Protein 5EUF (pdb70)

Secondary structure (DSSP, 8-state):
----EEEE-TTS-EEEEEE---SEEEEEEEES--GGG-----STT--TTGGGS--SS--TTHHHHHHHHTT-EEEEEE-SS-EEEEEEEEGGGHHHHHHHHHH-------HHHHHHHHHHHHHHHIIIIIT-S---HHHHHHHH-SSSGGGS-TT---TGGG--HHHHHHHHHHHTSGGGEEEEEEES--HHHHHHHHHHHHSS---S-SSPPPPP--PPPP-S-EEEEEE-BTB-S-EEEEEEEE--TT-TTHHHHHHHHHHHSSSTT-HHIIIIIIIS--EEEEEEE---SSSEEEEEEEEEPTT--HHHHHHHHHHHHHHHHTT---HHHHHHHHHHHHHHHHHHHHSHHHHHHHHHHHHTTT-HHHHHTHHHHHHT--HHHHHHHHHHH--GGGEEEEEEE-/-PPP-EEEE-TTS-EEEEEE-SSS-SEEEEEEEES--GGG-----S----TTGGGS-BSSPPTTHHHHHHHHTT-EEEEEE-SS-EEEEEEEEGGGHHHHHHHHHH---B---HHHHHHHHHHHHHHHIIIIIT-S---HHHHHHHH-SSSGGGS-TT---TGGG--HHHHHHHHHHHS-GGGEEEEEEESS-HHHHHHHHHHHHTT---S-SSPPPPP--PPPP-S-EEEEEE-SS--S-EEEEEEEE--TT-TTHHHHHHHHHHHSSSTTSTIIIIIITTS--EEEEEEE---SSSEEEEEEEEEPTT--HHHHHHHHHHHHHHHHTT---HHHHHHHHHHHHHHHHHHTT-HHHHHHHHHHHHTTT-HHHHHTHHHHHHT--HHHHHHHHHHH--GGGEEEEEEE-

Radius of gyration: 30.93 Å; Cα contacts (8 Å, |Δi|>4): 1600; chains: 2; bounding box: 65×41×97 Å

Structure (mmCIF, N/CA/C/O backbone):
data_5EUF
#
_entry.id   5EUF
#
_cell.length_a   155.159
_cell.length_b   50.266
_cell.length_c   147.889
_cell.angle_alpha   90.00
_cell.angle_beta   94.86
_cell.angle_gamma   90.00
#
_symmetry.space_group_name_H-M   'C 1 2 1'
#
loop_
_entity.id
_entity.type
_entity.pdbx_description
1 polymer Protease
2 non-polymer GLYCEROL
3 non-polymer 'ZINC ION'
4 water water
#
loop_
_atom_site.group_PDB
_atom_site.id
_atom_site.type_symbol
_atom_site.label_atom_id
_atom_site.label_alt_id
_atom_site.label_comp_id
_atom_site.label_asym_id
_atom_site.label_entity_id
_atom_site.label_seq_id
_atom_site.pdbx_PDB_ins_code
_atom_site.Cartn_x
_atom_site.Cartn_y
_atom_site.Cartn_z
_atom_site.occupancy
_atom_site.B_iso_or_equiv
_atom_site.auth_seq_id
_atom_site.auth_comp_id
_atom_site.auth_asym_id
_atom_site.auth_atom_id
_atom_site.pdbx_PDB_model_num
ATOM 1 N N . LEU A 1 5 ? 42.280 -6.924 73.980 1.00 68.01 30 LEU A N 1
ATOM 2 C CA . LEU A 1 5 ? 42.519 -7.413 72.625 1.00 66.17 30 LEU A CA 1
ATOM 3 C C . LEU A 1 5 ? 43.943 -7.123 72.123 1.00 75.04 30 LEU A C 1
ATOM 4 O O . LEU A 1 5 ? 44.584 -8.018 71.573 1.00 96.42 30 LEU A O 1
ATOM 9 N N . PRO A 1 6 ? 44.449 -5.882 72.297 1.00 65.21 31 PRO A N 1
ATOM 10 C CA . PRO A 1 6 ? 45.808 -5.668 71.783 1.00 69.45 31 PRO A CA 1
ATOM 11 C C . PRO A 1 6 ? 46.873 -6.421 72.573 1.00 70.86 31 PRO A C 1
ATOM 12 O O . PRO A 1 6 ? 46.764 -6.552 73.791 1.00 71.76 31 PRO A O 1
ATOM 16 N N . LYS A 1 7 ? 47.892 -6.907 71.871 1.00 74.06 32 LYS A N 1
ATOM 17 C CA . LYS A 1 7 ? 48.968 -7.671 72.491 1.00 71.23 32 LYS A CA 1
ATOM 18 C C . LYS A 1 7 ? 49.918 -6.764 73.267 1.00 73.79 32 LYS A C 1
ATOM 19 O O . LYS A 1 7 ? 50.027 -5.572 72.974 1.00 78.13 32 LYS A O 1
ATOM 21 N N . HIS A 1 8 ? 50.603 -7.333 74.255 1.00 69.54 33 HIS A N 1
ATOM 22 C CA . HIS A 1 8 ? 51.544 -6.575 75.073 1.00 67.80 33 HIS A CA 1
ATOM 23 C C . HIS A 1 8 ? 52.790 -7.389 75.408 1.00 74.76 33 HIS A C 1
ATOM 24 O O . HIS A 1 8 ? 52.738 -8.616 75.503 1.00 69.19 33 HIS A O 1
ATOM 31 N N . GLU A 1 9 ? 53.906 -6.694 75.597 1.00 83.14 34 GLU A N 1
ATOM 32 C CA . GLU A 1 9 ? 55.149 -7.327 76.023 1.00 88.90 34 GLU A CA 1
ATOM 33 C C . GLU A 1 9 ? 55.677 -6.638 77.277 1.00 90.08 34 GLU A C 1
ATOM 34 O O . GLU A 1 9 ? 55.774 -5.412 77.323 1.00 95.52 34 GLU A O 1
ATOM 36 N N . SER A 1 10 ? 56.013 -7.424 78.296 1.00 86.72 35 SER A N 1
ATOM 37 C CA . SER A 1 10 ? 56.485 -6.859 79.556 1.00 90.00 35 SER A CA 1
ATOM 38 C C . SER A 1 10 ? 57.842 -7.417 79.974 1.00 82.14 35 SER A C 1
ATOM 39 O O . SER A 1 10 ? 58.166 -8.573 79.701 1.00 72.79 35 SER A O 1
ATOM 42 N N . VAL A 1 11 ? 58.629 -6.580 80.642 1.00 77.31 36 VAL A N 1
ATOM 43 C CA . VAL A 1 11 ? 59.920 -6.991 81.173 1.00 70.32 36 VAL A CA 1
ATOM 44 C C . VAL A 1 11 ? 60.115 -6.360 82.551 1.00 80.56 36 VAL A C 1
ATOM 45 O O . VAL A 1 11 ? 59.608 -5.271 82.824 1.00 85.20 36 VAL A O 1
ATOM 49 N N . THR A 1 12 ? 60.825 -7.059 83.429 1.00 81.10 37 THR A N 1
ATOM 50 C CA . THR A 1 12 ? 61.063 -6.563 84.778 1.00 78.48 37 THR A CA 1
ATOM 51 C C . THR A 1 12 ? 62.552 -6.330 85.011 1.00 77.10 37 THR A C 1
ATOM 52 O O . THR A 1 12 ? 63.375 -7.210 84.754 1.00 80.94 37 THR A O 1
ATOM 56 N N . LEU A 1 13 ? 62.891 -5.140 85.496 1.00 74.99 38 LEU A N 1
ATOM 57 C CA . LEU A 1 13 ? 64.285 -4.767 85.708 1.00 70.21 38 LEU A CA 1
ATOM 58 C C . LEU A 1 13 ? 64.828 -5.354 87.009 1.00 73.22 38 LEU A C 1
ATOM 59 O O . LEU A 1 13 ? 64.089 -5.971 87.777 1.00 76.62 38 LEU A O 1
ATOM 64 N N . LYS A 1 14 ? 66.120 -5.152 87.252 1.00 75.21 39 LYS A N 1
ATOM 65 C CA . LYS A 1 14 ? 66.791 -5.726 88.417 1.00 59.62 39 LYS A CA 1
ATOM 66 C C . LYS A 1 14 ? 66.418 -5.019 89.719 1.00 73.73 39 LYS A C 1
ATOM 67 O O . LYS A 1 14 ? 66.756 -5.491 90.805 1.00 67.61 39 LYS A O 1
ATOM 69 N N . ASN A 1 15 ? 65.728 -3.887 89.611 1.00 75.51 40 ASN A N 1
ATOM 70 C CA . ASN A 1 15 ? 65.306 -3.142 90.792 1.00 75.49 40 ASN A CA 1
ATOM 71 C C . ASN A 1 15 ? 63.833 -3.361 91.119 1.00 73.88 40 ASN A C 1
ATOM 72 O O . ASN A 1 15 ? 63.355 -2.945 92.175 1.00 84.75 40 ASN A O 1
ATOM 77 N N . GLY A 1 16 ? 63.118 -4.015 90.209 1.00 56.19 41 GLY A N 1
ATOM 78 C CA . GLY A 1 16 ? 61.712 -4.313 90.416 1.00 56.84 41 GLY A CA 1
ATOM 79 C C . GLY A 1 16 ? 60.790 -3.444 89.584 1.00 58.44 41 GLY A C 1
ATOM 80 O O . GLY A 1 16 ? 59.573 -3.629 89.591 1.00 69.15 41 GLY A O 1
ATOM 81 N N . LEU A 1 17 ? 61.375 -2.491 88.866 1.00 53.48 42 LEU A N 1
ATOM 82 C CA . LEU A 1 17 ? 60.609 -1.601 88.002 1.00 52.90 42 LEU A CA 1
ATOM 83 C C . LEU A 1 17 ? 60.046 -2.367 86.810 1.00 66.74 42 LEU A C 1
ATOM 84 O O . LEU A 1 17 ? 60.776 -2.728 85.888 1.00 75.24 42 LEU A O 1
ATOM 89 N N . GLN A 1 18 ? 58.742 -2.616 86.837 1.00 59.72 43 GLN A N 1
ATOM 90 C CA . GLN A 1 18 ? 58.081 -3.323 85.749 1.00 61.10 43 GLN A CA 1
ATOM 91 C C . GLN A 1 18 ? 57.857 -2.4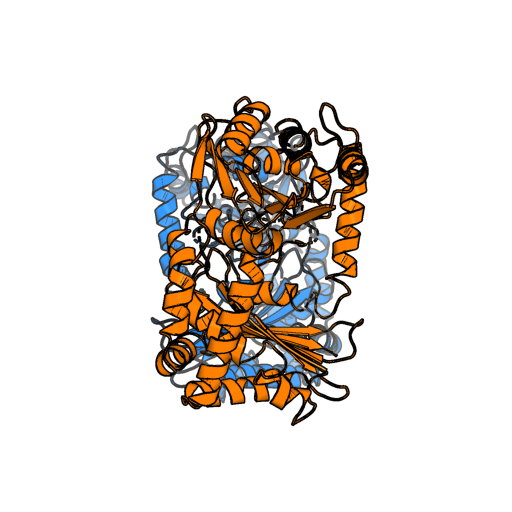00 84.557 1.00 54.68 43 GLN A C 1
ATOM 92 O O . GLN A 1 18 ? 57.270 -1.327 84.695 1.00 62.22 43 GLN A O 1
ATOM 98 N N . VAL A 1 19 ? 58.332 -2.815 83.388 1.00 54.22 44 VAL A N 1
ATOM 99 C CA . VAL A 1 19 ? 58.109 -2.054 82.163 1.00 60.90 44 VAL A CA 1
ATOM 100 C C . VAL A 1 19 ? 57.150 -2.807 81.251 1.00 68.33 44 VAL A C 1
ATOM 101 O O . VAL A 1 19 ? 57.354 -3.986 80.963 1.00 77.14 44 VAL A O 1
ATOM 105 N N . VAL A 1 20 ? 56.103 -2.125 80.801 1.00 59.38 45 VAL A N 1
ATOM 106 C CA . VAL A 1 20 ? 55.100 -2.751 79.949 1.00 61.84 45 VAL A CA 1
ATOM 107 C C . VAL A 1 20 ? 54.866 -1.934 78.683 1.00 72.79 45 VAL A C 1
ATOM 108 O O . VAL A 1 20 ? 54.529 -0.752 78.747 1.00 70.63 45 VAL A O 1
ATOM 112 N N . SER A 1 21 ? 55.049 -2.572 77.531 1.00 77.05 46 SER A N 1
ATOM 113 C CA . SER A 1 21 ? 54.863 -1.903 76.249 1.00 74.06 46 SER A CA 1
ATOM 114 C C . SER A 1 21 ? 53.662 -2.468 75.501 1.00 66.05 46 SER A C 1
ATOM 115 O O . SER A 1 21 ? 53.520 -3.683 75.359 1.00 69.61 46 SER A O 1
ATOM 118 N N . VAL A 1 22 ? 52.795 -1.581 75.026 1.00 58.42 47 VAL A N 1
ATOM 119 C CA . VAL A 1 22 ? 51.636 -1.993 74.246 1.00 65.48 47 VAL A CA 1
ATOM 120 C C . VAL A 1 22 ? 51.665 -1.332 72.872 1.00 73.27 47 VAL A C 1
ATOM 121 O O . VAL A 1 22 ? 51.174 -0.213 72.705 1.00 70.45 47 VAL A O 1
ATOM 125 N N . PRO A 1 23 ? 52.261 -2.018 71.883 1.00 77.85 48 PRO A N 1
ATOM 126 C CA . PRO A 1 23 ? 52.316 -1.504 70.511 1.00 70.32 48 PRO A CA 1
ATOM 127 C C . PRO A 1 23 ? 50.921 -1.310 69.927 1.00 58.96 48 PRO A C 1
ATOM 128 O O . PRO A 1 23 ? 50.045 -2.150 70.139 1.00 58.61 48 PRO A O 1
ATOM 132 N N . LEU A 1 24 ? 50.721 -0.211 69.208 1.00 59.23 49 LEU A N 1
ATOM 133 C CA . LEU A 1 24 ? 49.413 0.113 68.654 1.00 67.90 49 LEU A CA 1
ATOM 134 C C . LEU A 1 24 ? 49.505 0.455 67.168 1.00 70.74 49 LEU A C 1
ATOM 135 O O . LEU A 1 24 ? 50.516 0.189 66.517 1.00 61.44 49 LEU A O 1
ATOM 140 N N . LYS A 1 27 ? 48.221 3.549 65.445 1.00 61.12 52 LYS A N 1
ATOM 141 C CA . LYS A 1 27 ? 49.431 3.263 64.681 1.00 81.78 52 LYS A CA 1
ATOM 142 C C . LYS A 1 27 ? 49.822 4.446 63.794 1.00 103.38 52 LYS A C 1
ATOM 143 O O . LYS A 1 27 ? 50.060 4.284 62.595 1.00 87.65 52 LYS A O 1
ATOM 145 N N . THR A 1 28 ? 49.891 5.634 64.393 1.00 108.98 53 THR A N 1
ATOM 146 C CA . THR A 1 28 ? 50.193 6.856 63.651 1.00 101.60 53 THR A CA 1
ATOM 147 C C . THR A 1 28 ? 51.188 7.760 64.379 1.00 84.44 53 THR A C 1
ATOM 148 O O . THR A 1 28 ? 51.079 8.986 64.329 1.00 75.84 53 THR A O 1
ATOM 152 N N . GLY A 1 29 ? 52.155 7.153 65.059 1.00 69.04 54 GLY A N 1
ATOM 153 C CA . GLY A 1 29 ? 53.196 7.903 65.737 1.00 66.19 54 GLY A CA 1
ATOM 154 C C . GLY A 1 29 ? 52.799 8.451 67.096 1.00 73.72 54 GLY A C 1
ATOM 155 O O . GLY A 1 29 ? 53.655 8.881 67.870 1.00 75.53 54 GLY A O 1
ATOM 156 N N . VAL A 1 30 ? 51.504 8.439 67.393 1.00 63.64 55 VAL A N 1
ATOM 157 C CA . VAL A 1 30 ? 51.011 8.966 68.661 1.00 62.94 55 VAL A CA 1
ATOM 158 C C . VAL A 1 30 ? 51.135 7.939 69.782 1.00 68.19 55 VAL A C 1
ATOM 159 O O . VAL A 1 30 ? 50.614 6.828 69.679 1.00 69.36 55 VAL A O 1
ATOM 163 N N . ILE A 1 31 ? 51.829 8.314 70.853 1.00 70.51 56 ILE A N 1
ATOM 164 C CA . ILE A 1 31 ? 52.005 7.427 71.998 1.00 68.06 56 ILE A CA 1
ATOM 165 C C . ILE A 1 31 ? 51.691 8.113 73.325 1.00 64.67 56 ILE A C 1
ATOM 166 O O . ILE A 1 31 ? 51.540 9.333 73.394 1.00 54.55 56 ILE A O 1
ATOM 171 N N . GLU A 1 32 ? 51.596 7.314 74.380 1.00 63.09 57 GLU A N 1
ATOM 172 C CA . GLU A 1 32 ? 51.482 7.844 75.731 1.00 69.36 57 GLU A CA 1
ATOM 173 C C . GLU A 1 32 ? 52.405 7.068 76.663 1.00 62.31 57 GLU A C 1
ATOM 174 O O . GLU A 1 32 ? 52.352 5.839 76.720 1.00 53.58 57 GLU A O 1
ATOM 180 N N . VAL A 1 33 ? 53.259 7.788 77.382 1.00 65.80 58 VAL A N 1
ATOM 181 C CA . VAL A 1 33 ? 54.186 7.158 78.314 1.00 73.92 58 VAL A CA 1
ATOM 182 C C . VAL A 1 33 ? 53.697 7.331 79.751 1.00 57.03 58 VAL A C 1
ATOM 183 O O . VAL A 1 33 ? 53.541 8.452 80.239 1.00 50.18 58 VAL A O 1
ATOM 187 N N . ASP A 1 34 ? 53.445 6.211 80.421 1.00 53.11 59 ASP A N 1
ATOM 188 C CA . ASP A 1 34 ? 52.874 6.233 81.763 1.00 58.33 59 ASP A CA 1
ATOM 189 C C . ASP A 1 34 ? 53.869 5.814 82.838 1.00 55.14 59 ASP A C 1
ATOM 190 O O . ASP A 1 34 ? 54.693 4.923 82.630 1.00 49.93 59 ASP A O 1
ATOM 195 N N . VAL A 1 35 ? 53.783 6.473 83.988 1.00 57.87 60 VAL A N 1
ATOM 196 C CA . VAL A 1 35 ? 54.474 6.023 85.188 1.00 55.75 60 VAL A CA 1
ATOM 197 C C . VAL A 1 35 ? 53.447 5.792 86.286 1.00 47.60 60 VAL A C 1
ATOM 198 O O . VAL A 1 35 ? 52.834 6.734 86.788 1.00 46.12 60 VAL A O 1
ATOM 202 N N . LEU A 1 36 ? 53.247 4.529 86.640 1.00 48.14 61 LEU A N 1
ATOM 203 C CA . LEU A 1 36 ? 52.267 4.172 87.651 1.00 46.14 61 LEU A CA 1
ATOM 204 C C . LEU A 1 36 ? 52.944 3.880 88.977 1.00 53.96 61 LEU A C 1
ATOM 205 O O . LEU A 1 36 ? 53.989 3.237 89.019 1.00 65.66 61 LEU A O 1
ATOM 210 N N . TYR A 1 37 ? 52.344 4.360 90.058 1.00 48.56 62 TYR A N 1
ATOM 211 C CA . TYR A 1 37 ? 52.809 4.029 91.396 1.00 44.66 62 TYR A CA 1
ATOM 212 C C . TYR A 1 37 ? 51.712 3.297 92.153 1.00 53.07 62 TYR A C 1
ATOM 213 O O . TYR A 1 37 ? 50.610 3.820 92.321 1.00 53.28 62 TYR A O 1
ATOM 222 N N . LYS A 1 38 ? 52.011 2.088 92.616 1.00 39.80 63 LYS A N 1
ATOM 223 C CA . LYS A 1 38 ? 51.051 1.324 93.404 1.00 37.81 63 LYS A CA 1
ATOM 224 C C . LYS A 1 38 ? 50.867 1.967 94.777 1.00 41.38 63 LYS A C 1
ATOM 225 O O . LYS A 1 38 ? 51.094 1.339 95.811 1.00 35.61 63 LYS A O 1
ATOM 231 N N . VAL A 1 39 ? 50.474 3.239 94.764 1.00 43.95 64 VAL A N 1
ATOM 232 C CA . VAL A 1 39 ? 50.250 4.022 95.970 1.00 35.15 64 VAL A CA 1
ATOM 233 C C . VAL A 1 39 ? 48.952 4.798 95.839 1.00 39.77 64 VAL A C 1
ATOM 234 O O . VAL A 1 39 ? 48.683 5.393 94.798 1.00 43.89 64 VAL A O 1
ATOM 238 N N . GLY A 1 40 ? 48.153 4.802 96.897 1.00 42.19 65 GLY A N 1
ATOM 239 C CA . GLY A 1 40 ? 46.923 5.569 96.903 1.00 50.09 65 GLY A CA 1
ATOM 240 C C . GLY A 1 40 ? 46.659 6.120 98.286 1.00 46.34 65 GLY A C 1
ATOM 241 O O . GLY A 1 40 ? 47.545 6.112 99.139 1.00 54.61 65 GLY A O 1
ATOM 242 N N . SER A 1 41 ? 45.440 6.594 98.514 1.00 35.69 66 SER A N 1
ATOM 243 C CA . SER A 1 41 ? 45.056 7.055 99.839 1.00 35.02 66 SER A CA 1
ATOM 244 C C . SER A 1 41 ? 44.782 5.854 100.732 1.00 43.01 66 SER A C 1
ATOM 245 O O . SER A 1 41 ? 44.620 5.996 101.944 1.00 52.29 66 SER A O 1
ATOM 248 N N . ARG A 1 42 ? 44.736 4.669 100.128 1.00 30.69 67 ARG A N 1
ATOM 249 C CA . ARG A 1 42 ? 44.533 3.439 100.883 1.00 29.68 67 ARG A CA 1
ATOM 250 C C . ARG A 1 42 ? 45.800 3.074 101.648 1.00 38.48 67 ARG A C 1
ATOM 251 O O . ARG A 1 42 ? 45.770 2.254 102.566 1.00 44.35 67 ARG A O 1
ATOM 259 N N . ASN A 1 43 ? 46.914 3.692 101.265 1.00 43.04 68 ASN A N 1
ATOM 260 C CA . ASN A 1 43 ? 48.189 3.457 101.930 1.00 35.92 68 ASN A CA 1
ATOM 261 C C . ASN A 1 43 ? 48.474 4.483 103.020 1.00 20.18 68 ASN A C 1
ATOM 262 O O . ASN A 1 43 ? 49.574 4.532 103.568 1.00 20.70 68 ASN A O 1
ATOM 267 N N . GLU A 1 44 ? 47.477 5.301 103.334 1.00 26.53 69 GLU A N 1
ATOM 268 C CA . GLU A 1 44 ? 47.642 6.342 104.340 1.00 30.91 69 GLU A CA 1
ATOM 269 C C . GLU A 1 44 ? 47.096 5.912 105.695 1.00 33.60 69 GLU A C 1
ATOM 270 O O . GLU A 1 44 ? 46.558 4.814 105.844 1.00 40.96 69 GLU A O 1
ATOM 276 N N . VAL A 1 45 ? 47.249 6.786 106.682 1.00 25.83 70 VAL A N 1
ATOM 277 C CA . VAL A 1 45 ? 46.733 6.544 108.022 1.00 32.96 70 VAL A CA 1
ATOM 278 C C . VAL A 1 45 ? 46.068 7.818 108.534 1.00 26.42 70 VAL A C 1
ATOM 279 O O . VAL A 1 45 ? 46.594 8.914 108.332 1.00 17.33 70 VAL A O 1
ATOM 291 N N . GLY A 1 47 ? 45.116 10.948 110.322 1.00 25.66 72 GLY A N 1
ATOM 292 C CA . GLY A 1 47 ? 46.046 11.811 111.023 1.00 32.39 72 GLY A CA 1
ATOM 293 C C . GLY A 1 47 ? 47.128 12.271 110.063 1.00 34.61 72 GLY A C 1
ATOM 294 O O . GLY A 1 47 ? 47.614 13.398 110.147 1.00 48.02 72 GLY A O 1
ATOM 295 N N . LYS A 1 48 ? 47.498 11.387 109.141 1.00 31.69 73 LYS A N 1
ATOM 296 C CA . LYS A 1 48 ? 48.488 11.698 108.116 1.00 36.72 73 LYS A CA 1
ATOM 297 C C . LYS A 1 48 ? 47.962 11.338 106.730 1.00 39.86 73 LYS A C 1
ATOM 298 O O . LYS A 1 48 ? 48.686 10.775 105.908 1.00 30.66 73 LYS A O 1
ATOM 304 N N . SER A 1 49 ? 46.697 11.661 106.482 1.00 30.04 74 SER A N 1
ATOM 305 C CA . SER A 1 49 ? 46.066 11.371 105.200 1.00 30.83 74 SER A CA 1
ATOM 306 C C . SER A 1 49 ? 46.293 12.503 104.207 1.00 36.50 74 SER A C 1
ATOM 307 O O . SER A 1 49 ? 46.791 13.567 104.569 1.00 41.41 74 SER A O 1
ATOM 310 N N . GLY A 1 50 ? 45.922 12.268 102.952 1.00 33.87 75 GLY A N 1
ATOM 311 C CA . GLY A 1 50 ? 46.036 13.279 101.917 1.00 32.92 75 GLY A CA 1
ATOM 312 C C . GLY A 1 50 ? 47.433 13.419 101.342 1.00 35.99 75 GLY A C 1
ATOM 313 O O . GLY A 1 50 ? 47.624 14.101 100.335 1.00 45.60 75 GLY A O 1
ATOM 314 N N . ILE A 1 51 ? 48.409 12.777 101.980 1.00 42.55 76 ILE A N 1
ATOM 315 C CA . ILE A 1 51 ? 49.798 12.846 101.532 1.00 36.11 76 ILE A CA 1
ATOM 316 C C . ILE A 1 51 ? 49.947 12.290 100.120 1.00 40.85 76 ILE A C 1
ATOM 317 O O . ILE A 1 51 ? 50.721 12.814 99.315 1.00 48.22 76 ILE A O 1
ATOM 322 N N . ALA A 1 52 ? 49.196 11.232 99.824 1.00 28.72 77 ALA A N 1
ATOM 323 C CA . ALA A 1 52 ? 49.237 10.600 98.509 1.00 37.15 77 ALA A CA 1
ATOM 324 C C . ALA A 1 52 ? 48.931 11.611 97.408 1.00 41.32 77 ALA A C 1
ATOM 325 O O . ALA A 1 52 ? 49.523 11.568 96.330 1.00 36.30 77 ALA A O 1
ATOM 327 N N . HIS A 1 53 ? 48.013 12.527 97.697 1.00 35.87 78 HIS A N 1
ATOM 328 C CA . HIS A 1 53 ? 47.631 13.564 96.749 1.00 35.35 78 HIS A CA 1
ATOM 329 C C . HIS A 1 53 ? 48.613 14.733 96.769 1.00 44.04 78 HIS A C 1
ATOM 330 O O . HIS A 1 53 ? 48.823 15.396 95.753 1.00 51.80 78 HIS A O 1
ATOM 345 N N . LEU A 1 55 ? 51.817 14.549 97.142 1.00 49.24 80 LEU A N 1
ATOM 346 C CA . LEU A 1 55 ? 52.972 14.153 96.344 1.00 48.07 80 LEU A CA 1
ATOM 347 C C . LEU A 1 55 ? 52.746 14.374 94.851 1.00 52.85 80 LEU A C 1
ATOM 348 O O . LEU A 1 55 ? 53.700 14.554 94.095 1.00 54.28 80 LEU A O 1
ATOM 353 N N . GLU A 1 56 ? 51.485 14.351 94.430 1.00 50.62 81 GLU A N 1
ATOM 354 C CA . GLU A 1 56 ? 51.141 14.633 93.042 1.00 45.74 81 GLU A CA 1
ATOM 355 C C . GLU A 1 56 ? 51.559 16.055 92.681 1.00 53.54 81 GLU A C 1
ATOM 356 O O . GLU A 1 56 ? 52.122 16.295 91.612 1.00 64.72 81 GLU A O 1
ATOM 362 N N . HIS A 1 57 ? 51.292 16.992 93.585 1.00 51.02 82 HIS A N 1
ATOM 363 C CA . HIS A 1 57 ? 51.686 18.381 93.387 1.00 55.62 82 HIS A CA 1
ATOM 364 C C . HIS A 1 57 ? 53.202 18.536 93.475 1.00 65.36 82 HIS A C 1
ATOM 365 O O . HIS A 1 57 ? 53.799 19.329 92.745 1.00 79.95 82 HIS A O 1
ATOM 372 N N . LEU A 1 58 ? 53.819 17.766 94.364 1.00 44.54 83 LEU A N 1
ATOM 373 C CA . LEU A 1 58 ? 55.252 17.883 94.623 1.00 57.78 83 LEU A CA 1
ATOM 374 C C . LEU A 1 58 ? 56.100 17.172 93.568 1.00 58.69 83 LEU A C 1
ATOM 375 O O . LEU A 1 58 ? 57.275 17.492 93.386 1.00 50.26 83 LEU A O 1
ATOM 380 N N . ASN A 1 59 ? 55.499 16.212 92.871 1.00 58.30 84 ASN A N 1
ATOM 381 C CA . ASN A 1 59 ? 56.217 15.438 91.864 1.00 65.00 84 ASN A CA 1
ATOM 382 C C . ASN A 1 59 ? 56.621 16.291 90.663 1.00 71.75 84 ASN A C 1
ATOM 383 O O . ASN A 1 59 ? 57.515 15.921 89.903 1.00 74.30 84 ASN A O 1
ATOM 388 N N . PHE A 1 60 ? 55.959 17.434 90.500 1.00 78.82 85 PHE A N 1
ATOM 389 C CA . PHE A 1 60 ? 56.262 18.345 89.401 1.00 91.65 85 PHE A CA 1
ATOM 390 C C . PHE A 1 60 ? 57.111 19.527 89.863 1.00 85.36 85 PHE A C 1
ATOM 391 O O . PHE A 1 60 ? 57.248 20.520 89.148 1.00 85.58 85 PHE A O 1
ATOM 399 N N . LYS A 1 61 ? 57.678 19.414 91.060 1.00 68.33 86 LYS A N 1
ATOM 400 C CA . LYS A 1 61 ? 58.542 20.460 91.598 1.00 54.52 86 LYS A CA 1
ATOM 401 C C . LYS A 1 61 ? 59.994 20.225 91.197 1.00 56.79 86 LYS A C 1
ATOM 402 O O . LYS A 1 61 ? 60.283 19.384 90.347 1.00 58.92 86 LYS A O 1
ATOM 408 N N . SER A 1 62 ? 60.907 20.966 91.817 1.00 61.53 87 SER A N 1
ATOM 409 C CA . SER A 1 62 ? 62.315 20.911 91.440 1.00 67.18 87 SER A CA 1
ATOM 410 C C . SER A 1 62 ? 62.974 19.593 91.831 1.00 64.88 87 SER A C 1
ATOM 411 O O . SER A 1 62 ? 62.735 19.058 92.914 1.00 73.82 87 SER A O 1
ATOM 414 N N . THR A 1 63 ? 63.805 19.077 90.931 1.00 65.76 88 THR A N 1
ATOM 415 C CA . THR A 1 63 ? 64.602 17.889 91.201 1.00 63.60 88 THR A CA 1
ATOM 416 C C . THR A 1 63 ? 66.077 18.273 91.235 1.00 70.21 88 THR A C 1
ATOM 417 O O . THR A 1 63 ? 66.429 19.355 91.703 1.00 83.48 88 THR A O 1
ATOM 421 N N . LYS A 1 64 ? 66.938 17.392 90.735 1.00 55.35 89 LYS A N 1
ATOM 422 C CA . LYS A 1 64 ? 68.366 17.682 90.679 1.00 59.65 89 LYS A CA 1
ATOM 423 C C . LYS A 1 64 ? 68.708 18.532 89.460 1.00 64.56 89 LYS A C 1
ATOM 424 O O . LYS A 1 64 ? 69.481 19.485 89.556 1.00 71.77 89 LYS A O 1
ATOM 430 N N . ASN A 1 65 ? 68.123 18.189 88.316 1.00 65.71 90 ASN A N 1
ATOM 431 C CA . ASN A 1 65 ? 68.403 18.898 87.073 1.00 63.61 90 ASN A CA 1
ATOM 432 C C . ASN A 1 65 ? 67.223 19.736 86.584 1.00 59.11 90 ASN A C 1
ATOM 433 O O . ASN A 1 65 ? 67.334 20.457 85.593 1.00 78.11 90 ASN A O 1
ATOM 438 N N . LEU A 1 66 ? 66.095 19.643 87.281 1.00 58.09 91 LEU A N 1
ATOM 439 C CA . LEU A 1 66 ? 64.897 20.380 86.886 1.00 64.04 91 LEU A CA 1
ATOM 440 C C . LEU A 1 66 ? 64.525 21.458 87.900 1.00 59.96 91 LEU A C 1
ATOM 441 O O . LEU A 1 66 ? 64.688 21.275 89.107 1.00 57.37 91 LEU A O 1
ATOM 446 N N . LYS A 1 67 ? 64.023 22.582 87.399 1.00 58.38 92 LYS A N 1
ATOM 447 C CA . LYS A 1 67 ? 63.562 23.670 88.253 1.00 66.68 92 LYS A CA 1
ATOM 448 C C . LYS A 1 67 ? 62.137 23.407 88.731 1.00 71.15 92 LYS A C 1
ATOM 449 O O . LYS A 1 67 ? 61.540 22.387 88.388 1.00 81.54 92 LYS A O 1
ATOM 451 N N . ALA A 1 68 ? 61.594 24.336 89.513 1.00 71.26 93 ALA A N 1
ATOM 452 C CA . ALA A 1 68 ? 60.286 24.157 90.142 1.00 72.76 93 ALA A CA 1
ATOM 453 C C . ALA A 1 68 ? 59.156 23.975 89.130 1.00 81.04 93 ALA A C 1
ATOM 454 O O . ALA A 1 68 ? 58.121 23.389 89.444 1.00 98.61 93 ALA A O 1
ATOM 456 N N . GLY A 1 69 ? 59.355 24.477 87.917 1.00 79.97 94 GLY A N 1
ATOM 457 C CA . GLY A 1 69 ? 58.351 24.349 86.877 1.00 80.10 94 GLY A CA 1
ATOM 458 C C . GLY A 1 69 ? 58.944 23.971 85.535 1.00 80.09 94 GLY A C 1
ATOM 459 O O . GLY A 1 69 ? 58.300 24.127 84.498 1.00 71.32 94 GLY A O 1
ATOM 460 N N . GLU A 1 70 ? 60.172 23.463 85.557 1.00 81.19 95 GLU A N 1
ATOM 461 C CA . GLU A 1 70 ? 60.879 23.117 84.329 1.00 80.42 95 GLU A CA 1
ATOM 462 C C . GLU A 1 70 ? 60.283 21.879 83.661 1.00 80.61 95 GLU A C 1
ATOM 463 O O . GLU A 1 70 ? 60.364 21.728 82.443 1.00 96.60 95 GLU A O 1
ATOM 469 N N . PHE A 1 71 ? 59.681 20.999 84.455 1.00 76.64 96 PHE A N 1
ATOM 470 C CA . PHE A 1 71 ? 59.065 19.789 83.917 1.00 78.77 96 PHE A CA 1
ATOM 471 C C . PHE A 1 71 ? 57.930 20.131 82.955 1.00 84.83 96 PHE A C 1
ATOM 472 O O . PHE A 1 71 ? 57.901 19.652 81.821 1.00 72.59 96 PHE A O 1
ATOM 480 N N . ASP A 1 72 ? 56.999 20.961 83.417 1.00 94.44 97 ASP A N 1
ATOM 481 C CA . ASP A 1 72 ? 55.831 21.331 82.624 1.00 101.88 97 ASP A CA 1
ATOM 482 C C . ASP A 1 72 ? 56.196 22.221 81.437 1.00 105.00 97 ASP A C 1
ATOM 483 O O . ASP A 1 72 ? 55.395 22.397 80.518 1.00 116.64 97 ASP A O 1
ATOM 488 N N . LYS A 1 73 ? 57.403 22.777 81.454 1.00 94.41 98 LYS A N 1
ATOM 489 C CA . LYS A 1 73 ? 57.846 23.665 80.383 1.00 76.56 98 LYS A CA 1
ATOM 490 C C . LYS A 1 73 ? 58.632 22.917 79.308 1.00 73.62 98 LYS A C 1
ATOM 491 O O . LYS A 1 73 ? 58.596 23.289 78.137 1.00 77.44 98 LYS A O 1
ATOM 497 N N . ILE A 1 74 ? 59.340 21.865 79.706 1.00 76.36 99 ILE A N 1
ATOM 498 C CA . ILE A 1 74 ? 60.057 21.025 78.751 1.00 66.45 99 ILE A CA 1
ATOM 499 C C . ILE A 1 74 ? 59.069 20.190 77.940 1.00 77.05 99 ILE A C 1
ATOM 500 O O . ILE A 1 74 ? 59.218 20.037 76.726 1.00 85.23 99 ILE A O 1
ATOM 505 N N . VAL A 1 75 ? 58.051 19.663 78.614 1.00 73.14 100 VAL A N 1
ATOM 506 C CA . VAL A 1 75 ? 57.037 18.856 77.946 1.00 73.20 100 VAL A CA 1
ATOM 507 C C . VAL A 1 75 ? 56.204 19.720 76.998 1.00 74.47 100 VAL A C 1
ATOM 508 O O . VAL A 1 75 ? 55.741 19.247 75.957 1.00 73.46 100 VAL A O 1
ATOM 512 N N . LYS A 1 76 ? 56.036 20.992 77.348 1.00 69.01 101 LYS A N 1
ATOM 513 C CA . LYS A 1 76 ? 55.315 21.927 76.496 1.00 71.43 101 LYS A CA 1
ATOM 514 C C . LYS A 1 76 ? 56.114 22.252 75.237 1.00 74.57 101 LYS A C 1
ATOM 515 O O . LYS A 1 76 ? 55.543 22.594 74.202 1.00 62.60 101 LYS A O 1
ATOM 521 N N . ARG A 1 77 ? 57.437 22.138 75.331 1.00 81.42 102 ARG A N 1
ATOM 522 C CA . ARG A 1 77 ? 58.316 22.504 74.226 1.00 72.90 102 ARG A CA 1
ATOM 523 C C . ARG A 1 77 ? 58.219 21.540 73.046 1.00 71.67 102 ARG A C 1
ATOM 524 O O . ARG A 1 77 ? 58.313 21.965 71.893 1.00 86.63 102 ARG A O 1
ATOM 532 N N . PHE A 1 78 ? 58.038 20.250 73.318 1.00 62.45 103 PHE A N 1
ATOM 533 C CA . PHE A 1 78 ? 57.840 19.302 72.224 1.00 72.38 103 PHE A CA 1
ATOM 534 C C . PHE A 1 78 ? 56.355 19.008 72.028 1.00 79.20 103 PHE A C 1
ATOM 535 O O . PHE A 1 78 ? 55.974 17.931 71.567 1.00 81.06 103 PHE A O 1
ATOM 543 N N . GLY A 1 79 ? 55.526 19.988 72.377 1.00 74.57 104 GLY A N 1
ATOM 544 C CA . GLY A 1 79 ? 54.105 19.951 72.089 1.00 65.86 104 GLY A CA 1
ATOM 545 C C . GLY A 1 79 ? 53.349 18.814 72.739 1.00 60.43 104 GLY A C 1
ATOM 546 O O . GLY A 1 79 ? 52.296 18.401 72.255 1.00 68.12 104 GLY A O 1
ATOM 547 N N . GLY A 1 80 ? 53.885 18.304 73.840 1.00 72.32 105 GLY A N 1
ATOM 548 C CA . GLY A 1 80 ? 53.234 17.232 74.566 1.00 69.83 105 GLY A CA 1
ATOM 549 C C . GLY A 1 80 ? 52.260 17.765 75.597 1.00 69.25 105 GLY A C 1
ATOM 550 O O . GLY A 1 80 ? 52.246 18.959 75.896 1.00 69.94 105 GLY A O 1
ATOM 551 N N . VAL A 1 81 ? 51.435 16.875 76.134 1.00 74.09 106 VAL A N 1
ATOM 552 C CA . VAL A 1 81 ? 50.524 17.236 77.209 1.00 76.30 106 VAL A CA 1
ATOM 553 C C . VAL A 1 81 ? 50.759 16.303 78.393 1.00 66.37 106 VAL A C 1
ATOM 554 O O . VAL A 1 81 ? 50.920 15.094 78.218 1.00 68.66 106 VAL A O 1
ATOM 558 N N . SER A 1 82 ? 50.810 16.872 79.595 1.00 70.41 107 SER A N 1
ATOM 559 C CA . SER A 1 82 ? 51.045 16.081 80.799 1.00 72.25 107 SER A CA 1
ATOM 560 C C . SER A 1 82 ? 49.957 16.308 81.837 1.00 76.63 107 SER A C 1
ATOM 561 O O . SER A 1 82 ? 49.552 17.443 82.092 1.00 80.94 107 SER A O 1
ATOM 564 N N . ASN A 1 83 ? 49.491 15.219 82.435 1.00 74.91 108 ASN A N 1
ATOM 565 C CA . ASN A 1 83 ? 48.539 15.303 83.529 1.00 73.12 108 ASN A CA 1
ATOM 566 C C . ASN A 1 83 ? 48.894 14.284 84.604 1.00 57.19 108 ASN A C 1
ATOM 567 O O . ASN A 1 83 ? 49.799 13.470 84.421 1.00 45.63 108 ASN A O 1
ATOM 572 N N . ALA A 1 84 ? 48.185 14.341 85.725 1.00 58.24 109 ALA A N 1
ATOM 573 C CA . ALA A 1 84 ? 48.423 13.427 86.833 1.00 43.19 109 ALA A CA 1
ATOM 574 C C . ALA A 1 84 ? 47.163 13.279 87.672 1.00 59.57 109 ALA A C 1
ATOM 575 O O . ALA A 1 84 ? 46.366 14.212 87.782 1.00 58.28 109 ALA A O 1
ATOM 577 N N . SER A 1 85 ? 46.986 12.102 88.263 1.00 45.09 110 SER A N 1
ATOM 578 C CA . SER A 1 85 ? 45.830 11.855 89.112 1.00 43.79 110 SER A CA 1
ATOM 579 C C . SER A 1 85 ? 46.159 10.861 90.212 1.00 47.36 110 SER A C 1
ATOM 580 O O . SER A 1 85 ? 46.882 9.889 89.992 1.00 37.93 110 SER A O 1
ATOM 583 N N . THR A 1 86 ? 45.619 11.115 91.397 1.00 50.62 111 THR A N 1
ATOM 584 C CA . THR A 1 86 ? 45.740 10.187 92.509 1.00 44.32 111 THR A CA 1
ATOM 585 C C . THR A 1 86 ? 44.352 9.713 92.918 1.00 40.36 111 THR A C 1
ATOM 586 O O . THR A 1 86 ? 43.449 10.523 93.127 1.00 34.71 111 THR A O 1
ATOM 590 N N . SER A 1 87 ? 44.179 8.400 93.014 1.00 37.98 112 SER A N 1
ATOM 591 C CA . SER A 1 87 ? 42.909 7.840 93.460 1.00 45.55 112 SER A CA 1
ATOM 592 C C . SER A 1 87 ? 43.092 7.066 94.761 1.00 45.22 112 SER A C 1
ATOM 593 O O . SER A 1 87 ? 44.062 7.277 95.490 1.00 35.68 112 SER A O 1
ATOM 596 N N . PHE A 1 88 ? 42.155 6.170 95.046 1.00 33.05 113 PHE A N 1
ATOM 597 C CA . PHE A 1 88 ? 42.207 5.378 96.264 1.00 32.37 113 PHE A CA 1
ATOM 598 C C . PHE A 1 88 ? 43.351 4.367 96.248 1.00 48.42 113 PHE A C 1
ATOM 599 O O . PHE A 1 88 ? 43.943 4.080 97.290 1.00 53.19 113 PHE A O 1
ATOM 607 N N . ASP A 1 89 ? 43.663 3.838 95.067 1.00 42.85 114 ASP A N 1
ATOM 608 C CA . ASP A 1 89 ? 44.559 2.686 94.966 1.00 42.44 114 ASP A CA 1
ATOM 609 C C . ASP A 1 89 ? 45.822 2.924 94.143 1.00 36.40 114 ASP A C 1
ATOM 610 O O . ASP A 1 89 ? 46.763 2.136 94.212 1.00 35.53 114 ASP A O 1
ATOM 615 N N . ILE A 1 90 ? 45.844 3.995 93.358 1.00 42.77 115 ILE A N 1
ATOM 616 C CA . ILE A 1 90 ? 46.932 4.198 92.408 1.00 37.98 115 ILE A CA 1
ATOM 617 C C . ILE A 1 90 ? 47.235 5.682 92.186 1.00 37.61 115 ILE A C 1
ATOM 618 O O . ILE A 1 90 ? 46.330 6.519 92.174 1.00 39.12 115 ILE A O 1
ATOM 623 N N . THR A 1 91 ? 48.520 6.002 92.051 1.00 35.04 116 THR A N 1
ATOM 624 C CA . THR A 1 91 ? 48.954 7.332 91.633 1.00 45.77 116 THR A CA 1
ATOM 625 C C . THR A 1 91 ? 49.539 7.253 90.226 1.00 46.19 116 THR A C 1
ATOM 626 O O . THR A 1 91 ? 50.507 6.529 89.992 1.00 52.82 116 THR A O 1
ATOM 630 N N . ARG A 1 92 ? 48.957 8.000 89.294 1.00 48.33 117 ARG A N 1
ATOM 631 C CA . ARG A 1 92 ? 49.294 7.852 87.879 1.00 50.13 117 ARG A CA 1
ATOM 632 C C . ARG A 1 92 ? 49.769 9.142 87.213 1.00 43.72 117 ARG A C 1
ATOM 633 O O . ARG A 1 92 ? 49.077 10.160 87.234 1.00 50.75 117 ARG A O 1
ATOM 641 N N . TYR A 1 93 ? 50.954 9.083 86.617 1.00 41.86 118 TYR A N 1
ATOM 642 C CA . TYR A 1 93 ? 51.474 10.183 85.814 1.00 57.08 118 TYR A CA 1
ATOM 643 C C . TYR A 1 93 ? 51.585 9.745 84.359 1.00 61.37 118 TYR A C 1
ATOM 644 O O . TYR A 1 93 ? 51.926 8.595 84.083 1.00 71.83 118 TYR A O 1
ATOM 653 N N . PHE A 1 94 ? 51.302 10.652 83.429 1.00 63.37 119 PHE A N 1
ATOM 654 C CA . PHE A 1 94 ? 51.429 10.323 82.010 1.00 60.19 119 PHE A CA 1
ATOM 655 C C . PHE A 1 94 ? 51.686 11.541 81.128 1.00 58.05 119 PHE A C 1
ATOM 656 O O . PHE A 1 94 ? 51.176 12.634 81.381 1.00 61.09 119 PHE A O 1
ATOM 664 N N . ILE A 1 95 ? 52.492 11.331 80.092 1.00 63.86 120 ILE A N 1
ATOM 665 C CA . ILE A 1 95 ? 52.709 12.326 79.048 1.00 70.36 120 ILE A CA 1
ATOM 666 C C . ILE A 1 95 ? 52.249 11.763 77.710 1.00 59.26 120 ILE A C 1
ATOM 667 O O . ILE A 1 95 ? 52.719 10.710 77.279 1.00 59.16 120 ILE A O 1
ATOM 672 N N . LYS A 1 96 ? 51.321 12.456 77.058 1.00 51.95 121 LYS A N 1
ATOM 673 C CA . LYS A 1 96 ? 50.849 12.029 75.747 1.00 52.83 121 LYS A CA 1
ATOM 674 C C . LYS A 1 96 ? 51.509 12.863 74.657 1.00 63.69 121 LYS A C 1
ATOM 675 O O . LYS A 1 96 ? 51.282 14.070 74.569 1.00 71.56 121 LYS A O 1
ATOM 679 N N . THR A 1 97 ? 52.333 12.218 73.837 1.00 60.97 122 THR A N 1
ATOM 680 C CA . THR A 1 97 ? 53.049 12.907 72.766 1.00 70.51 122 THR A CA 1
ATOM 681 C C . THR A 1 97 ? 53.336 11.981 71.587 1.00 73.24 122 THR A C 1
ATOM 682 O O . THR A 1 97 ? 52.722 10.923 71.450 1.00 57.11 122 THR A O 1
ATOM 686 N N . SER A 1 98 ? 54.269 12.389 70.733 1.00 74.36 123 SER A N 1
ATOM 687 C CA . SER A 1 98 ? 54.672 11.568 69.599 1.00 73.90 123 SER A CA 1
ATOM 688 C C . SER A 1 98 ? 55.776 10.599 70.008 1.00 79.26 123 SER A C 1
ATOM 689 O O . SER A 1 98 ? 56.363 10.730 71.083 1.00 77.72 123 SER A O 1
ATOM 692 N N . GLU A 1 99 ? 56.055 9.631 69.143 1.00 80.03 124 GLU A N 1
ATOM 693 C CA . GLU A 1 99 ? 57.069 8.620 69.418 1.00 77.70 124 GLU A CA 1
ATOM 694 C C . GLU A 1 99 ? 58.469 9.234 69.418 1.00 72.06 124 GLU A C 1
ATOM 695 O O . GLU A 1 99 ? 59.389 8.705 70.044 1.00 65.93 124 GLU A O 1
ATOM 701 N N . ALA A 1 100 ? 58.620 10.358 68.723 1.00 72.14 125 ALA A N 1
ATOM 702 C CA . ALA A 1 100 ? 59.906 11.042 68.632 1.00 71.78 125 ALA A CA 1
ATOM 703 C C . ALA A 1 100 ? 60.398 11.516 69.999 1.00 73.04 125 ALA A C 1
ATOM 704 O O . ALA A 1 100 ? 61.603 11.576 70.246 1.00 73.86 125 ALA A O 1
ATOM 706 N N . ASN A 1 101 ? 59.462 11.846 70.884 1.00 73.52 126 ASN A N 1
ATOM 707 C CA . ASN A 1 101 ? 59.803 12.356 72.209 1.00 69.29 126 ASN A CA 1
ATOM 708 C C . ASN A 1 101 ? 59.731 11.291 73.297 1.00 71.24 126 ASN A C 1
ATOM 709 O O . ASN A 1 101 ? 59.562 11.606 74.474 1.00 57.32 126 ASN A O 1
ATOM 714 N N . LEU A 1 102 ? 59.861 10.031 72.897 1.00 78.17 127 LEU A N 1
ATOM 715 C CA . LEU A 1 102 ? 59.821 8.923 73.841 1.00 57.02 127 LEU A CA 1
ATOM 716 C C . LEU A 1 102 ? 61.015 8.966 74.789 1.00 75.67 127 LEU A C 1
ATOM 717 O O . LEU A 1 102 ? 60.904 8.600 75.960 1.00 74.32 127 LEU A O 1
ATOM 722 N N . ASP A 1 103 ? 62.154 9.426 74.280 1.00 79.22 128 ASP A N 1
ATOM 723 C CA . ASP A 1 103 ? 63.385 9.466 75.064 1.00 83.23 128 ASP A CA 1
ATOM 724 C C . ASP A 1 103 ? 63.326 10.510 76.173 1.00 79.22 128 ASP A C 1
ATOM 725 O O . ASP A 1 103 ? 63.543 10.193 77.343 1.00 82.98 128 ASP A O 1
ATOM 730 N N . LYS A 1 104 ? 63.036 11.753 75.799 1.00 74.35 129 LYS A N 1
ATOM 731 C CA . LYS A 1 104 ? 63.024 12.853 76.757 1.00 72.23 129 LYS A CA 1
ATOM 732 C C . LYS A 1 104 ? 61.955 12.646 77.825 1.00 71.59 129 LYS A C 1
ATOM 733 O O . LYS A 1 104 ? 62.145 13.016 78.983 1.00 56.95 129 LYS A O 1
ATOM 739 N N . SER A 1 105 ? 60.834 12.050 77.429 1.00 73.26 130 SER A N 1
ATOM 740 C CA . SER A 1 105 ? 59.746 11.777 78.360 1.00 71.12 130 SER A CA 1
ATOM 741 C C . SER A 1 105 ? 60.184 10.795 79.443 1.00 72.61 130 SER A C 1
ATOM 742 O O . SER A 1 105 ? 59.914 11.003 80.625 1.00 64.29 130 SER A O 1
ATOM 745 N N . LEU A 1 106 ? 60.860 9.726 79.034 1.00 70.87 131 LEU A N 1
ATOM 746 C CA . LEU A 1 106 ? 61.416 8.770 79.984 1.00 67.30 131 LEU A CA 1
ATOM 747 C C . LEU A 1 106 ? 62.513 9.425 80.815 1.00 72.62 131 LEU A C 1
ATOM 748 O O . LEU A 1 106 ? 62.650 9.147 82.007 1.00 76.62 131 LEU A O 1
ATOM 753 N N . GLU A 1 107 ? 63.290 10.298 80.179 1.00 67.77 132 GLU A N 1
ATOM 754 C CA . GLU A 1 107 ? 64.334 11.044 80.870 1.00 61.64 132 GLU A CA 1
ATOM 755 C C . GLU A 1 107 ? 63.731 11.944 81.945 1.00 70.97 132 GLU A C 1
ATOM 756 O O . GLU A 1 107 ? 64.254 12.037 83.057 1.00 86.09 132 GLU A O 1
ATOM 762 N N . LEU A 1 108 ? 62.623 12.596 81.606 1.00 67.90 133 LEU A N 1
ATOM 763 C CA . LEU A 1 108 ? 61.930 13.476 82.540 1.00 68.11 133 LEU A CA 1
ATOM 764 C C . LEU A 1 108 ? 61.367 12.717 83.740 1.00 80.45 133 LEU A C 1
ATOM 765 O O . LEU A 1 108 ? 61.554 13.126 84.887 1.00 82.07 133 LEU A O 1
ATOM 770 N N . PHE A 1 109 ? 60.675 11.615 83.469 1.00 73.45 134 PHE A N 1
ATOM 771 C CA . PHE A 1 109 ? 60.044 10.826 84.522 1.00 62.91 134 PHE A CA 1
ATOM 772 C C . PHE A 1 109 ? 61.065 10.179 85.453 1.00 67.88 134 PHE A C 1
ATOM 773 O O . PHE A 1 109 ? 60.825 10.051 86.654 1.00 79.05 134 PHE A O 1
ATOM 781 N N . ALA A 1 110 ? 62.203 9.773 84.900 1.00 56.81 135 ALA A N 1
ATOM 782 C CA . ALA A 1 110 ? 63.269 9.199 85.711 1.00 60.30 135 ALA A CA 1
ATOM 783 C C . ALA A 1 110 ? 63.862 10.266 86.623 1.00 61.11 135 ALA A C 1
ATOM 784 O O . ALA A 1 110 ? 64.310 9.977 87.733 1.00 57.78 135 ALA A O 1
ATOM 786 N N . GLU A 1 111 ? 63.847 11.506 86.145 1.00 51.61 136 GLU A N 1
ATOM 787 C CA . GLU A 1 111 ? 64.377 12.633 86.899 1.00 65.08 136 GLU A CA 1
ATOM 788 C C . GLU A 1 111 ? 63.525 12.934 88.130 1.00 64.51 136 GLU A C 1
ATOM 789 O O . GLU A 1 111 ? 64.007 13.509 89.104 1.00 69.51 136 GLU A O 1
ATOM 795 N N . THR A 1 112 ? 62.257 12.541 88.085 1.00 61.08 137 THR A N 1
ATOM 796 C CA . THR A 1 112 ? 61.335 12.839 89.174 1.00 55.86 137 THR A CA 1
ATOM 797 C C . THR A 1 112 ? 61.127 11.640 90.093 1.00 62.91 137 THR A C 1
ATOM 798 O O . THR A 1 112 ? 60.445 11.743 91.112 1.00 75.30 137 THR A O 1
ATOM 810 N N . GLY A 1 114 ? 63.853 8.909 91.106 1.00 69.55 139 GLY A N 1
ATOM 811 C CA . GLY A 1 114 ? 64.970 8.650 91.996 1.00 61.84 139 GLY A CA 1
ATOM 812 C C . GLY A 1 114 ? 65.896 9.838 92.144 1.00 53.79 139 GLY A C 1
ATOM 813 O O . GLY A 1 114 ? 67.033 9.697 92.590 1.00 60.04 139 GLY A O 1
ATOM 814 N N . SER A 1 115 ? 65.403 11.015 91.775 1.00 52.69 140 SER A N 1
ATOM 815 C CA . SER A 1 115 ? 66.216 12.223 91.811 1.00 56.07 140 SER A CA 1
ATOM 816 C C . SER A 1 115 ? 65.437 13.418 92.361 1.00 58.45 140 SER A C 1
ATOM 817 O O . SER A 1 115 ? 65.966 14.525 92.447 1.00 55.61 140 SER A O 1
ATOM 820 N N . LEU A 1 116 ? 64.182 13.187 92.737 1.00 63.72 141 LEU A N 1
ATOM 821 C CA . LEU A 1 116 ? 63.323 14.256 93.239 1.00 65.77 141 LEU A CA 1
ATOM 822 C C . LEU A 1 116 ? 63.646 14.621 94.682 1.00 64.31 141 LEU A C 1
ATOM 823 O O . LEU A 1 116 ? 63.603 13.771 95.573 1.00 74.55 141 LEU A O 1
ATOM 828 N N . ASN A 1 117 ? 63.967 15.891 94.908 1.00 58.88 142 ASN A N 1
ATOM 829 C CA . ASN A 1 117 ? 64.180 16.391 96.260 1.00 67.13 142 ASN A CA 1
ATOM 830 C C . ASN A 1 117 ? 63.064 17.347 96.661 1.00 67.56 142 ASN A C 1
ATOM 831 O O . ASN A 1 117 ? 62.679 18.229 95.891 1.00 62.29 142 ASN A O 1
ATOM 836 N N . LEU A 1 118 ? 62.541 17.159 97.868 1.00 69.57 143 LEU A N 1
ATOM 837 C CA . LEU A 1 118 ? 61.421 17.953 98.352 1.00 47.85 143 LEU A CA 1
ATOM 838 C C . LEU A 1 118 ? 61.897 19.005 99.344 1.00 51.66 143 LEU A C 1
ATOM 839 O O . LEU A 1 118 ? 62.109 18.711 100.521 1.00 57.24 143 LEU A O 1
ATOM 844 N N . LYS A 1 119 ? 62.067 20.232 98.863 1.00 54.61 144 LYS A N 1
ATOM 845 C CA . LYS A 1 119 ? 62.563 21.316 99.703 1.00 62.43 144 LYS A CA 1
ATOM 846 C C . LYS A 1 119 ? 61.466 21.898 100.593 1.00 59.96 144 LYS A C 1
ATOM 847 O O . LYS A 1 119 ? 60.276 21.733 100.326 1.00 49.54 144 LYS A O 1
ATOM 853 N N . GLU A 1 120 ? 61.884 22.577 101.657 1.00 66.85 145 GLU A N 1
ATOM 854 C CA . GLU A 1 120 ? 60.960 23.205 102.593 1.00 65.27 145 GLU A CA 1
ATOM 855 C C . GLU A 1 120 ? 60.251 24.391 101.947 1.00 63.46 145 GLU A C 1
ATOM 856 O O . GLU A 1 120 ? 59.048 24.580 102.122 1.00 50.91 145 GLU A O 1
ATOM 862 N N . ASP A 1 121 ? 61.003 25.179 101.184 1.00 76.40 146 ASP A N 1
ATOM 863 C CA . ASP A 1 121 ? 60.462 26.360 100.516 1.00 81.15 146 ASP A CA 1
ATOM 864 C C . ASP A 1 121 ? 59.523 25.994 99.366 1.00 76.30 146 ASP A C 1
ATOM 865 O O . ASP A 1 121 ? 59.006 26.870 98.673 1.00 69.74 146 ASP A O 1
ATOM 870 N N . GLU A 1 122 ? 59.313 24.696 99.167 1.00 73.56 147 GLU A N 1
ATOM 871 C CA . GLU A 1 122 ? 58.347 24.206 98.193 1.00 71.57 147 GLU A CA 1
ATOM 872 C C . GLU A 1 122 ? 57.189 23.515 98.906 1.00 69.90 147 GLU A C 1
ATOM 873 O O . GLU A 1 122 ? 56.049 23.540 98.439 1.00 65.97 147 GLU A O 1
ATOM 879 N N . PHE A 1 123 ? 57.493 22.904 100.046 1.00 65.98 148 PHE A N 1
ATOM 880 C CA . PHE A 1 123 ? 56.489 22.199 100.831 1.00 46.90 148 PHE A CA 1
ATOM 881 C C . PHE A 1 123 ? 55.484 23.158 101.461 1.00 59.65 148 PHE A C 1
ATOM 882 O O . PHE A 1 123 ? 54.277 22.924 101.404 1.00 65.86 148 PHE A O 1
ATOM 890 N N . LEU A 1 124 ? 55.987 24.234 102.060 1.00 52.83 149 LEU A N 1
ATOM 891 C CA . LEU A 1 124 ? 55.130 25.224 102.712 1.00 56.15 149 LEU A CA 1
ATOM 892 C C . LEU A 1 124 ? 54.136 25.912 101.761 1.00 61.81 149 LEU A C 1
ATOM 893 O O . LEU A 1 124 ? 52.943 25.968 102.068 1.00 48.22 149 LEU A O 1
ATOM 898 N N . PRO A 1 125 ? 54.609 26.442 100.611 1.00 50.30 150 PRO A N 1
ATOM 899 C CA . PRO A 1 125 ? 53.636 27.122 99.748 1.00 61.24 150 PRO A CA 1
ATOM 900 C C . PRO A 1 125 ? 52.589 26.178 99.167 1.00 66.12 150 PRO A C 1
ATOM 901 O O . PRO A 1 125 ? 51.431 26.566 99.018 1.00 75.37 150 PRO A O 1
ATOM 905 N N . GLU A 1 126 ? 52.996 24.953 98.851 1.00 59.17 151 GLU A N 1
ATOM 906 C CA . GLU A 1 126 ? 52.100 23.997 98.214 1.00 47.05 151 GLU A CA 1
ATOM 907 C C . GLU A 1 126 ? 51.048 23.453 99.181 1.00 68.95 151 GLU A C 1
ATOM 908 O O . GLU A 1 126 ? 49.958 23.061 98.763 1.00 55.88 151 GLU A O 1
ATOM 914 N N . ARG A 1 127 ? 51.373 23.435 100.472 1.00 62.51 152 ARG A N 1
ATOM 915 C CA . ARG A 1 127 ? 50.451 22.919 101.478 1.00 52.24 152 ARG A CA 1
ATOM 916 C C . ARG A 1 127 ? 49.213 23.803 101.625 1.00 66.61 152 ARG A C 1
ATOM 917 O O . ARG A 1 127 ? 48.089 23.300 101.681 1.00 61.98 152 ARG A O 1
ATOM 925 N N . GLN A 1 128 ? 49.420 25.116 101.691 1.00 69.62 153 GLN A N 1
ATOM 926 C CA . GLN A 1 128 ? 48.304 26.048 101.804 1.00 57.97 153 GLN A CA 1
ATOM 927 C C . GLN A 1 128 ? 47.487 26.071 100.519 1.00 51.67 153 GLN A C 1
ATOM 928 O O . GLN A 1 128 ? 46.316 26.446 100.528 1.00 53.05 153 GLN A O 1
ATOM 934 N N . VAL A 1 129 ? 48.108 25.669 99.415 1.00 46.47 154 VAL A N 1
ATOM 935 C CA . VAL A 1 129 ? 47.398 25.552 98.149 1.00 57.15 154 VAL A CA 1
ATOM 936 C C . VAL A 1 129 ? 46.428 24.376 98.209 1.00 60.87 154 VAL A C 1
ATOM 937 O O . VAL A 1 129 ? 45.239 24.523 97.928 1.00 77.77 154 VAL A O 1
ATOM 941 N N . VAL A 1 130 ? 46.943 23.212 98.592 1.00 53.56 155 VAL A N 1
ATOM 942 C CA . VAL A 1 130 ? 46.121 22.019 98.771 1.00 56.16 155 VAL A CA 1
ATOM 943 C C . VAL A 1 130 ? 45.061 22.262 99.844 1.00 57.06 155 VAL A C 1
ATOM 944 O O . VAL A 1 130 ? 43.948 21.740 99.764 1.00 59.38 155 VAL A O 1
ATOM 948 N N . ALA A 1 131 ? 45.414 23.069 100.840 1.00 56.68 156 ALA A N 1
ATOM 949 C CA . ALA A 1 131 ? 44.465 23.479 101.866 1.00 41.31 156 ALA A CA 1
ATOM 950 C C . ALA A 1 131 ? 43.281 24.212 101.240 1.00 59.16 156 ALA A C 1
ATOM 951 O O . ALA A 1 131 ? 42.138 24.020 101.652 1.00 52.02 156 ALA A O 1
ATOM 953 N N . GLU A 1 132 ? 43.562 25.046 100.241 1.00 61.80 157 GLU A N 1
ATOM 954 C CA . GLU A 1 132 ? 42.509 25.741 99.505 1.00 57.15 157 GLU A CA 1
ATOM 955 C C . GLU A 1 132 ? 41.739 24.761 98.627 1.00 46.90 157 GLU A C 1
ATOM 956 O O . GLU A 1 132 ? 40.527 24.889 98.455 1.00 51.89 157 GLU A O 1
ATOM 962 N N . GLU A 1 133 ? 42.450 23.784 98.072 1.00 46.31 158 GLU A N 1
ATOM 963 C CA . GLU A 1 133 ? 41.822 22.750 97.259 1.00 51.46 158 GLU A CA 1
ATOM 964 C C . GLU A 1 133 ? 40.847 21.947 98.112 1.00 50.93 158 GLU A C 1
ATOM 965 O O . GLU A 1 133 ? 39.792 21.529 97.641 1.00 50.80 158 GLU A O 1
ATOM 971 N N . ARG A 1 134 ? 41.207 21.740 99.374 1.00 48.81 159 ARG A N 1
ATOM 972 C CA . ARG A 1 134 ? 40.311 21.104 100.329 1.00 41.51 159 ARG A CA 1
ATOM 973 C C . ARG A 1 134 ? 39.193 22.065 100.716 1.00 52.55 159 ARG A C 1
ATOM 974 O O . ARG A 1 134 ? 38.033 21.672 100.843 1.00 50.40 159 ARG A O 1
ATOM 982 N N . ARG A 1 135 ? 39.553 23.334 100.883 1.00 57.57 160 ARG A N 1
ATOM 983 C CA . ARG A 1 135 ? 38.620 24.347 101.360 1.00 52.87 160 ARG A CA 1
ATOM 984 C C . ARG A 1 135 ? 37.504 24.636 100.359 1.00 54.57 160 ARG A C 1
ATOM 985 O O . ARG A 1 135 ? 36.374 24.930 100.750 1.00 53.39 160 ARG A O 1
ATOM 993 N N . TRP A 1 136 ? 37.820 24.546 99.071 1.00 62.28 161 TRP A N 1
ATOM 994 C CA . TRP A 1 136 ? 36.890 24.989 98.037 1.00 63.82 161 TRP A CA 1
ATOM 995 C C . TRP A 1 136 ? 36.367 23.878 97.130 1.00 64.83 161 TRP A C 1
ATOM 996 O O . TRP A 1 136 ? 35.526 24.133 96.270 1.00 77.97 161 TRP A O 1
ATOM 1007 N N . ARG A 1 137 ? 36.853 22.654 97.312 1.00 67.79 162 ARG A N 1
ATOM 1008 C CA . ARG A 1 137 ? 36.385 21.544 96.484 1.00 72.88 162 ARG A CA 1
ATOM 1009 C C . ARG A 1 137 ? 35.784 20.414 97.315 1.00 85.84 162 ARG A C 1
ATOM 1010 O O . ARG A 1 137 ? 35.346 19.401 96.769 1.00 90.73 162 ARG A O 1
ATOM 1012 N N . THR A 1 138 ? 35.764 20.590 98.633 1.00 80.29 163 THR A N 1
ATOM 1013 C CA . THR A 1 138 ? 35.137 19.618 99.524 1.00 78.26 163 THR A CA 1
ATOM 1014 C C . THR A 1 138 ? 34.328 20.309 100.617 1.00 74.66 163 THR A C 1
ATOM 1015 O O . THR A 1 138 ? 33.225 19.880 100.947 1.00 84.60 163 THR A O 1
ATOM 1019 N N . ASP A 1 139 ? 34.881 21.378 101.179 1.00 61.27 164 ASP A N 1
ATOM 1020 C CA . ASP A 1 139 ? 34.198 22.102 102.242 1.00 62.34 164 ASP A CA 1
ATOM 1021 C C . ASP A 1 139 ? 33.071 22.962 101.679 1.00 73.68 164 ASP A C 1
ATOM 1022 O O . ASP A 1 139 ? 31.926 22.860 102.118 1.00 77.35 164 ASP A O 1
ATOM 1027 N N . ASN A 1 140 ? 33.397 23.803 100.703 1.00 72.70 165 ASN A N 1
ATOM 1028 C CA . ASN A 1 140 ? 32.392 24.645 100.068 1.00 70.82 165 ASN A CA 1
ATOM 1029 C C . ASN A 1 140 ? 32.013 24.115 98.685 1.00 60.87 165 ASN A C 1
ATOM 1030 O O . ASN A 1 140 ? 31.981 24.862 97.706 1.00 45.18 165 ASN A O 1
ATOM 1035 N N . SER A 1 141 ? 31.730 22.817 98.619 1.00 62.20 166 SER A N 1
ATOM 1036 C CA . SER A 1 141 ? 31.317 22.167 97.379 1.00 56.08 166 SER A CA 1
ATOM 1037 C C . SER A 1 141 ? 30.249 21.113 97.650 1.00 70.58 166 SER A C 1
ATOM 1038 O O . SER A 1 141 ? 30.453 20.220 98.473 1.00 80.11 166 SER A O 1
ATOM 1041 N N . PRO A 1 142 ? 29.104 21.215 96.954 1.00 70.31 167 PRO A N 1
ATOM 1042 C CA . PRO A 1 142 ? 27.971 20.299 97.141 1.00 62.53 167 PRO A CA 1
ATOM 1043 C C . PRO A 1 142 ? 28.349 18.834 96.929 1.00 57.79 167 PRO A C 1
ATOM 1044 O O . PRO A 1 142 ? 28.328 18.051 97.880 1.00 56.24 167 PRO A O 1
ATOM 1048 N N . ILE A 1 143 ? 28.697 18.478 95.698 1.00 60.31 168 ILE A N 1
ATOM 1049 C CA . ILE A 1 143 ? 29.042 17.100 95.364 1.00 52.30 168 ILE A CA 1
ATOM 1050 C C . ILE A 1 143 ? 30.291 16.628 96.117 1.00 44.89 168 ILE A C 1
ATOM 1051 O O . ILE A 1 143 ? 30.385 15.464 96.505 1.00 51.23 168 ILE A O 1
ATOM 1056 N N . GLY A 1 144 ? 31.233 17.539 96.346 1.00 38.24 169 GLY A N 1
ATOM 1057 C CA . GLY A 1 144 ? 32.480 17.199 97.009 1.00 38.33 169 GLY A CA 1
ATOM 1058 C C . GLY A 1 144 ? 32.310 16.803 98.465 1.00 49.72 169 GLY A C 1
ATOM 1059 O O . GLY A 1 144 ? 32.940 15.857 98.936 1.00 37.91 169 GLY A O 1
ATOM 1068 N N . LEU A 1 146 ? 29.464 15.725 99.848 1.00 32.87 171 LEU A N 1
ATOM 1069 C CA . LEU A 1 146 ? 28.667 14.502 99.826 1.00 32.14 171 LEU A CA 1
ATOM 1070 C C . LEU A 1 146 ? 29.551 13.285 99.570 1.00 45.17 171 LEU A C 1
ATOM 1071 O O . LEU A 1 146 ? 29.374 12.226 100.176 1.00 38.88 171 LEU A O 1
ATOM 1076 N N . TYR A 1 147 ? 30.507 13.459 98.664 1.00 52.57 172 TYR A N 1
ATOM 1077 C CA . TYR A 1 147 ? 31.464 12.418 98.311 1.00 43.15 172 TYR A CA 1
ATOM 1078 C C . TYR A 1 147 ? 32.296 12.011 99.525 1.00 31.53 172 TYR A C 1
ATOM 1079 O O . TYR A 1 147 ? 32.432 10.827 99.832 1.00 34.50 172 TYR A O 1
ATOM 1088 N N . PHE A 1 148 ? 32.836 13.005 100.221 1.00 28.54 173 PHE A N 1
ATOM 1089 C CA . PHE A 1 148 ? 33.716 12.766 101.360 1.00 36.00 173 PHE A CA 1
ATOM 1090 C C . PHE A 1 148 ? 32.959 12.175 102.548 1.00 36.79 173 PHE A C 1
ATOM 1091 O O . PHE A 1 148 ? 33.405 11.200 103.154 1.00 34.90 173 PHE A O 1
ATOM 1099 N N . ARG A 1 149 ? 31.812 12.766 102.873 1.00 27.51 174 ARG A N 1
ATOM 1100 C CA . ARG A 1 149 ? 31.015 12.319 104.013 1.00 29.79 174 ARG A CA 1
ATOM 1101 C C . ARG A 1 149 ? 30.448 10.915 103.807 1.00 25.85 174 ARG A C 1
ATOM 1102 O O . ARG A 1 149 ? 30.210 10.192 104.775 1.00 25.70 174 ARG A O 1
ATOM 1110 N N . PHE A 1 150 ? 30.225 10.528 102.554 1.00 23.12 175 PHE A N 1
ATOM 1111 C CA . PHE A 1 150 ? 29.723 9.188 102.278 1.00 23.50 175 PHE A CA 1
ATOM 1112 C C . PHE A 1 150 ? 30.738 8.141 102.703 1.00 29.87 175 PHE A C 1
ATOM 1113 O O . PHE A 1 150 ? 30.409 7.206 103.432 1.00 34.00 175 PHE A O 1
ATOM 1121 N N . PHE A 1 151 ? 31.974 8.301 102.240 1.00 25.33 176 PHE A N 1
ATOM 1122 C CA . PHE A 1 151 ? 33.033 7.354 102.569 1.00 32.89 176 PHE A CA 1
ATOM 1123 C C . PHE A 1 151 ? 33.373 7.396 104.057 1.00 20.81 176 PHE A C 1
ATOM 1124 O O . PHE A 1 151 ? 33.869 6.419 104.611 1.00 29.46 176 PHE A O 1
ATOM 1132 N N . ASN A 1 152 ? 33.096 8.527 104.700 1.00 22.21 177 ASN A N 1
ATOM 1133 C CA . ASN A 1 152 ? 33.199 8.617 106.153 1.00 26.12 177 ASN A CA 1
ATOM 1134 C C . ASN A 1 152 ? 32.218 7.667 106.829 1.00 26.55 177 ASN A C 1
ATOM 1135 O O . ASN A 1 152 ? 32.490 7.129 107.902 1.00 29.91 177 ASN A O 1
ATOM 1140 N N . THR A 1 153 ? 31.071 7.471 106.187 1.00 17.24 178 THR A N 1
ATOM 1141 C CA . THR A 1 153 ? 29.989 6.683 106.759 1.00 30.99 178 THR A CA 1
ATOM 1142 C C . THR A 1 153 ? 30.059 5.219 106.332 1.00 41.99 178 THR A C 1
ATOM 1143 O O . THR A 1 153 ? 29.833 4.316 107.138 1.00 47.02 178 THR A O 1
ATOM 1147 N N . ALA A 1 154 ? 30.375 4.995 105.061 1.00 30.89 179 ALA A N 1
ATOM 1148 C CA . ALA A 1 154 ? 30.385 3.650 104.497 1.00 28.97 179 ALA A CA 1
ATOM 1149 C C . ALA A 1 154 ? 31.526 2.807 105.053 1.00 21.69 179 ALA A C 1
ATOM 1150 O O . ALA A 1 154 ? 31.394 1.592 105.199 1.00 20.02 179 ALA A O 1
ATOM 1152 N N . TYR A 1 155 ? 32.647 3.457 105.355 1.00 26.12 180 TYR A N 1
ATOM 1153 C CA . TYR A 1 155 ? 33.819 2.766 105.886 1.00 33.83 180 TYR A CA 1
ATOM 1154 C C . TYR A 1 155 ? 34.182 3.300 107.263 1.00 37.64 180 TYR A C 1
ATOM 1155 O O . TYR A 1 155 ? 34.234 4.510 107.479 1.00 45.48 180 TYR A O 1
ATOM 1164 N N . VAL A 1 156 ? 34.446 2.390 108.190 1.00 38.23 181 VAL A N 1
ATOM 1165 C CA . VAL A 1 156 ? 34.728 2.764 109.568 1.00 31.03 181 VAL A CA 1
ATOM 1166 C C . VAL A 1 156 ? 36.209 2.612 109.910 1.00 36.92 181 VAL A C 1
ATOM 1167 O O . VAL A 1 156 ? 36.774 3.410 110.661 1.00 33.52 181 VAL A O 1
ATOM 1171 N N . TYR A 1 157 ? 36.843 1.599 109.331 1.00 29.45 182 TYR A N 1
ATOM 1172 C CA . TYR A 1 157 ? 38.181 1.210 109.744 1.00 25.62 182 TYR A CA 1
ATOM 1173 C C . TYR A 1 157 ? 39.180 1.256 108.587 1.00 26.90 182 TYR A C 1
ATOM 1174 O O . TYR A 1 157 ? 40.293 1.765 108.739 1.00 31.08 182 TYR A O 1
ATOM 1183 N N . HIS A 1 158 ? 38.779 0.730 107.435 1.00 33.99 183 HIS A N 1
ATOM 1184 C CA . HIS A 1 158 ? 39.635 0.722 106.251 1.00 35.60 183 HIS A CA 1
ATOM 1185 C C . HIS A 1 158 ? 39.893 2.149 105.764 1.00 34.94 183 HIS A C 1
ATOM 1186 O O . HIS A 1 158 ? 39.023 3.012 105.890 1.00 35.12 183 HIS A O 1
ATOM 1193 N N . PRO A 1 159 ? 41.095 2.406 105.217 1.00 26.93 184 PRO A N 1
ATOM 1194 C CA . PRO A 1 159 ? 41.471 3.737 104.721 1.00 27.66 184 PRO A CA 1
ATOM 1195 C C . PRO A 1 159 ? 40.504 4.352 103.706 1.00 36.34 184 PRO A C 1
ATOM 1196 O O . PRO A 1 159 ? 40.661 5.527 103.373 1.00 53.53 184 PRO A O 1
ATOM 1200 N N . TYR A 1 160 ? 39.518 3.593 103.234 1.00 33.79 185 TYR A N 1
ATOM 1201 C CA . TYR A 1 160 ? 38.467 4.164 102.394 1.00 40.62 185 TYR A CA 1
ATOM 1202 C C . TYR A 1 160 ? 37.524 5.007 103.248 1.00 31.75 185 TYR A C 1
ATOM 1203 O O . TYR A 1 160 ? 36.515 5.517 102.764 1.00 34.25 185 TYR A O 1
ATOM 1212 N N . HIS A 1 161 ? 37.867 5.142 104.526 1.00 26.96 186 HIS A N 1
ATOM 1213 C CA . HIS A 1 161 ? 37.152 6.008 105.452 1.00 25.63 186 HIS A CA 1
ATOM 1214 C C . HIS A 1 161 ? 37.243 7.463 105.001 1.00 28.34 186 HIS A C 1
ATOM 1215 O O . HIS A 1 161 ? 36.415 8.290 105.378 1.00 25.17 186 HIS A O 1
ATOM 1222 N N . TRP A 1 162 ? 38.252 7.769 104.190 1.00 31.07 187 TRP A N 1
ATOM 1223 C CA . TRP A 1 162 ? 38.432 9.122 103.676 1.00 20.73 187 TRP A CA 1
ATOM 1224 C C . TRP A 1 162 ? 38.785 9.149 102.191 1.00 21.67 187 TRP A C 1
ATOM 1225 O O . TRP A 1 162 ? 39.288 8.175 101.629 1.00 26.57 187 TRP A O 1
ATOM 1236 N N . THR A 1 163 ? 38.507 10.291 101.576 1.00 36.52 188 THR A N 1
ATOM 1237 C CA . THR A 1 163 ? 38.817 10.568 100.180 1.00 23.63 188 THR A CA 1
ATOM 1238 C C . THR A 1 163 ? 40.271 11.026 100.072 1.00 37.28 188 THR A C 1
ATOM 1239 O O . THR A 1 163 ? 40.772 11.687 100.982 1.00 50.18 188 THR A O 1
ATOM 1243 N N . PRO A 1 164 ? 40.964 10.656 98.977 1.00 34.84 189 PRO A N 1
ATOM 1244 C CA . PRO A 1 164 ? 42.345 11.067 98.691 1.00 40.43 189 PRO A CA 1
ATOM 1245 C C . PRO A 1 164 ? 42.717 12.506 99.079 1.00 29.19 189 PRO A C 1
ATOM 1246 O O . PRO A 1 164 ? 43.900 12.780 99.285 1.00 38.54 189 PRO A O 1
ATOM 1250 N N . ILE A 1 165 ? 41.737 13.399 99.180 1.00 27.13 190 ILE A N 1
ATOM 1251 C CA . ILE A 1 165 ? 41.993 14.766 99.625 1.00 33.99 190 ILE A CA 1
ATOM 1252 C C . ILE A 1 165 ? 42.333 14.812 101.121 1.00 44.03 190 ILE A C 1
ATOM 1253 O O . ILE A 1 165 ? 43.022 15.724 101.583 1.00 48.65 190 ILE A O 1
ATOM 1258 N N . GLY A 1 166 ? 41.856 13.822 101.871 1.00 29.01 191 GLY A N 1
ATOM 1259 C CA . GLY A 1 166 ? 42.131 13.737 103.296 1.00 34.10 191 GLY A CA 1
ATOM 1260 C C . GLY A 1 166 ? 41.425 14.787 104.136 1.00 28.68 191 GLY A C 1
ATOM 1261 O O . GLY A 1 166 ? 40.780 15.692 103.607 1.00 39.93 191 GLY A O 1
ATOM 1262 N N . PHE A 1 167 ? 41.549 14.663 105.454 1.00 23.98 192 PHE A N 1
ATOM 1263 C CA . PHE A 1 167 ? 40.950 15.619 106.381 1.00 31.55 192 PHE A CA 1
ATOM 1264 C C . PHE A 1 167 ? 41.731 16.932 106.410 1.00 34.84 192 PHE A C 1
ATOM 1265 O O . PHE A 1 167 ? 42.944 16.944 106.208 1.00 42.57 192 PHE A O 1
ATOM 1281 N N . ASP A 1 169 ? 42.451 19.043 108.920 1.00 27.54 194 ASP A N 1
ATOM 1282 C CA . ASP A 1 169 ? 43.413 19.128 110.014 1.00 32.21 194 ASP A CA 1
ATOM 1283 C C . ASP A 1 169 ? 44.657 18.297 109.724 1.00 38.46 194 ASP A C 1
ATOM 1284 O O . ASP A 1 169 ? 45.757 18.643 110.162 1.00 44.98 194 ASP A O 1
ATOM 1289 N N . ASP A 1 170 ? 44.477 17.204 108.988 1.00 33.95 195 ASP A N 1
ATOM 1290 C CA . ASP A 1 170 ? 45.603 16.385 108.552 1.00 42.75 195 ASP A CA 1
ATOM 1291 C C . ASP A 1 170 ? 46.552 17.210 107.699 1.00 41.38 195 ASP A C 1
ATOM 1292 O O . ASP A 1 170 ? 47.756 17.250 107.955 1.00 29.07 195 ASP A O 1
ATOM 1297 N N . ILE A 1 171 ? 45.989 17.869 106.690 1.00 38.48 196 ILE A N 1
ATOM 1298 C CA . ILE A 1 171 ? 46.742 18.746 105.803 1.00 39.43 196 ILE A CA 1
ATOM 1299 C C . ILE A 1 171 ? 47.460 19.834 106.596 1.00 34.93 196 ILE A C 1
ATOM 1300 O O . ILE A 1 171 ? 48.627 20.134 106.345 1.00 40.10 196 ILE A O 1
ATOM 1305 N N . GLN A 1 172 ? 46.762 20.406 107.570 1.00 36.80 197 GLN A N 1
ATOM 1306 C CA . GLN A 1 172 ? 47.319 21.491 108.368 1.00 45.13 197 GLN A CA 1
ATOM 1307 C C . GLN A 1 172 ? 48.498 21.040 109.231 1.00 47.39 197 GLN A C 1
ATOM 1308 O O . GLN A 1 172 ? 49.337 21.854 109.614 1.00 50.60 197 GLN A O 1
ATOM 1314 N N . ASN A 1 173 ? 48.565 19.746 109.529 1.00 50.39 198 ASN A N 1
ATOM 1315 C CA . ASN A 1 173 ? 49.598 19.231 110.424 1.00 47.02 198 ASN A CA 1
ATOM 1316 C C . ASN A 1 173 ? 50.597 18.290 109.761 1.00 42.28 198 ASN A C 1
ATOM 1317 O O . ASN A 1 173 ? 51.195 17.444 110.425 1.00 44.83 198 ASN A O 1
ATOM 1322 N N . TRP A 1 174 ? 50.779 18.435 108.456 1.00 37.35 199 TRP A N 1
ATOM 1323 C CA . TRP A 1 174 ? 51.827 17.701 107.764 1.00 39.47 199 TRP A CA 1
ATOM 1324 C C . TRP A 1 174 ? 53.191 18.260 108.145 1.00 54.76 199 TRP A C 1
ATOM 1325 O O . TRP A 1 174 ? 53.306 19.412 108.565 1.00 50.76 199 TRP A O 1
ATOM 1336 N N . THR A 1 175 ? 54.223 17.437 108.004 1.00 71.67 200 THR A N 1
ATOM 1337 C CA . THR A 1 175 ? 55.598 17.907 108.123 1.00 62.74 200 THR A CA 1
ATOM 1338 C C . THR A 1 175 ? 56.391 17.418 106.918 1.00 58.40 200 THR A C 1
ATOM 1339 O O . THR A 1 175 ? 55.995 16.457 106.259 1.00 61.22 200 THR A O 1
ATOM 1343 N N . LEU A 1 176 ? 57.503 18.085 106.631 1.00 57.81 201 LEU A N 1
ATOM 1344 C CA . LEU A 1 176 ? 58.364 17.697 105.520 1.00 55.29 201 LEU A CA 1
ATOM 1345 C C . LEU A 1 176 ? 58.880 16.273 105.703 1.00 54.17 201 LEU A C 1
ATOM 1346 O O . LEU A 1 176 ? 59.050 15.534 104.733 1.00 53.85 201 LEU A O 1
ATOM 1351 N N . LYS A 1 177 ? 59.120 15.897 106.956 1.00 38.98 202 LYS A N 1
ATOM 1352 C CA . LYS A 1 177 ? 59.566 14.550 107.288 1.00 43.69 202 LYS A CA 1
ATOM 1353 C C . LYS A 1 177 ? 58.494 13.520 106.941 1.00 52.63 202 LYS A C 1
ATOM 1354 O O . LYS A 1 177 ? 58.799 12.452 106.407 1.00 58.30 202 LYS A O 1
ATOM 1360 N N . ASP A 1 178 ? 57.240 13.849 107.243 1.00 46.38 203 ASP A N 1
ATOM 1361 C CA . ASP A 1 178 ? 56.119 12.953 106.972 1.00 43.47 203 ASP A CA 1
ATOM 1362 C C . ASP A 1 178 ? 55.986 12.657 105.487 1.00 41.29 203 ASP A C 1
ATOM 1363 O O . ASP A 1 178 ? 55.656 11.540 105.089 1.00 41.18 203 ASP A O 1
ATOM 1368 N N . ILE A 1 179 ? 56.250 13.672 104.674 1.00 50.84 204 ILE A N 1
ATOM 1369 C CA . ILE A 1 179 ? 56.114 13.567 103.229 1.00 44.02 204 ILE A CA 1
ATOM 1370 C C . ILE A 1 179 ? 57.299 12.835 102.606 1.00 45.37 204 ILE A C 1
ATOM 1371 O O . ILE A 1 179 ? 57.124 11.990 101.724 1.00 40.63 204 ILE A O 1
ATOM 1376 N N . LYS A 1 180 ? 58.501 13.154 103.078 1.00 46.43 205 LYS A N 1
ATOM 1377 C CA . LYS A 1 180 ? 59.705 12.474 102.618 1.00 42.26 205 LYS A CA 1
ATOM 1378 C C . LYS A 1 180 ? 59.649 10.979 102.924 1.00 54.18 205 LYS A C 1
ATOM 1379 O O . LYS A 1 180 ? 60.047 10.156 102.100 1.00 65.36 205 LYS A O 1
ATOM 1385 N N . LYS A 1 181 ? 59.149 10.632 104.108 1.00 54.17 206 LYS A N 1
ATOM 1386 C CA . LYS A 1 181 ? 59.032 9.232 104.505 1.00 53.94 206 LYS A CA 1
ATOM 1387 C C . LYS A 1 181 ? 58.036 8.500 103.613 1.00 51.36 206 LYS A C 1
ATOM 1388 O O . LYS A 1 181 ? 58.281 7.373 103.187 1.00 57.37 206 LYS A O 1
ATOM 1390 N N . PHE A 1 182 ? 56.914 9.154 103.329 1.00 44.46 207 PHE A N 1
ATOM 1391 C CA . PHE A 1 182 ? 55.8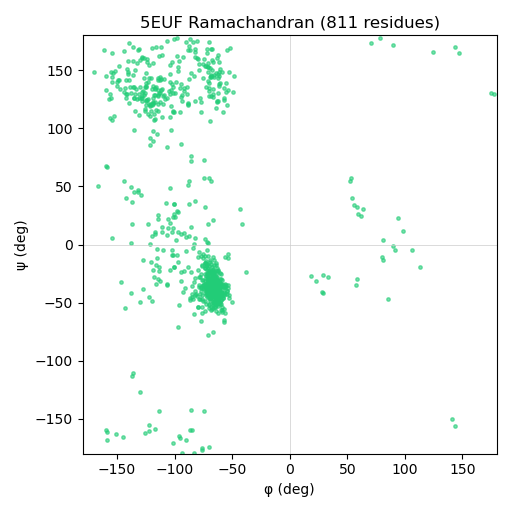76 8.566 102.493 1.00 39.08 207 PHE A CA 1
ATOM 1392 C C . PHE A 1 182 ? 56.368 8.397 101.060 1.00 43.36 207 PHE A C 1
ATOM 1393 O O . PHE A 1 182 ? 56.121 7.370 100.426 1.00 39.35 207 PHE A O 1
ATOM 1401 N N . HIS A 1 183 ? 57.069 9.408 100.557 1.00 46.84 208 HIS A N 1
ATOM 1402 C CA . HIS A 1 183 ? 57.588 9.381 99.194 1.00 49.82 208 HIS A CA 1
ATOM 1403 C C . HIS A 1 183 ? 58.675 8.326 99.026 1.00 60.02 208 HIS A C 1
ATOM 1404 O O . HIS A 1 183 ? 58.578 7.458 98.158 1.00 50.99 208 HIS A O 1
ATOM 1411 N N . SER A 1 184 ? 59.707 8.412 99.861 1.00 67.09 209 SER A N 1
ATOM 1412 C CA . SER A 1 184 ? 60.856 7.513 99.781 1.00 67.34 209 SER A CA 1
ATOM 1413 C C . SER A 1 184 ? 60.444 6.049 99.869 1.00 55.58 209 SER A C 1
ATOM 1414 O O . SER A 1 184 ? 61.050 5.185 99.238 1.00 60.03 209 SER A O 1
ATOM 1417 N N . LEU A 1 185 ? 59.403 5.781 100.649 1.00 47.57 210 LEU A N 1
ATOM 1418 C CA . LEU A 1 185 ? 58.924 4.421 100.845 1.00 43.59 210 LEU A CA 1
ATOM 1419 C C . LEU A 1 185 ? 58.082 3.932 99.671 1.00 47.17 210 LEU A C 1
ATOM 1420 O O . LEU A 1 185 ? 58.278 2.823 99.175 1.00 51.99 210 LEU A O 1
ATOM 1425 N N . TYR A 1 186 ? 57.151 4.766 99.223 1.00 44.35 211 TYR A N 1
ATOM 1426 C CA . TYR A 1 186 ? 56.147 4.326 98.261 1.00 49.25 211 TYR A CA 1
ATOM 1427 C C . TYR A 1 186 ? 56.478 4.654 96.805 1.00 48.53 211 TYR A C 1
ATOM 1428 O O . TYR A 1 186 ? 55.866 4.099 95.891 1.00 38.73 211 TYR A O 1
ATOM 1437 N N . TYR A 1 187 ? 57.443 5.541 96.584 1.00 55.56 212 TYR A N 1
ATOM 1438 C CA . TYR A 1 187 ? 57.857 5.878 95.223 1.00 52.81 212 TYR A CA 1
ATOM 1439 C C . TYR A 1 187 ? 59.133 5.144 94.828 1.00 47.70 212 TYR A C 1
ATOM 1440 O O . TYR A 1 187 ? 59.896 5.620 93.987 1.00 45.00 212 TYR A O 1
ATOM 1449 N N . GLN A 1 188 ? 59.364 3.989 95.443 1.00 53.91 213 GLN A N 1
ATOM 1450 C CA . GLN A 1 188 ? 60.494 3.144 95.077 1.00 41.84 213 GLN A CA 1
ATOM 1451 C C . GLN A 1 188 ? 60.274 2.549 93.692 1.00 47.61 213 GLN A C 1
ATOM 1452 O O . GLN A 1 188 ? 59.131 2.366 93.268 1.00 50.98 213 GLN A O 1
ATOM 1458 N N . PRO A 1 189 ? 61.369 2.253 92.977 1.00 46.59 214 PRO A N 1
ATOM 1459 C CA . PRO A 1 189 ? 61.281 1.597 91.668 1.00 54.75 214 PRO A CA 1
ATOM 1460 C C . PRO A 1 189 ? 60.504 0.281 91.723 1.00 57.15 214 PRO A C 1
ATOM 1461 O O . PRO A 1 189 ? 59.793 -0.050 90.774 1.00 55.09 214 PRO A O 1
ATOM 1465 N N . LYS A 1 190 ? 60.636 -0.447 92.829 1.00 52.86 215 LYS A N 1
ATOM 1466 C CA . LYS A 1 190 ? 59.946 -1.723 93.005 1.00 53.27 215 LYS A CA 1
ATOM 1467 C C . LYS A 1 190 ? 58.432 -1.544 93.089 1.00 59.55 215 LYS A C 1
ATOM 1468 O O . LYS A 1 190 ? 57.670 -2.478 92.835 1.00 63.13 215 LYS A O 1
ATOM 1470 N N . ASN A 1 191 ? 58.003 -0.339 93.447 1.00 49.86 216 ASN A N 1
ATOM 1471 C CA . ASN A 1 191 ? 56.586 -0.053 93.610 1.00 48.35 216 ASN A CA 1
ATOM 1472 C C . ASN A 1 191 ? 56.041 0.744 92.433 1.00 57.43 216 ASN A C 1
ATOM 1473 O O . ASN A 1 191 ? 54.978 1.361 92.526 1.00 60.70 216 ASN A O 1
ATOM 1478 N N . ALA A 1 192 ? 56.772 0.727 91.323 1.00 63.97 217 ALA A N 1
ATOM 1479 C CA . ALA A 1 192 ? 56.386 1.514 90.159 1.00 47.43 217 ALA A CA 1
ATOM 1480 C C . ALA A 1 192 ? 56.293 0.674 88.889 1.00 48.60 217 ALA A C 1
ATOM 1481 O O . ALA A 1 192 ? 56.845 -0.424 88.808 1.00 43.13 217 ALA A O 1
ATOM 1483 N N . ILE A 1 193 ? 55.581 1.210 87.902 1.00 49.57 218 ILE A N 1
ATOM 1484 C CA . ILE A 1 193 ? 55.398 0.554 86.612 1.00 53.85 218 ILE A CA 1
ATOM 1485 C C . ILE A 1 193 ? 55.522 1.568 85.481 1.00 50.46 218 ILE A C 1
ATOM 1486 O O . ILE A 1 193 ? 54.895 2.629 85.519 1.00 43.60 218 ILE A O 1
ATOM 1491 N N . VAL A 1 194 ? 56.335 1.245 84.479 1.00 51.87 219 VAL A N 1
ATOM 1492 C CA . VAL A 1 194 ? 56.446 2.082 83.290 1.00 46.62 219 VAL A CA 1
ATOM 1493 C C . VAL A 1 194 ? 55.637 1.485 82.146 1.00 57.78 219 VAL A C 1
ATOM 1494 O O . VAL A 1 194 ? 55.937 0.394 81.658 1.00 59.13 219 VAL A O 1
ATOM 1498 N N . LEU A 1 195 ? 54.606 2.211 81.726 1.00 56.00 220 LEU A N 1
ATOM 1499 C CA . LEU A 1 195 ? 53.712 1.749 80.674 1.00 53.18 220 LEU A CA 1
ATOM 1500 C C . LEU A 1 195 ? 53.771 2.663 79.456 1.00 57.86 220 LEU A C 1
ATOM 1501 O O . LEU A 1 195 ? 53.530 3.865 79.563 1.00 57.37 220 LEU A O 1
ATOM 1506 N N . VAL A 1 196 ? 54.093 2.090 78.300 1.00 56.62 221 VAL A N 1
ATOM 1507 C CA . VAL A 1 196 ? 54.139 2.852 77.056 1.00 56.85 221 VAL A CA 1
ATOM 1508 C C . VAL A 1 196 ? 53.161 2.284 76.033 1.00 54.66 221 VAL A C 1
ATOM 1509 O O . VAL A 1 196 ? 53.254 1.118 75.647 1.00 50.92 221 VAL A O 1
ATOM 1513 N N . VAL A 1 197 ? 52.225 3.121 75.599 1.00 50.03 222 VAL A N 1
ATOM 1514 C CA . VAL A 1 197 ? 51.163 2.698 74.694 1.00 53.27 222 VAL A CA 1
ATOM 1515 C C . VAL A 1 197 ? 51.081 3.614 73.475 1.00 58.86 222 VAL A C 1
ATOM 1516 O O . VAL A 1 197 ? 51.079 4.836 73.610 1.00 70.94 222 VAL A O 1
ATOM 1520 N N . GLY A 1 198 ? 51.017 3.018 72.288 1.00 56.09 223 GLY A N 1
ATOM 1521 C CA . GLY A 1 198 ? 50.903 3.780 71.058 1.00 53.53 223 GLY A CA 1
ATOM 1522 C C . GLY A 1 198 ? 51.676 3.149 69.917 1.00 62.51 223 GLY A C 1
ATOM 1523 O O . GLY A 1 198 ? 51.933 1.945 69.920 1.00 64.68 223 GLY A O 1
ATOM 1524 N N . ASP A 1 199 ? 52.047 3.963 68.934 1.00 62.38 224 ASP A N 1
ATOM 1525 C CA . ASP A 1 199 ? 52.837 3.484 67.807 1.00 78.27 224 ASP A CA 1
ATOM 1526 C C . ASP A 1 199 ? 54.324 3.518 68.150 1.00 84.16 224 ASP A C 1
ATOM 1527 O O . ASP A 1 199 ? 55.056 4.406 67.711 1.00 84.15 224 ASP A O 1
ATOM 1532 N N . VAL A 1 200 ? 54.759 2.547 68.947 1.00 85.98 225 VAL A N 1
ATOM 1533 C CA . VAL A 1 200 ? 56.158 2.441 69.348 1.00 89.79 225 VAL A CA 1
ATOM 1534 C C . VAL A 1 200 ? 56.600 0.982 69.368 1.00 84.38 225 VAL A C 1
ATOM 1535 O O . VAL A 1 200 ? 55.772 0.076 69.468 1.00 95.15 225 VAL A O 1
ATOM 1537 N N . ASN A 1 201 ? 57.906 0.756 69.271 1.00 61.05 226 ASN A N 1
ATOM 1538 C CA . ASN A 1 201 ? 58.442 -0.599 69.284 1.00 72.06 226 ASN A CA 1
ATOM 1539 C C . ASN A 1 201 ? 58.744 -1.075 70.701 1.00 75.80 226 ASN A C 1
ATOM 1540 O O . ASN A 1 201 ? 59.414 -0.385 71.467 1.00 63.30 226 ASN A O 1
ATOM 1545 N N . SER A 1 202 ? 58.247 -2.263 71.034 1.00 86.42 227 SER A N 1
ATOM 1546 C CA . SER A 1 202 ? 58.369 -2.809 72.381 1.00 94.05 227 SER A CA 1
ATOM 1547 C C . SER A 1 202 ? 59.821 -3.037 72.794 1.00 103.02 227 SER A C 1
ATOM 1548 O O . SER A 1 202 ? 60.192 -2.784 73.940 1.00 106.65 227 SER A O 1
ATOM 1551 N N . GLN A 1 203 ? 60.641 -3.514 71.862 1.00 104.48 228 GLN A N 1
ATOM 1552 C CA . GLN A 1 203 ? 62.053 -3.745 72.147 1.00 97.87 228 GLN A CA 1
ATOM 1553 C C . GLN A 1 203 ? 62.791 -2.416 72.293 1.00 88.19 228 GLN A C 1
ATOM 1554 O O . GLN A 1 203 ? 63.759 -2.311 73.046 1.00 85.09 228 GLN A O 1
ATOM 1560 N N . LYS A 1 204 ? 62.322 -1.402 71.570 1.00 83.32 229 LYS A N 1
ATOM 1561 C CA . LYS A 1 204 ? 62.909 -0.070 71.648 1.00 72.40 229 LYS A CA 1
ATOM 1562 C C . LYS A 1 204 ? 62.597 0.581 72.991 1.00 84.42 229 LYS A C 1
ATOM 1563 O O . LYS A 1 204 ? 63.441 1.261 73.572 1.00 79.74 229 LYS A O 1
ATOM 1565 N N . VAL A 1 205 ? 61.379 0.364 73.478 1.00 79.35 230 VAL A N 1
ATOM 1566 C CA . VAL A 1 205 ? 60.946 0.914 74.758 1.00 79.62 230 VAL A CA 1
ATOM 1567 C C . VAL A 1 205 ? 61.743 0.325 75.922 1.00 84.65 230 VAL A C 1
ATOM 1568 O O . VAL A 1 205 ? 62.170 1.048 76.823 1.00 86.63 230 VAL A O 1
ATOM 1572 N N . PHE A 1 206 ? 61.949 -0.988 75.887 1.00 86.08 231 PHE A N 1
ATOM 1573 C CA . PHE A 1 206 ? 62.622 -1.697 76.972 1.00 90.02 231 PHE A CA 1
ATOM 1574 C C . PHE A 1 206 ? 64.034 -1.178 77.227 1.00 96.06 231 PHE A C 1
ATOM 1575 O O . PHE A 1 206 ? 64.355 -0.765 78.341 1.00 102.87 231 PHE A O 1
ATOM 1583 N N . GLU A 1 207 ? 64.870 -1.198 76.194 1.00 98.31 232 GLU A N 1
ATOM 1584 C CA . GLU A 1 207 ? 66.263 -0.782 76.329 1.00 91.75 232 GLU A CA 1
ATOM 1585 C C . GLU A 1 207 ? 66.388 0.714 76.618 1.00 74.84 232 GLU A C 1
ATOM 1586 O O . GLU A 1 207 ? 67.347 1.153 77.255 1.00 66.23 232 GLU A O 1
ATOM 1592 N N . LEU A 1 208 ? 65.414 1.491 76.155 1.00 66.21 233 LEU A N 1
ATOM 1593 C CA . LEU A 1 208 ? 65.419 2.930 76.383 1.00 73.78 233 LEU A CA 1
ATOM 1594 C C . LEU A 1 208 ? 64.953 3.256 77.802 1.00 80.56 233 LEU A C 1
ATOM 1595 O O . LEU A 1 208 ? 65.344 4.275 78.375 1.00 85.14 233 LEU A O 1
ATOM 1600 N N . THR A 1 209 ? 64.119 2.387 78.365 1.00 68.44 234 THR A N 1
ATOM 1601 C CA . THR A 1 209 ? 63.702 2.519 79.757 1.00 68.44 234 THR A CA 1
ATOM 1602 C C . THR A 1 209 ? 64.858 2.141 80.677 1.00 82.28 234 THR A C 1
ATOM 1603 O O . THR A 1 209 ? 65.047 2.742 81.734 1.00 90.73 234 THR A O 1
ATOM 1607 N N . LYS A 1 210 ? 65.638 1.147 80.259 1.00 78.08 235 LYS A N 1
ATOM 1608 C CA . LYS A 1 210 ? 66.812 0.724 81.013 1.00 66.36 235 LYS A CA 1
ATOM 1609 C C . LYS A 1 210 ? 67.841 1.846 81.110 1.00 67.25 235 LYS A C 1
ATOM 1610 O O . LYS A 1 210 ? 68.549 1.968 82.108 1.00 74.77 235 LYS A O 1
ATOM 1616 N N . LYS A 1 211 ? 67.913 2.670 80.070 1.00 65.80 236 LYS A N 1
ATOM 1617 C CA . LYS A 1 211 ? 68.890 3.752 80.022 1.00 75.73 236 LYS A CA 1
ATOM 1618 C C . LYS A 1 211 ? 68.645 4.802 81.108 1.00 78.17 236 LYS A C 1
ATOM 1619 O O . LYS A 1 211 ? 69.574 5.484 81.543 1.00 85.74 236 LYS A O 1
ATOM 1621 N N . HIS A 1 212 ? 67.398 4.924 81.552 1.00 70.84 237 HIS A N 1
ATOM 1622 C CA . HIS A 1 212 ? 67.043 5.948 82.528 1.00 71.37 237 HIS A CA 1
ATOM 1623 C C . HIS A 1 212 ? 66.588 5.380 83.872 1.00 65.23 237 HIS A C 1
ATOM 1624 O O . HIS A 1 212 ? 66.458 6.122 84.843 1.00 69.95 237 HIS A O 1
ATOM 1631 N N . PHE A 1 213 ? 66.347 4.074 83.934 1.00 62.71 238 PHE A N 1
ATOM 1632 C CA . PHE A 1 213 ? 65.742 3.491 85.130 1.00 64.74 238 PHE A CA 1
ATOM 1633 C C . PHE A 1 213 ? 66.505 2.308 85.729 1.00 70.22 238 PHE A C 1
ATOM 1634 O O . PHE A 1 213 ? 66.224 1.903 86.856 1.00 75.36 238 PHE A O 1
ATOM 1642 N N . GLU A 1 214 ? 67.459 1.751 84.989 1.00 76.28 239 GLU A N 1
ATOM 1643 C CA . GLU A 1 214 ? 68.227 0.620 85.503 1.00 67.13 239 GLU A CA 1
ATOM 1644 C C . GLU A 1 214 ? 69.195 1.072 86.590 1.00 76.83 239 GLU A C 1
ATOM 1645 O O . GLU A 1 214 ? 69.583 0.287 87.454 1.00 75.72 239 GLU A O 1
ATOM 1647 N N . SER A 1 215 ? 69.573 2.345 86.544 1.00 84.23 240 SER A N 1
ATOM 1648 C CA . SER A 1 215 ? 70.546 2.894 87.482 1.00 87.28 240 SER A CA 1
ATOM 1649 C C . SER A 1 215 ? 69.914 3.292 88.817 1.00 84.22 240 SER A C 1
ATOM 1650 O O . SER A 1 215 ? 70.576 3.269 89.855 1.00 83.54 240 SER A O 1
ATOM 1653 N N . LEU A 1 216 ? 68.636 3.658 88.787 1.00 82.34 241 LEU A N 1
ATOM 1654 C CA . LEU A 1 216 ? 67.936 4.077 89.998 1.00 76.94 241 LEU A CA 1
ATOM 1655 C C . LEU A 1 216 ? 67.755 2.907 90.959 1.00 78.48 241 LEU A C 1
ATOM 1656 O O . LEU A 1 216 ? 67.538 1.771 90.535 1.00 85.72 241 LEU A O 1
ATOM 1661 N N . LYS A 1 217 ? 67.846 3.190 92.255 1.00 71.12 242 LYS A N 1
ATOM 1662 C CA . LYS A 1 217 ? 67.810 2.144 93.271 1.00 68.17 242 LYS A CA 1
ATOM 1663 C C . LYS A 1 217 ? 66.640 2.310 94.239 1.00 72.43 242 LYS A C 1
ATOM 1664 O O . LYS A 1 217 ? 65.969 3.343 94.254 1.00 69.35 242 LYS A O 1
ATOM 1666 N N . ASN A 1 218 ? 66.405 1.279 95.045 1.00 67.81 243 ASN A N 1
ATOM 1667 C CA . ASN A 1 218 ? 65.321 1.291 96.017 1.00 56.66 243 ASN A CA 1
ATOM 1668 C C . ASN A 1 218 ? 65.793 1.779 97.382 1.00 55.18 243 ASN A C 1
ATOM 1669 O O . ASN A 1 218 ? 66.964 2.116 97.561 1.00 60.32 243 ASN A O 1
ATOM 1674 N N . LEU A 1 219 ? 64.877 1.820 98.342 1.00 45.11 244 LEU A N 1
ATOM 1675 C CA . LEU A 1 219 ? 65.207 2.269 99.686 1.00 44.10 244 LEU A CA 1
ATOM 1676 C C . LEU A 1 219 ? 66.067 1.226 100.381 1.00 57.31 244 LEU A C 1
ATOM 1677 O O . LEU A 1 219 ? 67.284 1.379 100.491 1.00 67.79 244 LEU A O 1
ATOM 1682 N N . ASP A 1 220 ? 65.420 0.164 100.847 1.00 68.55 245 ASP A N 1
ATOM 1683 C CA . ASP A 1 220 ? 66.115 -0.951 101.474 1.00 69.79 245 ASP A CA 1
ATOM 1684 C C . ASP A 1 220 ? 65.803 -2.242 100.724 1.00 75.42 245 ASP A C 1
ATOM 1685 O O . ASP A 1 220 ? 65.462 -2.216 99.541 1.00 52.30 245 ASP A O 1
ATOM 1687 N N . GLU A 1 221 ? 65.921 -3.370 101.417 1.00 87.18 246 GLU A N 1
ATOM 1688 C CA . GLU A 1 221 ? 65.609 -4.664 100.822 1.00 80.14 246 GLU A CA 1
ATOM 1689 C C . GLU A 1 221 ? 64.225 -5.140 101.254 1.00 67.83 246 GLU A C 1
ATOM 1690 O O . GLU A 1 221 ? 63.626 -6.001 100.610 1.00 56.70 246 GLU A O 1
ATOM 1692 N N . LYS A 1 222 ? 63.725 -4.566 102.346 1.00 65.59 247 LYS A N 1
ATOM 1693 C CA . LYS A 1 222 ? 62.435 -4.952 102.908 1.00 58.63 247 LYS A CA 1
ATOM 1694 C C . LYS A 1 222 ? 61.295 -4.704 101.924 1.00 66.65 247 LYS A C 1
ATOM 1695 O O . LYS A 1 222 ? 61.417 -3.888 101.010 1.00 66.00 247 LYS A O 1
ATOM 1697 N N . ALA A 1 223 ? 60.190 -5.419 102.115 1.00 64.31 248 ALA A N 1
ATOM 1698 C CA . ALA A 1 223 ? 59.037 -5.291 101.234 1.00 52.57 248 ALA A CA 1
ATOM 1699 C C . ALA A 1 223 ? 58.186 -4.087 101.621 1.00 51.08 248 ALA A C 1
ATOM 1700 O O . ALA A 1 223 ? 58.297 -3.570 102.732 1.00 46.48 248 ALA A O 1
ATOM 1702 N N . ILE A 1 224 ? 57.343 -3.644 100.694 1.00 55.12 249 ILE A N 1
ATOM 1703 C CA . ILE A 1 224 ? 56.441 -2.527 100.946 1.00 60.31 249 ILE A CA 1
ATOM 1704 C C . ILE A 1 224 ? 55.382 -2.933 101.965 1.00 62.01 249 ILE A C 1
ATOM 1705 O O . ILE A 1 224 ? 54.731 -3.965 101.802 1.00 63.86 249 ILE A O 1
ATOM 1710 N N . PRO A 1 225 ? 55.220 -2.131 103.031 1.00 65.26 250 PRO A N 1
ATOM 1711 C CA . PRO A 1 225 ? 54.205 -2.415 104.052 1.00 56.71 250 PRO A CA 1
ATOM 1712 C C . PRO A 1 225 ? 52.802 -2.510 103.458 1.00 51.20 250 PRO A C 1
ATOM 1713 O O . PRO A 1 225 ? 52.353 -1.585 102.780 1.00 43.62 250 PRO A O 1
ATOM 1717 N N . THR A 1 226 ? 52.130 -3.631 103.703 1.00 51.49 251 THR A N 1
ATOM 1718 C CA . THR A 1 226 ? 50.782 -3.853 103.194 1.00 47.11 251 THR A CA 1
ATOM 1719 C C . THR A 1 226 ? 49.744 -3.438 104.228 1.00 47.73 251 THR A C 1
ATOM 1720 O O . THR A 1 226 ? 49.826 -3.851 105.385 1.00 57.61 251 THR A O 1
ATOM 1724 N N . PRO A 1 227 ? 48.768 -2.611 103.816 1.00 41.00 252 PRO A N 1
ATOM 1725 C CA . PRO A 1 227 ? 47.673 -2.213 104.709 1.00 34.96 252 PRO A CA 1
ATOM 1726 C C . PRO A 1 227 ? 46.911 -3.422 105.246 1.00 36.47 252 PRO A C 1
ATOM 1727 O O . PRO A 1 227 ? 46.589 -4.345 104.497 1.00 52.00 252 PRO A O 1
ATOM 1731 N N . TYR A 1 228 ? 46.634 -3.410 106.544 1.00 26.24 253 TYR A N 1
ATOM 1732 C CA . TYR A 1 228 ? 46.033 -4.555 107.215 1.00 40.16 253 TYR A CA 1
ATOM 1733 C C . TYR A 1 228 ? 44.637 -4.241 107.751 1.00 39.21 253 TYR A C 1
ATOM 1734 O O . TYR A 1 228 ? 43.940 -5.128 108.242 1.00 35.94 253 TYR A O 1
ATOM 1751 N N . LYS A 1 230 ? 41.330 -4.249 107.462 1.00 24.62 255 LYS A N 1
ATOM 1752 C CA . LYS A 1 230 ? 40.246 -4.815 106.667 1.00 23.07 255 LYS A CA 1
ATOM 1753 C C . LYS A 1 230 ? 38.889 -4.377 107.212 1.00 36.34 255 LYS A C 1
ATOM 1754 O O . LYS A 1 230 ? 38.631 -4.493 108.412 1.00 42.57 255 LYS A O 1
ATOM 1760 N N . GLU A 1 231 ? 38.028 -3.865 106.336 1.00 41.53 256 GLU A N 1
ATOM 1761 C CA . GLU A 1 231 ? 36.684 -3.464 106.743 1.00 28.90 256 GLU A CA 1
ATOM 1762 C C . GLU A 1 231 ? 35.884 -4.659 107.224 1.00 28.19 256 GLU A C 1
ATOM 1763 O O . GLU A 1 231 ? 35.729 -5.640 106.497 1.00 42.24 256 GLU A O 1
ATOM 1769 N N . PRO A 1 232 ? 35.377 -4.585 108.459 1.00 30.09 257 PRO A N 1
ATOM 1770 C CA . PRO A 1 232 ? 34.453 -5.626 108.910 1.00 40.68 257 PRO A CA 1
ATOM 1771 C C . PRO A 1 232 ? 33.213 -5.626 108.024 1.00 31.93 257 PRO A C 1
ATOM 1772 O O . PRO A 1 232 ? 32.809 -4.556 107.566 1.00 37.69 257 PRO A O 1
ATOM 1776 N N . LYS A 1 233 ? 32.643 -6.800 107.768 1.00 29.11 258 LYS A N 1
ATOM 1777 C CA . LYS A 1 233 ? 31.437 -6.901 106.955 1.00 25.02 258 LYS A CA 1
ATOM 1778 C C . LYS A 1 233 ? 30.357 -5.994 107.519 1.00 24.93 258 LYS A C 1
ATOM 1779 O O . LYS A 1 233 ? 30.123 -5.981 108.727 1.00 35.55 258 LYS A O 1
ATOM 1781 N N . GLN A 1 234 ? 29.720 -5.216 106.649 1.00 38.17 259 GLN A N 1
ATOM 1782 C CA . GLN A 1 234 ? 28.686 -4.292 107.093 1.00 34.21 259 GLN A CA 1
ATOM 1783 C C . GLN A 1 234 ? 27.495 -5.078 107.623 1.00 48.72 259 GLN A C 1
ATOM 1784 O O . GLN A 1 234 ? 27.043 -6.042 107.004 1.00 27.95 259 GLN A O 1
ATOM 1790 N N . ASP A 1 235 ? 27.000 -4.651 108.779 1.00 65.17 260 ASP A N 1
ATOM 1791 C CA . ASP A 1 235 ? 26.038 -5.421 109.554 1.00 58.52 260 ASP A CA 1
ATOM 1792 C C . ASP A 1 235 ? 24.674 -4.746 109.648 1.00 54.06 260 ASP A C 1
ATOM 1793 O O . ASP A 1 235 ? 23.896 -5.036 110.556 1.00 57.17 260 ASP A O 1
ATOM 1798 N N . GLY A 1 236 ? 24.387 -3.848 108.711 1.00 43.48 261 GLY A N 1
ATOM 1799 C CA . GLY A 1 236 ? 23.140 -3.105 108.729 1.00 25.53 261 GLY A CA 1
ATOM 1800 C C . GLY A 1 236 ? 23.302 -1.706 108.169 1.00 27.42 261 GLY A C 1
ATOM 1801 O O . GLY A 1 236 ? 24.420 -1.206 108.037 1.00 44.04 261 GLY A O 1
ATOM 1802 N N . ALA A 1 237 ? 22.180 -1.069 107.848 1.00 23.42 262 ALA A N 1
ATOM 1803 C CA . ALA A 1 237 ? 22.195 0.235 107.191 1.00 30.70 262 ALA A CA 1
ATOM 1804 C C . ALA A 1 237 ? 22.878 1.313 108.029 1.00 34.76 262 ALA A C 1
ATOM 1805 O O . ALA A 1 237 ? 22.669 1.405 109.239 1.00 41.90 262 ALA A O 1
ATOM 1807 N N . ARG A 1 238 ? 23.701 2.121 107.368 1.00 26.85 263 ARG A N 1
ATOM 1808 C CA . ARG A 1 238 ? 24.318 3.288 107.988 1.00 22.00 263 ARG A CA 1
ATOM 1809 C C . ARG A 1 238 ? 23.830 4.545 107.282 1.00 26.44 263 ARG A C 1
ATOM 1810 O O . ARG A 1 238 ? 23.773 4.583 106.053 1.00 38.51 263 ARG A O 1
ATOM 1818 N N . THR A 1 239 ? 23.455 5.564 108.051 1.00 31.78 264 THR A N 1
ATOM 1819 C CA . THR A 1 239 ? 23.012 6.829 107.464 1.00 31.04 264 THR A CA 1
ATOM 1820 C C . THR A 1 239 ? 23.667 8.037 108.131 1.00 27.00 264 THR A C 1
ATOM 1821 O O . THR A 1 239 ? 24.105 7.969 109.280 1.00 30.96 264 THR A O 1
ATOM 1825 N N . ALA A 1 240 ? 23.721 9.143 107.396 1.00 22.92 265 ALA A N 1
ATOM 1826 C CA . ALA A 1 240 ? 24.200 10.413 107.932 1.00 24.12 265 ALA A CA 1
ATOM 1827 C C . ALA A 1 240 ? 23.611 11.580 107.144 1.00 28.37 265 ALA A C 1
ATOM 1828 O O . ALA A 1 240 ? 23.713 11.620 105.920 1.00 40.92 265 ALA A O 1
ATOM 1830 N N . VAL A 1 241 ? 22.985 12.522 107.839 1.00 24.65 266 VAL A N 1
ATOM 1831 C CA . VAL A 1 241 ? 22.474 13.714 107.175 1.00 35.69 266 VAL A CA 1
ATOM 1832 C C . VAL A 1 241 ? 23.433 14.878 107.413 1.00 32.15 266 VAL A C 1
ATOM 1833 O O . VAL A 1 241 ? 23.922 15.077 108.524 1.00 25.84 266 VAL A O 1
ATOM 1837 N N . VAL A 1 242 ? 23.717 15.627 106.352 1.00 29.83 267 VAL A N 1
ATOM 1838 C CA . VAL A 1 242 ? 24.669 16.728 106.418 1.00 36.16 267 VAL A CA 1
ATOM 1839 C C . VAL A 1 242 ? 24.017 18.075 106.105 1.00 39.25 267 VAL A C 1
ATOM 1840 O O . VAL A 1 242 ? 23.682 18.363 104.957 1.00 44.29 267 VAL A O 1
ATOM 1844 N N . HIS A 1 243 ? 23.833 18.895 107.134 1.00 36.95 268 HIS A N 1
ATOM 1845 C CA . HIS A 1 243 ? 23.369 20.260 106.940 1.00 33.14 268 HIS A CA 1
ATOM 1846 C C . HIS A 1 243 ? 24.566 21.176 106.724 1.00 52.83 268 HIS A C 1
ATOM 1847 O O . HIS A 1 243 ? 25.447 21.267 107.580 1.00 57.69 268 HIS A O 1
ATOM 1854 N N . LYS A 1 244 ? 24.604 21.846 105.578 1.00 55.46 269 LYS A N 1
ATOM 1855 C CA . LYS A 1 244 ? 25.698 22.761 105.277 1.00 59.58 269 LYS A CA 1
ATOM 1856 C C . LYS A 1 244 ? 25.198 24.023 104.592 1.00 70.96 269 LYS A C 1
ATOM 1857 O O . LYS A 1 244 ? 24.567 23.958 103.537 1.00 72.00 269 LYS A O 1
ATOM 1861 N N . ASP A 1 245 ? 25.478 25.170 105.204 1.00 78.82 270 ASP A N 1
ATOM 1862 C CA . ASP A 1 245 ? 25.173 26.455 104.590 1.00 70.30 270 ASP A CA 1
ATOM 1863 C C . ASP A 1 245 ? 26.039 26.633 103.350 1.00 64.88 270 ASP A C 1
ATOM 1864 O O . ASP A 1 245 ? 27.192 26.197 103.318 1.00 46.08 270 ASP A O 1
ATOM 1866 N N . GLY A 1 246 ? 25.477 27.263 102.326 1.00 67.64 271 GLY A N 1
ATOM 1867 C CA . GLY A 1 246 ? 26.183 27.441 101.072 1.00 74.93 271 GLY A CA 1
ATOM 1868 C C . GLY A 1 246 ? 25.531 26.642 99.964 1.00 77.48 271 GLY A C 1
ATOM 1869 O O . GLY A 1 246 ? 25.740 26.912 98.782 1.00 97.34 271 GLY A O 1
ATOM 1870 N N . VAL A 1 247 ? 24.738 25.649 100.350 1.00 63.19 272 VAL A N 1
ATOM 1871 C CA . VAL A 1 247 ? 23.992 24.857 99.383 1.00 59.86 27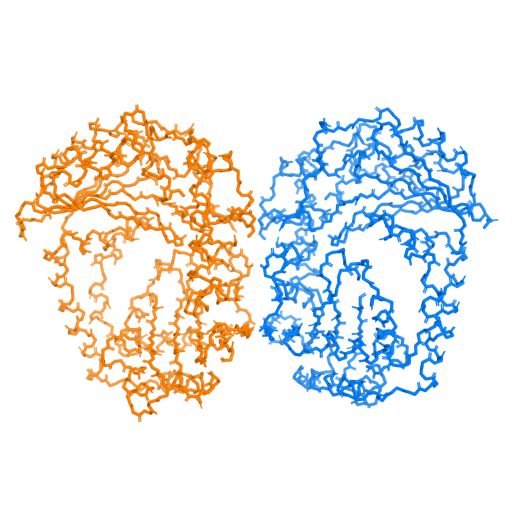2 VAL A CA 1
ATOM 1872 C C . VAL A 1 247 ? 22.538 25.307 99.378 1.00 62.23 272 VAL A C 1
ATOM 1873 O O . VAL A 1 247 ? 22.058 25.896 100.348 1.00 56.43 272 VAL A O 1
ATOM 1877 N N . HIS A 1 248 ? 21.842 25.040 98.278 1.00 68.60 273 HIS A N 1
ATOM 1878 C CA . HIS A 1 248 ? 20.443 25.426 98.160 1.00 71.81 273 HIS A CA 1
ATOM 1879 C C . HIS A 1 248 ? 19.589 24.231 97.748 1.00 65.74 273 HIS A C 1
ATOM 1880 O O . HIS A 1 248 ? 18.468 24.062 98.228 1.00 59.73 273 HIS A O 1
ATOM 1887 N N . LEU A 1 249 ? 20.129 23.401 96.861 1.00 68.17 274 LEU A N 1
ATOM 1888 C CA . LEU A 1 249 ? 19.455 22.173 96.451 1.00 69.08 274 LEU A CA 1
ATOM 1889 C C . LEU A 1 249 ? 19.707 21.058 97.463 1.00 66.08 274 LEU A C 1
ATOM 1890 O O . LEU A 1 249 ? 20.567 21.183 98.336 1.00 65.30 274 LEU A O 1
ATOM 1895 N N . GLU A 1 250 ? 18.955 19.968 97.341 1.00 60.48 275 GLU A N 1
ATOM 1896 C CA . GLU A 1 250 ? 19.043 18.863 98.291 1.00 51.44 275 GLU A CA 1
ATOM 1897 C C . GLU A 1 250 ? 19.581 17.602 97.614 1.00 51.85 275 GLU A C 1
ATOM 1898 O O . GLU A 1 250 ? 18.997 17.107 96.650 1.00 62.09 275 GLU A O 1
ATOM 1904 N N . TRP A 1 251 ? 20.697 17.089 98.126 1.00 48.55 276 TRP A N 1
ATOM 1905 C CA . TRP A 1 251 ? 21.392 15.967 97.497 1.00 46.76 276 TRP A CA 1
ATOM 1906 C C . TRP A 1 251 ? 21.303 14.684 98.319 1.00 45.66 276 TRP A C 1
ATOM 1907 O O . TRP A 1 251 ? 20.988 14.717 99.509 1.00 51.47 276 TRP A O 1
ATOM 1918 N N . VAL A 1 252 ? 21.591 13.556 97.674 1.00 41.86 277 VAL A N 1
ATOM 1919 C CA . VAL A 1 252 ? 21.560 12.256 98.338 1.00 38.37 277 VAL A CA 1
ATOM 1920 C C . VAL A 1 252 ? 22.564 11.283 97.717 1.00 42.97 277 VAL A C 1
ATOM 1921 O O . VAL A 1 252 ? 22.741 11.243 96.498 1.00 45.51 277 VAL A O 1
ATOM 1925 N N . ALA A 1 253 ? 23.232 10.508 98.564 1.00 33.82 278 ALA A N 1
ATOM 1926 C CA . ALA A 1 253 ? 24.131 9.465 98.090 1.00 31.53 278 ALA A CA 1
ATOM 1927 C C . ALA A 1 253 ? 23.710 8.113 98.652 1.00 29.26 278 ALA A C 1
ATOM 1928 O O . ALA A 1 253 ? 23.567 7.953 99.863 1.00 37.87 278 ALA A O 1
ATOM 1930 N N . LEU A 1 254 ? 23.498 7.147 97.767 1.00 29.67 279 LEU A N 1
ATOM 1931 C CA . LEU A 1 254 ? 23.144 5.798 98.185 1.00 28.63 279 LEU A CA 1
ATOM 1932 C C . LEU A 1 254 ? 24.186 4.816 97.676 1.00 31.70 279 LEU A C 1
ATOM 1933 O O . LEU A 1 254 ? 24.346 4.635 96.471 1.00 50.20 279 LEU A O 1
ATOM 1938 N N . GLY A 1 255 ? 24.902 4.190 98.601 1.00 26.49 280 GLY A N 1
ATOM 1939 C CA . GLY A 1 255 ? 25.958 3.268 98.240 1.00 25.95 280 GLY A CA 1
ATOM 1940 C C . GLY A 1 255 ? 25.773 1.902 98.862 1.00 34.68 280 GLY A C 1
ATOM 1941 O O . GLY A 1 255 ? 25.381 1.782 100.025 1.00 34.99 280 GLY A O 1
ATOM 1942 N N . TYR A 1 256 ? 26.053 0.869 98.076 1.00 28.50 281 TYR A N 1
ATOM 1943 C CA . TYR A 1 256 ? 25.974 -0.506 98.548 1.00 27.07 281 TYR A CA 1
ATOM 1944 C C . TYR A 1 256 ? 27.354 -1.154 98.509 1.00 23.83 281 TYR A C 1
ATOM 1945 O O . TYR A 1 256 ? 28.090 -0.996 97.535 1.00 24.52 281 TYR A O 1
ATOM 1954 N N . LYS A 1 257 ? 27.703 -1.876 99.570 1.00 24.14 282 LYS A N 1
ATOM 1955 C CA . LYS A 1 257 ? 28.996 -2.550 99.640 1.00 26.72 282 LYS A CA 1
ATOM 1956 C C . LYS A 1 257 ? 29.135 -3.571 98.519 1.00 31.65 282 LYS A C 1
ATOM 1957 O O . LYS A 1 257 ? 28.197 -4.308 98.211 1.00 32.10 282 LYS A O 1
ATOM 1963 N N . VAL A 1 258 ? 30.319 -3.607 97.920 1.00 39.62 283 VAL A N 1
ATOM 1964 C CA . VAL A 1 258 ? 30.566 -4.393 96.720 1.00 38.02 283 VAL A CA 1
ATOM 1965 C C . VAL A 1 258 ? 31.953 -5.037 96.805 1.00 44.79 283 VAL A C 1
ATOM 1966 O O . VAL A 1 258 ? 32.865 -4.457 97.396 1.00 48.57 283 VAL A O 1
ATOM 1970 N N . PRO A 1 259 ? 32.106 -6.252 96.242 1.00 45.24 284 PRO A N 1
ATOM 1971 C CA . PRO A 1 259 ? 33.354 -7.030 96.291 1.00 31.05 284 PRO A CA 1
ATOM 1972 C C . PRO A 1 259 ? 34.608 -6.275 95.845 1.00 28.59 284 PRO A C 1
ATOM 1973 O O . PRO A 1 259 ? 34.523 -5.182 95.283 1.00 33.04 284 PRO A O 1
ATOM 1977 N N . ALA A 1 260 ? 35.767 -6.877 96.089 1.00 35.77 285 ALA A N 1
ATOM 1978 C CA . ALA A 1 260 ? 37.042 -6.295 95.684 1.00 45.00 285 ALA A CA 1
ATOM 1979 C C . ALA A 1 260 ? 37.226 -6.332 94.162 1.00 54.04 285 ALA A C 1
ATOM 1980 O O . ALA A 1 260 ? 36.322 -6.725 93.425 1.00 52.91 285 ALA A O 1
ATOM 1982 N N . PHE A 1 261 ? 38.409 -5.932 93.704 1.00 51.48 286 PHE A N 1
ATOM 1983 C CA . PHE A 1 261 ? 38.670 -5.721 92.280 1.00 44.55 286 PHE A CA 1
ATOM 1984 C C . PHE A 1 261 ? 38.554 -6.986 91.429 1.00 53.99 286 PHE A C 1
ATOM 1985 O O . PHE A 1 261 ? 37.915 -6.974 90.377 1.00 63.70 286 PHE A O 1
ATOM 1993 N N . LYS A 1 262 ? 39.176 -8.070 91.881 1.00 58.45 287 LYS A N 1
ATOM 1994 C CA . LYS A 1 262 ? 39.318 -9.264 91.051 1.00 48.24 287 LYS A CA 1
ATOM 1995 C C . LYS A 1 262 ? 38.093 -10.176 91.040 1.00 44.68 287 LYS A C 1
ATOM 1996 O O . LYS A 1 262 ? 38.133 -11.256 90.452 1.00 58.85 287 LYS A O 1
ATOM 2002 N N . HIS A 1 263 ? 37.008 -9.753 91.679 1.00 44.98 288 HIS A N 1
ATOM 2003 C CA . HIS A 1 263 ? 35.835 -10.613 91.799 1.00 51.45 288 HIS A CA 1
ATOM 2004 C C . HIS A 1 263 ? 35.122 -10.788 90.460 1.00 54.25 288 HIS A C 1
ATOM 2005 O O . HIS A 1 263 ? 35.129 -9.889 89.620 1.00 69.22 288 HIS A O 1
ATOM 2012 N N . LYS A 1 264 ? 34.506 -11.952 90.271 1.00 45.63 289 LYS A N 1
ATOM 2013 C CA . LYS A 1 264 ? 33.855 -12.285 89.006 1.00 54.22 289 LYS A CA 1
ATOM 2014 C C . LYS A 1 264 ? 32.618 -11.430 88.750 1.00 51.63 289 LYS A C 1
ATOM 2015 O O . LYS A 1 264 ? 32.208 -11.246 87.603 1.00 47.50 289 LYS A O 1
ATOM 2017 N N . ASP A 1 265 ? 32.031 -10.907 89.823 1.00 42.99 290 ASP A N 1
ATOM 2018 C CA . ASP A 1 265 ? 30.771 -10.176 89.728 1.00 34.32 290 ASP A CA 1
ATOM 2019 C C . ASP A 1 265 ? 30.965 -8.711 89.353 1.00 37.74 290 ASP A C 1
ATOM 2020 O O . ASP A 1 265 ? 29.992 -7.979 89.173 1.00 49.12 290 ASP A O 1
ATOM 2025 N N . GLN A 1 266 ? 32.218 -8.285 89.231 1.00 36.10 291 GLN A N 1
ATOM 2026 C CA . GLN A 1 266 ? 32.509 -6.897 88.892 1.00 37.99 291 GLN A CA 1
ATOM 2027 C C . GLN A 1 266 ? 32.054 -6.568 87.476 1.00 37.89 291 GLN A C 1
ATOM 2028 O O . GLN A 1 266 ? 31.721 -5.423 87.174 1.00 40.36 291 GLN A O 1
ATOM 2034 N N . VAL A 1 267 ? 32.037 -7.577 86.613 1.00 35.41 292 VAL A N 1
ATOM 2035 C CA . VAL A 1 267 ? 31.610 -7.388 85.234 1.00 48.51 292 VAL A CA 1
ATOM 2036 C C . VAL A 1 267 ? 30.122 -7.051 85.163 1.00 58.88 292 VAL A C 1
ATOM 2037 O O . VAL A 1 267 ? 29.727 -6.074 84.524 1.00 62.86 292 VAL A O 1
ATOM 2041 N N . ALA A 1 268 ? 29.304 -7.858 85.831 1.00 57.48 293 ALA A N 1
ATOM 2042 C CA . ALA A 1 268 ? 27.861 -7.639 85.862 1.00 50.36 293 ALA A CA 1
ATOM 2043 C C . ALA A 1 268 ? 27.517 -6.301 86.506 1.00 53.96 293 ALA A C 1
ATOM 2044 O O . ALA A 1 268 ? 26.575 -5.626 86.091 1.00 58.37 293 ALA A O 1
ATOM 2046 N N . LEU A 1 269 ? 28.286 -5.928 87.524 1.00 61.86 294 LEU A N 1
ATOM 2047 C CA . LEU A 1 269 ? 28.097 -4.654 88.207 1.00 34.51 294 LEU A CA 1
ATOM 2048 C C . LEU A 1 269 ? 28.336 -3.479 87.265 1.00 35.76 294 LEU A C 1
ATOM 2049 O O . LEU A 1 269 ? 27.544 -2.539 87.222 1.00 36.26 294 LEU A O 1
ATOM 2054 N N . ASP A 1 270 ? 29.429 -3.543 86.511 1.00 51.67 295 ASP A N 1
ATOM 2055 C CA . ASP A 1 270 ? 29.737 -2.531 85.506 1.00 42.66 295 ASP A CA 1
ATOM 2056 C C . ASP A 1 270 ? 28.570 -2.362 84.537 1.00 43.32 295 ASP A C 1
ATOM 2057 O O . ASP A 1 270 ? 28.236 -1.246 84.140 1.00 40.52 295 ASP A O 1
ATOM 2062 N N . ALA A 1 271 ? 27.947 -3.479 84.174 1.00 44.40 296 ALA A N 1
ATOM 2063 C CA . ALA A 1 271 ? 26.779 -3.459 83.301 1.00 58.74 296 ALA A CA 1
ATOM 2064 C C . ALA A 1 271 ? 25.565 -2.854 84.008 1.00 59.25 296 ALA A C 1
ATOM 2065 O O . ALA A 1 271 ? 24.773 -2.138 83.392 1.00 53.08 296 ALA A O 1
ATOM 2067 N N . LEU A 1 272 ? 25.425 -3.148 85.298 1.00 53.74 297 LEU A N 1
ATOM 2068 C CA . LEU A 1 272 ? 24.328 -2.610 86.097 1.00 45.78 297 LEU A CA 1
ATOM 2069 C C . LEU A 1 272 ? 24.418 -1.095 86.200 1.00 47.88 297 LEU A C 1
ATOM 2070 O O . LEU A 1 272 ? 23.401 -0.404 86.229 1.00 50.20 297 LEU A O 1
ATOM 2075 N N . SER A 1 273 ? 25.643 -0.586 86.259 1.00 45.62 298 SER A N 1
ATOM 2076 C CA . SER A 1 273 ? 25.866 0.850 86.323 1.00 49.18 298 SER A CA 1
ATOM 2077 C C . SER A 1 273 ? 25.419 1.517 85.029 1.00 51.05 298 SER A C 1
ATOM 2078 O O . SER A 1 273 ? 24.803 2.582 85.051 1.00 62.46 298 SER A O 1
ATOM 2081 N N . LYS A 1 274 ? 25.721 0.875 83.905 1.00 52.16 299 LYS A N 1
ATOM 2082 C CA . LYS A 1 274 ? 25.394 1.421 82.590 1.00 62.14 299 LYS A CA 1
ATOM 2083 C C . LYS A 1 274 ? 23.901 1.327 82.285 1.00 49.94 299 LYS A C 1
ATOM 2084 O O . LYS A 1 274 ? 23.385 2.047 81.431 1.00 47.93 299 LYS A O 1
ATOM 2090 N N . LEU A 1 275 ? 23.213 0.437 82.990 1.00 48.52 300 LEU A N 1
ATOM 2091 C CA . LEU A 1 275 ? 21.771 0.292 82.845 1.00 51.60 300 LEU A CA 1
ATOM 2092 C C . LEU A 1 275 ? 21.019 1.258 83.752 1.00 56.02 300 LEU A C 1
ATOM 2093 O O . LEU A 1 275 ? 20.070 1.919 83.328 1.00 46.85 300 LEU A O 1
ATOM 2098 N N . LEU A 1 276 ? 21.455 1.334 85.005 1.00 61.41 301 LEU A N 1
ATOM 2099 C CA . LEU A 1 276 ? 20.754 2.110 86.020 1.00 50.44 301 LEU A CA 1
ATOM 2100 C C . LEU A 1 276 ? 20.980 3.612 85.880 1.00 53.35 301 LEU A C 1
ATOM 2101 O O . LEU A 1 276 ? 20.028 4.374 85.714 1.00 55.18 301 LEU A O 1
ATOM 2106 N N . GLY A 1 277 ? 22.238 4.036 85.953 1.00 60.67 302 GLY A N 1
ATOM 2107 C CA . GLY A 1 277 ? 22.548 5.454 85.945 1.00 43.69 302 GLY A CA 1
ATOM 2108 C C . GLY A 1 277 ? 23.815 5.829 85.205 1.00 44.33 302 GLY A C 1
ATOM 2109 O O . GLY A 1 277 ? 24.696 6.481 85.761 1.00 43.54 302 GLY A O 1
ATOM 2110 N N . GLU A 1 278 ? 23.906 5.425 83.944 1.00 65.60 303 GLU A N 1
ATOM 2111 C CA . GLU A 1 278 ? 25.038 5.802 83.106 1.00 63.07 303 GLU A CA 1
ATOM 2112 C C . GLU A 1 278 ? 24.626 5.785 81.639 1.00 61.75 303 GLU A C 1
ATOM 2113 O O . GLU A 1 278 ? 24.435 4.722 81.049 1.00 80.50 303 GLU A O 1
ATOM 2119 N N . GLY A 1 279 ? 24.480 6.971 81.059 1.00 51.13 304 GLY A N 1
ATOM 2120 C CA . GLY A 1 279 ? 24.017 7.101 79.690 1.00 66.09 304 GLY A CA 1
ATOM 2121 C C . GLY A 1 279 ? 22.798 7.999 79.607 1.00 75.13 304 GLY A C 1
ATOM 2122 O O . GLY A 1 279 ? 22.163 8.290 80.621 1.00 71.79 304 GLY A O 1
ATOM 2123 N N . LYS A 1 280 ? 22.465 8.438 78.399 1.00 81.21 305 LYS A N 1
ATOM 2124 C CA . LYS A 1 280 ? 21.329 9.334 78.203 1.00 78.08 305 LYS A CA 1
ATOM 2125 C C . LYS A 1 280 ? 20.001 8.587 78.308 1.00 74.38 305 LYS A C 1
ATOM 2126 O O . LYS A 1 280 ? 18.936 9.203 78.332 1.00 64.14 305 LYS A O 1
ATOM 2128 N N . SER A 1 281 ? 20.072 7.261 78.380 1.00 79.34 306 SER A N 1
ATOM 2129 C CA . SER A 1 281 ? 18.875 6.427 78.388 1.00 84.39 306 SER A CA 1
ATOM 2130 C C . SER A 1 281 ? 18.793 5.527 79.622 1.00 73.68 306 SER A C 1
ATOM 2131 O O . SER A 1 281 ? 18.043 4.551 79.639 1.00 66.95 306 SER A O 1
ATOM 2134 N N . SER A 1 282 ? 19.562 5.859 80.654 1.00 74.24 307 SER A N 1
ATOM 2135 C CA . SER A 1 282 ? 19.570 5.076 81.885 1.00 51.19 307 SER A CA 1
ATOM 2136 C C . SER A 1 282 ? 18.235 5.176 82.622 1.00 60.81 307 SER A C 1
ATOM 2137 O O . SER A 1 282 ? 17.395 6.011 82.289 1.00 73.62 307 SER A O 1
ATOM 2140 N N . TRP A 1 283 ? 18.046 4.320 83.622 1.00 49.05 308 TRP A N 1
ATOM 2141 C CA . TRP A 1 283 ? 16.809 4.313 84.399 1.00 55.81 308 TRP A CA 1
ATOM 2142 C C . TRP A 1 283 ? 16.655 5.581 85.231 1.00 54.77 308 TRP A C 1
ATOM 2143 O O . TRP A 1 283 ? 15.559 6.132 85.344 1.00 67.55 308 TRP A O 1
ATOM 2154 N N . LEU A 1 284 ? 17.757 6.039 85.815 1.00 50.88 309 LEU A N 1
ATOM 2155 C CA . LEU A 1 284 ? 17.739 7.243 86.636 1.00 60.17 309 LEU A CA 1
ATOM 2156 C C . LEU A 1 284 ? 17.429 8.479 85.797 1.00 63.24 309 LEU A C 1
ATOM 2157 O O . LEU A 1 284 ? 16.590 9.301 86.169 1.00 52.62 309 LEU A O 1
ATOM 2162 N N . GLN A 1 285 ? 18.108 8.598 84.661 1.00 64.86 310 GLN A N 1
ATOM 2163 C CA . GLN A 1 285 ? 17.928 9.741 83.775 1.00 72.96 310 GLN A CA 1
ATOM 2164 C C . GLN A 1 285 ? 16.512 9.797 83.213 1.00 71.62 310 GLN A C 1
ATOM 2165 O O . GLN A 1 285 ? 15.943 10.875 83.048 1.00 86.43 310 GLN A O 1
ATOM 2171 N N . SER A 1 286 ? 15.944 8.631 82.926 1.00 62.33 311 SER A N 1
ATOM 2172 C CA . SER A 1 286 ? 14.623 8.562 82.316 1.00 66.91 311 SER A CA 1
ATOM 2173 C C . SER A 1 286 ? 13.510 8.841 83.322 1.00 76.78 311 SER A C 1
ATOM 2174 O O . SER A 1 286 ? 12.603 9.625 83.049 1.00 75.44 311 SER A O 1
ATOM 2177 N N . GLU A 1 287 ? 13.584 8.204 84.485 1.00 73.85 312 GLU A N 1
ATOM 2178 C CA . GLU A 1 287 ? 12.530 8.330 85.486 1.00 80.46 312 GLU A CA 1
ATOM 2179 C C . GLU A 1 287 ? 12.681 9.576 86.358 1.00 78.85 312 GLU A C 1
ATOM 2180 O O . GLU A 1 287 ? 11.793 10.428 86.393 1.00 75.28 312 GLU A O 1
ATOM 2186 N N . LEU A 1 288 ? 13.806 9.680 87.056 1.00 77.79 313 LEU A N 1
ATOM 2187 C CA . LEU A 1 288 ? 14.003 10.754 88.027 1.00 74.72 313 LEU A CA 1
ATOM 2188 C C . LEU A 1 288 ? 14.246 12.116 87.384 1.00 63.02 313 LEU A C 1
ATOM 2189 O O . LEU A 1 288 ? 13.797 13.137 87.903 1.00 66.73 313 LEU A O 1
ATOM 2194 N N . VAL A 1 289 ? 14.955 12.135 86.260 1.00 58.16 314 VAL A N 1
ATOM 2195 C CA . VAL A 1 289 ? 15.322 13.395 85.623 1.00 63.73 314 VAL A CA 1
ATOM 2196 C C . VAL A 1 289 ? 14.358 13.789 84.507 1.00 73.73 314 VAL A C 1
ATOM 2197 O O . VAL A 1 289 ? 13.839 14.906 84.492 1.00 83.73 314 VAL A O 1
ATOM 2201 N N . ASP A 1 290 ? 14.128 12.870 83.575 1.00 78.99 315 ASP A N 1
ATOM 2202 C CA . ASP A 1 290 ? 13.283 13.140 82.416 1.00 62.24 315 ASP A CA 1
ATOM 2203 C C . ASP A 1 290 ? 11.796 13.114 82.768 1.00 63.15 315 ASP A C 1
ATOM 2204 O O . ASP A 1 290 ? 11.114 14.138 82.696 1.00 64.83 315 ASP A O 1
ATOM 2209 N N . LYS A 1 291 ? 11.305 11.940 83.152 1.00 61.96 316 LYS A N 1
ATOM 2210 C CA . LYS A 1 291 ? 9.883 11.748 83.422 1.00 66.97 316 LYS A CA 1
ATOM 2211 C C . LYS A 1 291 ? 9.404 12.537 84.638 1.00 66.79 316 LYS A C 1
ATOM 2212 O O . LYS A 1 291 ? 8.743 13.566 84.495 1.00 68.43 316 LYS A O 1
ATOM 2218 N N . LYS A 1 292 ? 9.742 12.052 85.830 1.00 67.52 317 LYS A N 1
ATOM 2219 C CA . LYS A 1 292 ? 9.251 12.647 87.072 1.00 67.63 317 LYS A CA 1
ATOM 2220 C C . LYS A 1 292 ? 9.866 14.015 87.348 1.00 75.17 317 LYS A C 1
ATOM 2221 O O . LYS A 1 292 ? 9.307 14.809 88.106 1.00 61.61 317 LYS A O 1
ATOM 2227 N N . ARG A 1 293 ? 11.020 14.275 86.737 1.00 82.83 318 ARG A N 1
ATOM 2228 C CA . ARG A 1 293 ? 11.718 15.553 86.870 1.00 85.69 318 ARG A CA 1
ATOM 2229 C C . ARG A 1 293 ? 11.993 15.903 88.333 1.00 75.06 318 ARG A C 1
ATOM 2230 O O . ARG A 1 293 ? 11.979 17.072 88.715 1.00 69.68 318 ARG A O 1
ATOM 2238 N N . LEU A 1 294 ? 12.240 14.880 89.146 1.00 71.75 319 LEU A N 1
ATOM 2239 C CA . LEU A 1 294 ? 12.563 15.078 90.554 1.00 64.54 319 LEU A CA 1
ATOM 2240 C C . LEU A 1 294 ? 14.007 15.533 90.722 1.00 67.96 319 LEU A C 1
ATOM 2241 O O . LEU A 1 294 ? 14.314 16.354 91.588 1.00 62.42 319 LEU A O 1
ATOM 2246 N N . ALA A 1 295 ? 14.887 14.994 89.884 1.00 74.92 320 ALA A N 1
ATOM 2247 C CA . ALA A 1 295 ? 16.317 15.258 89.993 1.00 67.18 320 ALA A CA 1
ATOM 2248 C C . ALA A 1 295 ? 16.848 16.065 88.814 1.00 69.14 320 ALA A C 1
ATOM 2249 O O . ALA A 1 295 ? 16.439 15.858 87.671 1.00 71.85 320 ALA A O 1
ATOM 2251 N N . SER A 1 296 ? 17.760 16.989 89.101 1.00 66.14 321 SER A N 1
ATOM 2252 C CA . SER A 1 296 ? 18.462 17.716 88.052 1.00 66.62 321 SER A CA 1
ATOM 2253 C C . SER A 1 296 ? 19.621 16.863 87.554 1.00 65.18 321 SER A C 1
ATOM 2254 O O . SER A 1 296 ? 19.897 16.804 86.356 1.00 62.21 321 SER A O 1
ATOM 2257 N N . GLN A 1 297 ? 20.293 16.203 88.492 1.00 65.37 322 GLN A N 1
ATOM 2258 C CA . GLN A 1 297 ? 21.374 15.280 88.174 1.00 66.40 322 GLN A CA 1
ATOM 2259 C C . GLN A 1 297 ? 21.156 13.954 88.890 1.00 59.53 322 GLN A C 1
ATOM 2260 O O . GLN A 1 297 ? 20.810 13.933 90.069 1.00 66.25 322 GLN A O 1
ATOM 2266 N N . ALA A 1 298 ? 21.360 12.852 88.178 1.00 56.03 323 ALA A N 1
ATOM 2267 C CA . ALA A 1 298 ? 21.243 11.524 88.771 1.00 51.85 323 ALA A CA 1
ATOM 2268 C C . ALA A 1 298 ? 22.062 10.512 87.980 1.00 44.63 323 ALA A C 1
ATOM 2269 O O . ALA A 1 298 ? 21.937 10.427 86.760 1.00 54.44 323 ALA A O 1
ATOM 2271 N N . PHE A 1 299 ? 22.898 9.748 88.679 1.00 41.24 324 PHE A N 1
ATOM 2272 C CA . PHE A 1 299 ? 23.774 8.779 88.026 1.00 42.57 324 PHE A CA 1
ATOM 2273 C C . PHE A 1 299 ? 24.294 7.717 88.995 1.00 44.66 324 PHE A C 1
ATOM 2274 O O . PHE A 1 299 ? 24.163 7.854 90.212 1.00 53.54 324 PHE A O 1
ATOM 2282 N N . SER A 1 300 ? 24.885 6.661 88.443 1.00 35.07 325 SER A N 1
ATOM 2283 C CA . SER A 1 300 ? 25.500 5.608 89.245 1.00 34.89 325 SER A CA 1
ATOM 2284 C C . SER A 1 300 ? 26.935 5.347 88.794 1.00 44.06 325 SER A C 1
ATOM 2285 O O . SER A 1 300 ? 27.321 5.719 87.686 1.00 44.14 325 SER A O 1
ATOM 2288 N N . HIS A 1 301 ? 27.721 4.705 89.652 1.00 31.66 326 HIS A N 1
ATOM 2289 C CA . HIS A 1 301 ? 29.104 4.385 89.317 1.00 50.99 326 HIS A CA 1
ATOM 2290 C C . HIS A 1 301 ? 29.632 3.206 90.127 1.00 48.61 326 HIS A C 1
ATOM 2291 O O . HIS A 1 301 ? 29.867 3.325 91.329 1.00 65.41 326 HIS A O 1
ATOM 2298 N N . ASN A 1 302 ? 29.814 2.067 89.465 1.00 42.96 327 ASN A N 1
ATOM 2299 C CA . ASN A 1 302 ? 30.423 0.912 90.111 1.00 32.63 327 ASN A CA 1
ATOM 2300 C C . ASN A 1 302 ? 31.923 1.108 90.238 1.00 30.65 327 ASN A C 1
ATOM 2301 O O . ASN A 1 302 ? 32.689 0.745 89.344 1.00 45.06 327 ASN A O 1
ATOM 2314 N N . GLN A 1 304 ? 35.565 0.447 91.019 1.00 28.09 329 GLN A N 1
ATOM 2315 C CA . GLN A 1 304 ? 36.294 -0.807 91.074 1.00 47.25 329 GLN A CA 1
ATOM 2316 C C . GLN A 1 304 ? 37.545 -0.624 91.915 1.00 42.25 329 GLN A C 1
ATOM 2317 O O . GLN A 1 304 ? 38.671 -0.678 91.413 1.00 38.02 329 GLN A O 1
ATOM 2323 N N . LEU A 1 305 ? 37.324 -0.390 93.204 1.00 44.24 330 LEU A N 1
ATOM 2324 C CA . LEU A 1 305 ? 38.407 -0.193 94.150 1.00 27.00 330 LEU A CA 1
ATOM 2325 C C . LEU A 1 305 ? 39.137 -1.507 94.396 1.00 49.15 330 LEU A C 1
ATOM 2326 O O . LEU A 1 305 ? 38.559 -2.586 94.254 1.00 38.04 330 LEU A O 1
ATOM 2331 N N . GLN A 1 306 ? 40.411 -1.401 94.757 1.00 40.16 331 GLN A N 1
ATOM 2332 C CA . GLN A 1 306 ? 41.262 -2.564 94.969 1.00 34.25 331 GLN A CA 1
ATOM 2333 C C . GLN A 1 306 ? 40.703 -3.481 96.050 1.00 43.89 331 GLN A C 1
ATOM 2334 O O . GLN A 1 306 ? 40.511 -4.675 95.824 1.00 44.67 331 GLN A O 1
ATOM 2340 N N . ASP A 1 307 ? 40.438 -2.914 97.221 1.00 50.00 332 ASP A N 1
ATOM 2341 C CA . ASP A 1 307 ? 39.829 -3.664 98.311 1.00 34.57 332 ASP A CA 1
ATOM 2342 C C . ASP A 1 307 ? 38.311 -3.638 98.182 1.00 37.76 332 ASP A C 1
ATOM 2343 O O . ASP A 1 307 ? 37.786 -3.390 97.098 1.00 56.65 332 ASP A O 1
ATOM 2348 N N . GLU A 1 308 ? 37.609 -3.899 99.282 1.00 38.34 333 GLU A N 1
ATOM 2349 C CA . GLU A 1 308 ? 36.149 -3.940 99.261 1.00 27.38 333 GLU A CA 1
ATOM 2350 C C . GLU A 1 308 ? 35.579 -2.613 98.774 1.00 42.00 333 GLU A C 1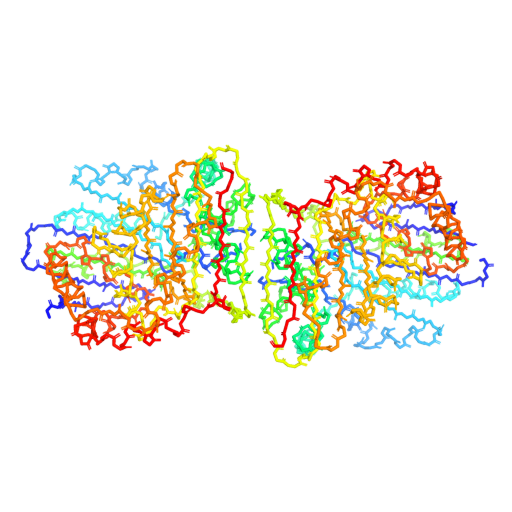
ATOM 2351 O O . GLU A 1 308 ? 35.718 -1.582 99.432 1.00 44.15 333 GLU A O 1
ATOM 2357 N N . SER A 1 309 ? 34.940 -2.653 97.609 1.00 52.41 334 SER A N 1
ATOM 2358 C CA . SER A 1 309 ? 34.477 -1.445 96.937 1.00 55.55 334 SER A CA 1
ATOM 2359 C C . SER A 1 309 ? 33.020 -1.125 97.256 1.00 49.24 334 SER A C 1
ATOM 2360 O O . SER A 1 309 ? 32.435 -1.686 98.183 1.00 46.95 334 SER A O 1
ATOM 2363 N N . VAL A 1 310 ? 32.439 -0.221 96.474 1.00 45.95 335 VAL A N 1
ATOM 2364 C CA . VAL A 1 310 ? 31.077 0.236 96.713 1.00 40.64 335 VAL A CA 1
ATOM 2365 C C . VAL A 1 310 ? 30.386 0.637 95.407 1.00 37.77 335 VAL A C 1
ATOM 2366 O O . VAL A 1 310 ? 30.984 1.283 94.545 1.00 38.69 335 VAL A O 1
ATOM 2370 N N . PHE A 1 311 ? 29.132 0.223 95.252 1.00 37.77 336 PHE A N 1
ATOM 2371 C CA . PHE A 1 311 ? 28.315 0.667 94.129 1.00 37.09 336 PHE A CA 1
ATOM 2372 C C . PHE A 1 311 ? 27.608 1.949 94.542 1.00 37.65 336 PHE A C 1
ATOM 2373 O O . PHE A 1 311 ? 26.871 1.965 95.525 1.00 44.62 336 PHE A O 1
ATOM 2381 N N . LEU A 1 312 ? 27.829 3.021 93.792 1.00 35.90 337 LEU A N 1
ATOM 2382 C CA . LEU A 1 312 ? 27.431 4.347 94.249 1.00 32.07 337 LEU A CA 1
ATOM 2383 C C . LEU A 1 312 ? 26.311 4.971 93.419 1.00 39.19 337 LEU A C 1
ATOM 2384 O O . LEU A 1 312 ? 26.378 4.999 92.193 1.00 50.99 337 LEU A O 1
ATOM 2389 N N . PHE A 1 313 ? 25.280 5.464 94.101 1.00 40.34 338 PHE A N 1
ATOM 2390 C CA . PHE A 1 313 ? 24.239 6.275 93.471 1.00 40.33 338 PHE A CA 1
ATOM 2391 C C . PHE A 1 313 ? 24.328 7.704 93.995 1.00 42.41 338 PHE A C 1
ATOM 2392 O O . PHE A 1 313 ? 24.435 7.916 95.202 1.00 52.30 338 PHE A O 1
ATOM 2400 N N . ILE A 1 314 ? 24.285 8.682 93.097 1.00 32.83 339 ILE A N 1
ATOM 2401 C CA . ILE A 1 314 ? 24.280 10.082 93.514 1.00 33.36 339 ILE A CA 1
ATOM 2402 C C . ILE A 1 314 ? 23.210 10.868 92.759 1.00 42.58 339 ILE A C 1
ATOM 2403 O O . ILE A 1 314 ? 23.073 10.735 91.544 1.00 56.28 339 ILE A O 1
ATOM 2408 N N . ALA A 1 315 ? 22.446 11.677 93.488 1.00 35.80 340 ALA A N 1
ATOM 2409 C CA . ALA A 1 315 ? 21.388 12.479 92.883 1.00 37.74 340 ALA A CA 1
ATOM 2410 C C . ALA A 1 315 ? 21.199 13.814 93.601 1.00 55.32 340 ALA A C 1
ATOM 2411 O O . ALA A 1 315 ? 21.145 13.873 94.831 1.00 57.53 340 ALA A O 1
ATOM 2413 N N . GLY A 1 316 ? 21.101 14.885 92.820 1.00 51.17 341 GLY A N 1
ATOM 2414 C CA . GLY A 1 316 ? 20.837 16.208 93.354 1.00 65.09 341 GLY A CA 1
ATOM 2415 C C . GLY A 1 316 ? 19.535 16.750 92.805 1.00 75.87 341 GLY A C 1
ATOM 2416 O O . GLY A 1 316 ? 19.491 17.285 91.697 1.00 88.15 341 GLY A O 1
ATOM 2417 N N . GLY A 1 317 ? 18.471 16.609 93.586 1.00 69.47 342 GLY A N 1
ATOM 2418 C CA . GLY A 1 317 ? 17.134 16.938 93.128 1.00 69.25 342 GLY A CA 1
ATOM 2419 C C . GLY A 1 317 ? 16.914 18.392 92.764 1.00 70.30 342 GLY A C 1
ATOM 2420 O O . GLY A 1 317 ? 17.694 19.267 93.139 1.00 70.20 342 GLY A O 1
ATOM 2421 N N . ASN A 1 318 ? 15.840 18.639 92.020 1.00 67.56 343 ASN A N 1
ATOM 2422 C CA . ASN A 1 318 ? 15.415 19.989 91.675 1.00 68.14 343 ASN A CA 1
ATOM 2423 C C . ASN A 1 318 ? 15.027 20.767 92.933 1.00 83.79 343 ASN A C 1
ATOM 2424 O O . ASN A 1 318 ? 14.781 20.161 93.974 1.00 93.53 343 ASN A O 1
ATOM 2429 N N . PRO A 1 319 ? 14.995 22.112 92.849 1.00 82.23 344 PRO A N 1
ATOM 2430 C CA . PRO A 1 319 ? 14.626 22.947 94.000 1.00 85.83 344 PRO A CA 1
ATOM 2431 C C . PRO A 1 319 ? 13.346 22.502 94.714 1.00 85.29 344 PRO A C 1
ATOM 2432 O O . PRO A 1 319 ? 12.416 22.018 94.065 1.00 85.07 344 PRO A O 1
ATOM 2436 N N . ASN A 1 320 ? 13.327 22.660 96.037 1.00 80.01 345 ASN A N 1
ATOM 2437 C CA . ASN A 1 320 ? 12.184 22.300 96.879 1.00 79.13 345 ASN A CA 1
ATOM 2438 C C . ASN A 1 320 ? 11.776 20.830 96.777 1.00 71.92 345 ASN A C 1
ATOM 2439 O O . ASN A 1 320 ? 10.599 20.494 96.915 1.00 64.17 345 ASN A O 1
ATOM 2444 N N . ILE A 1 321 ? 12.752 19.959 96.543 1.00 72.98 346 ILE A N 1
ATOM 2445 C CA . ILE A 1 321 ? 12.511 18.519 96.511 1.00 70.46 346 ILE A CA 1
ATOM 2446 C C . ILE A 1 321 ? 13.369 17.817 97.561 1.00 64.20 346 ILE A C 1
ATOM 2447 O O . ILE A 1 321 ? 14.597 17.893 97.519 1.00 59.92 346 ILE A O 1
ATOM 2452 N N . LYS A 1 322 ? 12.718 17.139 98.501 1.00 56.13 347 LYS A N 1
ATOM 2453 C CA . LYS A 1 322 ? 13.424 16.475 99.592 1.00 55.33 347 LYS A CA 1
ATOM 2454 C C . LYS A 1 322 ? 14.262 15.298 99.097 1.00 65.25 347 LYS A C 1
ATOM 2455 O O . LYS A 1 322 ? 13.926 14.658 98.101 1.00 68.59 347 LYS A O 1
ATOM 2461 N N . ALA A 1 323 ? 15.355 15.019 99.801 1.00 64.73 348 ALA A N 1
ATOM 2462 C CA . ALA A 1 323 ? 16.254 13.935 99.425 1.00 52.66 348 ALA A CA 1
ATOM 2463 C C . ALA A 1 323 ? 15.670 12.577 99.799 1.00 65.46 348 ALA A C 1
ATOM 2464 O O . ALA A 1 323 ? 16.094 11.544 99.279 1.00 72.15 348 ALA A O 1
ATOM 2466 N N . GLU A 1 324 ? 14.697 12.584 100.705 1.00 57.92 349 GLU A N 1
ATOM 2467 C CA . GLU A 1 324 ? 14.020 11.358 101.107 1.00 58.40 349 GLU A CA 1
ATOM 2468 C C . GLU A 1 324 ? 13.172 10.821 99.960 1.00 64.81 349 GLU A C 1
ATOM 2469 O O . GLU A 1 324 ? 12.951 9.615 99.849 1.00 69.41 349 GLU A O 1
ATOM 2475 N N . ALA A 1 325 ? 12.700 11.728 99.109 1.00 58.39 350 ALA A N 1
ATOM 2476 C CA . ALA A 1 325 ? 11.923 11.347 97.936 1.00 58.57 350 ALA A CA 1
ATOM 2477 C C . ALA A 1 325 ? 12.833 10.763 96.864 1.00 62.10 350 ALA A C 1
ATOM 2478 O O . ALA A 1 325 ? 12.445 9.850 96.134 1.00 64.64 350 ALA A O 1
ATOM 2480 N N . LEU A 1 326 ? 14.046 11.298 96.774 1.00 59.33 351 LEU A N 1
ATOM 2481 C CA . LEU A 1 326 ? 15.030 10.799 95.824 1.00 52.26 351 LEU A CA 1
ATOM 2482 C C . LEU A 1 326 ? 15.445 9.381 96.186 1.00 53.84 351 LEU A C 1
ATOM 2483 O O . LEU A 1 326 ? 15.451 8.492 95.336 1.00 53.45 351 LEU A O 1
ATOM 2488 N N . GLN A 1 327 ? 15.786 9.179 97.455 1.00 49.42 352 GLN A N 1
ATOM 2489 C CA . GLN A 1 327 ? 16.168 7.862 97.947 1.00 52.24 352 GLN A CA 1
ATOM 2490 C C . GLN A 1 327 ? 15.042 6.856 97.750 1.00 64.84 352 GLN A C 1
ATOM 2491 O O . GLN A 1 327 ? 15.273 5.724 97.327 1.00 70.90 352 GLN A O 1
ATOM 2497 N N . LYS A 1 328 ? 13.821 7.282 98.055 1.00 68.45 353 LYS A N 1
ATOM 2498 C CA . LYS A 1 328 ? 12.651 6.420 97.943 1.00 72.65 353 LYS A CA 1
ATOM 2499 C C . LYS A 1 328 ? 12.410 5.982 96.499 1.00 59.90 353 LYS A C 1
ATOM 2500 O O . LYS A 1 328 ? 11.951 4.867 96.251 1.00 59.32 353 LYS A O 1
ATOM 2506 N N . GLU A 1 329 ? 12.732 6.858 95.551 1.00 52.74 354 GLU A N 1
ATOM 2507 C CA . GLU A 1 329 ? 12.529 6.560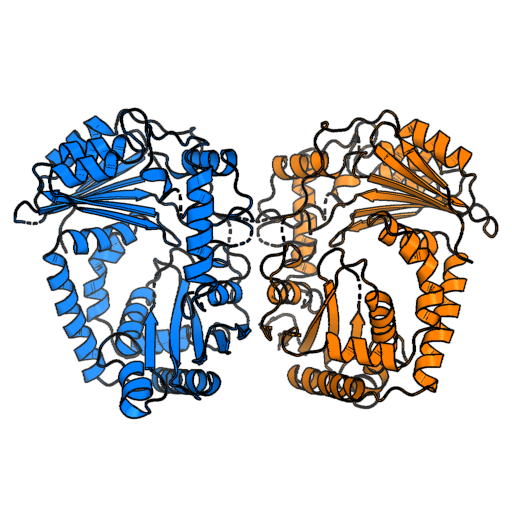 94.136 1.00 56.74 354 GLU A CA 1
ATOM 2508 C C . GLU A 1 329 ? 13.677 5.745 93.544 1.00 59.20 354 GLU A C 1
ATOM 2509 O O . GLU A 1 329 ? 13.464 4.934 92.643 1.00 64.81 354 GLU A O 1
ATOM 2515 N N . ILE A 1 330 ? 14.891 5.963 94.041 1.00 55.53 355 ILE A N 1
ATOM 2516 C CA . ILE A 1 330 ? 16.026 5.145 93.626 1.00 51.45 355 ILE A CA 1
ATOM 2517 C C . ILE A 1 330 ? 15.823 3.719 94.125 1.00 55.05 355 ILE A C 1
ATOM 2518 O O . ILE A 1 330 ? 16.085 2.753 93.409 1.00 58.53 355 ILE A O 1
ATOM 2523 N N . VAL A 1 331 ? 15.344 3.600 95.359 1.00 51.53 356 VAL A N 1
ATOM 2524 C CA . VAL A 1 331 ? 15.035 2.301 95.938 1.00 53.51 356 VAL A CA 1
ATOM 2525 C C . VAL A 1 331 ? 13.928 1.626 95.135 1.00 50.33 356 VAL A C 1
ATOM 2526 O O . VAL A 1 331 ? 13.996 0.429 94.856 1.00 53.51 356 VAL A O 1
ATOM 2530 N N . ALA A 1 332 ? 12.922 2.408 94.750 1.00 52.37 357 ALA A N 1
ATOM 2531 C CA . ALA A 1 332 ? 11.820 1.906 93.933 1.00 59.44 357 ALA A CA 1
ATOM 2532 C C . ALA A 1 332 ? 12.332 1.306 92.624 1.00 63.96 357 ALA A C 1
ATOM 2533 O O . ALA A 1 332 ? 11.850 0.265 92.177 1.00 61.33 357 ALA A O 1
ATOM 2535 N N . LEU A 1 333 ? 13.314 1.967 92.021 1.00 56.81 358 LEU A N 1
ATOM 2536 C CA . LEU A 1 333 ? 13.943 1.467 90.805 1.00 57.65 358 LEU A CA 1
ATOM 2537 C C . LEU A 1 333 ? 14.704 0.173 91.070 1.00 65.46 358 LEU A C 1
ATOM 2538 O O . LEU A 1 333 ? 14.617 -0.780 90.296 1.00 71.90 358 LEU A O 1
ATOM 2543 N N . LEU A 1 334 ? 15.449 0.147 92.171 1.00 63.38 359 LEU A N 1
ATOM 2544 C CA . LEU A 1 334 ? 16.242 -1.022 92.535 1.00 51.53 359 LEU A CA 1
ATOM 2545 C C . LEU A 1 334 ? 15.364 -2.218 92.884 1.00 51.59 359 LEU A C 1
ATOM 2546 O O . LEU A 1 334 ? 15.733 -3.363 92.620 1.00 56.79 359 LEU A O 1
ATOM 2551 N N . GLU A 1 335 ? 14.206 -1.953 93.480 1.00 46.49 360 GLU A N 1
ATOM 2552 C CA . GLU A 1 335 ? 13.285 -3.024 93.836 1.00 54.63 360 GLU A CA 1
ATOM 2553 C C . GLU A 1 335 ? 12.649 -3.609 92.582 1.00 56.68 360 GLU A C 1
ATOM 2554 O O . GLU A 1 335 ? 12.403 -4.812 92.512 1.00 63.26 360 GLU A O 1
ATOM 2560 N N . LYS A 1 336 ? 12.393 -2.755 91.594 1.00 61.81 361 LYS A N 1
ATOM 2561 C CA . LYS A 1 336 ? 11.909 -3.213 90.294 1.00 59.02 361 LYS A CA 1
ATOM 2562 C C . LYS A 1 336 ? 12.988 -4.033 89.601 1.00 50.87 361 LYS A C 1
ATOM 2563 O O . LYS A 1 336 ? 12.696 -5.000 88.899 1.00 46.36 361 LYS A O 1
ATOM 2569 N N . LEU A 1 337 ? 14.239 -3.633 89.811 1.00 54.79 362 LEU A N 1
ATOM 2570 C CA . LEU A 1 337 ? 15.387 -4.351 89.270 1.00 50.80 362 LEU A CA 1
ATOM 2571 C C . LEU A 1 337 ? 15.504 -5.742 89.876 1.00 54.88 362 LEU A C 1
ATOM 2572 O O . LEU A 1 337 ? 15.646 -6.732 89.160 1.00 50.68 362 LEU A O 1
ATOM 2577 N N . LYS A 1 338 ? 15.440 -5.808 91.202 1.00 57.91 363 LYS A N 1
ATOM 2578 C CA . LYS A 1 338 ? 15.565 -7.074 91.912 1.00 52.32 363 LYS A CA 1
ATOM 2579 C C . LYS A 1 338 ? 14.390 -8.005 91.624 1.00 61.87 363 LYS A C 1
ATOM 2580 O O . LYS A 1 338 ? 14.496 -9.217 91.807 1.00 65.34 363 LYS A O 1
ATOM 2586 N N . LYS A 1 339 ? 13.275 -7.441 91.170 1.00 66.39 364 LYS A N 1
ATOM 2587 C CA . LYS A 1 339 ? 12.132 -8.251 90.761 1.00 57.62 364 LYS A CA 1
ATOM 2588 C C . LYS A 1 339 ? 12.419 -8.947 89.436 1.00 61.16 364 LYS A C 1
ATOM 2589 O O . LYS A 1 339 ? 11.728 -9.892 89.059 1.00 66.54 364 LYS A O 1
ATOM 2595 N N . GLY A 1 340 ? 13.442 -8.471 88.733 1.00 62.08 365 GLY A N 1
ATOM 2596 C CA . GLY A 1 340 ? 13.859 -9.078 87.483 1.00 54.98 365 GLY A CA 1
ATOM 2597 C C . GLY A 1 340 ? 13.329 -8.360 86.257 1.00 57.69 365 GLY A C 1
ATOM 2598 O O . GLY A 1 340 ? 13.431 -8.870 85.141 1.00 55.36 365 GLY A O 1
ATOM 2599 N N . GLU A 1 341 ? 12.768 -7.171 86.460 1.00 62.34 366 GLU A N 1
ATOM 2600 C CA . GLU A 1 341 ? 12.186 -6.406 85.362 1.00 64.84 366 GLU A CA 1
ATOM 2601 C C . GLU A 1 341 ? 13.247 -5.774 84.460 1.00 59.84 366 GLU A C 1
ATOM 2602 O O . GLU A 1 341 ? 13.459 -4.561 84.488 1.00 48.25 366 GLU A O 1
ATOM 2608 N N . ILE A 1 342 ? 13.907 -6.610 83.664 1.00 49.06 367 ILE A N 1
ATOM 2609 C CA . ILE A 1 342 ? 14.843 -6.143 82.646 1.00 48.81 367 ILE A CA 1
ATOM 2610 C C . ILE A 1 342 ? 14.453 -6.706 81.285 1.00 68.13 367 ILE A C 1
ATOM 2611 O O . ILE A 1 342 ? 14.350 -7.922 81.122 1.00 75.92 367 ILE A O 1
ATOM 2616 N N . THR A 1 343 ? 14.234 -5.832 80.308 1.00 70.96 368 THR A N 1
ATOM 2617 C CA . THR A 1 343 ? 13.869 -6.288 78.969 1.00 72.67 368 THR A CA 1
ATOM 2618 C C . THR A 1 343 ? 15.095 -6.779 78.208 1.00 71.24 368 THR A C 1
ATOM 2619 O O . THR A 1 343 ? 16.224 -6.379 78.503 1.00 51.25 368 THR A O 1
ATOM 2623 N N . GLN A 1 344 ? 14.865 -7.652 77.232 1.00 66.62 369 GLN A N 1
ATOM 2624 C CA . GLN A 1 344 ? 15.940 -8.151 76.387 1.00 54.03 369 GLN A CA 1
ATOM 2625 C C . GLN A 1 344 ? 16.576 -7.005 75.610 1.00 53.94 369 GLN A C 1
ATOM 2626 O O . GLN A 1 344 ? 17.786 -6.989 75.392 1.00 53.40 369 GLN A O 1
ATOM 2632 N N . ALA A 1 345 ? 15.750 -6.043 75.209 1.00 54.59 370 ALA A N 1
ATOM 2633 C CA . ALA A 1 345 ? 16.218 -4.886 74.453 1.00 54.74 370 ALA A CA 1
ATOM 2634 C C . ALA A 1 345 ? 17.191 -4.038 75.267 1.00 64.22 370 ALA A C 1
ATOM 2635 O O . ALA A 1 345 ? 18.189 -3.548 74.736 1.00 65.24 370 ALA A O 1
ATOM 2637 N N . GLU A 1 346 ? 16.897 -3.862 76.552 1.00 51.95 371 GLU A N 1
ATOM 2638 C CA . GLU A 1 346 ? 17.794 -3.136 77.445 1.00 60.40 371 GLU A CA 1
ATOM 2639 C C . GLU A 1 346 ? 19.129 -3.861 77.569 1.00 55.67 371 GLU A C 1
ATOM 2640 O O . GLU A 1 346 ? 20.191 -3.249 77.447 1.00 49.03 371 GLU A O 1
ATOM 2646 N N . LEU A 1 347 ? 19.063 -5.168 77.804 1.00 52.22 372 LEU A N 1
ATOM 2647 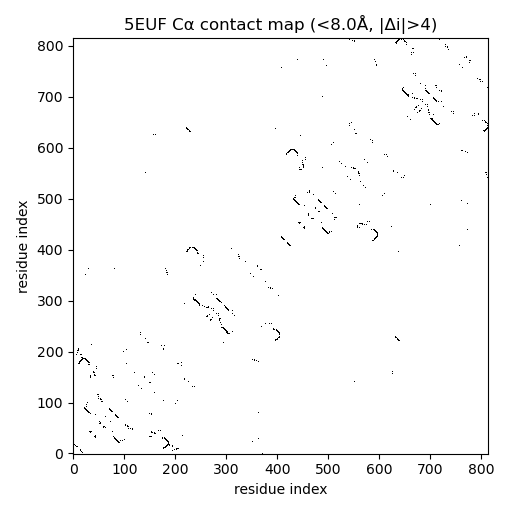C CA . LEU A 1 347 ? 20.255 -6.003 77.893 1.00 49.32 372 LEU A CA 1
ATOM 2648 C C . LEU A 1 347 ? 21.026 -5.986 76.578 1.00 63.96 372 LEU A C 1
ATOM 2649 O O . LEU A 1 347 ? 22.254 -6.074 76.561 1.00 58.48 372 LEU A O 1
ATOM 2654 N N . ASP A 1 348 ? 20.292 -5.866 75.477 1.00 51.69 373 ASP A N 1
ATOM 2655 C CA . ASP A 1 348 ? 20.893 -5.836 74.153 1.00 61.74 373 ASP A CA 1
ATOM 2656 C C . ASP A 1 348 ? 21.535 -4.482 73.869 1.00 52.55 373 ASP A C 1
ATOM 2657 O O . ASP A 1 348 ? 22.649 -4.414 73.348 1.00 52.77 373 ASP A O 1
ATOM 2662 N N . LYS A 1 349 ? 20.831 -3.409 74.219 1.00 52.18 374 LYS A N 1
ATOM 2663 C CA . LYS A 1 349 ? 21.314 -2.059 73.941 1.00 65.90 374 LYS A CA 1
ATOM 2664 C C . LYS A 1 349 ? 22.587 -1.746 74.722 1.00 66.73 374 LYS A C 1
ATOM 2665 O O . LYS A 1 349 ? 23.483 -1.072 74.216 1.00 64.30 374 LYS A O 1
ATOM 2671 N N . ILE A 1 350 ? 22.665 -2.238 75.954 1.00 60.51 375 ILE A N 1
ATOM 2672 C CA . ILE A 1 350 ? 23.856 -2.045 76.771 1.00 58.12 375 ILE A CA 1
ATOM 2673 C C . ILE A 1 350 ? 25.010 -2.885 76.228 1.00 56.26 375 ILE A C 1
ATOM 2674 O O . ILE A 1 350 ? 26.169 -2.470 76.272 1.00 58.02 375 ILE A O 1
ATOM 2679 N N . LYS A 1 351 ? 24.684 -4.058 75.696 1.00 66.87 376 LYS A N 1
ATOM 2680 C CA . LYS A 1 351 ? 25.693 -4.955 75.142 1.00 62.23 376 LYS A CA 1
ATOM 2681 C C . LYS A 1 351 ? 26.283 -4.412 73.841 1.00 62.71 376 LYS A C 1
ATOM 2682 O O . LYS A 1 351 ? 27.484 -4.539 73.600 1.00 64.50 376 LYS A O 1
ATOM 2684 N N . ILE A 1 352 ? 25.444 -3.806 73.005 1.00 59.39 377 ILE A N 1
ATOM 2685 C CA . ILE A 1 352 ? 25.912 -3.275 71.727 1.00 70.26 377 ILE A CA 1
ATOM 2686 C C . ILE A 1 352 ? 26.632 -1.939 71.930 1.00 71.08 377 ILE A C 1
ATOM 2687 O O . ILE A 1 352 ? 27.531 -1.584 71.165 1.00 62.75 377 ILE A O 1
ATOM 2692 N N . ASN A 1 353 ? 26.251 -1.210 72.975 1.00 68.29 378 ASN A N 1
ATOM 2693 C CA . ASN A 1 353 ? 26.923 0.041 73.302 1.00 69.71 378 ASN A CA 1
ATOM 2694 C C . ASN A 1 353 ? 28.298 -0.218 73.899 1.00 66.12 378 ASN A C 1
ATOM 2695 O O . ASN A 1 353 ? 29.189 0.626 73.818 1.00 64.31 378 ASN A O 1
ATOM 2700 N N . GLN A 1 354 ? 28.465 -1.395 74.494 1.00 50.11 379 GLN A N 1
ATOM 2701 C CA . GLN A 1 354 ? 29.753 -1.787 75.048 1.00 61.49 379 GLN A CA 1
ATOM 2702 C C . GLN A 1 354 ? 30.726 -2.158 73.937 1.00 60.60 379 GLN A C 1
ATOM 2703 O O . GLN A 1 354 ? 31.915 -1.848 74.017 1.00 61.40 379 GLN A O 1
ATOM 2709 N N . LYS A 1 355 ? 30.217 -2.827 72.905 1.00 61.04 380 LYS A N 1
ATOM 2710 C CA . LYS A 1 355 ? 31.012 -3.124 71.717 1.00 65.31 380 LYS A CA 1
ATOM 2711 C C . LYS A 1 355 ? 31.499 -1.835 71.066 1.00 63.75 380 LYS A C 1
ATOM 2712 O O . LYS A 1 355 ? 32.642 -1.744 70.618 1.00 56.01 380 LYS A O 1
ATOM 2718 N N . ALA A 1 356 ? 30.619 -0.839 71.024 1.00 70.64 381 ALA A N 1
ATOM 2719 C CA . ALA A 1 356 ? 30.925 0.445 70.405 1.00 73.69 381 ALA A CA 1
ATOM 2720 C C . ALA A 1 356 ? 31.963 1.227 71.206 1.00 70.64 381 ALA A C 1
ATOM 2721 O O . ALA A 1 356 ? 32.944 1.725 70.649 1.00 58.10 381 ALA A O 1
ATOM 2723 N N . ASP A 1 357 ? 31.741 1.331 72.514 1.00 71.37 382 ASP A N 1
ATOM 2724 C CA . ASP A 1 357 ? 32.647 2.065 73.391 1.00 77.80 382 ASP A CA 1
ATOM 2725 C C . ASP A 1 357 ? 34.020 1.401 73.468 1.00 72.68 382 ASP A C 1
ATOM 2726 O O . ASP A 1 357 ? 35.031 2.074 73.667 1.00 81.81 382 ASP A O 1
ATOM 2731 N N . PHE A 1 358 ? 34.052 0.083 73.303 1.00 52.59 383 PHE A N 1
ATOM 2732 C CA . PHE A 1 358 ? 35.301 -0.667 73.385 1.00 53.14 383 PHE A CA 1
ATOM 2733 C C . PHE A 1 358 ? 36.230 -0.341 72.219 1.00 67.82 383 PHE A C 1
ATOM 2734 O O . PHE A 1 358 ? 37.370 0.073 72.425 1.00 75.99 383 PHE A O 1
ATOM 2742 N N . ILE A 1 359 ? 35.736 -0.526 70.999 1.00 61.75 384 ILE A N 1
ATOM 2743 C CA . ILE A 1 359 ? 36.536 -0.278 69.802 1.00 65.75 384 ILE A CA 1
ATOM 2744 C C . ILE A 1 359 ? 36.906 1.199 69.647 1.00 63.18 384 ILE A C 1
ATOM 2745 O O . ILE A 1 359 ? 37.948 1.526 69.080 1.00 69.64 384 ILE A O 1
ATOM 2750 N N . SER A 1 360 ? 36.055 2.085 70.155 1.00 59.12 385 SER A N 1
ATOM 2751 C CA . SER A 1 360 ? 36.315 3.518 70.079 1.00 64.11 385 SER A CA 1
ATOM 2752 C C . SER A 1 360 ? 37.522 3.899 70.933 1.00 89.32 385 SER A C 1
ATOM 2753 O O . SER A 1 360 ? 38.202 4.889 70.658 1.00 88.57 385 SER A O 1
ATOM 2755 N N . ASN A 1 361 ? 37.783 3.104 71.966 1.00 94.18 386 ASN A N 1
ATOM 2756 C CA . ASN A 1 361 ? 38.911 3.343 72.860 1.00 92.56 386 ASN A CA 1
ATOM 2757 C C . ASN A 1 361 ? 40.206 2.729 72.337 1.00 93.49 386 ASN A C 1
ATOM 2758 O O . ASN A 1 361 ? 41.298 3.172 72.690 1.00 102.40 386 ASN A O 1
ATOM 2763 N N . LEU A 1 362 ? 40.077 1.710 71.492 1.00 81.81 387 LEU A N 1
ATOM 2764 C CA . LEU A 1 362 ? 41.235 1.068 70.880 1.00 69.13 387 LEU A CA 1
ATOM 2765 C C . LEU A 1 362 ? 41.929 1.997 69.891 1.00 72.79 387 LEU A C 1
ATOM 2766 O O . LEU A 1 362 ? 43.078 1.769 69.509 1.00 64.02 387 LEU A O 1
ATOM 2771 N N . GLU A 1 363 ? 41.222 3.043 69.477 1.00 69.78 388 GLU A N 1
ATOM 2772 C CA . GLU A 1 363 ? 41.769 4.012 68.538 1.00 72.21 388 GLU A CA 1
ATOM 2773 C C . GLU A 1 363 ? 42.810 4.903 69.210 1.00 64.10 388 GLU A C 1
ATOM 2774 O O . GLU A 1 363 ? 43.926 5.046 68.714 1.00 66.00 388 GLU A O 1
ATOM 2776 N N . SER A 1 364 ? 42.445 5.494 70.343 1.00 63.14 389 SER A N 1
ATOM 2777 C CA . SER A 1 364 ? 43.342 6.404 71.049 1.00 76.83 389 SER A CA 1
ATOM 2778 C C . SER A 1 364 ? 44.232 5.666 72.047 1.00 76.44 389 SER A C 1
ATOM 2779 O O . SER A 1 364 ? 43.766 4.810 72.800 1.00 71.25 389 SER A O 1
ATOM 2782 N N . SER A 1 365 ? 45.515 6.013 72.046 1.00 82.82 390 SER A N 1
ATOM 2783 C CA . SER A 1 365 ? 46.490 5.384 72.930 1.00 62.02 390 SER A CA 1
ATOM 2784 C C . SER A 1 365 ? 46.249 5.762 74.385 1.00 78.84 390 SER A C 1
ATOM 2785 O O . SER A 1 365 ? 46.636 5.036 75.299 1.00 70.13 390 SER A O 1
ATOM 2788 N N . SER A 1 366 ? 45.610 6.909 74.590 1.00 80.22 391 SER A N 1
ATOM 2789 C CA . SER A 1 366 ? 45.319 7.401 75.930 1.00 72.68 391 SER A CA 1
ATOM 2790 C C . SER A 1 366 ? 44.221 6.581 76.604 1.00 65.70 391 SER A C 1
ATOM 2791 O O . SER A 1 366 ? 44.254 6.361 77.815 1.00 64.30 391 SER A O 1
ATOM 2794 N N . ASP A 1 367 ? 43.248 6.133 75.816 1.00 69.33 392 ASP A N 1
ATOM 2795 C CA . ASP A 1 367 ? 42.163 5.314 76.344 1.00 74.40 392 ASP A CA 1
ATOM 2796 C C . ASP A 1 367 ? 42.653 3.905 76.666 1.00 74.58 392 ASP A C 1
ATOM 2797 O O . ASP A 1 367 ? 42.252 3.311 77.668 1.00 75.61 392 ASP A O 1
ATOM 2802 N N . VAL A 1 368 ? 43.528 3.383 75.812 1.00 71.87 393 VAL A N 1
ATOM 2803 C CA . VAL A 1 368 ? 44.080 2.044 75.990 1.00 63.78 393 VAL A CA 1
ATOM 2804 C C . VAL A 1 368 ? 44.959 1.948 77.237 1.00 67.43 393 VAL A C 1
ATOM 2805 O O . VAL A 1 368 ? 44.831 1.012 78.029 1.00 61.69 393 VAL A O 1
ATOM 2809 N N . ALA A 1 369 ? 45.848 2.921 77.407 1.00 54.96 394 ALA A N 1
ATOM 2810 C CA . ALA A 1 369 ? 46.756 2.935 78.548 1.00 54.34 394 ALA A CA 1
ATOM 2811 C C . ALA A 1 369 ? 45.986 3.034 79.858 1.00 63.39 394 ALA A C 1
ATOM 2812 O O . ALA A 1 369 ? 46.424 2.514 80.882 1.00 63.65 394 ALA A O 1
ATOM 2814 N N . GLY A 1 370 ? 44.838 3.702 79.817 1.00 66.95 395 GLY A N 1
ATOM 2815 C CA . GLY A 1 370 ? 43.975 3.816 80.979 1.00 54.39 395 GLY A CA 1
ATOM 2816 C C . GLY A 1 370 ? 43.442 2.465 81.417 1.00 56.61 395 GLY A C 1
ATOM 2817 O O . GLY A 1 370 ? 43.315 2.196 82.610 1.00 70.38 395 GLY A O 1
ATOM 2818 N N . LEU A 1 371 ? 43.129 1.615 80.444 1.00 60.46 396 LEU A N 1
ATOM 2819 C CA . LEU A 1 371 ? 42.654 0.263 80.724 1.00 64.49 396 LEU A CA 1
ATOM 2820 C C . LEU A 1 371 ? 43.705 -0.565 81.454 1.00 67.92 396 LEU A C 1
ATOM 2821 O O . LEU A 1 371 ? 43.465 -1.053 82.557 1.00 77.01 396 LEU A O 1
ATOM 2826 N N . PHE A 1 372 ? 44.868 -0.718 80.828 1.00 68.78 397 PHE A N 1
ATOM 2827 C CA . PHE A 1 372 ? 45.954 -1.512 81.394 1.00 65.02 397 PHE A CA 1
ATOM 2828 C C . PHE A 1 372 ? 46.407 -0.999 82.760 1.00 65.21 397 PHE A C 1
ATOM 2829 O O . PHE A 1 372 ? 46.662 -1.791 83.668 1.00 65.17 397 PHE A O 1
ATOM 2837 N N . ALA A 1 373 ? 46.499 0.321 82.899 1.00 60.17 398 ALA A N 1
ATOM 2838 C CA . ALA A 1 373 ? 46.985 0.945 84.129 1.00 54.77 398 ALA A CA 1
ATOM 2839 C C . ALA A 1 373 ? 46.203 0.487 85.354 1.00 62.26 398 ALA A C 1
ATOM 2840 O O . ALA A 1 373 ? 46.783 0.199 86.401 1.00 69.36 398 ALA A O 1
ATOM 2842 N N . ASP A 1 374 ? 44.885 0.415 85.210 1.00 57.59 399 ASP A N 1
ATOM 2843 C CA . ASP A 1 374 ? 44.021 0.003 86.306 1.00 65.92 399 ASP A CA 1
ATOM 2844 C C . ASP A 1 374 ? 44.156 -1.488 86.598 1.00 69.49 399 ASP A C 1
ATOM 2845 O O . ASP A 1 374 ? 43.847 -1.939 87.699 1.00 82.82 399 ASP A O 1
ATOM 2850 N N . TYR A 1 375 ? 44.623 -2.249 85.612 1.00 65.08 400 TYR A N 1
ATOM 2851 C CA . TYR A 1 375 ? 44.742 -3.697 85.756 1.00 58.73 400 TYR A CA 1
ATOM 2852 C C . TYR A 1 375 ? 46.186 -4.148 85.983 1.00 68.00 400 TYR A C 1
ATOM 2853 O O . TYR A 1 375 ? 46.428 -5.235 86.509 1.00 71.83 400 TYR A O 1
ATOM 2862 N N . LEU A 1 376 ? 47.142 -3.315 85.585 1.00 66.63 401 LEU A N 1
ATOM 2863 C CA . LEU A 1 376 ? 48.552 -3.617 85.812 1.00 60.76 401 LEU A CA 1
ATOM 2864 C C . LEU A 1 376 ? 48.885 -3.560 87.295 1.00 72.10 401 LEU A C 1
ATOM 2865 O O . LEU A 1 376 ? 49.603 -4.413 87.816 1.00 75.95 401 LEU A O 1
ATOM 2870 N N . VAL A 1 377 ? 48.351 -2.547 87.970 1.00 67.52 402 VAL A N 1
ATOM 2871 C CA . VAL A 1 377 ? 48.624 -2.333 89.385 1.00 62.52 402 VAL A CA 1
ATOM 2872 C C . VAL A 1 377 ? 47.962 -3.394 90.259 1.00 59.31 402 VAL A C 1
ATOM 2873 O O . VAL A 1 377 ? 48.344 -3.581 91.414 1.00 58.58 402 VAL A O 1
ATOM 2877 N N . GLN A 1 378 ? 46.971 -4.087 89.705 1.00 51.69 403 GLN A N 1
ATOM 2878 C CA . GLN A 1 378 ? 46.298 -5.158 90.429 1.00 49.24 403 GLN A CA 1
ATOM 2879 C C . GLN A 1 378 ? 46.864 -6.511 90.023 1.00 54.56 403 GLN A C 1
ATOM 2880 O O . GLN A 1 378 ? 46.554 -7.531 90.639 1.00 53.47 403 GLN A O 1
ATOM 2886 N N . ASN A 1 379 ? 47.703 -6.503 88.990 1.00 46.92 404 ASN A N 1
ATOM 2887 C CA . ASN A 1 379 ? 48.184 -7.728 88.361 1.00 68.79 404 ASN A CA 1
ATOM 2888 C C . ASN A 1 379 ? 47.011 -8.631 87.989 1.00 67.60 404 ASN A C 1
ATOM 2889 O O . ASN A 1 379 ? 46.948 -9.795 88.385 1.00 72.31 404 ASN A O 1
ATOM 2894 N N . ASP A 1 380 ? 46.072 -8.069 87.235 1.00 59.12 405 ASP A N 1
ATOM 2895 C CA . ASP A 1 380 ? 44.897 -8.803 86.792 1.00 65.96 405 ASP A CA 1
ATOM 2896 C C . ASP A 1 380 ? 44.695 -8.583 85.297 1.00 71.56 405 ASP A C 1
ATOM 2897 O O . ASP A 1 380 ? 43.588 -8.293 84.843 1.00 77.01 405 ASP A O 1
ATOM 2902 N N . LEU A 1 381 ? 45.778 -8.715 84.538 1.00 71.13 406 LEU A N 1
ATOM 2903 C CA . LEU A 1 381 ? 45.731 -8.530 83.091 1.00 61.66 406 LEU A CA 1
ATOM 2904 C C . LEU A 1 381 ? 44.875 -9.604 82.437 1.00 61.60 406 LEU A C 1
ATOM 2905 O O . LEU A 1 381 ? 44.279 -9.378 81.383 1.00 61.95 406 LEU A O 1
ATOM 2910 N N . GLN A 1 382 ? 44.819 -10.773 83.068 1.00 57.11 407 GLN A N 1
ATOM 2911 C CA . GLN A 1 382 ? 44.010 -11.875 82.563 1.00 63.13 407 GLN A CA 1
ATOM 2912 C C . GLN A 1 382 ? 42.528 -11.538 82.663 1.00 61.54 407 GLN A C 1
ATOM 2913 O O . GLN A 1 382 ? 41.724 -11.975 81.840 1.00 58.67 407 GLN A O 1
ATOM 2919 N N . GLY A 1 383 ? 42.173 -10.754 83.677 1.00 64.57 408 GLY A N 1
ATOM 2920 C CA . GLY A 1 383 ? 40.803 -10.309 83.851 1.00 48.58 408 GLY A CA 1
ATOM 2921 C C . GLY A 1 383 ? 40.416 -9.285 82.802 1.00 52.04 408 GLY A C 1
ATOM 2922 O O . GLY A 1 383 ? 39.249 -9.171 82.434 1.00 69.85 408 GLY A O 1
ATOM 2923 N N . LEU A 1 384 ? 41.406 -8.541 82.319 1.00 57.13 409 LEU A N 1
ATOM 2924 C CA . LEU A 1 384 ? 41.187 -7.528 81.292 1.00 55.29 409 LEU A CA 1
ATOM 2925 C C . LEU A 1 384 ? 40.888 -8.152 79.932 1.00 64.77 409 LEU A C 1
ATOM 2926 O O . LEU A 1 384 ? 39.968 -7.726 79.233 1.00 62.99 409 LEU A O 1
ATOM 2931 N N . THR A 1 385 ? 41.671 -9.161 79.561 1.00 63.24 410 THR A N 1
ATOM 2932 C CA . THR A 1 385 ? 41.531 -9.794 78.254 1.00 68.14 410 THR A CA 1
ATOM 2933 C C . THR A 1 385 ? 40.228 -10.580 78.144 1.00 67.40 410 THR A C 1
ATOM 2934 O O . THR A 1 385 ? 39.641 -10.678 77.066 1.00 72.57 410 THR A O 1
ATOM 2938 N N . ASP A 1 386 ? 39.777 -11.132 79.266 1.00 65.48 411 ASP A N 1
ATOM 2939 C CA . ASP A 1 386 ? 38.564 -11.943 79.285 1.00 76.79 411 ASP A CA 1
ATOM 2940 C C . ASP A 1 386 ? 37.321 -11.113 79.596 1.00 72.00 411 ASP A C 1
ATOM 2941 O O . ASP A 1 386 ? 36.245 -11.664 79.829 1.00 76.77 411 ASP A O 1
ATOM 2946 N N . TYR A 1 387 ? 37.469 -9.792 79.590 1.00 50.55 412 TYR A N 1
ATOM 2947 C CA . TYR A 1 387 ? 36.379 -8.896 79.970 1.00 55.88 412 TYR A CA 1
ATOM 2948 C C . TYR A 1 387 ? 35.212 -8.945 78.983 1.00 49.51 412 TYR A C 1
ATOM 2949 O O . TYR A 1 387 ? 34.073 -9.198 79.375 1.00 48.75 412 TYR A O 1
ATOM 2958 N N . GLN A 1 388 ? 35.502 -8.713 77.707 1.00 60.34 413 GLN A N 1
ATOM 2959 C CA . GLN A 1 388 ? 34.468 -8.652 76.674 1.00 57.83 413 GLN A CA 1
ATOM 2960 C C . GLN A 1 388 ? 33.697 -9.964 76.522 1.00 59.99 413 GLN A C 1
ATOM 2961 O O . GLN A 1 388 ? 32.469 -9.958 76.424 1.00 51.91 413 GLN A O 1
ATOM 2967 N N . GLN A 1 389 ? 34.418 -11.081 76.502 1.00 65.07 414 GLN A N 1
ATOM 2968 C CA . GLN A 1 389 ? 33.795 -12.395 76.359 1.00 70.54 414 GLN A CA 1
ATOM 2969 C C . GLN A 1 389 ? 32.872 -12.705 77.537 1.00 69.41 414 GLN A C 1
ATOM 2970 O O . GLN A 1 389 ? 31.811 -13.308 77.365 1.00 57.62 414 GLN A O 1
ATOM 2972 N N . GLN A 1 390 ? 33.280 -12.288 78.732 1.00 71.19 415 GLN A N 1
ATOM 2973 C CA . GLN A 1 390 ? 32.460 -12.468 79.925 1.00 67.75 415 GLN A CA 1
ATOM 2974 C C . GLN A 1 390 ? 31.325 -11.449 79.969 1.00 64.28 415 GLN A C 1
ATOM 2975 O O . GLN A 1 390 ? 30.284 -11.692 80.581 1.00 60.11 415 GLN A O 1
ATOM 2981 N N . PHE A 1 391 ? 31.531 -10.310 79.314 1.00 63.70 416 PHE A N 1
ATOM 2982 C CA . PHE A 1 391 ? 30.544 -9.236 79.316 1.00 47.85 416 PHE A CA 1
ATOM 2983 C C . PHE A 1 391 ? 29.398 -9.527 78.353 1.00 63.16 416 PHE A C 1
ATOM 2984 O O . PHE A 1 391 ? 28.229 -9.379 78.705 1.00 48.32 416 PHE A O 1
ATOM 2992 N N . LEU A 1 392 ? 29.741 -9.937 77.137 1.00 63.04 417 LEU A N 1
ATOM 2993 C CA . LEU A 1 392 ? 28.742 -10.186 76.103 1.00 60.37 417 LEU A CA 1
ATOM 2994 C C . LEU A 1 392 ? 27.956 -11.463 76.381 1.00 51.98 417 LEU A C 1
ATOM 2995 O O . LEU A 1 392 ? 26.872 -11.668 75.836 1.00 54.68 417 LEU A O 1
ATOM 3000 N N . ASP A 1 393 ? 28.507 -12.318 77.236 1.00 53.47 418 ASP A N 1
ATOM 3001 C CA . ASP A 1 393 ? 27.844 -13.559 77.609 1.00 56.95 418 ASP A CA 1
ATOM 3002 C C . ASP A 1 393 ? 26.960 -13.363 78.841 1.00 61.08 418 ASP A C 1
ATOM 3003 O O . ASP A 1 393 ? 26.412 -14.325 79.377 1.00 71.47 418 ASP A O 1
ATOM 3005 N N . LEU A 1 394 ? 26.828 -12.115 79.286 1.00 56.86 419 LEU A N 1
ATOM 3006 C CA . LEU A 1 394 ? 25.949 -11.794 80.409 1.00 56.05 419 LEU A CA 1
ATOM 3007 C C . LEU A 1 394 ? 24.483 -11.932 80.020 1.00 65.25 419 LEU A C 1
ATOM 3008 O O . LEU A 1 394 ? 24.063 -11.464 78.961 1.00 56.58 419 LEU A O 1
ATOM 3013 N N . LYS A 1 395 ? 23.708 -12.577 80.885 1.00 66.75 420 LYS A N 1
ATOM 3014 C CA . LYS A 1 395 ? 22.266 -12.659 80.704 1.00 64.15 420 LYS A CA 1
ATOM 3015 C C . LYS A 1 395 ? 21.575 -11.844 81.794 1.00 64.54 420 LYS A C 1
ATOM 3016 O O . LYS A 1 395 ? 22.222 -11.403 82.744 1.00 52.86 420 LYS A O 1
ATOM 3018 N N . VAL A 1 396 ? 20.269 -11.639 81.649 1.00 68.00 421 VAL A N 1
ATOM 3019 C CA . VAL A 1 396 ? 19.491 -10.902 82.643 1.00 58.35 421 VAL A CA 1
ATOM 3020 C C . VAL A 1 396 ? 19.590 -11.585 84.004 1.00 65.36 421 VAL A C 1
ATOM 3021 O O . VAL A 1 396 ? 19.637 -10.924 85.043 1.00 69.70 421 VAL A O 1
ATOM 3025 N N . SER A 1 397 ? 19.645 -12.913 83.981 1.00 62.98 422 SER A N 1
ATOM 3026 C CA . SER A 1 397 ? 19.794 -13.711 85.192 1.00 58.63 422 SER A CA 1
ATOM 3027 C C . SER A 1 397 ? 21.001 -13.262 86.013 1.00 70.09 422 SER A C 1
ATOM 3028 O O . SER A 1 397 ? 20.972 -13.288 87.244 1.00 81.06 422 SER A O 1
ATOM 3031 N N . ASP A 1 398 ? 22.057 -12.845 85.321 1.00 63.58 423 ASP A N 1
ATOM 3032 C CA . ASP A 1 398 ? 23.286 -12.414 85.977 1.00 67.34 423 ASP A CA 1
ATOM 3033 C C . ASP A 1 398 ? 23.142 -11.027 86.601 1.00 73.06 423 ASP A C 1
ATOM 3034 O O . ASP A 1 398 ? 23.681 -10.761 87.677 1.00 66.98 423 ASP A O 1
ATOM 3039 N N . LEU A 1 399 ? 22.411 -10.148 85.924 1.00 69.27 424 LEU A N 1
ATOM 3040 C CA . LEU A 1 399 ? 22.206 -8.789 86.417 1.00 60.74 424 LEU A CA 1
ATOM 3041 C C . LEU A 1 399 ? 21.231 -8.758 87.590 1.00 56.69 424 LEU A C 1
ATOM 3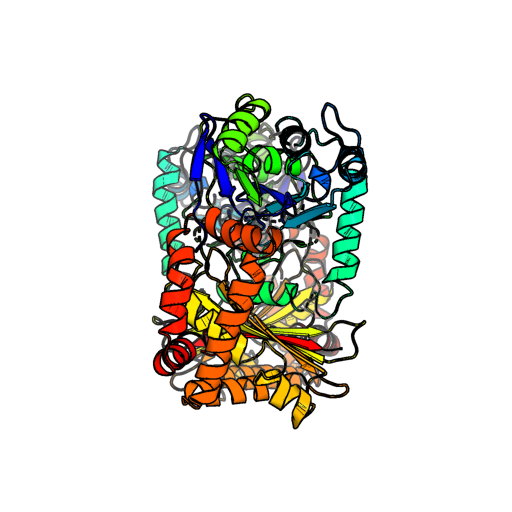042 O O . LEU A 1 399 ? 21.204 -7.799 88.359 1.00 52.22 424 LEU A O 1
ATOM 3047 N N . VAL A 1 400 ? 20.427 -9.808 87.720 1.00 58.70 425 VAL A N 1
ATOM 3048 C CA . VAL A 1 400 ? 19.451 -9.893 88.799 1.00 42.90 425 VAL A CA 1
ATOM 3049 C C . VAL A 1 400 ? 20.054 -10.596 90.011 1.00 53.29 425 VAL A C 1
ATOM 3050 O O . VAL A 1 400 ? 19.792 -10.214 91.152 1.00 60.63 425 VAL A O 1
ATOM 3054 N N . ARG A 1 401 ? 20.871 -11.615 89.758 1.00 53.65 426 ARG A N 1
ATOM 3055 C CA . ARG A 1 401 ? 21.566 -12.321 90.831 1.00 53.80 426 ARG A CA 1
ATOM 3056 C C . ARG A 1 401 ? 22.461 -11.365 91.610 1.00 51.22 426 ARG A C 1
ATOM 3057 O O . ARG A 1 401 ? 22.483 -11.381 92.839 1.00 47.65 426 ARG A O 1
ATOM 3065 N N . VAL A 1 402 ? 23.194 -10.534 90.878 1.00 51.47 427 VAL A N 1
ATOM 3066 C CA . VAL A 1 402 ? 24.101 -9.568 91.480 1.00 45.11 427 VAL A CA 1
ATOM 3067 C C . VAL A 1 402 ? 23.321 -8.483 92.217 1.00 53.08 427 VAL A C 1
ATOM 3068 O O . VAL A 1 402 ? 23.704 -8.065 93.311 1.00 52.28 427 VAL A O 1
ATOM 3072 N N . ALA A 1 403 ? 22.216 -8.046 91.616 1.00 53.56 428 ALA A N 1
ATOM 3073 C CA . ALA A 1 403 ? 21.350 -7.033 92.215 1.00 43.41 428 ALA A CA 1
ATOM 3074 C C . ALA A 1 403 ? 20.868 -7.450 93.603 1.00 44.74 428 ALA A C 1
ATOM 3075 O O . ALA A 1 403 ? 21.123 -6.758 94.588 1.00 53.33 428 ALA A O 1
ATOM 3077 N N . ASN A 1 404 ? 20.185 -8.588 93.681 1.00 38.95 429 ASN A N 1
ATOM 3078 C CA . ASN A 1 404 ? 19.690 -9.100 94.957 1.00 42.37 429 ASN A CA 1
ATOM 3079 C C . ASN A 1 404 ? 20.810 -9.511 95.910 1.00 57.09 429 ASN A C 1
ATOM 3080 O O . ASN A 1 404 ? 20.567 -9.770 97.089 1.00 62.12 429 ASN A O 1
ATOM 3085 N N . GLU A 1 405 ? 22.034 -9.567 95.396 1.00 52.43 430 GLU A N 1
ATOM 3086 C CA . GLU A 1 405 ? 23.179 -9.994 96.191 1.00 52.97 430 GLU A CA 1
ATOM 3087 C C . GLU A 1 405 ? 23.786 -8.851 96.996 1.00 53.15 430 GLU A C 1
ATOM 3088 O O . GLU A 1 405 ? 24.090 -9.010 98.178 1.00 71.43 430 GLU A O 1
ATOM 3094 N N . TYR A 1 406 ? 23.961 -7.699 96.358 1.00 43.81 431 TYR A N 1
ATOM 3095 C CA . TYR A 1 406 ? 24.692 -6.602 96.981 1.00 36.69 431 TYR A CA 1
ATOM 3096 C C . TYR A 1 406 ? 23.818 -5.389 97.289 1.00 40.93 431 TYR A C 1
ATOM 3097 O O . TYR A 1 406 ? 24.178 -4.554 98.120 1.00 43.72 431 TYR A O 1
ATOM 3106 N N . PHE A 1 407 ? 22.670 -5.290 96.629 1.00 37.83 432 PHE A N 1
ATOM 3107 C CA . PHE A 1 407 ? 21.792 -4.146 96.840 1.00 37.62 432 PHE A CA 1
ATOM 3108 C C . PHE A 1 407 ? 20.816 -4.397 97.984 1.00 35.97 432 PHE A C 1
ATOM 3109 O O . PHE A 1 407 ? 19.606 -4.222 97.836 1.00 39.13 432 PHE A O 1
ATOM 3117 N N . LYS A 1 408 ? 21.360 -4.814 99.124 1.00 37.84 433 LYS A N 1
ATOM 3118 C CA . LYS A 1 408 ? 20.576 -4.988 100.339 1.00 34.00 433 LYS A CA 1
ATOM 3119 C C . LYS A 1 408 ? 20.713 -3.760 101.227 1.00 43.16 433 LYS A C 1
ATOM 3120 O O . LYS A 1 408 ? 21.752 -3.100 101.228 1.00 49.17 433 LYS A O 1
ATOM 3126 N N . ASP A 1 409 ? 19.672 -3.460 101.993 1.00 45.68 434 ASP A N 1
ATOM 3127 C CA . ASP A 1 409 ? 19.716 -2.319 102.898 1.00 55.33 434 ASP A CA 1
ATOM 3128 C C . ASP A 1 409 ? 20.743 -2.539 104.008 1.00 42.47 434 ASP A C 1
ATOM 3129 O O . ASP A 1 409 ? 21.237 -1.582 104.598 1.00 36.77 434 ASP A O 1
ATOM 3134 N N . THR A 1 410 ? 21.068 -3.800 104.278 1.00 49.19 435 THR A N 1
ATOM 3135 C CA . THR A 1 410 ? 22.034 -4.138 105.321 1.00 50.59 435 THR A CA 1
ATOM 3136 C C . THR A 1 410 ? 23.474 -3.857 104.889 1.00 46.54 435 THR A C 1
ATOM 3137 O O . THR A 1 410 ? 24.395 -3.891 105.709 1.00 36.62 435 THR A O 1
ATOM 3141 N N . GLN A 1 411 ? 23.662 -3.588 103.601 1.00 46.78 436 GLN A N 1
ATOM 3142 C CA . GLN A 1 411 ? 24.963 -3.182 103.079 1.00 52.54 436 GLN A CA 1
ATOM 3143 C C . GLN A 1 411 ? 24.878 -1.771 102.509 1.00 50.29 436 GLN A C 1
ATOM 3144 O O . GLN A 1 411 ? 25.810 -1.288 101.861 1.00 28.68 436 GLN A O 1
ATOM 3150 N N . SER A 1 412 ? 23.749 -1.115 102.757 1.00 43.30 437 SER A N 1
ATOM 3151 C CA . SER A 1 412 ? 23.503 0.212 102.214 1.00 34.86 437 SER A CA 1
ATOM 3152 C C . SER A 1 412 ? 24.084 1.301 103.103 1.00 34.47 437 SER A C 1
ATOM 3153 O O . SER A 1 412 ? 24.134 1.164 104.326 1.00 34.84 437 SER A O 1
ATOM 3156 N N . THR A 1 413 ? 24.526 2.382 102.472 1.00 35.89 438 THR A N 1
ATOM 3157 C CA . THR A 1 413 ? 24.990 3.561 103.186 1.00 30.17 438 THR A CA 1
ATOM 3158 C C . THR A 1 413 ? 24.392 4.798 102.533 1.00 38.56 438 THR A C 1
ATOM 3159 O O . THR A 1 413 ? 24.683 5.101 101.377 1.00 54.75 438 THR A O 1
ATOM 3163 N N . THR A 1 414 ? 23.547 5.506 103.272 1.00 27.99 439 THR A N 1
ATOM 3164 C CA . THR A 1 414 ? 22.812 6.629 102.708 1.00 28.69 439 THR A CA 1
ATOM 3165 C C . THR A 1 414 ? 23.236 7.949 103.341 1.00 28.16 439 THR A C 1
ATOM 3166 O O . THR A 1 414 ? 23.343 8.053 104.560 1.00 38.19 439 THR A O 1
ATOM 3170 N N . VAL A 1 415 ? 23.485 8.956 102.511 1.00 28.40 440 VAL A N 1
ATOM 3171 C CA . VAL A 1 415 ? 23.845 10.280 103.012 1.00 38.53 440 VAL A CA 1
ATOM 3172 C C . VAL A 1 415 ? 22.971 11.364 102.384 1.00 41.86 440 VAL A C 1
ATOM 3173 O O . VAL A 1 415 ? 22.866 11.454 101.163 1.00 46.99 440 VAL A O 1
ATOM 3177 N N . PHE A 1 416 ? 22.343 12.179 103.228 1.00 44.48 441 PHE A N 1
ATOM 3178 C CA . PHE A 1 416 ? 21.508 13.284 102.764 1.00 43.49 441 PHE A CA 1
ATOM 3179 C C . PHE A 1 416 ? 22.231 14.623 102.904 1.00 38.36 441 PHE A C 1
ATOM 3180 O O . PHE A 1 416 ? 22.810 14.917 103.948 1.00 30.51 441 PHE A O 1
ATOM 3188 N N . LEU A 1 417 ? 22.189 15.435 101.852 1.00 39.34 442 LEU A N 1
ATOM 3189 C CA . LEU A 1 417 ? 22.782 16.766 101.901 1.00 40.40 442 LEU A CA 1
ATOM 3190 C C . LEU A 1 417 ? 21.700 17.838 101.858 1.00 45.11 442 LEU A C 1
ATOM 3191 O O . LEU A 1 417 ? 21.058 18.043 100.829 1.00 42.15 442 LEU A O 1
ATOM 3196 N N . LYS A 1 418 ? 21.506 18.518 102.983 1.00 47.86 443 LYS A N 1
ATOM 3197 C CA . LYS A 1 418 ? 20.446 19.511 103.111 1.00 48.93 443 LYS A CA 1
ATOM 3198 C C . LYS A 1 418 ? 20.995 20.902 103.411 1.00 63.24 443 LYS A C 1
ATOM 3199 O O . LYS A 1 418 ? 22.099 21.039 103.936 1.00 71.50 443 LYS A O 1
ATOM 3205 N N . PRO A 1 419 ? 20.223 21.946 103.071 1.00 63.38 444 PRO A N 1
ATOM 3206 C CA . PRO A 1 419 ? 20.577 23.308 103.479 1.00 54.37 444 PRO A CA 1
ATOM 3207 C C . PRO A 1 419 ? 20.561 23.468 104.996 1.00 52.84 444 PRO A C 1
ATOM 3208 O O . PRO A 1 419 ? 20.033 22.591 105.682 1.00 46.56 444 PRO A O 1
ATOM 3212 N N . TYR B 1 4 ? 34.054 22.519 152.107 1.00 57.82 29 TYR B N 1
ATOM 3213 C CA . TYR B 1 4 ? 33.822 21.204 152.688 1.00 64.06 29 TYR B CA 1
ATOM 3214 C C . TYR B 1 4 ? 34.699 20.154 152.013 1.00 68.22 29 TYR B C 1
ATOM 3215 O O . TYR B 1 4 ? 34.996 19.112 152.596 1.00 75.67 29 TYR B O 1
ATOM 3224 N N . LEU B 1 5 ? 35.110 20.438 150.781 1.00 70.90 30 LEU B N 1
ATOM 3225 C CA . LEU B 1 5 ? 36.007 19.555 150.042 1.00 61.12 30 LEU B CA 1
ATOM 3226 C C . LEU B 1 5 ? 37.402 19.592 150.662 1.00 60.26 30 LEU B C 1
ATOM 3227 O O . LEU B 1 5 ? 37.929 20.672 150.931 1.00 68.05 30 LEU B O 1
ATOM 3232 N N . PRO B 1 6 ? 37.999 18.411 150.895 1.00 56.02 31 PRO B N 1
ATOM 3233 C CA . PRO B 1 6 ? 39.309 18.264 151.543 1.00 43.12 31 PRO B CA 1
ATOM 3234 C C . PRO B 1 6 ? 40.394 19.153 150.947 1.00 39.62 31 PRO B C 1
ATOM 3235 O O . PRO B 1 6 ? 40.562 19.193 149.728 1.00 41.26 31 PRO B O 1
ATOM 3239 N N . LYS B 1 7 ? 41.118 19.861 151.807 1.00 53.94 32 LYS B N 1
ATOM 3240 C CA . LYS B 1 7 ? 42.252 20.662 151.369 1.00 37.26 32 LYS B CA 1
ATOM 3241 C C . LYS B 1 7 ? 43.368 19.746 150.879 1.00 49.02 32 LYS B C 1
ATOM 3242 O O . LYS B 1 7 ? 43.412 18.566 151.228 1.00 44.11 32 LYS B O 1
ATOM 3244 N N . HIS B 1 8 ? 44.268 20.288 150.068 1.00 42.91 33 HIS B N 1
ATOM 3245 C CA . HIS B 1 8 ? 45.356 19.497 149.507 1.00 34.89 33 HIS B CA 1
ATOM 3246 C C . HIS B 1 8 ? 46.641 20.308 149.394 1.00 43.36 33 HIS B C 1
ATOM 3247 O O . HIS B 1 8 ? 46.629 21.533 149.515 1.00 53.95 33 HIS B O 1
ATOM 3254 N N . GLU B 1 9 ? 47.750 19.615 149.161 1.00 51.52 34 GLU B N 1
ATOM 3255 C CA . GLU B 1 9 ? 49.023 20.276 148.898 1.00 61.68 34 GLU B CA 1
ATOM 3256 C C . GLU B 1 9 ? 49.687 19.682 147.658 1.00 54.94 34 GLU B C 1
ATOM 3257 O O . GLU B 1 9 ? 49.824 18.465 147.538 1.00 55.43 34 GLU B O 1
ATOM 3263 N N . SER B 1 10 ? 50.089 20.549 146.735 1.00 46.54 35 SER B N 1
ATOM 3264 C CA . SER B 1 10 ? 50.706 20.106 145.491 1.00 42.46 35 SER B CA 1
ATOM 3265 C C . SER B 1 10 ? 52.179 20.494 145.416 1.00 46.49 35 SER B C 1
ATOM 3266 O O . SER B 1 10 ? 52.579 21.570 145.862 1.00 39.95 35 SER B O 1
ATOM 3269 N N . VAL B 1 11 ? 52.980 19.599 144.847 1.00 49.85 36 VAL B N 1
ATOM 3270 C CA . VAL B 1 11 ? 54.400 19.840 144.638 1.00 46.92 36 VAL B CA 1
ATOM 3271 C C . VAL B 1 11 ? 54.830 19.247 143.300 1.00 49.75 36 VAL B C 1
ATOM 3272 O O . VAL B 1 11 ? 54.540 18.086 143.006 1.00 41.27 36 VAL B O 1
ATOM 3276 N N . THR B 1 12 ? 55.502 20.053 142.485 1.00 54.99 37 THR B N 1
ATOM 3277 C CA . THR B 1 12 ? 56.051 19.573 141.224 1.00 46.08 37 THR B CA 1
ATOM 3278 C C . THR B 1 12 ? 57.540 19.289 141.378 1.00 42.16 37 THR B C 1
ATOM 3279 O O . THR B 1 12 ? 58.288 20.120 141.891 1.00 39.59 37 THR B O 1
ATOM 3283 N N . LEU B 1 13 ? 57.960 18.108 140.937 1.00 49.34 38 LEU B N 1
ATOM 3284 C CA . LEU B 1 13 ? 59.350 17.683 141.068 1.00 43.51 38 LEU B CA 1
ATOM 3285 C C . LEU B 1 13 ? 60.201 18.221 139.923 1.00 46.88 38 LEU B C 1
ATOM 3286 O O . LEU B 1 13 ? 59.681 18.828 138.985 1.00 54.73 38 LEU B O 1
ATOM 3291 N N . LYS B 1 14 ? 61.509 17.993 140.000 1.00 49.37 39 LYS B N 1
ATOM 3292 C CA . LYS B 1 14 ? 62.443 18.556 139.027 1.00 56.67 39 LYS B CA 1
ATOM 3293 C C . LYS B 1 14 ? 62.327 17.894 137.657 1.00 52.75 39 LYS B C 1
ATOM 3294 O O . LYS B 1 14 ? 62.918 18.361 136.683 1.00 59.23 39 LYS B O 1
ATOM 3300 N N . ASN B 1 15 ? 61.569 16.806 137.587 1.00 47.24 40 ASN B N 1
ATOM 3301 C CA . ASN B 1 15 ? 61.360 16.108 136.326 1.00 42.08 40 ASN B CA 1
ATOM 3302 C C . ASN B 1 15 ? 59.956 16.336 135.778 1.00 40.69 40 ASN B C 1
ATOM 3303 O O . ASN B 1 15 ? 59.551 15.704 134.803 1.00 46.31 40 ASN B O 1
ATOM 3308 N N . GLY B 1 16 ? 59.218 17.239 136.417 1.00 31.86 41 GLY B N 1
ATOM 3309 C CA . GLY B 1 16 ? 57.887 17.595 135.962 1.00 26.38 41 GLY B CA 1
ATOM 3310 C C . GLY B 1 16 ? 56.776 16.745 136.550 1.00 33.27 41 GLY B C 1
ATOM 3311 O O . GLY B 1 16 ? 55.600 16.963 136.259 1.00 40.40 41 GLY B O 1
ATOM 3312 N N . LEU B 1 17 ? 57.144 15.771 137.376 1.00 35.77 42 LEU B N 1
ATOM 3313 C CA . LEU B 1 17 ? 56.155 14.932 138.041 1.00 26.20 42 LEU B CA 1
ATOM 3314 C C . LEU B 1 17 ? 55.402 15.721 139.105 1.00 31.21 42 LEU B C 1
ATOM 3315 O O . LEU B 1 17 ? 56.011 16.352 139.971 1.00 29.13 42 LEU B O 1
ATOM 3320 N N . GLN B 1 18 ? 54.076 15.680 139.038 1.00 27.08 43 GLN B N 1
ATOM 3321 C CA . GLN B 1 18 ? 53.243 16.360 140.018 1.00 22.13 43 GLN B CA 1
ATOM 3322 C C . GLN B 1 18 ? 52.885 15.420 141.163 1.00 29.08 43 GLN B C 1
ATOM 3323 O O . GLN B 1 18 ? 52.512 14.269 140.941 1.00 37.07 43 GLN B O 1
ATOM 3329 N N . VAL B 1 19 ? 53.009 15.914 142.391 1.00 23.49 44 VAL B N 1
ATOM 3330 C CA . VAL B 1 19 ? 52.678 15.120 143.566 1.00 39.66 44 VAL B CA 1
ATOM 3331 C C . VAL B 1 19 ? 51.569 15.793 144.362 1.00 34.08 44 VAL B C 1
ATOM 3332 O O . VAL B 1 19 ? 51.727 16.921 144.827 1.00 31.10 44 VAL B O 1
ATOM 3336 N N . VAL B 1 20 ? 50.447 15.098 144.514 1.00 36.50 45 VAL B N 1
ATOM 3337 C CA . VAL B 1 20 ? 49.299 15.652 145.220 1.00 27.71 45 VAL B CA 1
ATOM 3338 C C . VAL B 1 20 ? 48.945 14.827 146.453 1.00 39.88 45 VAL B C 1
ATOM 3339 O O . VAL B 1 20 ? 48.654 13.632 146.355 1.00 29.35 45 VAL B O 1
ATOM 3343 N N . SER B 1 21 ? 48.974 15.481 147.610 1.00 41.65 46 SER B N 1
ATOM 3344 C CA . SER B 1 21 ? 48.629 14.847 148.874 1.00 33.50 46 SER B CA 1
ATOM 3345 C C . SER B 1 21 ? 47.285 15.359 149.381 1.00 33.19 46 SER B C 1
ATOM 3346 O O . SER B 1 21 ? 47.086 16.565 149.523 1.00 40.52 46 SER B O 1
ATOM 3349 N N . VAL B 1 22 ? 46.360 14.442 149.645 1.00 33.22 47 VAL B N 1
ATOM 3350 C CA . VAL B 1 22 ? 45.047 14.814 150.161 1.00 43.31 47 VAL B CA 1
ATOM 3351 C C . VAL B 1 22 ? 44.788 14.126 151.501 1.00 49.28 47 VAL B C 1
ATOM 3352 O O . VAL B 1 22 ? 44.182 13.056 151.549 1.00 50.40 47 VAL B O 1
ATOM 3356 N N . PRO B 1 23 ? 45.260 14.740 152.596 1.00 48.75 48 PRO B N 1
ATOM 3357 C CA . PRO B 1 23 ? 45.124 14.159 153.935 1.00 40.81 48 PRO B CA 1
ATOM 3358 C C . PRO B 1 23 ? 43.673 14.021 154.379 1.00 45.77 48 PRO B C 1
ATOM 3359 O O . PRO B 1 23 ? 42.828 14.838 154.010 1.00 42.79 48 PRO B O 1
ATOM 3363 N N . LEU B 1 24 ? 43.399 12.984 155.162 1.00 48.85 49 LEU B N 1
ATOM 3364 C CA . LEU B 1 24 ? 42.084 12.782 155.754 1.00 49.43 49 LEU B CA 1
ATOM 3365 C C . LEU B 1 24 ? 42.233 12.395 157.222 1.00 67.24 49 LEU B C 1
ATOM 3366 O O . LEU B 1 24 ? 42.505 11.236 157.542 1.00 72.49 49 LEU B O 1
ATOM 3371 N N . GLU B 1 25 ? 42.070 13.374 158.108 1.00 69.36 50 GLU B N 1
ATOM 3372 C CA . GLU B 1 25 ? 42.142 13.130 159.544 1.00 71.05 50 GLU B CA 1
ATOM 3373 C C . GLU B 1 25 ? 41.013 12.204 159.980 1.00 83.47 50 GLU B C 1
ATOM 3374 O O . GLU B 1 25 ? 41.239 11.237 160.710 1.00 71.81 50 GLU B O 1
ATOM 3376 N N . ASN B 1 26 ? 39.800 12.497 159.511 1.00 103.36 51 ASN B N 1
ATOM 3377 C CA . ASN B 1 26 ? 38.635 11.653 159.769 1.00 117.58 51 ASN B CA 1
ATOM 3378 C C . ASN B 1 26 ? 38.743 10.311 159.049 1.00 122.80 51 ASN B C 1
ATOM 3379 O O . ASN B 1 26 ? 37.852 9.918 158.295 1.00 126.65 51 ASN B O 1
ATOM 3381 N N . LYS B 1 27 ? 39.852 9.624 159.300 1.00 116.98 52 LYS B N 1
ATOM 3382 C CA . LYS B 1 27 ? 40.149 8.318 158.731 1.00 104.59 52 LYS B CA 1
ATOM 3383 C C . LYS B 1 27 ? 41.369 7.784 159.469 1.00 107.08 52 LYS B C 1
ATOM 3384 O O . LYS B 1 27 ? 42.212 8.565 159.911 1.00 114.57 52 LYS B O 1
ATOM 3386 N N . THR B 1 28 ? 41.468 6.468 159.621 1.00 92.87 53 THR B N 1
ATOM 3387 C CA . THR B 1 28 ? 42.566 5.911 160.404 1.00 77.45 53 THR B CA 1
ATOM 3388 C C . THR B 1 28 ? 43.304 4.782 159.691 1.00 60.93 53 THR B C 1
ATOM 3389 O O . THR B 1 28 ? 42.767 3.690 159.487 1.00 47.60 53 THR B O 1
ATOM 3393 N N . GLY B 1 29 ? 44.548 5.066 159.316 1.00 47.38 54 GLY B N 1
ATOM 3394 C CA . GLY B 1 29 ? 45.413 4.081 158.700 1.00 40.13 54 GLY B CA 1
ATOM 3395 C C . GLY B 1 29 ? 45.231 3.975 157.200 1.00 42.28 54 GLY B C 1
ATOM 3396 O O . GLY B 1 29 ? 46.206 3.965 156.457 1.00 48.92 54 GLY B O 1
ATOM 3397 N N . VAL B 1 30 ? 43.980 3.911 156.760 1.00 34.23 55 VAL B N 1
ATOM 3398 C CA . VAL B 1 30 ? 43.658 3.644 155.363 1.00 40.61 55 VAL B CA 1
ATOM 3399 C C . VAL B 1 30 ? 44.085 4.765 154.414 1.00 42.10 55 VAL B C 1
ATOM 3400 O O . VAL B 1 30 ? 43.748 5.931 154.619 1.00 36.32 55 VAL B O 1
ATOM 3404 N N . ILE B 1 31 ? 44.840 4.404 153.379 1.00 41.63 56 ILE B N 1
ATOM 3405 C CA . ILE B 1 31 ? 45.220 5.348 152.331 1.00 43.89 56 ILE B CA 1
ATOM 3406 C C . ILE B 1 31 ? 45.078 4.724 150.949 1.00 39.29 56 ILE B C 1
ATOM 3407 O O . ILE B 1 31 ? 44.868 3.518 150.817 1.00 47.54 56 ILE B O 1
ATOM 3412 N N . GLU B 1 32 ? 45.197 5.555 149.920 1.00 31.04 57 GLU B N 1
ATOM 3413 C CA . GLU B 1 32 ? 45.273 5.062 148.550 1.00 29.74 57 GLU B CA 1
ATOM 3414 C C . GLU B 1 32 ? 46.395 5.763 147.794 1.00 29.77 57 GLU B C 1
ATOM 3415 O O . GLU B 1 32 ? 46.489 6.992 147.801 1.00 27.31 57 GLU B O 1
ATOM 3421 N N . VAL B 1 33 ? 47.245 4.973 147.145 1.00 36.75 58 VAL B N 1
ATOM 3422 C CA . VAL B 1 33 ? 48.377 5.512 146.401 1.00 47.92 58 VAL B CA 1
ATOM 3423 C C . VAL B 1 33 ? 48.102 5.486 144.903 1.00 42.82 58 VAL B C 1
ATOM 3424 O O . VAL B 1 33 ? 48.079 4.421 144.293 1.00 48.22 58 VAL B O 1
ATOM 3428 N N . ASP B 1 34 ? 47.904 6.661 144.313 1.00 28.67 59 ASP B N 1
ATOM 3429 C CA . ASP B 1 34 ? 47.566 6.759 142.896 1.00 31.65 59 ASP B CA 1
ATOM 3430 C C . ASP B 1 34 ? 48.729 7.211 142.022 1.00 30.77 59 ASP B C 1
ATOM 3431 O O . ASP B 1 34 ? 49.498 8.099 142.394 1.00 33.87 59 ASP B O 1
ATOM 3436 N N . VAL B 1 35 ? 48.844 6.588 140.855 1.00 31.66 60 VAL B N 1
ATOM 3437 C CA . VAL B 1 35 ? 49.720 7.074 139.799 1.00 24.78 60 VAL B CA 1
ATOM 3438 C C . VAL B 1 35 ? 48.895 7.308 138.543 1.00 17.46 60 VAL B C 1
ATOM 3439 O O . VAL B 1 35 ? 48.378 6.366 137.947 1.00 23.76 60 VAL B O 1
ATOM 3443 N N . LEU B 1 36 ? 48.763 8.570 138.153 1.00 16.02 61 LEU B N 1
ATOM 3444 C CA . LEU B 1 36 ? 47.970 8.924 136.986 1.00 15.34 61 LEU B CA 1
ATOM 3445 C C . LEU B 1 36 ? 48.857 9.268 135.795 1.00 40.43 61 LEU B C 1
ATOM 3446 O O . LEU B 1 36 ? 49.780 10.073 135.910 1.00 31.95 61 LEU B O 1
ATOM 3451 N N . TYR B 1 37 ? 48.575 8.656 134.652 1.00 14.27 62 TYR B N 1
ATOM 3452 C CA . TYR B 1 37 ? 49.245 9.026 133.416 1.00 18.85 62 TYR B CA 1
ATOM 3453 C C . TYR B 1 37 ? 48.264 9.739 132.497 1.00 16.44 62 TYR B C 1
ATOM 3454 O O . TYR B 1 37 ? 47.167 9.239 132.242 1.00 34.82 62 TYR B O 1
ATOM 3463 N N . LYS B 1 38 ? 48.654 10.909 132.002 1.00 16.88 63 LYS B N 1
ATOM 3464 C CA . LYS B 1 38 ? 47.801 11.674 131.097 1.00 13.74 63 LYS B CA 1
ATOM 3465 C C . LYS B 1 38 ? 47.783 11.047 129.708 1.00 21.95 63 LYS B C 1
ATOM 3466 O O . LYS B 1 38 ? 48.131 11.695 128.721 1.00 13.27 63 LYS B O 1
ATOM 3472 N N . VAL B 1 39 ? 47.396 9.774 129.648 1.00 22.42 64 VAL B N 1
ATOM 3473 C CA . VAL B 1 39 ? 47.323 9.033 128.394 1.00 17.02 64 VAL B CA 1
ATOM 3474 C C . VAL B 1 39 ? 46.045 8.220 128.315 1.00 19.20 64 VAL B C 1
ATOM 3475 O O . VAL B 1 39 ? 45.567 7.697 129.320 1.00 23.64 64 VAL B O 1
ATOM 3479 N N . GLY B 1 40 ? 45.508 8.094 127.110 1.00 20.26 65 GLY B N 1
ATOM 3480 C CA . GLY B 1 40 ? 44.329 7.281 126.891 1.00 18.77 65 GLY B CA 1
ATOM 3481 C C . GLY B 1 40 ? 44.239 6.882 125.435 1.00 25.17 65 GLY B C 1
ATOM 3482 O O . GLY B 1 40 ? 45.225 6.952 124.702 1.00 22.34 65 GLY B O 1
ATOM 3483 N N . SER B 1 41 ? 43.050 6.469 125.012 1.00 29.02 66 SER B N 1
ATOM 3484 C CA . SER B 1 41 ? 42.833 6.090 123.626 1.00 21.19 66 SER B CA 1
ATOM 3485 C C . SER B 1 41 ? 42.847 7.323 122.729 1.00 30.59 66 SER B C 1
ATOM 3486 O O . SER B 1 41 ? 42.988 7.210 121.511 1.00 26.93 66 SER B O 1
ATOM 3489 N N . ARG B 1 42 ? 42.706 8.498 123.339 1.00 28.72 67 ARG B N 1
ATOM 3490 C CA . ARG B 1 42 ? 42.679 9.749 122.589 1.00 31.15 67 ARG B CA 1
ATOM 3491 C C . ARG B 1 42 ? 44.074 10.115 122.089 1.00 32.50 67 ARG B C 1
ATOM 3492 O O . ARG B 1 42 ? 44.230 10.963 121.210 1.00 38.94 67 ARG B O 1
ATOM 3500 N N . ASN B 1 43 ? 45.086 9.469 122.657 1.00 29.09 68 ASN B N 1
ATOM 3501 C CA . ASN B 1 43 ? 46.463 9.688 122.239 1.00 25.07 68 ASN B CA 1
ATOM 3502 C C . ASN B 1 43 ? 46.926 8.621 121.254 1.00 17.76 68 ASN B C 1
ATOM 3503 O O . ASN B 1 43 ? 48.113 8.515 120.948 1.00 28.58 68 ASN B O 1
ATOM 3508 N N . GLU B 1 44 ? 45.981 7.828 120.762 1.00 22.13 69 GLU B N 1
ATOM 3509 C CA . GLU B 1 44 ? 46.288 6.781 119.795 1.00 25.38 69 GLU B CA 1
ATOM 3510 C C . GLU B 1 44 ? 45.942 7.220 118.379 1.00 30.56 69 GLU B C 1
ATOM 3511 O O . GLU B 1 44 ? 45.411 8.312 118.163 1.00 36.17 69 GLU B O 1
ATOM 3517 N N . VAL B 1 45 ? 46.250 6.356 117.419 1.00 27.25 70 VAL B N 1
ATOM 3518 C CA . VAL B 1 45 ? 45.965 6.607 116.011 1.00 28.53 70 VAL B CA 1
ATOM 3519 C C . VAL B 1 45 ? 45.422 5.329 115.381 1.00 25.53 70 VAL B C 1
ATOM 3520 O O . VAL B 1 45 ? 45.918 4.239 115.673 1.00 14.76 70 VAL B O 1
ATOM 3532 N N . GLY B 1 47 ? 44.900 2.211 113.348 1.00 23.97 72 GLY B N 1
ATOM 3533 C CA . GLY B 1 47 ? 45.952 1.390 112.782 1.00 24.74 72 GLY B CA 1
ATOM 3534 C C . GLY B 1 47 ? 46.850 0.918 113.908 1.00 30.03 72 GLY B C 1
ATOM 3535 O O . GLY B 1 47 ? 47.447 -0.156 113.841 1.00 39.38 72 GLY B O 1
ATOM 3536 N N . LYS B 1 48 ? 46.932 1.738 114.953 1.00 38.91 73 LYS B N 1
ATOM 3537 C CA . LYS B 1 48 ? 47.721 1.428 116.140 1.00 35.88 73 LYS B CA 1
ATOM 3538 C C . LYS B 1 48 ? 46.933 1.757 117.408 1.00 34.94 73 LYS B C 1
ATOM 3539 O O . LYS B 1 48 ? 47.466 2.356 118.343 1.00 14.52 73 LYS B O 1
ATOM 3545 N N . SER B 1 49 ? 45.661 1.364 117.432 1.00 38.24 74 SER B N 1
ATOM 3546 C CA . SER B 1 49 ? 44.777 1.680 118.550 1.00 26.07 74 SER B CA 1
ATOM 3547 C C . SER B 1 49 ? 44.754 0.573 119.599 1.00 27.33 74 SER B C 1
ATOM 3548 O O . SER B 1 49 ? 45.133 -0.566 119.323 1.00 27.93 74 SER B O 1
ATOM 3551 N N . GLY B 1 50 ? 44.304 0.919 120.802 1.00 25.13 75 GLY B N 1
ATOM 3552 C CA . GLY B 1 50 ? 44.237 -0.025 121.903 1.00 26.19 75 GLY B CA 1
ATOM 3553 C C . GLY B 1 50 ? 45.563 -0.221 122.616 1.00 31.13 75 GLY B C 1
ATOM 3554 O O . GLY B 1 50 ? 45.670 -1.050 123.519 1.00 36.07 75 GLY B O 1
ATOM 3555 N N . ILE B 1 51 ? 46.576 0.541 122.211 1.00 34.87 76 ILE B N 1
ATOM 3556 C CA . ILE B 1 51 ? 47.916 0.398 122.773 1.00 30.78 76 ILE B CA 1
ATOM 3557 C C . ILE B 1 51 ? 47.979 0.917 124.206 1.00 30.01 76 ILE B C 1
ATOM 3558 O O . ILE B 1 51 ? 48.621 0.313 125.067 1.00 35.96 76 ILE B O 1
ATOM 3563 N N . ALA B 1 52 ? 47.303 2.034 124.458 1.00 34.50 77 ALA B N 1
ATOM 3564 C CA . ALA B 1 52 ? 47.249 2.611 125.796 1.00 29.97 77 ALA B CA 1
ATOM 3565 C C . ALA B 1 52 ? 46.693 1.596 126.792 1.00 30.76 77 ALA B C 1
ATOM 3566 O O . ALA B 1 52 ? 47.152 1.511 127.932 1.00 27.15 77 ALA B O 1
ATOM 3568 N N . HIS B 1 53 ? 45.713 0.821 126.336 1.00 26.59 78 HIS B N 1
ATOM 3569 C CA . HIS B 1 53 ? 45.091 -0.223 127.140 1.00 13.64 78 HIS B CA 1
ATOM 3570 C C . HIS B 1 53 ? 46.006 -1.433 127.320 1.00 21.26 78 HIS B C 1
ATOM 3571 O O . HIS B 1 53 ? 46.025 -2.045 128.385 1.00 26.78 78 HIS B O 1
ATOM 3586 N N . LEU B 1 55 ? 49.227 -1.385 127.495 1.00 29.69 80 LEU B N 1
ATOM 3587 C CA . LEU B 1 55 ? 50.221 -0.979 128.485 1.00 30.29 80 LEU B CA 1
ATOM 3588 C C . LEU B 1 55 ? 49.751 -1.203 129.921 1.00 34.45 80 LEU B C 1
ATOM 3589 O O . LEU B 1 55 ? 50.565 -1.403 130.820 1.00 46.77 80 LEU B O 1
ATOM 3594 N N . GLU B 1 56 ? 48.440 -1.156 130.133 1.00 31.91 81 GLU B N 1
ATOM 3595 C CA . GLU B 1 56 ? 47.875 -1.449 131.444 1.00 36.47 81 GLU B CA 1
ATOM 3596 C C . GLU B 1 56 ? 48.224 -2.875 131.858 1.00 50.50 81 GLU B C 1
ATOM 3597 O O . GLU B 1 56 ? 48.611 -3.123 133.001 1.00 51.41 81 GLU B O 1
ATOM 3603 N N . HIS B 1 57 ? 48.097 -3.807 130.916 1.00 55.40 82 HIS B N 1
ATOM 3604 C CA . HIS B 1 57 ? 48.423 -5.207 131.171 1.00 54.10 82 HIS B CA 1
ATOM 3605 C C . HIS B 1 57 ? 49.924 -5.402 131.368 1.00 48.73 82 HIS B C 1
ATOM 3606 O O . HIS B 1 57 ? 50.353 -6.147 132.249 1.00 53.47 82 HIS B O 1
ATOM 3613 N N . LEU B 1 58 ? 50.717 -4.721 130.546 1.00 37.98 83 LEU B N 1
ATOM 3614 C CA . LEU B 1 58 ? 52.166 -4.893 130.559 1.00 39.60 83 LEU B CA 1
ATOM 3615 C C . LEU B 1 58 ? 52.832 -4.193 131.740 1.00 30.10 83 LEU B C 1
ATOM 3616 O O . LEU B 1 58 ? 53.972 -4.501 132.091 1.00 27.53 83 LEU B O 1
ATOM 3621 N N . ASN B 1 59 ? 52.116 -3.258 132.356 1.00 36.27 84 ASN B N 1
ATOM 3622 C CA . ASN B 1 59 ? 52.662 -2.488 133.471 1.00 39.86 84 ASN B CA 1
ATOM 3623 C C . ASN B 1 59 ? 52.927 -3.355 134.704 1.00 35.12 84 ASN B C 1
ATOM 3624 O O . ASN B 1 59 ? 53.676 -2.968 135.600 1.00 32.99 84 ASN B O 1
ATOM 3629 N N . PHE B 1 60 ? 52.317 -4.535 134.738 1.00 37.72 85 PHE B N 1
ATOM 3630 C CA . PHE B 1 60 ? 52.493 -5.450 135.859 1.00 36.98 85 PHE B CA 1
ATOM 3631 C C . PHE B 1 60 ? 53.396 -6.620 135.483 1.00 38.95 85 PHE B C 1
ATOM 3632 O O . PHE B 1 60 ? 53.360 -7.678 136.112 1.00 38.07 85 PHE B O 1
ATOM 3640 N N . LYS B 1 61 ? 54.205 -6.417 134.449 1.00 33.36 86 LYS B N 1
ATOM 3641 C CA . LYS B 1 61 ? 55.190 -7.408 134.046 1.00 31.65 86 LYS B CA 1
ATOM 3642 C C . LYS B 1 61 ? 56.542 -7.070 134.664 1.00 32.06 86 LYS B C 1
ATOM 3643 O O . LYS B 1 61 ? 56.622 -6.252 135.582 1.00 30.95 86 LYS B O 1
ATOM 3649 N N . SER B 1 62 ? 57.602 -7.691 134.155 1.00 35.98 87 SER B N 1
ATOM 3650 C CA . SER B 1 62 ? 58.922 -7.582 134.773 1.00 34.36 87 SER B CA 1
ATOM 3651 C C . SER B 1 62 ? 59.523 -6.188 134.663 1.00 27.23 87 SER B C 1
ATOM 3652 O O . SER B 1 62 ? 59.312 -5.479 133.677 1.00 35.66 87 SER B O 1
ATOM 3655 N N . THR B 1 63 ? 60.272 -5.811 135.695 1.00 29.69 88 THR B N 1
ATOM 3656 C CA . THR B 1 63 ? 61.035 -4.569 135.702 1.00 39.28 88 THR B CA 1
ATOM 3657 C C . THR B 1 63 ? 62.497 -4.878 136.025 1.00 46.91 88 THR B C 1
ATOM 3658 O O . THR B 1 63 ? 62.932 -6.024 135.908 1.00 62.58 88 THR B O 1
ATOM 3662 N N . LYS B 1 64 ? 63.252 -3.863 136.435 1.00 33.26 89 LYS B N 1
ATOM 3663 C CA . LYS B 1 64 ? 64.663 -4.054 136.759 1.00 34.70 89 LYS B CA 1
ATOM 3664 C C . LYS B 1 64 ? 64.835 -4.908 138.010 1.00 35.45 89 LYS B C 1
ATOM 3665 O O . LYS B 1 64 ? 65.781 -5.687 138.111 1.00 54.25 89 LYS B O 1
ATOM 3671 N N . ASN B 1 65 ? 63.912 -4.767 138.956 1.00 37.70 90 ASN B N 1
ATOM 3672 C CA . ASN B 1 65 ? 63.998 -5.492 140.219 1.00 39.58 90 ASN B CA 1
ATOM 3673 C C . ASN B 1 65 ? 62.864 -6.496 140.404 1.00 44.64 90 ASN B C 1
ATOM 3674 O O . ASN B 1 65 ? 63.031 -7.523 141.062 1.00 57.47 90 ASN B O 1
ATOM 3679 N N . LEU B 1 66 ? 61.712 -6.194 139.816 1.00 47.85 91 LEU B N 1
ATOM 3680 C CA . LEU B 1 66 ? 60.538 -7.049 139.944 1.00 41.92 91 LEU B CA 1
ATOM 3681 C C . LEU B 1 66 ? 60.406 -8.036 138.789 1.00 40.27 91 LEU B C 1
ATOM 3682 O O . LEU B 1 66 ? 60.628 -7.688 137.629 1.00 37.03 91 LEU B O 1
ATOM 3687 N N . LYS B 1 67 ? 60.043 -9.271 139.120 1.00 44.76 92 LYS B N 1
ATOM 3688 C CA . LYS B 1 67 ? 59.685 -10.257 138.111 1.00 39.82 92 LYS B CA 1
ATOM 3689 C C . LYS B 1 67 ? 58.228 -10.041 137.709 1.00 43.06 92 LYS B C 1
ATOM 3690 O O . LYS B 1 67 ? 57.493 -9.325 138.390 1.00 44.69 92 LYS B O 1
ATOM 3692 N N . ALA B 1 68 ? 57.813 -10.646 136.602 1.00 46.00 93 ALA B N 1
ATOM 3693 C CA . ALA B 1 68 ? 56.444 -10.482 136.125 1.00 41.20 93 ALA B CA 1
ATOM 3694 C C . ALA B 1 68 ? 55.449 -11.056 137.130 1.00 46.81 93 ALA B C 1
ATOM 3695 O O . ALA B 1 68 ? 55.466 -12.251 137.423 1.00 51.29 93 ALA B O 1
ATOM 3697 N N . GLY B 1 69 ? 54.592 -10.192 137.662 1.00 46.27 94 GLY B N 1
ATOM 3698 C CA . GLY B 1 69 ? 53.596 -10.611 138.630 1.00 52.80 94 GLY B CA 1
ATOM 3699 C C . GLY B 1 69 ? 54.077 -10.488 140.062 1.00 49.87 94 GLY B C 1
ATOM 3700 O O . GLY B 1 69 ? 53.312 -10.719 140.999 1.00 52.79 94 GLY B O 1
ATOM 3701 N N . GLU B 1 70 ? 55.345 -10.124 140.237 1.00 37.69 95 GLU B N 1
ATOM 3702 C CA . GLU B 1 70 ? 55.906 -9.940 141.571 1.00 42.40 95 GLU B CA 1
ATOM 3703 C C . GLU B 1 70 ? 55.349 -8.671 142.209 1.00 36.08 95 GLU B C 1
ATOM 3704 O O . GLU B 1 70 ? 55.311 -8.545 143.432 1.00 40.79 95 GLU B O 1
ATOM 3710 N N . PHE B 1 71 ? 54.921 -7.733 141.370 1.00 30.42 96 PHE B N 1
ATOM 3711 C CA . PHE B 1 71 ? 54.238 -6.532 141.837 1.00 29.77 96 PHE B CA 1
ATOM 3712 C C . PHE B 1 71 ? 53.000 -6.915 142.644 1.00 39.02 96 PHE B C 1
ATOM 3713 O O . PHE B 1 71 ? 52.847 -6.502 143.795 1.00 44.10 96 PHE B O 1
ATOM 3721 N N . ASP B 1 72 ? 52.123 -7.707 142.032 1.00 43.08 97 ASP B N 1
ATOM 3722 C CA . ASP B 1 72 ? 50.886 -8.139 142.676 1.00 55.53 97 ASP B CA 1
ATOM 3723 C C . ASP B 1 72 ? 51.161 -8.951 143.941 1.00 54.84 97 ASP B C 1
ATOM 3724 O O . ASP B 1 72 ? 50.516 -8.744 144.973 1.00 43.32 97 ASP B O 1
ATOM 3729 N N . LYS B 1 73 ? 52.123 -9.867 143.853 1.00 45.51 98 LYS B N 1
ATOM 3730 C CA . LYS B 1 73 ? 52.480 -10.721 144.981 1.00 40.01 98 LYS B CA 1
ATOM 3731 C C . LYS B 1 73 ? 52.897 -9.892 146.193 1.00 41.31 98 LYS B C 1
ATOM 3732 O O . LYS B 1 73 ? 52.457 -10.151 147.311 1.00 50.43 98 LYS B O 1
ATOM 3734 N N . ILE B 1 74 ? 53.739 -8.891 145.958 1.00 37.53 99 ILE B N 1
ATOM 3735 C CA . ILE B 1 74 ? 54.194 -8.001 147.019 1.00 32.92 99 ILE B CA 1
ATOM 3736 C C . ILE B 1 74 ? 53.031 -7.214 147.623 1.00 48.83 99 ILE B C 1
ATOM 3737 O O . ILE B 1 74 ? 52.911 -7.116 148.847 1.00 57.75 99 ILE B O 1
ATOM 3742 N N . VAL B 1 75 ? 52.174 -6.665 146.766 1.00 47.40 100 VAL B N 1
ATOM 3743 C CA . VAL B 1 75 ? 51.024 -5.891 147.227 1.00 38.39 100 VAL B CA 1
ATOM 3744 C C . VAL B 1 75 ? 50.103 -6.746 148.085 1.00 41.04 100 VAL B C 1
ATOM 3745 O O . VAL B 1 75 ? 49.716 -6.348 149.186 1.00 28.31 100 VAL B O 1
ATOM 3749 N N . LYS B 1 76 ? 49.769 -7.930 147.580 1.00 45.58 101 LYS B N 1
ATOM 3750 C CA . LYS B 1 76 ? 48.895 -8.854 148.292 1.00 29.40 101 LYS B CA 1
ATOM 3751 C C . LYS B 1 76 ? 49.522 -9.313 149.608 1.00 51.28 101 LYS B C 1
ATOM 3752 O O . LYS B 1 76 ? 48.814 -9.634 150.562 1.00 37.99 101 LYS B O 1
ATOM 3754 N N . ARG B 1 77 ? 50.851 -9.333 149.654 1.00 47.86 102 ARG B N 1
ATOM 3755 C CA . ARG B 1 77 ? 51.567 -9.775 150.845 1.00 39.31 102 ARG B CA 1
ATOM 3756 C C . ARG B 1 77 ? 51.317 -8.854 152.038 1.00 47.76 102 ARG B C 1
ATOM 3757 O O . ARG B 1 77 ? 51.194 -9.328 153.168 1.00 64.47 102 ARG B O 1
ATOM 3759 N N . PHE B 1 78 ? 51.240 -7.544 151.805 1.00 36.46 103 PHE B N 1
ATOM 3760 C CA . PHE B 1 78 ? 50.901 -6.644 152.905 1.00 36.00 103 PHE B CA 1
ATOM 3761 C C . PHE B 1 78 ? 49.410 -6.309 152.899 1.00 38.25 103 PHE B C 1
ATOM 3762 O O . PHE B 1 78 ? 48.994 -5.254 153.380 1.00 32.72 103 PHE B O 1
ATOM 3770 N N . GLY B 1 79 ? 48.614 -7.232 152.366 1.00 36.66 104 GLY B N 1
ATOM 3771 C CA . GLY B 1 79 ? 47.167 -7.131 152.422 1.00 41.04 104 GLY B CA 1
ATOM 3772 C C . GLY B 1 79 ? 46.603 -5.943 151.673 1.00 37.80 104 GLY B C 1
ATOM 3773 O O . GLY B 1 79 ? 45.559 -5.403 152.039 1.00 45.36 104 GLY B O 1
ATOM 3774 N N . GLY B 1 80 ? 47.296 -5.535 150.617 1.00 36.60 105 GLY B N 1
ATOM 3775 C CA . GLY B 1 80 ? 46.855 -4.410 149.819 1.00 27.54 105 GLY B CA 1
ATOM 3776 C C . GLY B 1 80 ? 45.953 -4.819 148.673 1.00 39.05 105 GLY B C 1
ATOM 3777 O O . GLY B 1 80 ? 45.734 -6.007 148.426 1.00 33.81 105 GLY B O 1
ATOM 3778 N N . VAL B 1 81 ? 45.415 -3.823 147.977 1.00 42.68 106 VAL B N 1
ATOM 3779 C CA . VAL B 1 81 ? 44.605 -4.055 146.788 1.00 39.42 106 VAL B CA 1
ATOM 3780 C C . VAL B 1 81 ? 45.068 -3.134 145.671 1.00 34.37 106 VAL B C 1
ATOM 3781 O O . VAL B 1 81 ? 45.128 -1.919 145.854 1.00 51.72 106 VAL B O 1
ATOM 3785 N N . SER B 1 82 ? 45.401 -3.705 144.518 1.00 38.02 107 SER B N 1
ATOM 3786 C CA . SER B 1 82 ? 45.869 -2.901 143.391 1.00 33.83 107 SER B CA 1
ATOM 3787 C C . SER B 1 82 ? 45.057 -3.152 142.128 1.00 38.11 107 SER B C 1
ATOM 3788 O O . SER B 1 82 ? 45.081 -4.251 141.572 1.00 50.91 107 SER B O 1
ATOM 3791 N N . ASN B 1 83 ? 44.341 -2.127 141.679 1.00 38.50 108 ASN B N 1
ATOM 3792 C CA . ASN B 1 83 ? 43.627 -2.199 140.414 1.00 44.77 108 ASN B CA 1
ATOM 3793 C C . ASN B 1 83 ? 44.184 -1.183 139.423 1.00 36.52 108 ASN B C 1
ATOM 3794 O O . ASN B 1 83 ? 44.996 -0.330 139.785 1.00 29.24 108 ASN B O 1
ATOM 3799 N N . ALA B 1 84 ? 43.752 -1.290 138.172 1.00 49.32 109 ALA B N 1
ATOM 3800 C CA . ALA B 1 84 ? 44.159 -0.362 137.127 1.00 16.17 109 ALA B CA 1
ATOM 3801 C C . ALA B 1 84 ? 43.032 -0.191 136.121 1.00 38.89 109 ALA B C 1
ATOM 3802 O O . ALA B 1 84 ? 42.200 -1.082 135.954 1.00 48.97 109 ALA B O 1
ATOM 3804 N N . SER B 1 85 ? 43.008 0.955 135.450 1.00 27.10 110 SER B N 1
ATOM 3805 C CA . SER B 1 85 ? 41.997 1.212 134.434 1.00 25.08 110 SER B CA 1
ATOM 3806 C C . SER B 1 85 ? 42.484 2.223 133.409 1.00 25.68 110 SER B C 1
ATOM 3807 O O . SER B 1 85 ? 43.139 3.208 133.751 1.00 26.40 110 SER B O 1
ATOM 3810 N N . THR B 1 86 ? 42.158 1.969 132.149 1.00 26.01 111 THR B N 1
ATOM 3811 C CA . THR B 1 86 ? 42.444 2.914 131.081 1.00 29.17 111 THR B CA 1
ATOM 3812 C C . THR B 1 86 ? 41.138 3.383 130.454 1.00 26.57 111 THR B C 1
ATOM 3813 O O . THR B 1 86 ? 40.247 2.579 130.179 1.00 22.19 111 THR B O 1
ATOM 3817 N N . SER B 1 87 ? 41.017 4.687 130.244 1.00 13.42 112 SER B N 1
ATOM 3818 C CA . SER B 1 87 ? 39.843 5.226 129.576 1.00 24.46 112 SER B CA 1
ATOM 3819 C C . SER B 1 87 ? 40.263 6.000 128.338 1.00 30.56 112 SER B C 1
ATOM 3820 O O . SER B 1 87 ? 41.369 5.821 127.827 1.00 41.71 112 SER B O 1
ATOM 3823 N N . PHE B 1 88 ? 39.375 6.861 127.859 1.00 23.85 113 PHE B N 1
ATOM 3824 C CA . PHE B 1 88 ? 39.654 7.663 126.680 1.00 22.75 113 PHE B CA 1
ATOM 3825 C C . PHE B 1 88 ? 40.802 8.641 126.906 1.00 31.20 113 PHE B C 1
ATOM 3826 O O . PHE B 1 88 ? 41.600 8.892 126.003 1.00 29.56 113 PHE B O 1
ATOM 3834 N N . ASP B 1 89 ? 40.885 9.183 128.118 1.00 32.37 114 ASP B N 1
ATOM 3835 C CA . ASP B 1 89 ? 41.760 10.321 128.380 1.00 31.94 114 ASP B CA 1
ATOM 3836 C C . ASP B 1 89 ? 42.862 10.047 129.396 1.00 26.16 114 ASP B C 1
ATOM 3837 O O . ASP B 1 89 ? 43.924 10.667 129.347 1.00 34.27 114 ASP B O 1
ATOM 3842 N N . ILE B 1 90 ? 42.610 9.123 130.314 1.00 27.27 115 ILE B N 1
ATOM 3843 C CA . ILE B 1 90 ? 43.503 8.930 131.450 1.00 22.20 115 ILE B CA 1
ATOM 3844 C C . ILE B 1 90 ? 43.781 7.454 131.735 1.00 17.77 115 ILE B C 1
ATOM 3845 O O . ILE B 1 90 ? 42.874 6.622 131.704 1.00 26.23 115 ILE B O 1
ATOM 3850 N N . THR B 1 91 ? 45.049 7.136 131.980 1.00 25.99 116 THR B N 1
ATOM 3851 C CA . THR B 1 91 ? 45.441 5.822 132.485 1.00 25.61 116 THR B CA 1
ATOM 3852 C C . THR B 1 91 ? 45.719 5.929 133.983 1.00 21.36 116 THR B C 1
ATOM 3853 O O . THR B 1 91 ? 46.465 6.808 134.416 1.00 19.57 116 THR B O 1
ATOM 3857 N N . ARG B 1 92 ? 45.127 5.036 134.771 1.00 20.07 117 ARG B N 1
ATOM 3858 C CA . ARG B 1 92 ? 45.147 5.189 136.224 1.00 20.76 117 ARG B CA 1
ATOM 3859 C C . ARG B 1 92 ? 45.476 3.904 136.985 1.00 23.28 117 ARG B C 1
ATOM 3860 O O . ARG B 1 92 ? 44.831 2.873 136.798 1.00 33.44 117 ARG B O 1
ATOM 3868 N N . TYR B 1 93 ? 46.482 3.986 137.853 1.00 21.57 118 TYR B N 1
ATOM 3869 C CA . TYR B 1 93 ? 46.866 2.875 138.720 1.00 21.56 118 TYR B CA 1
ATOM 3870 C C . TYR B 1 93 ? 46.747 3.295 140.183 1.00 30.45 118 TYR B C 1
ATOM 3871 O O . TYR B 1 93 ? 47.051 4.439 140.524 1.00 31.31 118 TYR B O 1
ATOM 3880 N N . PHE B 1 94 ? 46.320 2.380 141.051 1.00 24.53 119 PHE B N 1
ATOM 3881 C CA . PHE B 1 94 ? 46.246 2.698 142.476 1.00 26.20 119 PHE B CA 1
ATOM 3882 C C . PHE B 1 94 ? 46.365 1.476 143.384 1.00 26.57 119 PHE B C 1
ATOM 3883 O O . PHE B 1 94 ? 45.929 0.378 143.037 1.00 25.17 119 PHE B O 1
ATOM 3891 N N . ILE B 1 95 ? 46.958 1.691 144.556 1.00 28.02 120 ILE B N 1
ATOM 3892 C CA . ILE B 1 95 ? 47.067 0.660 145.582 1.00 33.90 120 ILE B CA 1
ATOM 3893 C C . ILE B 1 95 ? 46.248 1.037 146.812 1.00 28.49 120 ILE B C 1
ATOM 3894 O O . ILE B 1 95 ? 46.381 2.141 147.340 1.00 26.16 120 ILE B O 1
ATOM 3899 N N . LYS B 1 96 ? 45.396 0.118 147.258 1.00 29.60 121 LYS B N 1
ATOM 3900 C CA . LYS B 1 96 ? 44.639 0.299 148.492 1.00 35.81 121 LYS B CA 1
ATOM 3901 C C . LYS B 1 96 ? 45.359 -0.361 149.659 1.00 40.99 121 LYS B C 1
ATOM 3902 O O . LYS B 1 96 ? 45.494 -1.582 149.695 1.00 54.37 121 LYS B O 1
ATOM 3908 N N . THR B 1 97 ? 45.820 0.441 150.612 1.00 32.92 122 THR B N 1
ATOM 3909 C CA . THR B 1 97 ? 46.523 -0.106 151.767 1.00 47.78 122 THR B CA 1
ATOM 3910 C C . THR B 1 97 ? 46.518 0.863 152.948 1.00 52.26 122 THR B C 1
ATOM 3911 O O . THR B 1 97 ? 45.671 1.754 153.029 1.00 41.67 122 THR B O 1
ATOM 3915 N N . SER B 1 98 ? 47.457 0.673 153.870 1.00 50.95 123 SER B N 1
ATOM 3916 C CA . SER B 1 98 ? 47.601 1.570 155.010 1.00 44.63 123 SER B CA 1
ATOM 3917 C C . SER B 1 98 ? 48.830 2.455 154.835 1.00 43.15 123 SER B C 1
ATOM 3918 O O . SER B 1 98 ? 49.592 2.283 153.884 1.00 55.59 123 SER B O 1
ATOM 3921 N N . GLU B 1 99 ? 49.023 3.399 155.752 1.00 35.98 124 GLU B N 1
ATOM 3922 C CA . GLU B 1 99 ? 50.131 4.345 155.642 1.00 39.25 124 GLU B CA 1
ATOM 3923 C C . GLU B 1 99 ? 51.466 3.655 155.901 1.00 41.43 124 GLU B C 1
ATOM 3924 O O . GLU B 1 99 ? 52.521 4.157 155.510 1.00 44.88 124 GLU B O 1
ATOM 3930 N N . ALA B 1 100 ? 51.414 2.502 156.560 1.00 33.72 125 ALA B N 1
ATOM 3931 C CA . ALA B 1 100 ? 52.616 1.730 156.838 1.00 45.05 125 ALA B CA 1
ATOM 3932 C C . ALA B 1 100 ? 53.211 1.174 155.548 1.00 58.01 125 ALA B C 1
ATOM 3933 O O . ALA B 1 100 ? 54.409 0.906 155.471 1.00 76.31 125 ALA B O 1
ATOM 3935 N N . ASN B 1 101 ? 52.366 1.009 154.534 1.00 43.13 126 ASN B N 1
ATOM 3936 C CA . ASN B 1 101 ? 52.811 0.482 153.250 1.00 36.13 126 ASN B CA 1
ATOM 3937 C C . ASN B 1 101 ? 52.891 1.558 152.174 1.00 39.69 126 ASN B C 1
ATOM 3938 O O . ASN B 1 101 ? 52.995 1.252 150.987 1.00 39.13 126 ASN B O 1
ATOM 3943 N N . LEU B 1 102 ? 52.845 2.817 152.594 1.00 46.52 127 LEU B N 1
ATOM 3944 C CA . LEU B 1 102 ? 52.987 3.935 151.668 1.00 43.37 127 LEU B CA 1
ATOM 3945 C C . LEU B 1 102 ? 54.348 3.915 150.985 1.00 37.36 127 LEU B C 1
ATOM 3946 O O . LEU B 1 102 ? 54.451 4.135 149.779 1.00 40.94 127 LEU B O 1
ATOM 3951 N N . ASP B 1 103 ? 55.389 3.646 151.767 1.00 40.41 128 ASP B N 1
ATOM 3952 C CA . ASP B 1 103 ? 56.755 3.658 151.258 1.00 39.91 128 ASP B CA 1
ATOM 3953 C C . ASP B 1 103 ? 56.986 2.562 150.223 1.00 35.14 128 ASP B C 1
ATOM 3954 O O . ASP B 1 103 ? 57.542 2.816 149.155 1.00 35.35 128 ASP B O 1
ATOM 3959 N N . LYS B 1 104 ? 56.556 1.345 150.539 1.00 36.42 129 LYS B N 1
ATOM 3960 C CA . LYS B 1 104 ? 56.729 0.225 149.623 1.00 33.10 129 LYS B CA 1
ATOM 3961 C C . LYS B 1 104 ? 55.886 0.408 148.365 1.00 42.42 129 LYS B C 1
ATOM 3962 O O . LYS B 1 104 ? 56.299 0.020 147.272 1.00 45.88 129 LYS B O 1
ATOM 3968 N N . SER B 1 105 ? 54.706 1.003 148.524 1.00 39.48 130 SER B N 1
ATOM 3969 C CA . SER B 1 105 ? 53.811 1.243 147.395 1.00 43.45 130 SER B CA 1
ATOM 3970 C C . SER B 1 105 ? 54.419 2.236 146.410 1.00 38.44 130 SER B C 1
ATOM 3971 O O . SER B 1 105 ? 54.339 2.049 145.196 1.00 23.83 130 SER B O 1
ATOM 3974 N N . LEU B 1 106 ? 55.029 3.289 146.942 1.00 38.46 131 LEU B N 1
ATOM 3975 C CA . LEU B 1 106 ? 55.707 4.279 146.116 1.00 33.07 131 LEU B CA 1
ATOM 3976 C C . LEU B 1 106 ? 56.911 3.667 145.407 1.00 34.65 131 LEU B C 1
ATOM 3977 O O . LEU B 1 106 ? 57.212 4.017 144.266 1.00 41.01 131 LEU B O 1
ATOM 3982 N N . GLU B 1 107 ? 57.593 2.753 146.090 1.00 32.56 132 GLU B N 1
ATOM 3983 C CA . GLU B 1 107 ? 58.734 2.051 145.514 1.00 25.31 132 GLU B CA 1
ATOM 3984 C C . GLU B 1 107 ? 58.307 1.218 144.313 1.00 31.65 132 GLU B C 1
ATOM 3985 O O . GLU B 1 107 ? 58.941 1.258 143.258 1.00 37.89 132 GLU B O 1
ATOM 3991 N N . LEU B 1 108 ? 57.221 0.471 144.486 1.00 29.85 133 LEU B N 1
ATOM 3992 C CA . LEU B 1 108 ? 56.690 -0.386 143.433 1.00 34.80 133 LEU B CA 1
ATOM 3993 C C . LEU B 1 108 ? 56.259 0.405 142.200 1.00 39.57 133 LEU B C 1
ATOM 3994 O O . LEU B 1 108 ? 56.428 -0.051 141.069 1.00 42.44 133 LEU B O 1
ATOM 3999 N N . PHE B 1 109 ? 55.690 1.584 142.424 1.00 28.98 134 PHE B N 1
ATOM 4000 C CA . PHE B 1 109 ? 55.212 2.413 141.325 1.00 25.30 134 PHE B CA 1
ATOM 4001 C C . PHE B 1 109 ? 56.366 3.096 140.602 1.00 30.21 134 PHE B C 1
ATOM 4002 O O . PHE B 1 109 ? 56.321 3.280 139.385 1.00 41.03 134 PHE B O 1
ATOM 4010 N N . ALA B 1 110 ? 57.400 3.468 141.348 1.00 20.84 135 ALA B N 1
ATOM 4011 C CA . ALA B 1 110 ? 58.598 4.028 140.739 1.00 29.38 135 ALA B CA 1
ATOM 4012 C C . ALA B 1 110 ? 59.303 2.941 139.938 1.00 29.64 135 ALA B C 1
ATOM 4013 O O . ALA B 1 110 ? 59.933 3.207 138.914 1.00 21.19 135 ALA B O 1
ATOM 4015 N N . GLU B 1 111 ? 59.170 1.711 140.419 1.00 27.57 136 GLU B N 1
ATOM 4016 C CA . GLU B 1 111 ? 59.779 0.547 139.791 1.00 24.05 136 GLU B CA 1
ATOM 4017 C C . GLU B 1 111 ? 59.185 0.254 138.407 1.00 33.96 136 GLU B C 1
ATOM 4018 O O . GLU B 1 111 ? 59.855 -0.314 137.546 1.00 44.25 136 GLU B O 1
ATOM 4024 N N . THR B 1 112 ? 57.932 0.646 138.192 1.00 20.12 137 THR B N 1
ATOM 4025 C CA . THR B 1 112 ? 57.264 0.380 136.921 1.00 28.62 137 THR B CA 1
ATOM 4026 C C . THR B 1 112 ? 57.245 1.599 135.997 1.00 36.01 137 THR B C 1
ATOM 4027 O O . THR B 1 112 ? 57.006 1.474 134.794 1.00 44.08 137 THR B O 1
ATOM 4039 N N . GLY B 1 114 ? 59.843 4.287 135.579 1.00 30.47 139 GLY B N 1
ATOM 4040 C CA . GLY B 1 114 ? 61.082 4.566 134.877 1.00 39.69 139 GLY B CA 1
ATOM 4041 C C . GLY B 1 114 ? 62.053 3.406 134.883 1.00 31.75 139 GLY B C 1
ATOM 4042 O O . GLY B 1 114 ? 63.267 3.602 134.851 1.00 55.26 139 GLY B O 1
ATOM 4043 N N . SER B 1 115 ? 61.518 2.193 134.906 1.00 21.11 140 SER B N 1
ATOM 4044 C CA . SER B 1 115 ? 62.347 1.007 135.046 1.00 32.18 140 SER B CA 1
ATOM 4045 C C . SER B 1 115 ? 61.684 -0.226 134.434 1.00 35.64 140 SER B C 1
ATOM 4046 O O . SER B 1 115 ? 62.191 -1.340 134.551 1.00 31.91 140 SER B O 1
ATOM 4049 N N . LEU B 1 116 ? 60.547 -0.018 133.778 1.00 49.12 141 LEU B N 1
ATOM 4050 C CA . LEU B 1 116 ? 59.810 -1.113 133.157 1.00 50.52 141 LEU B CA 1
ATOM 4051 C C . LEU B 1 116 ? 60.448 -1.547 131.845 1.00 55.21 141 LEU B C 1
ATOM 4052 O O . LEU B 1 116 ? 60.470 -0.784 130.879 1.00 67.10 141 LEU B O 1
ATOM 4057 N N . ASN B 1 117 ? 60.971 -2.768 131.807 1.00 48.13 142 ASN B N 1
ATOM 4058 C CA . ASN B 1 117 ? 61.460 -3.317 130.549 1.00 55.50 142 ASN B CA 1
ATOM 4059 C C . ASN B 1 117 ? 60.376 -4.165 129.900 1.00 52.46 142 ASN B C 1
ATOM 4060 O O . ASN B 1 117 ? 59.712 -4.961 130.564 1.00 66.72 142 ASN B O 1
ATOM 4065 N N . LEU B 1 118 ? 60.190 -3.973 128.600 1.00 42.57 143 LEU B N 1
ATOM 4066 C CA . LEU B 1 118 ? 59.111 -4.629 127.879 1.00 35.30 143 LEU B CA 1
ATOM 4067 C C . LEU B 1 118 ? 59.655 -5.746 126.999 1.00 41.20 143 LEU B C 1
ATOM 4068 O O . LEU B 1 118 ? 59.906 -5.552 125.810 1.00 49.97 143 LEU B O 1
ATOM 4073 N N . LYS B 1 119 ? 59.840 -6.917 127.601 1.00 39.96 144 LYS B N 1
ATOM 4074 C CA . LYS B 1 119 ? 60.405 -8.068 126.903 1.00 39.17 144 LYS B CA 1
ATOM 4075 C C . LYS B 1 119 ? 59.455 -8.610 125.837 1.00 39.65 144 LYS B C 1
ATOM 4076 O O . LYS B 1 119 ? 58.236 -8.587 126.009 1.00 33.05 144 LYS B O 1
ATOM 4080 N N . GLU B 1 120 ? 60.026 -9.094 124.737 1.00 41.34 145 GLU B N 1
ATOM 4081 C CA . GLU B 1 120 ? 59.248 -9.689 123.653 1.00 37.92 145 GLU B CA 1
ATOM 4082 C C . GLU B 1 120 ? 58.473 -10.917 124.129 1.00 43.98 145 GLU B C 1
ATOM 4083 O O . GLU B 1 120 ? 57.343 -11.153 123.705 1.00 34.86 145 GLU B O 1
ATOM 4089 N N . ASP B 1 121 ? 59.086 -11.690 125.023 1.00 62.72 146 ASP B N 1
ATOM 4090 C CA . ASP B 1 121 ? 58.471 -12.908 125.545 1.00 72.72 146 ASP B CA 1
ATOM 4091 C C . ASP B 1 121 ? 57.319 -12.612 126.505 1.00 61.02 146 ASP B C 1
ATOM 4092 O O . ASP B 1 121 ? 56.646 -13.528 126.979 1.00 47.71 146 ASP B O 1
ATOM 4097 N N . GLU B 1 122 ? 57.103 -11.332 126.793 1.00 58.59 147 GLU B N 1
ATOM 4098 C CA . GLU B 1 122 ? 55.984 -10.903 127.625 1.00 52.34 147 GLU B CA 1
ATOM 4099 C C . GLU B 1 122 ? 54.917 -10.244 126.769 1.00 49.15 147 GLU B C 1
ATOM 4100 O O . GLU B 1 122 ? 53.723 -10.356 127.043 1.00 53.19 147 GLU B O 1
ATOM 4106 N N . PHE B 1 123 ? 55.363 -9.553 125.727 1.00 43.27 148 PHE B N 1
ATOM 4107 C CA . PHE B 1 123 ? 54.459 -8.859 124.824 1.00 39.27 148 PHE B CA 1
ATOM 4108 C C . PHE B 1 123 ? 53.649 -9.829 123.967 1.00 41.70 148 PHE B C 1
ATOM 4109 O O . PHE B 1 123 ? 52.447 -9.644 123.779 1.00 41.62 148 PHE B O 1
ATOM 4117 N N . LEU B 1 124 ? 54.312 -10.857 123.446 1.00 41.30 149 LEU B N 1
ATOM 4118 C CA . LEU B 1 124 ? 53.654 -11.820 122.565 1.00 43.83 149 LEU B CA 1
ATOM 4119 C C . LEU B 1 124 ? 52.517 -12.601 123.239 1.00 48.22 149 LEU B C 1
ATOM 4120 O O . LEU B 1 124 ? 51.423 -12.685 122.679 1.00 47.54 149 LEU B O 1
ATOM 4125 N N . PRO B 1 125 ? 52.755 -13.176 124.436 1.00 53.56 150 PRO B N 1
ATOM 4126 C CA . PRO B 1 125 ? 51.632 -13.909 125.028 1.00 57.87 150 PRO B CA 1
ATOM 4127 C C . PRO B 1 125 ? 50.517 -12.993 125.522 1.00 60.80 150 PRO B C 1
ATOM 4128 O O . PRO B 1 125 ? 49.346 -13.371 125.462 1.00 70.00 150 PRO B O 1
ATOM 4132 N N . GLU B 1 126 ? 50.876 -11.805 125.998 1.00 48.53 151 GLU B N 1
ATOM 4133 C CA . GLU B 1 126 ? 49.894 -10.895 126.573 1.00 39.23 151 GLU B CA 1
ATOM 4134 C C . GLU B 1 126 ? 48.962 -10.333 125.504 1.00 45.52 151 GLU B C 1
ATOM 4135 O O . GLU B 1 126 ? 47.804 -10.025 125.783 1.00 44.91 151 GLU B O 1
ATOM 4141 N N . ARG B 1 127 ? 49.468 -10.205 124.281 1.00 47.35 152 ARG B N 1
ATOM 4142 C CA . ARG B 1 127 ? 48.656 -9.705 123.178 1.00 38.47 152 ARG B CA 1
ATOM 4143 C C . ARG B 1 127 ? 47.515 -10.664 122.865 1.00 54.91 152 ARG B C 1
ATOM 4144 O O . ARG B 1 127 ? 46.408 -10.241 122.530 1.00 51.27 152 ARG B O 1
ATOM 4152 N N . GLN B 1 128 ? 47.792 -11.959 122.973 1.00 60.98 153 GLN B N 1
ATOM 4153 C CA . GLN B 1 128 ? 46.765 -12.970 122.762 1.00 55.00 153 GLN B CA 1
ATOM 4154 C C . GLN B 1 128 ? 45.673 -12.848 123.814 1.00 42.64 153 GLN B C 1
ATOM 4155 O O . GLN B 1 128 ? 44.503 -13.106 123.535 1.00 49.03 153 GLN B O 1
ATOM 4161 N N . VAL B 1 129 ? 46.062 -12.445 125.019 1.00 32.35 154 VAL B N 1
ATOM 4162 C CA . VAL B 1 129 ? 45.110 -12.245 126.104 1.00 43.09 154 VAL B CA 1
ATOM 4163 C C . VAL B 1 129 ? 44.178 -11.082 125.787 1.00 48.99 154 VAL B C 1
ATOM 4164 O O . VAL B 1 129 ? 42.957 -11.209 125.884 1.00 54.12 154 VAL B O 1
ATOM 4168 N N . VAL B 1 130 ? 44.755 -9.950 125.395 1.00 45.15 155 VAL B N 1
ATOM 4169 C CA . VAL B 1 130 ? 43.960 -8.770 125.083 1.00 41.36 155 VAL B CA 1
ATOM 4170 C C . VAL B 1 130 ? 43.211 -8.982 123.767 1.00 44.29 155 VAL B C 1
ATOM 4171 O O . VAL B 1 130 ? 42.238 -8.287 123.478 1.00 56.38 155 VAL B O 1
ATOM 4175 N N . ALA B 1 131 ? 43.659 -9.954 122.979 1.00 39.78 156 ALA B N 1
ATOM 4176 C CA . ALA B 1 131 ? 42.920 -10.360 121.792 1.00 36.61 156 ALA B CA 1
ATOM 4177 C C . ALA B 1 131 ? 41.655 -11.102 122.210 1.00 51.61 156 ALA B C 1
ATOM 4178 O O . ALA B 1 131 ? 40.601 -10.942 121.593 1.00 54.83 156 ALA B O 1
ATOM 4180 N N . GLU B 1 132 ? 41.767 -11.911 123.262 1.00 52.92 157 GLU B N 1
ATOM 4181 C CA . GLU B 1 132 ? 40.608 -12.595 123.828 1.00 54.79 157 GLU B CA 1
ATOM 4182 C C . GLU B 1 132 ? 39.654 -11.578 124.440 1.00 56.61 157 GLU B C 1
ATOM 4183 O O . GLU B 1 132 ? 38.438 -11.673 124.273 1.00 54.61 157 GLU B O 1
ATOM 4189 N N . GLU B 1 133 ? 40.222 -10.603 125.146 1.00 61.73 158 GLU B N 1
ATOM 4190 C CA . GLU B 1 133 ? 39.443 -9.558 125.804 1.00 63.71 158 GLU B CA 1
ATOM 4191 C C . GLU B 1 133 ? 38.634 -8.765 124.783 1.00 64.76 158 GLU B C 1
ATOM 4192 O O . GLU B 1 133 ? 37.557 -8.253 125.089 1.00 67.82 158 GLU B O 1
ATOM 4198 N N . ARG B 1 134 ? 39.159 -8.675 123.565 1.00 63.45 159 ARG B N 1
ATOM 4199 C CA . ARG B 1 134 ? 38.465 -7.990 122.483 1.00 48.65 159 ARG B CA 1
ATOM 4200 C C . ARG B 1 134 ? 37.311 -8.829 121.944 1.00 51.28 159 ARG B C 1
ATOM 4201 O O . ARG B 1 134 ? 36.194 -8.333 121.801 1.00 49.30 159 ARG B O 1
ATOM 4209 N N . ARG B 1 135 ? 37.572 -10.100 121.651 1.00 52.94 160 ARG B N 1
ATOM 4210 C CA . ARG B 1 135 ? 36.544 -10.939 121.045 1.00 54.52 160 ARG B CA 1
ATOM 4211 C C . ARG B 1 135 ? 35.390 -11.195 122.007 1.00 57.87 160 ARG B C 1
ATOM 4212 O O . ARG B 1 135 ? 34.226 -11.179 121.609 1.00 62.52 160 ARG B O 1
ATOM 4220 N N . TRP B 1 136 ? 35.715 -11.419 123.275 1.00 57.33 161 TRP B N 1
ATOM 4221 C CA . TRP B 1 136 ? 34.703 -11.756 124.267 1.00 59.96 161 TRP B CA 1
ATOM 4222 C C . TRP B 1 136 ? 33.838 -10.564 124.668 1.00 63.52 161 TRP B C 1
ATOM 4223 O O . TRP B 1 136 ? 32.611 -10.664 124.687 1.00 65.65 161 TRP B O 1
ATOM 4234 N N . ARG B 1 137 ? 34.471 -9.437 124.979 1.00 72.49 162 ARG B N 1
ATOM 4235 C CA . ARG B 1 137 ? 33.749 -8.309 125.562 1.00 78.49 162 ARG B CA 1
ATOM 4236 C C . ARG B 1 137 ? 33.431 -7.185 124.574 1.00 74.48 162 ARG B C 1
ATOM 4237 O O . ARG B 1 137 ? 33.001 -6.106 124.981 1.00 77.16 162 ARG B O 1
ATOM 4245 N N . THR B 1 138 ? 33.634 -7.434 123.285 1.00 67.87 163 THR B N 1
ATOM 4246 C CA . THR B 1 138 ? 33.236 -6.470 122.260 1.00 63.00 163 THR B CA 1
ATOM 4247 C C . THR B 1 138 ? 32.708 -7.168 121.013 1.00 65.94 163 THR B C 1
ATOM 4248 O O . THR B 1 138 ? 31.599 -6.886 120.565 1.00 71.78 163 THR B O 1
ATOM 4252 N N . ASP B 1 139 ? 33.501 -8.077 120.454 1.00 65.34 164 ASP B N 1
ATOM 4253 C CA . ASP B 1 139 ? 33.102 -8.785 119.242 1.00 61.70 164 ASP B CA 1
ATOM 4254 C C . ASP B 1 139 ? 31.937 -9.727 119.515 1.00 65.12 164 ASP B C 1
ATOM 4255 O O . ASP B 1 139 ? 31.131 -10.002 118.628 1.00 72.96 164 ASP B O 1
ATOM 4260 N N . ASN B 1 140 ? 31.851 -10.215 120.748 1.00 66.68 165 ASN B N 1
ATOM 4261 C CA . ASN B 1 140 ? 30.790 -11.139 121.123 1.00 68.75 165 ASN B CA 1
ATOM 4262 C C . ASN B 1 140 ? 30.116 -10.721 122.427 1.00 58.22 165 ASN B C 1
ATOM 4263 O O . ASN B 1 140 ? 29.887 -11.543 123.317 1.00 44.74 165 ASN B O 1
ATOM 4268 N N . SER B 1 141 ? 29.808 -9.431 122.528 1.00 63.81 166 SER B N 1
ATOM 4269 C CA . SER B 1 141 ? 29.100 -8.878 123.679 1.00 60.27 166 SER B CA 1
ATOM 4270 C C . SER B 1 141 ? 28.104 -7.813 123.238 1.00 66.59 166 SER B C 1
ATOM 4271 O O . SER B 1 141 ? 28.465 -6.897 122.500 1.00 66.16 166 SER B O 1
ATOM 4274 N N . PRO B 1 142 ? 26.847 -7.929 123.693 1.00 66.75 167 PRO B N 1
ATOM 4275 C CA . PRO B 1 142 ? 25.800 -6.974 123.312 1.00 57.48 167 PRO B CA 1
ATOM 4276 C C . PRO B 1 142 ? 26.171 -5.532 123.659 1.00 41.45 167 PRO B C 1
ATOM 4277 O O . PRO B 1 142 ? 26.352 -4.712 122.759 1.00 35.50 167 PRO B O 1
ATOM 4281 N N . ILE B 1 143 ? 26.296 -5.236 124.948 1.00 37.85 168 ILE B N 1
ATOM 4282 C CA . ILE B 1 143 ? 26.598 -3.882 125.391 1.00 33.50 168 ILE B CA 1
ATOM 4283 C C . ILE B 1 143 ? 27.973 -3.423 124.896 1.00 43.59 168 ILE B C 1
ATOM 4284 O O . ILE B 1 143 ? 28.178 -2.237 124.639 1.00 55.44 168 ILE B O 1
ATOM 4289 N N . GLY B 1 144 ? 28.901 -4.365 124.741 1.00 39.69 169 GLY B N 1
ATOM 4290 C CA . GLY B 1 144 ? 30.247 -4.047 124.300 1.00 25.45 169 GLY B CA 1
ATOM 4291 C C . GLY B 1 144 ? 30.303 -3.633 122.841 1.00 38.97 169 GLY B C 1
ATOM 4292 O O . GLY B 1 144 ? 30.907 -2.615 122.501 1.00 41.91 169 GLY B O 1
ATOM 4301 N N . LEU B 1 146 ? 27.758 -2.643 121.035 1.00 33.23 171 LEU B N 1
ATOM 4302 C CA . LEU B 1 146 ? 26.947 -1.434 120.935 1.00 31.28 171 LEU B CA 1
ATOM 4303 C C . LEU B 1 146 ? 27.754 -0.202 121.327 1.00 33.15 171 LEU B C 1
ATOM 4304 O O . LEU B 1 146 ? 27.665 0.844 120.685 1.00 35.81 171 LEU B O 1
ATOM 4309 N N . TYR B 1 147 ? 28.543 -0.346 122.386 1.00 32.91 172 TYR B N 1
ATOM 4310 C CA . TYR B 1 147 ? 29.403 0.721 122.889 1.00 34.09 172 TYR B CA 1
ATOM 4311 C C . TYR B 1 147 ? 30.445 1.119 121.844 1.00 36.42 172 TYR B C 1
ATOM 4312 O O . TYR B 1 147 ? 30.673 2.304 121.590 1.00 20.63 172 TYR B O 1
ATOM 4321 N N . PHE B 1 148 ? 31.062 0.115 121.229 1.00 36.95 173 PHE B N 1
ATOM 4322 C CA . PHE B 1 148 ? 32.109 0.340 120.239 1.00 28.88 173 PHE B CA 1
ATOM 4323 C C . PHE B 1 148 ? 31.547 0.928 118.948 1.00 31.53 173 PHE B C 1
ATOM 4324 O O . PHE B 1 148 ? 32.036 1.946 118.456 1.00 37.23 173 PHE B O 1
ATOM 4332 N N . ARG B 1 149 ? 30.515 0.286 118.407 1.00 20.53 174 ARG B N 1
ATOM 4333 C CA . ARG B 1 149 ? 29.909 0.725 117.153 1.00 22.79 174 ARG B CA 1
ATOM 4334 C C . ARG B 1 149 ? 29.290 2.118 117.267 1.00 24.58 174 ARG B C 1
ATOM 4335 O O . ARG B 1 149 ? 29.147 2.820 116.264 1.00 22.98 174 ARG B O 1
ATOM 4343 N N . PHE B 1 150 ? 28.923 2.521 118.480 1.00 26.18 175 PHE B N 1
ATOM 4344 C CA . PHE B 1 150 ? 28.373 3.858 118.677 1.00 29.80 175 PHE B CA 1
ATOM 4345 C C . PHE B 1 150 ? 29.431 4.918 118.412 1.00 35.09 175 PHE B C 1
ATOM 4346 O O . PHE B 1 150 ? 29.209 5.848 117.635 1.00 40.48 175 PHE B O 1
ATOM 4354 N N . PHE B 1 151 ? 30.580 4.778 119.064 1.00 13.86 176 PHE B N 1
ATOM 4355 C CA . PHE B 1 151 ? 31.639 5.769 118.936 1.00 28.92 176 PHE B CA 1
ATOM 4356 C C . PHE B 1 151 ? 32.211 5.800 117.520 1.00 24.70 176 PHE B C 1
ATOM 4357 O O . PHE B 1 151 ? 32.701 6.834 117.068 1.00 30.00 176 PHE B O 1
ATOM 4365 N N . ASN B 1 152 ? 32.136 4.672 116.819 1.00 15.59 177 ASN B N 1
ATOM 4366 C CA . ASN B 1 152 ? 32.489 4.636 115.402 1.00 25.10 177 ASN B CA 1
ATOM 4367 C C . ASN B 1 152 ? 31.593 5.563 114.589 1.00 28.73 177 ASN B C 1
ATOM 4368 O O . ASN B 1 152 ? 32.032 6.174 113.612 1.00 15.20 177 ASN B O 1
ATOM 4373 N N . THR B 1 153 ? 30.333 5.658 115.002 1.00 14.96 178 THR B N 1
ATOM 4374 C CA . THR B 1 153 ? 29.338 6.438 114.278 1.00 27.63 178 THR B CA 1
ATOM 4375 C C . THR B 1 153 ? 29.349 7.904 114.702 1.00 33.07 178 THR B C 1
ATOM 4376 O O . THR B 1 153 ? 29.357 8.802 113.858 1.00 41.79 178 THR B O 1
ATOM 4380 N N . ALA B 1 154 ? 29.351 8.134 116.011 1.00 24.81 179 ALA B N 1
ATOM 4381 C CA . ALA B 1 154 ? 29.256 9.480 116.567 1.00 26.06 179 ALA B CA 1
ATOM 4382 C C . ALA B 1 154 ? 30.471 10.334 116.220 1.00 21.66 179 ALA B C 1
ATOM 4383 O O . ALA B 1 154 ? 30.343 11.532 115.965 1.00 14.09 179 ALA B O 1
ATOM 4385 N N . TYR B 1 155 ? 31.646 9.712 116.226 1.00 18.41 180 TYR B N 1
ATOM 4386 C CA . TYR B 1 155 ? 32.887 10.399 115.883 1.00 18.52 180 TYR B CA 1
ATOM 4387 C C . TYR B 1 155 ? 33.475 9.826 114.599 1.00 26.17 180 TYR B C 1
ATOM 4388 O O . TYR B 1 155 ? 33.437 8.616 114.370 1.00 43.05 180 TYR B O 1
ATOM 4397 N N . VAL B 1 156 ? 34.029 10.698 113.768 1.00 24.88 181 VAL B N 1
ATOM 4398 C CA . VAL B 1 156 ? 34.533 10.294 112.462 1.00 22.66 181 VAL B CA 1
ATOM 4399 C C . VAL B 1 156 ? 36.041 10.502 112.365 1.00 16.54 181 VAL B C 1
ATOM 4400 O O . VAL B 1 156 ? 36.753 9.723 111.731 1.00 25.20 181 VAL B O 1
ATOM 4404 N N . TYR B 1 157 ? 36.525 11.546 113.025 1.00 17.44 182 TYR B N 1
ATOM 4405 C CA . TYR B 1 157 ? 37.898 11.982 112.846 1.00 20.58 182 TYR B CA 1
ATOM 4406 C C . TYR B 1 157 ? 38.691 11.922 114.147 1.00 20.51 182 TYR B C 1
ATOM 4407 O O . TYR B 1 157 ? 39.802 11.389 114.185 1.00 25.68 182 TYR B O 1
ATOM 4416 N N . HIS B 1 158 ? 38.114 12.470 115.211 1.00 26.65 183 HIS B N 1
ATOM 4417 C CA . HIS B 1 158 ? 38.750 12.475 116.525 1.00 26.05 183 HIS B CA 1
ATOM 4418 C C . HIS B 1 158 ? 38.956 11.044 117.027 1.00 20.78 183 HIS B C 1
ATOM 4419 O O . HIS B 1 158 ? 38.156 10.161 116.722 1.00 22.68 183 HIS B O 1
ATOM 4426 N N . PRO B 1 159 ? 40.042 10.805 117.783 1.00 21.76 184 PRO B N 1
ATOM 4427 C CA . PRO B 1 159 ? 40.343 9.479 118.341 1.00 21.96 184 PRO B CA 1
ATOM 4428 C C . PRO B 1 159 ? 39.215 8.845 119.165 1.00 24.36 184 PRO B C 1
ATOM 4429 O O . PRO B 1 159 ? 39.291 7.654 119.464 1.00 29.52 184 PRO B O 1
ATOM 4433 N N . TYR B 1 160 ? 38.184 9.611 119.512 1.00 20.12 185 TYR B N 1
ATOM 4434 C CA . TYR B 1 160 ? 37.015 9.043 120.179 1.00 22.52 185 TYR B CA 1
ATOM 4435 C C . TYR B 1 160 ? 36.199 8.205 119.197 1.00 28.08 185 TYR B C 1
ATOM 4436 O O . TYR B 1 160 ? 35.142 7.678 119.543 1.00 37.80 185 TYR B O 1
ATOM 4445 N N . HIS B 1 161 ? 36.702 8.096 117.970 1.00 23.89 186 HIS B N 1
ATOM 4446 C CA . HIS B 1 161 ? 36.130 7.231 116.945 1.00 22.82 186 HIS B CA 1
ATOM 4447 C C . HIS B 1 161 ? 36.118 5.774 117.403 1.00 17.69 186 HIS B C 1
ATOM 4448 O O . HIS B 1 161 ? 35.310 4.971 116.938 1.00 13.99 186 HIS B O 1
ATOM 4455 N N . TRP B 1 162 ? 37.023 5.443 118.317 1.00 29.10 187 TRP B N 1
ATOM 4456 C CA . TRP B 1 162 ? 37.093 4.101 118.881 1.00 26.02 187 TRP B CA 1
ATOM 4457 C C . TRP B 1 162 ? 37.241 4.140 120.402 1.00 28.09 187 TRP B C 1
ATOM 4458 O O . TRP B 1 162 ? 37.800 5.084 120.965 1.00 29.91 187 TRP B O 1
ATOM 4469 N N . THR B 1 163 ? 36.725 3.105 121.057 1.00 23.36 188 THR B N 1
ATOM 4470 C CA . THR B 1 163 ? 36.861 2.943 122.499 1.00 15.36 188 THR B CA 1
ATOM 4471 C C . THR B 1 163 ? 38.245 2.358 122.805 1.00 23.71 188 THR B C 1
ATOM 4472 O O . THR B 1 163 ? 38.886 1.801 121.913 1.00 19.96 188 THR B O 1
ATOM 4476 N N . PRO B 1 164 ? 38.723 2.494 124.057 1.00 13.90 189 PRO B N 1
ATOM 4477 C CA . PRO B 1 164 ? 40.092 2.075 124.399 1.00 18.80 189 PRO B CA 1
ATOM 4478 C C . PRO B 1 164 ? 40.466 0.614 124.089 1.00 18.62 189 PRO B C 1
ATOM 4479 O O . PRO B 1 164 ? 41.648 0.282 124.171 1.00 14.57 189 PRO B O 1
ATOM 4483 N N . ILE B 1 165 ? 39.505 -0.235 123.737 1.00 14.60 190 ILE B N 1
ATOM 4484 C CA . ILE B 1 165 ? 39.822 -1.619 123.388 1.00 17.01 190 ILE B CA 1
ATOM 4485 C C . ILE B 1 165 ? 40.516 -1.687 122.024 1.00 29.78 190 ILE B C 1
ATOM 4486 O O . ILE B 1 165 ? 41.325 -2.581 121.773 1.00 46.74 190 ILE B O 1
ATOM 4491 N N . GLY B 1 166 ? 40.209 -0.730 121.152 1.00 15.42 191 GLY B N 1
ATOM 4492 C CA . GLY B 1 166 ? 40.815 -0.672 119.835 1.00 20.79 191 GLY B CA 1
ATOM 4493 C C . GLY B 1 166 ? 40.215 -1.643 118.837 1.00 31.64 191 GLY B C 1
ATOM 4494 O O . GLY B 1 166 ? 39.328 -2.427 119.170 1.00 52.24 191 GLY B O 1
ATOM 4495 N N . PHE B 1 167 ? 40.702 -1.587 117.602 1.00 21.44 192 PHE B N 1
ATOM 4496 C CA . PHE B 1 167 ? 40.254 -2.497 116.554 1.00 27.84 192 PHE B CA 1
ATOM 4497 C C . PHE B 1 167 ? 41.041 -3.801 116.599 1.00 35.18 192 PHE B C 1
ATOM 4498 O O . PHE B 1 167 ? 42.222 -3.804 116.946 1.00 44.37 192 PHE B O 1
ATOM 4514 N N . ASP B 1 169 ? 42.210 -5.817 114.254 1.00 37.86 194 ASP B N 1
ATOM 4515 C CA . ASP B 1 169 ? 43.363 -5.870 113.361 1.00 39.78 194 ASP B CA 1
ATOM 4516 C C . ASP B 1 169 ? 44.492 -4.963 113.844 1.00 33.82 194 ASP B C 1
ATOM 4517 O O . ASP B 1 169 ? 45.661 -5.213 113.554 1.00 36.29 194 ASP B O 1
ATOM 4522 N N . ASP B 1 170 ? 44.144 -3.911 114.576 1.00 20.79 195 ASP B N 1
ATOM 4523 C CA . ASP B 1 170 ? 45.161 -3.076 115.202 1.00 33.03 195 ASP B CA 1
ATOM 4524 C C . ASP B 1 170 ? 45.910 -3.898 116.235 1.00 36.27 195 ASP B C 1
ATOM 4525 O O . ASP B 1 170 ? 47.139 -3.991 116.200 1.00 28.11 195 ASP B O 1
ATOM 4530 N N . ILE B 1 171 ? 45.146 -4.498 117.144 1.00 33.28 196 ILE B N 1
ATOM 4531 C CA . ILE B 1 171 ? 45.677 -5.393 118.163 1.00 34.78 196 ILE B CA 1
ATOM 4532 C C . ILE B 1 171 ? 46.531 -6.484 117.538 1.00 35.35 196 ILE B C 1
ATOM 4533 O O . ILE B 1 171 ? 47.614 -6.801 118.024 1.00 49.95 196 ILE B O 1
ATOM 4538 N N . GLN B 1 172 ? 46.040 -7.042 116.440 1.00 35.76 197 GLN B N 1
ATOM 4539 C CA . GLN B 1 172 ? 46.703 -8.160 115.788 1.00 27.81 197 GLN B CA 1
ATOM 4540 C C . GLN B 1 172 ? 48.009 -7.743 115.117 1.00 30.76 197 GLN B C 1
ATOM 4541 O O . GLN B 1 172 ? 48.888 -8.574 114.896 1.00 49.53 197 GLN B O 1
ATOM 4547 N N . ASN B 1 173 ? 48.142 -6.459 114.803 1.00 24.23 198 ASN B N 1
ATOM 4548 C CA . ASN B 1 173 ? 49.312 -5.984 114.071 1.00 40.57 198 ASN B CA 1
ATOM 4549 C C . ASN B 1 173 ? 50.253 -5.103 114.887 1.00 40.90 198 ASN B C 1
ATOM 4550 O O . ASN B 1 173 ? 51.113 -4.421 114.327 1.00 31.66 198 ASN B O 1
ATOM 4555 N N . TRP B 1 174 ? 50.089 -5.117 116.205 1.00 35.84 199 TRP B N 1
ATOM 4556 C CA . TRP B 1 174 ? 51.012 -4.413 117.087 1.00 23.08 199 TRP B CA 1
ATOM 4557 C C . TRP B 1 174 ? 52.418 -4.971 116.934 1.00 41.32 199 TRP B C 1
ATOM 4558 O O . TRP B 1 174 ? 52.596 -6.142 116.603 1.00 35.60 199 TRP B O 1
ATOM 4569 N N . THR B 1 175 ? 53.414 -4.126 117.171 1.00 49.38 200 THR B N 1
ATOM 4570 C CA . THR B 1 175 ? 54.790 -4.592 117.272 1.00 44.32 200 THR B CA 1
ATOM 4571 C C . THR B 1 175 ? 55.366 -4.152 118.610 1.00 43.56 200 THR B C 1
ATOM 4572 O O . THR B 1 175 ? 54.878 -3.202 119.220 1.00 39.36 200 THR B O 1
ATOM 4576 N N . LEU B 1 176 ? 56.398 -4.853 119.066 1.00 55.38 201 LEU B N 1
ATOM 4577 C CA . LEU B 1 176 ? 57.066 -4.506 120.313 1.00 47.20 201 LEU B CA 1
ATOM 4578 C C . LEU B 1 176 ? 57.636 -3.093 120.231 1.00 55.80 201 LEU B C 1
ATOM 4579 O O . LEU B 1 176 ? 57.631 -2.352 121.214 1.00 62.14 201 LEU B O 1
ATOM 4584 N N . LYS B 1 177 ? 58.114 -2.726 119.044 1.00 50.74 202 LYS B N 1
ATOM 4585 C CA . LYS B 1 177 ? 58.654 -1.394 118.807 1.00 32.08 202 LYS B CA 1
ATOM 4586 C C . LYS B 1 177 ? 57.572 -0.332 118.983 1.00 33.43 202 LYS B C 1
ATOM 4587 O O . LYS B 1 177 ? 57.821 0.719 119.573 1.00 39.64 202 LYS B O 1
ATOM 4593 N N . ASP B 1 178 ? 56.374 -0.616 118.476 1.00 38.11 203 ASP B N 1
ATOM 4594 C CA . ASP B 1 178 ? 55.243 0.304 118.597 1.00 38.77 203 ASP B CA 1
ATOM 4595 C C . ASP B 1 178 ? 54.939 0.617 120.052 1.00 40.96 203 ASP B C 1
ATOM 4596 O O . ASP B 1 178 ? 54.749 1.773 120.430 1.00 40.20 203 ASP B O 1
ATOM 4601 N N . ILE B 1 179 ? 54.902 -0.433 120.862 1.00 49.54 204 ILE B N 1
ATOM 4602 C CA . ILE B 1 179 ? 54.552 -0.320 122.269 1.00 37.89 204 ILE B CA 1
ATOM 4603 C C . ILE B 1 179 ? 55.661 0.351 123.077 1.00 31.24 204 ILE B C 1
ATOM 4604 O O . ILE B 1 179 ? 55.387 1.172 123.954 1.00 24.94 204 ILE B O 1
ATOM 4609 N N . LYS B 1 180 ? 56.911 0.017 122.771 1.00 32.75 205 LYS B N 1
ATOM 4610 C CA . LYS B 1 180 ? 58.039 0.670 123.424 1.00 39.08 205 LYS B CA 1
ATOM 4611 C C . LYS B 1 180 ? 58.050 2.165 123.111 1.00 33.93 205 LYS B C 1
ATOM 4612 O O . LYS B 1 180 ? 58.366 2.985 123.973 1.00 47.25 205 LYS B O 1
ATOM 4618 N N . LYS B 1 181 ? 57.692 2.515 121.879 1.00 27.15 206 LYS B N 1
ATOM 4619 C CA . LYS B 1 181 ? 57.615 3.914 121.474 1.00 32.81 206 LYS B CA 1
ATOM 4620 C C . LYS B 1 181 ? 56.523 4.636 122.250 1.00 33.20 206 LYS B C 1
ATOM 4621 O O . LYS B 1 181 ? 56.751 5.714 122.798 1.00 46.18 206 LYS B O 1
ATOM 4623 N N . PHE B 1 182 ? 55.341 4.030 122.297 1.00 29.00 207 PHE B N 1
ATOM 4624 C CA . PHE B 1 182 ? 54.190 4.625 122.967 1.00 29.33 207 PHE B CA 1
ATOM 4625 C C . PHE B 1 182 ? 54.442 4.810 124.461 1.00 32.43 207 PHE B C 1
ATOM 4626 O O . PHE B 1 182 ? 54.183 5.879 125.013 1.00 39.34 207 PHE B O 1
ATOM 4634 N N . HIS B 1 183 ? 54.950 3.766 125.108 1.00 31.37 208 HIS B N 1
ATOM 4635 C CA . HIS B 1 183 ? 55.157 3.793 126.551 1.00 29.64 208 HIS B CA 1
ATOM 4636 C C . HIS B 1 183 ? 56.199 4.822 126.972 1.00 40.00 208 HIS B C 1
ATOM 4637 O O . HIS B 1 183 ? 55.928 5.673 127.819 1.00 41.16 208 HIS B O 1
ATOM 4644 N N . SER B 1 184 ? 57.386 4.744 126.378 1.00 40.05 209 SER B N 1
ATOM 4645 C CA . SER B 1 184 ? 58.482 5.642 126.734 1.00 49.53 209 SER B CA 1
ATOM 4646 C C . SER B 1 184 ? 58.138 7.102 126.445 1.00 39.77 209 SER B C 1
ATOM 4647 O O . SER B 1 184 ? 58.723 8.015 127.031 1.00 21.80 209 SER B O 1
ATOM 4650 N N . LEU B 1 185 ? 57.187 7.318 125.542 1.00 30.60 210 LEU B N 1
ATOM 4651 C CA . LEU B 1 185 ? 56.766 8.668 125.195 1.00 38.49 210 LEU B CA 1
ATOM 4652 C C . LEU B 1 185 ? 55.717 9.200 126.164 1.00 33.64 210 LEU B C 1
ATOM 4653 O O . LEU B 1 185 ? 55.783 10.352 126.590 1.00 39.95 210 LEU B O 1
ATOM 4658 N N . TYR B 1 186 ? 54.755 8.356 126.518 1.00 32.45 211 TYR B N 1
ATOM 4659 C CA . TYR B 1 186 ? 53.604 8.807 127.289 1.00 31.17 211 TYR B CA 1
ATOM 4660 C C . TYR B 1 186 ? 53.675 8.471 128.782 1.00 32.36 211 TYR B C 1
ATOM 4661 O O . TYR B 1 186 ? 52.856 8.953 129.564 1.00 17.02 211 TYR B O 1
ATOM 4670 N N . TYR B 1 187 ? 54.652 7.660 129.180 1.00 30.18 212 TYR B N 1
ATOM 4671 C CA . TYR B 1 187 ? 54.840 7.340 130.596 1.00 26.46 212 TYR B CA 1
ATOM 4672 C C . TYR B 1 187 ? 56.073 8.032 131.168 1.00 27.15 212 TYR B C 1
ATOM 4673 O O . TYR B 1 187 ? 56.785 7.471 132.000 1.00 31.66 212 TYR B O 1
ATOM 4682 N N . GLN B 1 188 ? 56.328 9.249 130.707 1.00 36.75 213 GLN B N 1
ATOM 4683 C CA . GLN B 1 188 ? 57.378 10.070 131.284 1.00 20.51 213 GLN B CA 1
ATOM 4684 C C . GLN B 1 188 ? 56.871 10.689 132.579 1.00 31.12 213 GLN B C 1
ATOM 4685 O O . GLN B 1 188 ? 55.671 10.917 132.729 1.00 28.65 213 GLN B O 1
ATOM 4691 N N . PRO B 1 189 ? 57.783 10.947 133.526 1.00 31.94 214 PRO B N 1
ATOM 4692 C CA . PRO B 1 189 ? 57.448 11.641 134.774 1.00 31.87 214 PRO B CA 1
ATOM 4693 C C . PRO B 1 189 ? 56.737 12.974 134.531 1.00 37.15 214 PRO B C 1
ATOM 4694 O O . PRO B 1 189 ? 55.823 13.328 135.275 1.00 38.79 214 PRO B O 1
ATOM 4698 N N . LYS B 1 190 ? 57.151 13.693 133.490 1.00 38.81 215 LYS B N 1
ATOM 4699 C CA . LYS B 1 190 ? 56.533 14.967 133.130 1.00 28.22 215 LYS B CA 1
ATOM 4700 C C . LYS B 1 190 ? 55.073 14.791 132.709 1.00 38.33 215 LYS B C 1
ATOM 4701 O O . LYS B 1 190 ? 54.309 15.756 132.659 1.00 41.27 215 LYS B O 1
ATOM 4703 N N . ASN B 1 191 ? 54.691 13.553 132.408 1.00 24.77 216 ASN B N 1
ATOM 4704 C CA . ASN B 1 191 ? 53.338 13.252 131.969 1.00 18.21 216 ASN B CA 1
ATOM 4705 C C . ASN B 1 191 ? 52.573 12.460 133.026 1.00 39.18 216 ASN B C 1
ATOM 4706 O O . ASN B 1 191 ? 51.485 11.945 132.765 1.00 44.00 216 ASN B O 1
ATOM 4711 N N . ALA B 1 192 ? 53.141 12.369 134.225 1.00 37.09 217 ALA B N 1
ATOM 4712 C CA . ALA B 1 192 ? 52.553 11.543 135.278 1.00 35.10 217 ALA B CA 1
ATOM 4713 C C . ALA B 1 192 ? 52.240 12.331 136.548 1.00 17.93 217 ALA B C 1
ATOM 4714 O O . ALA B 1 192 ? 52.862 13.355 136.830 1.00 35.83 217 ALA B O 1
ATOM 4716 N N . ILE B 1 193 ? 51.266 11.835 137.306 1.00 21.62 218 ILE B N 1
ATOM 4717 C CA . ILE B 1 193 ? 50.865 12.441 138.573 1.00 23.17 218 ILE B CA 1
ATOM 4718 C C . ILE B 1 193 ? 50.775 11.391 139.673 1.00 18.49 218 ILE B C 1
ATOM 4719 O O . ILE B 1 193 ? 50.091 10.381 139.516 1.00 21.24 218 ILE B O 1
ATOM 4724 N N . VAL B 1 194 ? 51.466 11.630 140.783 1.00 29.24 219 VAL B N 1
ATOM 4725 C CA . VAL B 1 194 ? 51.384 10.742 141.936 1.00 24.85 219 VAL B CA 1
ATOM 4726 C C . VAL B 1 194 ? 50.452 11.344 142.982 1.00 32.31 219 VAL B C 1
ATOM 4727 O O . VAL B 1 194 ? 50.742 12.393 143.562 1.00 33.67 219 VAL B O 1
ATOM 4731 N N . LEU B 1 195 ? 49.329 10.671 143.210 1.00 25.95 220 LEU B N 1
ATOM 4732 C CA . LEU B 1 195 ? 48.294 11.161 144.110 1.00 18.79 220 LEU B CA 1
ATOM 4733 C C . LEU B 1 195 ? 48.148 10.250 145.321 1.00 29.16 220 LEU B C 1
ATOM 4734 O O . LEU B 1 195 ? 47.992 9.039 145.176 1.00 35.31 220 LEU B O 1
ATOM 4739 N N . VAL B 1 196 ? 48.207 10.833 146.515 1.00 34.20 221 VAL B N 1
ATOM 4740 C CA . VAL B 1 196 ? 48.049 10.065 147.748 1.00 34.87 221 VAL B CA 1
ATOM 4741 C C . VAL B 1 196 ? 46.926 10.636 148.611 1.00 29.79 221 VAL B C 1
ATOM 4742 O O . VAL B 1 196 ? 46.972 11.794 149.029 1.00 21.68 221 VAL B O 1
ATOM 4746 N N . VAL B 1 197 ? 45.916 9.811 148.870 1.00 29.07 222 VAL B N 1
ATOM 4747 C CA . VAL B 1 197 ? 44.743 10.233 149.628 1.00 33.30 222 VAL B CA 1
ATOM 4748 C C . VAL B 1 197 ? 44.509 9.306 150.820 1.00 38.92 222 VAL B C 1
ATOM 4749 O O . VAL B 1 197 ? 44.617 8.085 150.694 1.00 42.49 222 VAL B O 1
ATOM 4753 N N . GLY B 1 198 ? 44.198 9.885 151.976 1.00 31.29 223 GLY B N 1
ATOM 4754 C CA . GLY B 1 198 ? 43.899 9.096 153.156 1.00 24.34 223 GLY B CA 1
ATOM 4755 C C . GLY B 1 198 ? 44.466 9.681 154.434 1.00 36.05 223 GLY B C 1
ATOM 4756 O O . GLY B 1 198 ? 44.608 10.896 154.565 1.00 36.74 223 GLY B O 1
ATOM 4757 N N . ASP B 1 199 ? 44.787 8.807 155.382 1.00 31.04 224 ASP B N 1
ATOM 4758 C CA . ASP B 1 199 ? 45.349 9.229 156.659 1.00 41.20 224 ASP B CA 1
ATOM 4759 C C . ASP B 1 199 ? 46.874 9.175 156.612 1.00 41.74 224 ASP B C 1
ATOM 4760 O O . ASP B 1 199 ? 47.484 8.174 156.995 1.00 47.98 224 ASP B O 1
ATOM 4765 N N . VAL B 1 200 ? 47.484 10.257 156.135 1.00 36.96 225 VAL B N 1
ATOM 4766 C CA . VAL B 1 200 ? 48.936 10.330 156.009 1.00 44.04 225 VAL B CA 1
ATOM 4767 C C . VAL B 1 200 ? 49.402 11.786 155.926 1.00 37.41 225 VAL B C 1
ATOM 4768 O O . VAL B 1 200 ? 48.713 12.639 155.365 1.00 35.49 225 VAL B O 1
ATOM 4772 N N . ASN B 1 201 ? 50.565 12.070 156.503 1.00 40.62 226 ASN B N 1
ATOM 4773 C CA . ASN B 1 201 ? 51.112 13.420 156.480 1.00 55.26 226 ASN B CA 1
ATOM 4774 C C . ASN B 1 201 ? 51.630 13.810 155.100 1.00 47.58 226 ASN B C 1
ATOM 4775 O O . ASN B 1 201 ? 52.314 13.027 154.440 1.00 41.31 226 ASN B O 1
ATOM 4780 N N . SER B 1 202 ? 51.304 15.027 154.674 1.00 43.05 227 SER B N 1
ATOM 4781 C CA . SER B 1 202 ? 51.687 15.516 153.353 1.00 40.34 227 SER B CA 1
ATOM 4782 C C . SER B 1 202 ? 53.200 15.599 153.171 1.00 52.53 227 SER B C 1
ATOM 4783 O O . SER B 1 202 ? 53.724 15.231 152.119 1.00 52.34 227 SER B O 1
ATOM 4786 N N . GLN B 1 203 ? 53.898 16.086 154.193 1.00 59.76 228 GLN B N 1
ATOM 4787 C CA . GLN B 1 203 ? 55.349 16.222 154.122 1.00 55.31 228 GLN B CA 1
ATOM 4788 C C . GLN B 1 203 ? 56.024 14.855 154.092 1.00 49.06 228 GLN B C 1
ATOM 4789 O O . GLN B 1 203 ? 57.145 14.722 153.601 1.00 56.10 228 GLN B O 1
ATOM 4795 N N . LYS B 1 204 ? 55.340 13.843 154.616 1.00 38.88 229 LYS B N 1
ATOM 4796 C CA . LYS B 1 204 ? 55.835 12.474 154.530 1.00 40.16 229 LYS B CA 1
ATOM 4797 C C . LYS B 1 204 ? 55.595 11.927 153.128 1.00 45.52 229 LYS B C 1
ATOM 4798 O O . LYS B 1 204 ? 56.441 11.225 152.575 1.00 41.46 229 LYS B O 1
ATOM 4804 N N . VAL B 1 205 ? 54.436 12.253 152.562 1.00 43.46 230 VAL B N 1
ATOM 4805 C CA . VAL B 1 205 ? 54.109 11.870 151.193 1.00 32.90 230 VAL B CA 1
ATOM 4806 C C . VAL B 1 205 ? 55.122 12.461 150.221 1.00 38.44 230 VAL B C 1
ATOM 4807 O O . VAL B 1 205 ? 55.647 11.763 149.351 1.00 49.97 230 VAL B O 1
ATOM 4811 N N . PHE B 1 206 ? 55.404 13.749 150.386 1.00 33.61 231 PHE B N 1
ATOM 4812 C CA . PHE B 1 206 ? 56.311 14.454 149.489 1.00 34.10 231 PHE B CA 1
ATOM 4813 C C . PHE B 1 206 ? 57.729 13.896 149.540 1.00 37.33 231 PHE B C 1
ATOM 4814 O O . PHE B 1 206 ? 58.305 13.576 148.501 1.00 44.21 231 PHE B O 1
ATOM 4822 N N . GLU B 1 207 ? 58.286 13.766 150.742 1.00 32.06 232 GLU B N 1
ATOM 4823 C CA . GLU B 1 207 ? 59.662 13.299 150.888 1.00 39.01 232 GLU B CA 1
ATOM 4824 C C . GLU B 1 207 ? 59.816 11.845 150.443 1.00 39.84 232 GLU B C 1
ATOM 4825 O O . GLU B 1 207 ? 60.886 11.443 149.984 1.00 47.57 232 GLU B O 1
ATOM 4831 N N . LEU B 1 208 ? 58.749 11.062 150.568 1.00 33.47 233 LEU B N 1
ATOM 4832 C CA . LEU B 1 208 ? 58.789 9.667 150.146 1.00 33.98 233 LEU B CA 1
ATOM 4833 C C . LEU B 1 208 ? 58.637 9.552 148.634 1.00 32.54 233 LEU B C 1
ATOM 4834 O O . LEU B 1 208 ? 59.228 8.674 148.007 1.00 37.47 233 LEU B O 1
ATOM 4839 N N . THR B 1 209 ? 57.843 10.442 148.050 1.00 31.83 234 THR B N 1
ATOM 4840 C CA . THR B 1 209 ? 57.703 10.482 146.602 1.00 29.54 234 THR B CA 1
ATOM 4841 C C . THR B 1 209 ? 58.982 11.032 145.976 1.00 42.82 234 THR B C 1
ATOM 4842 O O . THR B 1 209 ? 59.462 10.514 144.967 1.00 49.65 234 THR B O 1
ATOM 4846 N N . LYS B 1 210 ? 59.535 12.076 146.589 1.00 44.13 235 LYS B N 1
ATOM 4847 C CA . LYS B 1 210 ? 60.820 12.620 146.164 1.00 28.08 235 LYS B CA 1
ATOM 4848 C C . LYS B 1 210 ? 61.899 11.553 146.247 1.00 34.86 235 LYS B C 1
ATOM 4849 O O . LYS B 1 210 ? 62.819 11.520 145.434 1.00 47.57 235 LYS B O 1
ATOM 4855 N N . LYS B 1 211 ? 61.778 10.679 147.239 1.00 46.06 236 LYS B N 1
ATOM 4856 C CA . LYS B 1 211 ? 62.733 9.595 147.421 1.00 29.81 236 LYS B CA 1
ATOM 4857 C C . LYS B 1 211 ? 62.746 8.651 146.220 1.00 40.75 236 LYS B C 1
ATOM 4858 O O . LYS B 1 211 ? 63.809 8.246 145.754 1.00 50.65 236 LYS B O 1
ATOM 4864 N N . HIS B 1 212 ? 61.567 8.318 145.706 1.00 34.34 237 HIS B N 1
ATOM 4865 C CA . HIS B 1 212 ? 61.467 7.292 144.673 1.00 36.81 237 HIS B CA 1
ATOM 4866 C C . HIS B 1 212 ? 61.314 7.836 143.252 1.00 39.23 237 HIS B C 1
ATOM 4867 O O . HIS B 1 212 ? 61.583 7.125 142.285 1.00 40.58 237 HIS B O 1
ATOM 4874 N N . PHE B 1 213 ? 60.896 9.089 143.118 1.00 25.93 238 PHE B N 1
ATOM 4875 C CA . PHE B 1 213 ? 60.530 9.597 141.801 1.00 29.11 238 PHE B CA 1
ATOM 4876 C C . PHE B 1 213 ? 61.367 10.776 141.300 1.00 31.54 238 PHE B C 1
ATOM 4877 O O . PHE B 1 213 ? 61.434 11.016 140.096 1.00 52.02 238 PHE B O 1
ATOM 4885 N N . GLU B 1 214 ? 62.002 11.508 142.209 1.00 27.03 239 GLU B N 1
ATOM 4886 C CA . GLU B 1 214 ? 62.722 12.721 141.827 1.00 38.84 239 GLU B CA 1
ATOM 4887 C C . GLU B 1 214 ? 63.901 12.431 140.900 1.00 54.13 239 GLU B C 1
ATOM 4888 O O . GLU B 1 214 ? 64.272 13.268 140.075 1.00 57.28 239 GLU B O 1
ATOM 4894 N N . SER B 1 215 ? 64.478 11.241 141.030 1.00 51.10 240 SER B N 1
ATOM 4895 C CA . SER B 1 215 ? 65.665 10.881 140.263 1.00 45.17 240 SER B CA 1
ATOM 4896 C C . SER B 1 215 ? 65.331 10.227 138.921 1.00 41.67 240 SER B C 1
ATOM 4897 O O . SER B 1 215 ? 66.223 9.964 138.116 1.00 49.47 240 SER B O 1
ATOM 4900 N N . LEU B 1 216 ? 64.050 9.967 138.678 1.00 35.94 241 LEU B N 1
ATOM 4901 C CA . LEU B 1 216 ? 63.627 9.385 137.405 1.00 36.64 241 LEU B CA 1
ATOM 4902 C C . LEU B 1 216 ? 63.760 10.407 136.282 1.00 36.72 241 LEU B C 1
ATOM 4903 O O . LEU B 1 216 ? 63.470 11.588 136.468 1.00 45.87 241 LEU B O 1
ATOM 4908 N N . LYS B 1 217 ? 64.199 9.948 135.116 1.00 30.76 242 LYS B N 1
ATOM 4909 C CA . LYS B 1 217 ? 64.491 10.856 134.015 1.00 32.95 242 LYS B CA 1
ATOM 4910 C C . LYS B 1 217 ? 63.405 10.838 132.944 1.00 31.13 242 LYS B C 1
ATOM 4911 O O . LYS B 1 217 ? 62.683 9.855 132.787 1.00 37.92 242 LYS B O 1
ATOM 4917 N N . ASN B 1 218 ? 63.292 11.943 132.216 1.00 41.50 243 ASN B N 1
ATOM 4918 C CA . ASN B 1 218 ? 62.407 12.015 131.063 1.00 37.27 243 ASN B CA 1
ATOM 4919 C C . ASN B 1 218 ? 63.121 11.513 129.814 1.00 45.20 243 ASN B C 1
ATOM 4920 O O . ASN B 1 218 ? 64.306 11.180 129.857 1.00 51.90 243 ASN B O 1
ATOM 4925 N N . LEU B 1 219 ? 62.398 11.458 128.702 1.00 53.34 244 LEU B N 1
ATOM 4926 C CA . LEU B 1 219 ? 62.970 10.991 127.448 1.00 41.84 244 LEU B CA 1
ATOM 4927 C C . LEU B 1 219 ? 63.741 12.113 126.769 1.00 46.54 244 LEU B C 1
ATOM 4928 O O . LEU B 1 219 ? 64.837 11.904 126.248 1.00 45.30 244 LEU B O 1
ATOM 4933 N N . ASP B 1 220 ? 63.156 13.306 126.779 1.00 50.79 245 ASP B N 1
ATOM 4934 C CA . ASP B 1 220 ? 63.792 14.483 126.203 1.00 59.09 245 ASP B CA 1
ATOM 4935 C C . ASP B 1 220 ? 63.193 15.760 126.780 1.00 56.27 245 ASP B C 1
ATOM 4936 O O . ASP B 1 220 ? 62.447 15.720 127.757 1.00 49.24 245 ASP B O 1
ATOM 4941 N N . GLU B 1 221 ? 63.518 16.891 126.163 1.00 63.64 246 GLU B N 1
ATOM 4942 C CA . GLU B 1 221 ? 63.078 18.188 126.659 1.00 66.12 246 GLU B CA 1
ATOM 4943 C C . GLU B 1 221 ? 61.794 18.662 125.981 1.00 59.76 246 GLU B C 1
ATOM 4944 O O . GLU B 1 221 ? 61.055 19.470 126.543 1.00 55.56 246 GLU B O 1
ATOM 4950 N N . LYS B 1 222 ? 61.528 18.157 124.778 1.00 61.07 247 LYS B N 1
ATOM 4951 C CA . LYS B 1 222 ? 60.379 18.612 123.998 1.00 63.06 247 LYS B CA 1
ATOM 4952 C C . LYS B 1 222 ? 59.066 18.048 124.534 1.00 59.17 247 LYS B C 1
ATOM 4953 O O . LYS B 1 222 ? 59.003 16.901 124.977 1.00 73.61 247 LYS B O 1
ATOM 4959 N N . ALA B 1 223 ? 58.021 18.870 124.481 1.00 58.25 248 ALA B N 1
ATOM 4960 C CA . ALA B 1 223 ? 56.740 18.560 125.112 1.00 56.45 248 ALA B CA 1
ATOM 4961 C C . ALA B 1 223 ? 56.020 17.381 124.465 1.00 47.24 248 ALA B C 1
ATOM 4962 O O . ALA B 1 223 ? 56.263 17.052 123.305 1.00 28.36 248 ALA B O 1
ATOM 4964 N N . ILE B 1 224 ? 55.131 16.756 125.234 1.00 51.20 249 ILE B N 1
ATOM 4965 C CA . ILE B 1 224 ? 54.326 15.636 124.755 1.00 55.84 249 ILE B CA 1
ATOM 4966 C C . ILE B 1 224 ? 53.426 16.083 123.605 1.00 48.10 249 ILE B C 1
ATOM 4967 O O . ILE B 1 224 ? 52.745 17.103 123.715 1.00 55.17 249 ILE B O 1
ATOM 4972 N N . PRO B 1 225 ? 53.431 15.329 122.492 1.00 42.35 250 PRO B N 1
ATOM 4973 C CA . PRO B 1 225 ? 52.597 15.652 121.327 1.00 34.15 250 PRO B CA 1
ATOM 4974 C C . PRO B 1 225 ? 51.109 15.742 121.667 1.00 32.64 250 PRO B C 1
ATOM 4975 O O . PRO B 1 225 ? 50.543 14.806 122.235 1.00 36.59 250 PRO B O 1
ATOM 4979 N N . THR B 1 226 ? 50.494 16.869 121.322 1.00 30.83 251 THR B N 1
ATOM 4980 C CA . THR B 1 226 ? 49.073 17.088 121.565 1.00 30.40 251 THR B CA 1
ATOM 4981 C C . THR B 1 226 ? 48.255 16.723 120.331 1.00 43.25 251 THR B C 1
ATOM 4982 O O . THR B 1 226 ? 48.537 17.217 119.238 1.00 44.53 251 THR B O 1
ATOM 4986 N N . PRO B 1 227 ? 47.242 15.855 120.501 1.00 39.53 252 PRO B N 1
ATOM 4987 C CA . PRO B 1 227 ? 46.365 15.464 119.389 1.00 34.35 252 PRO B CA 1
ATOM 4988 C C . PRO B 1 227 ? 45.734 16.680 118.714 1.00 27.93 252 PRO B C 1
ATOM 4989 O O . PRO B 1 227 ? 45.324 17.624 119.391 1.00 29.96 252 PRO B O 1
ATOM 4993 N N . TYR B 1 228 ? 45.671 16.653 117.388 1.00 25.19 253 TYR B N 1
ATOM 4994 C CA . TYR B 1 228 ? 45.227 17.808 116.616 1.00 31.52 253 TYR B CA 1
ATOM 4995 C C . TYR B 1 228 ? 43.975 17.506 115.796 1.00 26.16 253 TYR B C 1
ATOM 4996 O O . TYR B 1 228 ? 43.450 18.377 115.105 1.00 29.72 253 TYR B O 1
ATOM 5013 N N . LYS B 1 230 ? 40.634 17.441 115.667 1.00 16.78 255 LYS B N 1
ATOM 5014 C CA . LYS B 1 230 ? 39.385 17.882 116.277 1.00 16.36 255 LYS B CA 1
ATOM 5015 C C . LYS B 1 230 ? 38.181 17.452 115.450 1.00 16.22 255 LYS B C 1
ATOM 5016 O O . LYS B 1 230 ? 38.145 17.654 114.236 1.00 36.04 255 LYS B O 1
ATOM 5022 N N . GLU B 1 231 ? 37.199 16.853 116.115 1.00 26.85 256 GLU B N 1
ATOM 5023 C CA . GLU B 1 231 ? 35.960 16.464 115.455 1.00 30.57 256 GLU B CA 1
ATOM 5024 C C . GLU B 1 231 ? 35.221 17.674 114.916 1.00 23.31 256 GLU B C 1
ATOM 5025 O O . GLU B 1 231 ? 34.916 18.601 115.664 1.00 33.69 256 GLU B O 1
ATOM 5031 N N . PRO B 1 232 ? 34.941 17.673 113.606 1.00 29.21 257 PRO B N 1
ATOM 5032 C CA . PRO B 1 232 ? 34.100 18.721 113.029 1.00 29.20 257 PRO B CA 1
ATOM 5033 C C . PRO B 1 232 ? 32.734 18.729 113.706 1.00 25.99 257 PRO B C 1
ATOM 5034 O O . PRO B 1 232 ? 32.282 17.673 114.147 1.00 40.10 257 PRO B O 1
ATOM 5038 N N . LYS B 1 233 ? 32.104 19.896 113.808 1.00 17.58 258 LYS B N 1
ATOM 5039 C CA . LYS B 1 233 ? 30.776 19.994 114.401 1.00 30.65 258 LYS B CA 1
ATOM 5040 C C . LYS B 1 233 ? 29.821 19.061 113.671 1.00 27.56 258 LYS B C 1
ATOM 5041 O O . LYS B 1 233 ? 29.784 19.042 112.441 1.00 40.12 258 LYS B O 1
ATOM 5043 N N . GLN B 1 234 ? 29.069 18.272 114.431 1.00 31.29 259 GLN B N 1
ATOM 5044 C CA . GLN B 1 234 ? 28.132 17.326 113.841 1.00 33.75 259 GLN B CA 1
ATOM 5045 C C . GLN B 1 234 ? 27.055 18.078 113.067 1.00 32.18 259 GLN B C 1
ATOM 5046 O O . GLN B 1 234 ? 26.358 18.935 113.608 1.00 18.76 259 GLN B O 1
ATOM 5052 N N . ASP B 1 235 ? 26.939 17.749 111.787 1.00 52.10 260 ASP B N 1
ATOM 5053 C CA . ASP B 1 235 ? 26.110 18.501 110.858 1.00 53.34 260 ASP B CA 1
ATOM 5054 C C . ASP B 1 235 ? 24.765 17.831 110.587 1.00 50.13 260 ASP B C 1
ATOM 5055 O O . ASP B 1 235 ? 24.145 18.071 109.551 1.00 50.23 260 ASP B O 1
ATOM 5060 N N . GLY B 1 236 ? 24.319 16.991 111.516 1.00 43.50 261 GLY B N 1
ATOM 5061 C CA . GLY B 1 236 ? 23.080 16.255 111.336 1.00 20.13 261 GLY B CA 1
ATOM 5062 C C . GLY B 1 236 ? 23.130 14.846 111.896 1.00 24.42 261 GLY B C 1
ATOM 5063 O O . GLY B 1 236 ? 24.194 14.345 112.269 1.00 35.14 261 GLY B O 1
ATOM 5064 N N . ALA B 1 237 ? 21.967 14.202 111.941 1.00 22.74 262 ALA B N 1
ATOM 5065 C CA . ALA B 1 237 ? 21.816 12.897 112.579 1.00 24.71 262 ALA B CA 1
ATOM 5066 C C . ALA B 1 237 ? 22.660 11.809 111.922 1.00 20.16 262 ALA B C 1
ATOM 5067 O O . ALA B 1 237 ? 22.820 11.783 110.704 1.00 27.08 262 ALA B O 1
ATOM 5069 N N . ARG B 1 238 ? 23.196 10.911 112.742 1.00 22.02 263 ARG B N 1
ATOM 5070 C CA . ARG B 1 238 ? 23.956 9.766 112.249 1.00 24.35 263 ARG B CA 1
ATOM 5071 C C . ARG B 1 238 ? 23.387 8.474 112.821 1.00 25.03 263 ARG B C 1
ATOM 5072 O O . ARG B 1 238 ? 23.189 8.362 114.029 1.00 34.16 263 ARG B O 1
ATOM 5080 N N . THR B 1 239 ? 23.103 7.506 111.955 1.00 29.51 264 THR B N 1
ATOM 5081 C CA . THR B 1 239 ? 22.584 6.218 112.411 1.00 29.94 264 THR B CA 1
ATOM 5082 C C . THR B 1 239 ? 23.374 5.035 111.860 1.00 30.43 264 THR B C 1
ATOM 5083 O O . THR B 1 239 ? 24.079 5.145 110.853 1.00 31.84 264 THR B O 1
ATOM 5087 N N . ALA B 1 240 ? 23.231 3.901 112.534 1.00 18.80 265 ALA B N 1
ATOM 5088 C CA . ALA B 1 240 ? 23.871 2.660 112.135 1.00 19.22 265 ALA B CA 1
ATOM 5089 C C . ALA B 1 240 ? 23.138 1.483 112.764 1.00 19.87 265 ALA B C 1
ATOM 5090 O O . ALA B 1 240 ? 22.823 1.500 113.953 1.00 20.06 265 ALA B O 1
ATOM 5092 N N . VAL B 1 241 ? 22.853 0.465 111.962 1.00 21.52 266 VAL B N 1
ATOM 5093 C CA . VAL B 1 241 ? 22.223 -0.741 112.476 1.00 22.78 266 VAL B CA 1
ATOM 5094 C C . VAL B 1 241 ? 23.252 -1.857 112.562 1.00 27.41 266 VAL B C 1
ATOM 5095 O O . VAL B 1 241 ? 24.007 -2.086 111.618 1.00 48.96 266 VAL B O 1
ATOM 5099 N N . VAL B 1 242 ? 23.296 -2.540 113.701 1.00 22.01 267 VAL B N 1
ATOM 5100 C CA . VAL B 1 242 ? 24.232 -3.642 113.874 1.00 40.27 267 VAL B CA 1
ATOM 5101 C C . VAL B 1 242 ? 23.511 -4.970 114.091 1.00 38.33 267 VAL B C 1
ATOM 5102 O O . VAL B 1 242 ? 22.926 -5.206 115.147 1.00 44.21 267 VAL B O 1
ATOM 5106 N N . HIS B 1 243 ? 23.551 -5.827 113.077 1.00 31.06 268 HIS B N 1
ATOM 5107 C CA . HIS B 1 243 ? 23.009 -7.173 113.193 1.00 31.03 268 HIS B CA 1
ATOM 5108 C C . HIS B 1 243 ? 24.079 -8.127 113.714 1.00 44.43 268 HIS B C 1
ATOM 5109 O O . HIS B 1 243 ? 25.131 -8.291 113.096 1.00 41.80 268 HIS B O 1
ATOM 5116 N N . LYS B 1 244 ? 23.809 -8.746 114.860 1.00 37.96 269 LYS B N 1
ATOM 5117 C CA . LYS B 1 244 ? 24.744 -9.694 115.450 1.00 40.52 269 LYS B CA 1
ATOM 5118 C C . LYS B 1 244 ? 24.045 -11.017 115.734 1.00 59.93 269 LYS B C 1
ATOM 5119 O O . LYS B 1 244 ? 22.878 -11.037 116.120 1.00 66.89 269 LYS B O 1
ATOM 5125 N N . ASP B 1 245 ? 24.759 -12.121 115.536 1.00 61.47 270 ASP B N 1
ATOM 5126 C CA . ASP B 1 245 ? 24.177 -13.446 115.719 1.00 71.14 270 ASP B CA 1
ATOM 5127 C C . ASP B 1 245 ? 23.988 -13.788 117.193 1.00 69.05 270 ASP B C 1
ATOM 5128 O O . ASP B 1 245 ? 22.961 -14.345 117.582 1.00 75.02 270 ASP B O 1
ATOM 5133 N N . GLY B 1 246 ? 24.982 -13.448 118.007 1.00 67.39 271 GLY B N 1
ATOM 5134 C CA . GLY B 1 246 ? 24.965 -13.784 119.419 1.00 75.73 271 GLY B CA 1
ATOM 5135 C C . GLY B 1 246 ? 23.811 -13.183 120.199 1.00 82.56 271 GLY B C 1
ATOM 5136 O O . GLY B 1 246 ? 23.332 -13.777 121.165 1.00 95.42 271 GLY B O 1
ATOM 5137 N N . VAL B 1 247 ? 23.358 -12.007 119.779 1.00 80.24 272 VAL B N 1
ATOM 5138 C CA . VAL B 1 247 ? 22.307 -11.292 120.496 1.00 70.50 272 VAL B CA 1
ATOM 5139 C C . VAL B 1 247 ? 20.945 -11.959 120.319 1.00 69.27 272 VAL B C 1
ATOM 5140 O O . VAL B 1 247 ? 20.779 -12.844 119.477 1.00 67.50 272 VAL B O 1
ATOM 5144 N N . HIS B 1 248 ? 19.975 -11.535 121.125 1.00 66.90 273 HIS B N 1
ATOM 5145 C CA . HIS B 1 248 ? 18.616 -12.056 121.028 1.00 72.12 273 HIS B CA 1
ATOM 5146 C C . HIS B 1 248 ? 17.596 -10.976 121.383 1.00 63.32 273 HIS B C 1
ATOM 5147 O O . HIS B 1 248 ? 16.486 -10.959 120.851 1.00 52.23 273 HIS B O 1
ATOM 5154 N N . LEU B 1 249 ? 17.979 -10.080 122.288 1.00 67.19 274 LEU B N 1
ATOM 5155 C CA . LEU B 1 249 ? 17.171 -8.903 122.597 1.00 67.92 274 LEU B CA 1
ATOM 5156 C C . LEU B 1 249 ? 17.688 -7.709 121.805 1.00 66.76 274 LEU B C 1
ATOM 5157 O O . LEU B 1 249 ? 18.868 -7.653 121.465 1.00 78.29 274 LEU B O 1
ATOM 5162 N N . GLU B 1 250 ? 16.811 -6.756 121.509 1.00 55.21 275 GLU B N 1
ATOM 5163 C CA . GLU B 1 250 ? 17.225 -5.583 120.748 1.00 44.10 275 GLU B CA 1
ATOM 5164 C C . GLU B 1 250 ? 17.659 -4.441 121.664 1.00 37.50 275 GLU B C 1
ATOM 5165 O O . GLU B 1 250 ? 16.971 -4.102 122.626 1.00 44.45 275 GLU B O 1
ATOM 5171 N N . TRP B 1 251 ? 18.813 -3.858 121.354 1.00 39.72 276 TRP B N 1
ATOM 5172 C CA . TRP B 1 251 ? 19.373 -2.763 122.138 1.00 27.97 276 TRP B CA 1
ATOM 5173 C C . TRP B 1 251 ? 19.400 -1.463 121.339 1.00 25.82 276 TRP B C 1
ATOM 5174 O O . TRP B 1 251 ? 19.307 -1.478 120.112 1.00 38.01 276 TRP B O 1
ATOM 5185 N N . VAL B 1 252 ? 19.529 -0.340 122.038 1.00 21.17 277 VAL B N 1
ATOM 5186 C CA . VAL B 1 252 ? 19.609 0.960 121.380 1.00 29.31 277 VAL B CA 1
ATOM 5187 C C . VAL B 1 252 ? 20.599 1.882 122.089 1.00 33.87 277 VAL B C 1
ATOM 5188 O O . VAL B 1 252 ? 20.705 1.880 123.315 1.00 42.01 277 VAL B O 1
ATOM 5192 N N . ALA B 1 253 ? 21.343 2.652 121.305 1.00 18.10 278 ALA B N 1
ATOM 5193 C CA . ALA B 1 253 ? 22.217 3.675 121.852 1.00 17.07 278 ALA B CA 1
ATOM 5194 C C . ALA B 1 253 ? 21.899 5.017 121.209 1.00 16.79 278 ALA B C 1
ATOM 5195 O O . ALA B 1 253 ? 22.052 5.183 120.003 1.00 29.97 278 ALA B O 1
ATOM 5197 N N . LEU B 1 254 ? 21.439 5.965 122.017 1.00 18.06 279 LEU B N 1
ATOM 5198 C CA . LEU B 1 254 ? 21.138 7.305 121.529 1.00 23.09 279 LEU B CA 1
ATOM 5199 C C . LEU B 1 254 ? 22.028 8.319 122.232 1.00 26.41 279 LEU B C 1
ATOM 5200 O O . LEU B 1 254 ? 21.895 8.545 123.433 1.00 37.01 279 LEU B O 1
ATOM 5205 N N . GLY B 1 255 ? 22.938 8.925 121.480 1.00 25.77 280 GLY B N 1
ATOM 5206 C CA . GLY B 1 255 ? 23.880 9.864 122.053 1.00 14.69 280 GLY B CA 1
ATOM 5207 C C . GLY B 1 255 ? 23.815 11.236 121.421 1.00 23.44 280 GLY B C 1
ATOM 5208 O O . GLY B 1 255 ? 23.602 11.372 120.216 1.00 24.52 280 GLY B O 1
ATOM 5209 N N . TYR B 1 256 ? 23.998 12.259 122.246 1.00 22.67 281 TYR B N 1
ATOM 5210 C CA . TYR B 1 256 ? 24.012 13.636 121.777 1.00 21.07 281 TYR B CA 1
ATOM 5211 C C . TYR B 1 256 ? 25.369 14.266 122.064 1.00 26.36 281 TYR B C 1
ATOM 5212 O O . TYR B 1 256 ? 25.924 14.086 123.149 1.00 20.08 281 TYR B O 1
ATOM 5221 N N . LYS B 1 257 ? 25.905 14.993 121.087 1.00 30.98 282 LYS B N 1
ATOM 5222 C CA . LYS B 1 257 ? 27.182 15.677 121.260 1.00 22.79 282 LYS B CA 1
ATOM 5223 C C . LYS B 1 257 ? 27.093 16.700 122.381 1.00 24.47 282 LYS B C 1
ATOM 5224 O O . LYS B 1 257 ? 26.042 17.293 122.621 1.00 29.92 282 LYS B O 1
ATOM 5230 N N . VAL B 1 258 ? 28.212 16.906 123.061 1.00 21.23 283 VAL B N 1
ATOM 5231 C CA . VAL B 1 258 ? 28.225 17.694 124.280 1.00 14.34 283 VAL B CA 1
ATOM 5232 C C . VAL B 1 258 ? 29.602 18.340 124.444 1.00 27.96 283 VAL B C 1
ATOM 5233 O O . VAL B 1 258 ? 30.601 17.785 123.980 1.00 34.52 283 VAL B O 1
ATOM 5237 N N . PRO B 1 259 ? 29.657 19.530 125.070 1.00 26.28 284 PRO B N 1
ATOM 5238 C CA . PRO B 1 259 ? 30.907 20.286 125.238 1.00 21.24 284 PRO B CA 1
ATOM 5239 C C . PRO B 1 259 ? 32.030 19.496 125.904 1.00 17.62 284 PRO B C 1
ATOM 5240 O O . PRO B 1 259 ? 31.793 18.428 126.470 1.00 17.92 284 PRO B O 1
ATOM 5244 N N . ALA B 1 260 ? 33.245 20.032 125.837 1.00 25.72 285 ALA B N 1
ATOM 5245 C CA . ALA B 1 260 ? 34.410 19.388 126.436 1.00 30.66 285 ALA B CA 1
ATOM 5246 C C . ALA B 1 260 ? 34.368 19.419 127.970 1.00 39.03 285 ALA B C 1
ATOM 5247 O O . ALA B 1 260 ? 33.493 20.048 128.567 1.00 38.25 285 ALA B O 1
ATOM 5249 N N . PHE B 1 261 ? 35.332 18.740 128.590 1.00 35.74 286 PHE B N 1
ATOM 5250 C CA . PHE B 1 261 ? 35.365 18.509 130.037 1.00 35.23 286 PHE B CA 1
ATOM 5251 C C . PHE B 1 261 ? 35.163 19.760 130.887 1.00 37.28 286 PHE B C 1
ATOM 5252 O O . PHE B 1 261 ? 34.343 19.769 131.806 1.00 50.11 286 PHE B O 1
ATOM 5260 N N . LYS B 1 262 ? 35.912 20.813 130.580 1.00 35.53 287 LYS B N 1
ATOM 5261 C CA . LYS B 1 262 ? 35.999 21.973 131.463 1.00 35.31 287 LYS B CA 1
ATOM 5262 C C . LYS B 1 262 ? 34.909 23.008 131.197 1.00 40.17 287 LYS B C 1
ATOM 5263 O O . LYS B 1 262 ? 35.141 24.209 131.326 1.00 60.83 287 LYS B O 1
ATOM 5269 N N . HIS B 1 263 ? 33.720 22.539 130.836 1.00 34.89 288 HIS B N 1
ATOM 5270 C CA . HIS B 1 263 ? 32.633 23.435 130.460 1.00 28.47 288 HIS B CA 1
ATOM 5271 C C . HIS B 1 263 ? 31.708 23.696 131.642 1.00 35.31 288 HIS B C 1
ATOM 5272 O O . HIS B 1 263 ? 31.666 22.914 132.592 1.00 57.64 288 HIS B O 1
ATOM 5279 N N . LYS B 1 264 ? 30.971 24.800 131.579 1.00 39.77 289 LYS B N 1
ATOM 5280 C CA . LYS B 1 264 ? 30.077 25.189 132.665 1.00 40.42 289 LYS B CA 1
ATOM 5281 C C . LYS B 1 264 ? 28.811 24.338 132.691 1.00 42.78 289 LYS B C 1
ATOM 5282 O O . LYS B 1 264 ? 28.232 24.098 133.752 1.00 47.88 289 LYS B O 1
ATOM 5284 N N . ASP B 1 265 ? 28.387 23.879 131.518 1.00 38.05 290 ASP B N 1
ATOM 5285 C CA . ASP B 1 265 ? 27.136 23.139 131.396 1.00 27.09 290 ASP B CA 1
ATOM 5286 C C . ASP B 1 265 ? 27.279 21.691 131.840 1.00 21.12 290 ASP B C 1
ATOM 5287 O O . ASP B 1 265 ? 26.290 20.965 131.923 1.00 32.54 290 ASP B O 1
ATOM 5292 N N . GLN B 1 266 ? 28.506 21.275 132.132 1.00 22.26 291 GLN B N 1
ATOM 5293 C CA . GLN B 1 266 ? 28.762 19.898 132.542 1.00 29.91 291 GLN B CA 1
ATOM 5294 C C . GLN B 1 266 ? 28.030 19.541 133.829 1.00 29.47 291 GLN B C 1
ATOM 5295 O O . GLN B 1 266 ? 27.585 18.406 133.999 1.00 34.46 291 GLN B O 1
ATOM 5301 N N . VAL B 1 267 ? 27.904 20.508 134.732 1.00 25.14 292 VAL B N 1
ATOM 5302 C CA . VAL B 1 267 ? 27.245 20.260 136.008 1.00 24.43 292 VAL B CA 1
ATOM 5303 C C . VAL B 1 267 ? 25.762 19.982 135.789 1.00 31.85 292 VAL B C 1
ATOM 5304 O O . VAL B 1 267 ? 25.198 19.065 136.385 1.00 42.81 292 VAL B O 1
ATOM 5308 N N . ALA B 1 268 ? 25.138 20.768 134.918 1.00 39.43 293 ALA B N 1
ATOM 5309 C CA . ALA B 1 268 ? 23.732 20.571 134.582 1.00 32.60 293 ALA B CA 1
ATOM 5310 C C . ALA B 1 268 ? 23.529 19.247 133.855 1.00 31.94 293 ALA B C 1
ATOM 5311 O O . ALA B 1 268 ? 22.551 18.539 134.098 1.00 41.65 293 ALA B O 1
ATOM 5313 N N . LEU B 1 269 ? 24.458 18.922 132.961 1.00 34.49 294 LEU B N 1
ATOM 5314 C CA . LEU B 1 269 ? 24.435 17.651 132.247 1.00 16.68 294 LEU B CA 1
ATOM 5315 C C . LEU B 1 269 ? 24.492 16.480 133.222 1.00 18.86 294 LEU B C 1
ATOM 5316 O O . LEU B 1 269 ? 23.750 15.508 133.087 1.00 16.62 294 LEU B O 1
ATOM 5321 N N . ASP B 1 270 ? 25.378 16.581 134.206 1.00 16.51 295 ASP B N 1
ATOM 5322 C CA . ASP B 1 270 ? 25.444 15.596 135.277 1.00 19.37 295 ASP B CA 1
ATOM 5323 C C . ASP B 1 270 ? 24.094 15.494 135.982 1.00 21.52 295 ASP B C 1
ATOM 5324 O O . ASP B 1 270 ? 23.611 14.397 136.263 1.00 17.69 295 ASP B O 1
ATOM 5329 N N . ALA B 1 271 ? 23.482 16.645 136.245 1.00 18.30 296 ALA B N 1
ATOM 5330 C CA . ALA B 1 271 ? 22.179 16.687 136.898 1.00 28.75 296 ALA B CA 1
ATOM 5331 C C . ALA B 1 271 ? 21.086 16.095 136.010 1.00 30.99 296 ALA B C 1
ATOM 5332 O O . ALA B 1 271 ? 20.160 15.452 136.504 1.00 26.68 296 ALA B O 1
ATOM 5334 N N . LEU B 1 272 ? 21.195 16.317 134.703 1.00 31.99 297 LEU B N 1
ATOM 5335 C CA . LEU B 1 272 ? 20.226 15.767 133.759 1.00 30.42 297 LEU B CA 1
ATOM 5336 C C . LEU B 1 272 ? 20.283 14.241 133.737 1.00 32.28 297 LEU B C 1
ATOM 5337 O O . LEU B 1 272 ? 19.250 13.576 133.656 1.00 27.76 297 LEU B O 1
ATOM 5342 N N . SER B 1 273 ? 21.492 13.693 133.816 1.00 26.55 298 SER B N 1
ATOM 5343 C CA . SER B 1 273 ? 21.675 12.247 133.821 1.00 23.14 298 SER B CA 1
ATOM 5344 C C . SER B 1 273 ? 21.141 11.638 135.112 1.00 24.10 298 SER B C 1
ATOM 5345 O O . SER B 1 273 ? 20.548 10.558 135.102 1.00 29.71 298 SER B O 1
ATOM 5348 N N . LYS B 1 274 ? 21.358 12.338 136.221 1.00 23.70 299 LYS B N 1
ATOM 5349 C CA . LYS B 1 274 ? 20.816 11.930 137.514 1.00 25.98 299 LYS B CA 1
ATOM 5350 C C . LYS B 1 274 ? 19.295 11.828 137.453 1.00 25.05 299 LYS B C 1
ATOM 5351 O O . LYS B 1 274 ? 18.694 10.948 138.069 1.00 38.47 299 LYS B O 1
ATOM 5357 N N . LEU B 1 275 ? 18.682 12.735 136.699 1.00 20.99 300 LEU B N 1
ATOM 5358 C CA . LEU B 1 275 ? 17.231 12.779 136.563 1.00 25.39 300 LEU B CA 1
ATOM 5359 C C . LEU B 1 275 ? 16.694 11.764 135.553 1.00 33.13 300 LEU B C 1
ATOM 5360 O O . LEU B 1 275 ? 15.702 11.081 135.814 1.00 27.93 300 LEU B O 1
ATOM 5365 N N . LEU B 1 276 ? 17.351 11.672 134.401 1.00 27.34 301 LEU B N 1
ATOM 5366 C CA . LEU B 1 276 ? 16.835 10.887 133.284 1.00 29.82 301 LEU B CA 1
ATOM 5367 C C . LEU B 1 276 ? 17.072 9.384 133.415 1.00 35.28 301 LEU B C 1
ATOM 5368 O O . LEU B 1 276 ? 16.131 8.595 133.313 1.00 35.35 301 LEU B O 1
ATOM 5373 N N . GLY B 1 277 ? 18.323 8.984 133.630 1.00 24.85 302 GLY B N 1
ATOM 5374 C CA . GLY B 1 277 ? 18.663 7.573 133.599 1.00 27.80 302 GLY B CA 1
ATOM 5375 C C . GLY B 1 277 ? 19.684 7.092 134.613 1.00 30.53 302 GLY B C 1
ATOM 5376 O O . GLY B 1 277 ? 20.540 6.268 134.291 1.00 37.10 302 GLY B O 1
ATOM 5377 N N . GLU B 1 278 ? 19.598 7.601 135.838 1.00 30.90 303 GLU B N 1
ATOM 5378 C CA . GLU B 1 278 ? 20.438 7.110 136.927 1.00 32.59 303 GLU B CA 1
ATOM 5379 C C . GLU B 1 278 ? 19.628 6.986 138.214 1.00 41.10 303 GLU B C 1
ATOM 5380 O O . GLU B 1 278 ? 18.852 7.877 138.562 1.00 44.37 303 GLU B O 1
ATOM 5386 N N . GLY B 1 279 ? 19.809 5.871 138.914 1.00 34.94 304 GLY B N 1
ATOM 5387 C CA . GLY B 1 279 ? 19.056 5.603 140.125 1.00 46.13 304 GLY B CA 1
ATOM 5388 C C . GLY B 1 279 ? 17.768 4.860 139.834 1.00 50.96 304 GLY B C 1
ATOM 5389 O O . GLY B 1 279 ? 17.386 4.690 138.676 1.00 56.72 304 GLY B O 1
ATOM 5390 N N . LYS B 1 280 ? 17.092 4.417 140.889 1.00 53.61 305 LYS B N 1
ATOM 5391 C CA . LYS B 1 280 ? 15.854 3.661 140.737 1.00 54.98 305 LYS B CA 1
ATOM 5392 C C . LYS B 1 280 ? 14.646 4.587 140.660 1.00 58.81 305 LYS B C 1
ATOM 5393 O O . LYS B 1 280 ? 13.502 4.132 140.658 1.00 61.74 305 LYS B O 1
ATOM 5399 N N . SER B 1 281 ? 14.910 5.888 140.589 1.00 57.99 306 SER B N 1
ATOM 5400 C CA . SER B 1 281 ? 13.853 6.889 140.520 1.00 49.98 306 SER B CA 1
ATOM 5401 C C . SER B 1 281 ? 13.942 7.703 139.232 1.00 42.41 306 SER B C 1
ATOM 5402 O O . SER B 1 281 ? 13.223 8.686 139.055 1.00 44.25 306 SER B O 1
ATOM 5405 N N . SER B 1 282 ? 14.827 7.287 138.333 1.00 35.83 307 SER B N 1
ATOM 5406 C CA . SER B 1 282 ? 15.035 8.001 137.080 1.00 37.62 307 SER B CA 1
ATOM 5407 C C . SER B 1 282 ? 13.819 7.886 136.169 1.00 39.94 307 SER B C 1
ATOM 5408 O O . SER B 1 282 ? 12.917 7.086 136.419 1.00 48.51 307 SER B O 1
ATOM 5411 N N . TRP B 1 283 ? 13.798 8.691 135.113 1.00 38.50 308 TRP B N 1
ATOM 5412 C CA . TRP B 1 283 ? 12.702 8.659 134.154 1.00 38.12 308 TRP B CA 1
ATOM 5413 C C . TRP B 1 283 ? 12.741 7.383 133.322 1.00 49.35 308 TRP B C 1
ATOM 5414 O O . TRP B 1 283 ? 11.705 6.776 133.061 1.00 65.52 308 TRP B O 1
ATOM 5425 N N . LEU B 1 284 ? 13.939 6.973 132.913 1.00 40.03 309 LEU B N 1
ATOM 5426 C CA . LEU B 1 284 ? 14.091 5.768 132.104 1.00 38.86 309 LEU B CA 1
ATOM 5427 C C . LEU B 1 284 ? 13.690 4.512 132.872 1.00 52.16 309 LEU B C 1
ATOM 5428 O O . LEU B 1 284 ? 13.195 3.549 132.287 1.00 60.44 309 LEU B O 1
ATOM 5433 N N . GLN B 1 285 ? 13.903 4.523 134.183 1.00 44.55 310 GLN B N 1
ATOM 5434 C CA . GLN B 1 285 ? 13.564 3.373 135.010 1.00 40.80 310 GLN B CA 1
ATOM 5435 C C . GLN B 1 285 ? 12.058 3.237 135.209 1.00 46.98 310 GLN B C 1
ATOM 5436 O O . GLN B 1 285 ? 11.471 2.209 134.876 1.00 63.10 310 GLN B O 1
ATOM 5442 N N . SER B 1 286 ? 11.435 4.279 135.747 1.00 40.58 311 SER B N 1
ATOM 5443 C CA . SER B 1 286 ? 10.037 4.195 136.154 1.00 48.82 311 SER B CA 1
ATOM 5444 C C . SER B 1 286 ? 9.057 4.477 135.017 1.00 64.78 311 SER B C 1
ATOM 5445 O O . SER B 1 286 ? 7.870 4.701 135.259 1.00 90.39 311 SER B O 1
ATOM 5448 N N . GLU B 1 287 ? 9.544 4.457 133.780 1.00 56.57 312 GLU B N 1
ATOM 5449 C CA . GLU B 1 287 ? 8.669 4.643 132.625 1.00 51.74 312 GLU B CA 1
ATOM 5450 C C . GLU B 1 287 ? 8.886 3.553 131.573 1.00 44.45 312 GLU B C 1
ATOM 5451 O O . GLU B 1 287 ? 7.931 2.943 131.095 1.00 31.83 312 GLU B O 1
ATOM 5457 N N . LEU B 1 288 ? 10.143 3.312 131.215 1.00 43.55 313 LEU B N 1
ATOM 5458 C CA . LEU B 1 288 ? 10.469 2.256 130.262 1.00 49.59 313 LEU B CA 1
ATOM 5459 C C . LEU B 1 288 ? 10.466 0.884 130.922 1.00 62.39 313 LEU B C 1
ATOM 5460 O O . LEU B 1 288 ? 9.785 -0.034 130.465 1.00 68.40 313 LEU B O 1
ATOM 5465 N N . VAL B 1 289 ? 11.232 0.753 131.999 1.00 60.90 314 VAL B N 1
ATOM 5466 C CA . VAL B 1 289 ? 11.405 -0.531 132.665 1.00 59.91 314 VAL B CA 1
ATOM 5467 C C . VAL B 1 289 ? 10.198 -0.898 133.529 1.00 58.52 314 VAL B C 1
ATOM 5468 O O . VAL B 1 289 ? 9.805 -2.063 133.594 1.00 71.15 314 VAL B O 1
ATOM 5472 N N . ASP B 1 290 ? 9.603 0.097 134.181 1.00 48.24 315 ASP B N 1
ATOM 5473 C CA . ASP B 1 290 ? 8.524 -0.160 135.131 1.00 54.51 315 ASP B CA 1
ATOM 5474 C C . ASP B 1 290 ? 7.130 0.022 134.532 1.00 58.17 315 ASP B C 1
ATOM 5475 O O . ASP B 1 290 ? 6.407 -0.953 134.319 1.00 46.39 315 ASP B O 1
ATOM 5480 N N . LYS B 1 291 ? 6.760 1.272 134.270 1.00 60.15 316 LYS B N 1
ATOM 5481 C CA . LYS B 1 291 ? 5.403 1.609 133.842 1.00 62.21 316 LYS B CA 1
ATOM 5482 C C . LYS B 1 291 ? 4.992 0.937 132.531 1.00 66.12 316 LYS B C 1
ATOM 5483 O O . LYS B 1 291 ? 3.822 0.608 132.341 1.00 77.79 316 LYS B O 1
ATOM 5485 N N . LYS B 1 292 ? 5.948 0.731 131.629 1.00 61.33 317 LYS B N 1
ATOM 5486 C CA . LYS B 1 292 ? 5.638 0.135 130.333 1.00 59.81 317 LYS B CA 1
ATOM 5487 C C . LYS B 1 292 ? 6.317 -1.217 130.136 1.00 66.14 317 LYS B C 1
ATOM 5488 O O . LYS B 1 292 ? 5.921 -1.991 129.263 1.00 51.54 317 LYS B O 1
ATOM 5494 N N . ARG B 1 293 ? 7.333 -1.489 130.952 1.00 75.84 318 ARG B N 1
ATOM 5495 C CA . ARG B 1 293 ? 8.077 -2.748 130.899 1.00 68.78 318 ARG B CA 1
ATOM 5496 C C . ARG B 1 293 ? 8.617 -3.032 129.498 1.00 59.27 318 ARG B C 1
ATOM 5497 O O . ARG B 1 293 ? 8.594 -4.172 129.033 1.00 51.86 318 ARG B O 1
ATOM 5499 N N . LEU B 1 294 ? 9.105 -1.988 128.834 1.00 61.11 319 LEU B N 1
ATOM 5500 C CA . LEU B 1 294 ? 9.609 -2.109 127.469 1.00 49.37 319 LEU B CA 1
ATOM 5501 C C . LEU B 1 294 ? 11.062 -2.568 127.432 1.00 54.88 319 LEU B C 1
ATOM 5502 O O . LEU B 1 294 ? 11.461 -3.312 126.535 1.00 57.65 319 LEU B O 1
ATOM 5507 N N . ALA B 1 295 ? 11.848 -2.123 128.407 1.00 51.41 320 ALA B N 1
ATOM 5508 C CA . ALA B 1 295 ? 13.267 -2.459 128.452 1.00 48.30 320 ALA B CA 1
ATOM 5509 C C . ALA B 1 295 ? 13.659 -3.141 129.761 1.00 41.59 320 ALA B C 1
ATOM 5510 O O . ALA B 1 295 ? 13.191 -2.761 130.836 1.00 39.84 320 ALA B O 1
ATOM 5512 N N . SER B 1 296 ? 14.519 -4.151 129.661 1.00 37.32 321 SER B N 1
ATOM 5513 C CA . SER B 1 296 ? 15.045 -4.832 130.839 1.00 46.67 321 SER B CA 1
ATOM 5514 C C . SER B 1 296 ? 16.047 -3.934 131.553 1.00 48.68 321 SER B C 1
ATOM 5515 O O . SER B 1 296 ? 16.182 -3.973 132.777 1.00 40.82 321 SER B O 1
ATOM 5518 N N . GLN B 1 297 ? 16.754 -3.132 130.766 1.00 45.82 322 GLN B N 1
ATOM 5519 C CA . GLN B 1 297 ? 17.706 -2.168 131.295 1.00 39.55 322 GLN B CA 1
ATOM 5520 C C . GLN B 1 297 ? 17.622 -0.865 130.515 1.00 39.50 322 GLN B C 1
ATOM 5521 O O . GLN B 1 297 ? 17.449 -0.870 129.296 1.00 43.23 322 GLN B O 1
ATOM 5527 N N . ALA B 1 298 ? 17.743 0.249 131.227 1.00 36.94 323 ALA B N 1
ATOM 5528 C CA . ALA B 1 298 ? 17.741 1.566 130.605 1.00 33.41 323 ALA B CA 1
ATOM 5529 C C . ALA B 1 298 ? 18.436 2.566 131.515 1.00 35.35 323 ALA B C 1
ATOM 5530 O O . ALA B 1 298 ? 18.072 2.711 132.681 1.00 39.29 323 ALA B O 1
ATOM 5532 N N . PHE B 1 299 ? 19.442 3.252 130.982 1.00 37.08 324 PHE B N 1
ATOM 5533 C CA . PHE B 1 299 ? 20.204 4.211 131.771 1.00 32.58 324 PHE B CA 1
ATOM 5534 C C . PHE B 1 299 ? 20.839 5.293 130.904 1.00 32.41 324 PHE B C 1
ATOM 5535 O O . PHE B 1 299 ? 20.926 5.153 129.683 1.00 24.40 324 PHE B O 1
ATOM 5543 N N . SER B 1 300 ? 21.279 6.371 131.546 1.00 29.70 325 SER B N 1
ATOM 5544 C CA . SER B 1 300 ? 22.002 7.435 130.860 1.00 25.53 325 SER B CA 1
ATOM 5545 C C . SER B 1 300 ? 23.352 7.675 131.526 1.00 30.20 325 SER B C 1
ATOM 5546 O O . SER B 1 300 ? 23.558 7.303 132.682 1.00 35.91 325 SER B O 1
ATOM 5549 N N . HIS B 1 301 ? 24.268 8.296 130.793 1.00 17.14 326 HIS B N 1
ATOM 5550 C CA . HIS B 1 301 ? 25.577 8.625 131.339 1.00 18.62 326 HIS B CA 1
ATOM 5551 C C . HIS B 1 301 ? 26.166 9.847 130.651 1.00 38.15 326 HIS B C 1
ATOM 5552 O O . HIS B 1 301 ? 26.523 9.792 129.475 1.00 58.46 326 HIS B O 1
ATOM 5559 N N . ASN B 1 302 ? 26.257 10.952 131.382 1.00 36.12 327 ASN B N 1
ATOM 5560 C CA . ASN B 1 302 ? 26.971 12.117 130.883 1.00 31.37 327 ASN B CA 1
ATOM 5561 C C . ASN B 1 302 ? 28.469 11.886 130.984 1.00 25.72 327 ASN B C 1
ATOM 5562 O O . ASN B 1 302 ? 29.099 12.213 131.992 1.00 32.87 327 ASN B O 1
ATOM 5575 N N . GLN B 1 304 ? 32.088 12.611 130.805 1.00 16.01 329 GLN B N 1
ATOM 5576 C CA . GLN B 1 304 ? 32.800 13.875 130.884 1.00 37.62 329 GLN B CA 1
ATOM 5577 C C . GLN B 1 304 ? 34.179 13.705 130.272 1.00 28.01 329 GLN B C 1
ATOM 5578 O O . GLN B 1 304 ? 35.198 13.746 130.966 1.00 20.98 329 GLN B O 1
ATOM 5584 N N . LEU B 1 305 ? 34.190 13.496 128.960 1.00 30.60 330 LEU B N 1
ATOM 5585 C CA . LEU B 1 305 ? 35.420 13.293 128.209 1.00 21.53 330 LEU B CA 1
ATOM 5586 C C . LEU B 1 305 ? 36.185 14.602 128.075 1.00 30.16 330 LEU B C 1
ATOM 5587 O O . LEU B 1 305 ? 35.592 15.682 128.107 1.00 27.86 330 LEU B O 1
ATOM 5592 N N . GLN B 1 306 ? 37.501 14.492 127.924 1.00 40.14 331 GLN B N 1
ATOM 5593 C CA . GLN B 1 306 ? 38.378 15.656 127.849 1.00 17.62 331 GLN B CA 1
ATOM 5594 C C . GLN B 1 306 ? 38.016 16.574 126.684 1.00 38.25 331 GLN B C 1
ATOM 5595 O O . GLN B 1 306 ? 37.757 17.760 126.882 1.00 36.25 331 GLN B O 1
ATOM 5601 N N . ASP B 1 307 ? 37.992 16.024 125.473 1.00 37.74 332 ASP B N 1
ATOM 5602 C CA . ASP B 1 307 ? 37.602 16.791 124.292 1.00 33.41 332 ASP B CA 1
ATOM 5603 C C . ASP B 1 307 ? 36.084 16.786 124.136 1.00 32.08 332 ASP B C 1
ATOM 5604 O O . ASP B 1 307 ? 35.372 16.532 125.106 1.00 32.21 332 ASP B O 1
ATOM 5609 N N . GLU B 1 308 ? 35.590 17.071 122.931 1.00 32.30 333 GLU B N 1
ATOM 5610 C CA . GLU B 1 308 ? 34.146 17.104 122.700 1.00 16.34 333 GLU B CA 1
ATOM 5611 C C . GLU B 1 308 ? 33.503 15.789 123.126 1.00 21.26 333 GLU B C 1
ATOM 5612 O O . GLU B 1 308 ? 33.838 14.723 122.614 1.00 38.54 333 GLU B O 1
ATOM 5618 N N . SER B 1 309 ? 32.579 15.881 124.074 1.00 23.25 334 SER B N 1
ATOM 5619 C CA . SER B 1 309 ? 32.073 14.704 124.766 1.00 30.64 334 SER B CA 1
ATOM 5620 C C . SER B 1 309 ? 30.717 14.250 124.251 1.00 32.53 334 SER B C 1
ATOM 5621 O O . SER B 1 309 ? 30.219 14.746 123.240 1.00 19.84 334 SER B O 1
ATOM 5624 N N . VAL B 1 310 ? 30.121 13.306 124.972 1.00 40.92 335 VAL B N 1
ATOM 5625 C CA . VAL B 1 310 ? 28.877 12.681 124.551 1.00 35.84 335 VAL B CA 1
ATOM 5626 C C . VAL B 1 310 ? 27.965 12.377 125.740 1.00 27.39 335 VAL B C 1
ATOM 5627 O O . VAL B 1 310 ? 28.401 11.816 126.748 1.00 29.19 335 VAL B O 1
ATOM 5631 N N . PHE B 1 311 ? 26.702 12.774 125.620 1.00 19.29 336 PHE B N 1
ATOM 5632 C CA . PHE B 1 311 ? 25.670 12.358 126.563 1.00 22.19 336 PHE B CA 1
ATOM 5633 C C . PHE B 1 311 ? 24.994 11.123 125.988 1.00 15.74 336 PHE B C 1
ATOM 5634 O O . PHE B 1 311 ? 24.475 11.160 124.875 1.00 18.43 336 PHE B O 1
ATOM 5642 N N . LEU B 1 312 ? 24.994 10.032 126.743 1.00 20.63 337 LEU B N 1
ATOM 5643 C CA . LEU B 1 312 ? 24.648 8.734 126.175 1.00 24.35 337 LEU B CA 1
ATOM 5644 C C . LEU B 1 312 ? 23.422 8.071 126.807 1.00 34.91 337 LEU B C 1
ATOM 5645 O O . LEU B 1 312 ? 23.358 7.898 128.022 1.00 52.53 337 LEU B O 1
ATOM 5650 N N . PHE B 1 313 ? 22.457 7.701 125.967 1.00 24.16 338 PHE B N 1
ATOM 5651 C CA . PHE B 1 313 ? 21.302 6.909 126.394 1.00 20.93 338 PHE B CA 1
ATOM 5652 C C . PHE B 1 313 ? 21.419 5.473 125.891 1.00 34.20 338 PHE B C 1
ATOM 5653 O O . PHE B 1 313 ? 21.584 5.245 124.692 1.00 40.75 338 PHE B O 1
ATOM 5661 N N . ILE B 1 314 ? 21.327 4.508 126.799 1.00 24.14 339 ILE B N 1
ATOM 5662 C CA . ILE B 1 314 ? 21.394 3.099 126.414 1.00 27.29 339 ILE B CA 1
ATOM 5663 C C . ILE B 1 314 ? 20.219 2.308 126.986 1.00 35.31 339 ILE B C 1
ATOM 5664 O O . ILE B 1 314 ? 19.920 2.400 128.177 1.00 54.61 339 ILE B O 1
ATOM 5669 N N . ALA B 1 315 ? 19.555 1.533 126.135 1.00 35.55 340 ALA B N 1
ATOM 5670 C CA . ALA B 1 315 ? 18.402 0.750 126.564 1.00 39.71 340 ALA B CA 1
ATOM 5671 C C . ALA B 1 315 ? 18.344 -0.612 125.874 1.00 41.40 340 ALA B C 1
ATOM 5672 O O . ALA B 1 315 ? 18.535 -0.719 124.663 1.00 43.98 340 ALA B O 1
ATOM 5674 N N . GLY B 1 316 ? 18.083 -1.651 126.661 1.00 33.17 341 GLY B N 1
ATOM 5675 C CA . GLY B 1 316 ? 17.941 -2.998 126.140 1.00 45.07 341 GLY B CA 1
ATOM 5676 C C . GLY B 1 316 ? 16.535 -3.516 126.363 1.00 52.14 341 GLY B C 1
ATOM 5677 O O . GLY B 1 316 ? 16.098 -3.690 127.502 1.00 58.15 341 GLY B O 1
ATOM 5678 N N . GLY B 1 317 ? 15.826 -3.770 125.269 1.00 39.31 342 GLY B N 1
ATOM 5679 C CA . GLY B 1 317 ? 14.416 -4.098 125.341 1.00 43.55 342 GLY B CA 1
ATOM 5680 C C . GLY B 1 317 ? 14.092 -5.490 125.844 1.00 51.09 342 GLY B C 1
ATOM 5681 O O . GLY B 1 317 ? 14.935 -6.389 125.825 1.00 51.72 342 GLY B O 1
ATOM 5682 N N . ASN B 1 318 ? 12.856 -5.654 126.306 1.00 45.47 343 ASN B N 1
ATOM 5683 C CA . ASN B 1 318 ? 12.320 -6.960 126.659 1.00 50.00 343 ASN B CA 1
ATOM 5684 C C . ASN B 1 318 ? 12.062 -7.766 125.386 1.00 61.66 343 ASN B C 1
ATOM 5685 O O . ASN B 1 318 ? 12.061 -7.198 124.294 1.00 66.48 343 ASN B O 1
ATOM 5690 N N . PRO B 1 319 ? 11.871 -9.093 125.513 1.00 61.03 344 PRO B N 1
ATOM 5691 C CA . PRO B 1 319 ? 11.598 -9.923 124.332 1.00 64.95 344 PRO B CA 1
ATOM 5692 C C . PRO B 1 319 ? 10.440 -9.414 123.472 1.00 64.79 344 PRO B C 1
ATOM 5693 O O . PRO B 1 319 ? 9.499 -8.813 123.997 1.00 54.40 344 PRO B O 1
ATOM 5697 N N . ASN B 1 320 ? 10.534 -9.651 122.164 1.00 68.62 345 ASN B N 1
ATOM 5698 C CA . ASN B 1 320 ? 9.525 -9.232 121.190 1.00 64.53 345 ASN B CA 1
ATOM 5699 C C . ASN B 1 320 ? 9.291 -7.719 121.171 1.00 58.32 345 ASN B C 1
ATOM 5700 O O . ASN B 1 320 ? 8.213 -7.255 120.801 1.00 63.60 345 ASN B O 1
ATOM 5702 N N . ILE B 1 321 ? 10.305 -6.954 121.564 1.00 59.53 346 ILE B N 1
ATOM 5703 C CA . ILE B 1 321 ? 10.230 -5.495 121.521 1.00 58.68 346 ILE B CA 1
ATOM 5704 C C . ILE B 1 321 ? 11.342 -4.932 120.643 1.00 52.61 346 ILE B C 1
ATOM 5705 O O . ILE B 1 321 ? 12.527 -5.137 120.915 1.00 45.09 346 ILE B O 1
ATOM 5710 N N . LYS B 1 322 ? 10.949 -4.225 119.588 1.00 51.88 347 LYS B N 1
ATOM 5711 C CA . LYS B 1 322 ? 11.900 -3.688 118.621 1.00 45.20 347 LYS B CA 1
ATOM 5712 C C . LYS B 1 322 ? 12.665 -2.494 119.186 1.00 53.45 347 LYS B C 1
ATOM 5713 O O . LYS B 1 322 ? 12.174 -1.790 120.069 1.00 50.02 347 LYS B O 1
ATOM 5715 N N . ALA B 1 323 ? 13.871 -2.274 118.669 1.00 61.06 348 ALA B N 1
ATOM 5716 C CA . ALA B 1 323 ? 14.733 -1.194 119.141 1.00 48.46 348 ALA B CA 1
ATOM 5717 C C . ALA B 1 323 ? 14.156 0.181 118.816 1.00 55.73 348 ALA B C 1
ATOM 5718 O O . ALA B 1 323 ? 14.361 1.136 119.563 1.00 63.58 348 ALA B O 1
ATOM 5720 N N . GLU B 1 324 ? 13.436 0.278 117.701 1.00 59.54 349 GLU B N 1
ATOM 5721 C CA . GLU B 1 324 ? 12.833 1.543 117.292 1.00 50.67 349 GLU B CA 1
ATOM 5722 C C . GLU B 1 324 ? 11.781 1.998 118.295 1.00 52.31 349 GLU B C 1
ATOM 5723 O O . GLU B 1 324 ? 11.566 3.196 118.480 1.00 61.60 349 GLU B O 1
ATOM 5729 N N . ALA B 1 325 ? 11.127 1.034 118.938 1.00 52.89 350 ALA B N 1
ATOM 5730 C CA . ALA B 1 325 ? 10.119 1.335 119.949 1.00 56.99 350 ALA B CA 1
ATOM 5731 C C . ALA B 1 325 ? 10.763 1.990 121.167 1.00 58.80 350 ALA B C 1
ATOM 5732 O O . ALA B 1 325 ? 10.156 2.838 121.821 1.00 50.15 350 ALA B O 1
ATOM 5734 N N . LEU B 1 326 ? 11.997 1.590 121.461 1.00 54.38 351 LEU B N 1
ATOM 5735 C CA . LEU B 1 326 ? 12.751 2.176 122.562 1.00 42.13 351 LEU B CA 1
ATOM 5736 C C . LEU B 1 326 ? 13.148 3.610 122.245 1.00 50.33 351 LEU B C 1
ATOM 5737 O O . LEU B 1 326 ? 13.093 4.483 123.110 1.00 54.53 351 LEU B O 1
ATOM 5742 N N . GLN B 1 327 ? 13.551 3.846 121.000 1.00 49.80 352 GLN B N 1
ATOM 5743 C CA . GLN B 1 327 ? 13.953 5.178 120.570 1.00 40.71 352 GLN B CA 1
ATOM 5744 C C . GLN B 1 327 ? 12.769 6.137 120.586 1.00 47.42 352 GLN B C 1
ATOM 5745 O O . GLN B 1 327 ? 12.896 7.289 121.001 1.00 47.73 352 GLN B O 1
ATOM 5751 N N . LYS B 1 328 ? 11.617 5.653 120.132 1.00 42.16 353 LYS B N 1
ATOM 5752 C CA . LYS B 1 328 ? 10.409 6.466 120.088 1.00 54.12 353 LYS B CA 1
ATOM 5753 C C . LYS B 1 328 ? 10.028 6.973 121.475 1.00 54.62 353 LYS B C 1
ATOM 5754 O O . LYS B 1 328 ? 9.463 8.057 121.614 1.00 51.45 353 LYS B O 1
ATOM 5756 N N . GLU B 1 329 ? 10.355 6.188 122.499 1.00 52.79 354 GLU B N 1
ATOM 5757 C CA . GLU B 1 329 ? 9.980 6.517 123.870 1.00 49.62 354 GLU B CA 1
ATOM 5758 C C . GLU B 1 329 ? 10.958 7.479 124.538 1.00 46.33 354 GLU B C 1
ATOM 5759 O O . GLU B 1 329 ? 10.540 8.456 125.159 1.00 61.46 354 GLU B O 1
ATOM 5765 N N . ILE B 1 330 ? 12.253 7.203 124.421 1.00 42.62 355 ILE B N 1
ATOM 5766 C CA . ILE B 1 330 ? 13.259 8.070 125.029 1.00 40.47 355 ILE B CA 1
ATOM 5767 C C . ILE B 1 330 ? 13.214 9.465 124.411 1.00 46.48 355 ILE B C 1
ATOM 5768 O O . ILE B 1 330 ? 13.437 10.458 125.097 1.00 64.68 355 ILE B O 1
ATOM 5773 N N . VAL B 1 331 ? 12.910 9.537 123.119 1.00 47.82 356 VAL B N 1
ATOM 5774 C CA . VAL B 1 331 ? 12.771 10.820 122.445 1.00 49.05 356 VAL B CA 1
ATOM 5775 C C . VAL B 1 331 ? 11.551 11.559 122.991 1.00 47.74 356 VAL B C 1
ATOM 5776 O O . VAL B 1 331 ? 11.602 12.765 123.239 1.00 45.73 356 VAL B O 1
ATOM 5780 N N . ALA B 1 332 ? 10.465 10.818 123.195 1.00 45.33 357 ALA B N 1
ATOM 5781 C CA . ALA B 1 332 ? 9.236 11.368 123.758 1.00 44.32 357 ALA B CA 1
ATOM 5782 C C . ALA B 1 332 ? 9.467 11.944 125.155 1.00 47.23 357 ALA B C 1
ATOM 5783 O O . ALA B 1 332 ? 8.835 12.927 125.546 1.00 41.17 357 ALA B O 1
ATOM 5785 N N . LEU B 1 333 ? 10.372 11.323 125.906 1.00 43.24 358 LEU B N 1
ATOM 5786 C CA . LEU B 1 333 ? 10.763 11.844 127.209 1.00 42.04 358 LEU B CA 1
ATOM 5787 C C . LEU B 1 333 ? 11.556 13.137 127.051 1.00 39.18 358 LEU B C 1
ATOM 5788 O O . LEU B 1 333 ? 11.311 14.116 127.757 1.00 41.34 358 LEU B O 1
ATOM 5793 N N . LEU B 1 334 ? 12.506 13.129 126.120 1.00 28.74 359 LEU B N 1
ATOM 5794 C CA . LEU B 1 334 ? 13.347 14.292 125.862 1.00 30.50 359 LEU B CA 1
ATOM 5795 C C . LEU B 1 334 ? 12.528 15.476 125.360 1.00 39.83 359 LEU B C 1
ATOM 5796 O O . LEU B 1 334 ? 12.825 16.626 125.687 1.00 34.73 359 LEU B O 1
ATOM 5801 N N . GLU B 1 335 ? 11.503 15.194 124.561 1.00 39.24 360 GLU B N 1
ATOM 5802 C CA . GLU B 1 335 ? 10.598 16.239 124.097 1.00 46.45 360 GLU B CA 1
ATOM 5803 C C . GLU B 1 335 ? 9.804 16.773 125.281 1.00 47.29 360 GLU B C 1
ATOM 5804 O O . GLU B 1 335 ? 9.633 17.983 125.431 1.00 46.07 360 GLU B O 1
ATOM 5810 N N . LYS B 1 336 ? 9.333 15.857 126.123 1.00 51.30 361 LYS B N 1
ATOM 5811 C CA . LYS B 1 336 ? 8.648 16.215 127.361 1.00 41.76 361 LYS B CA 1
ATOM 5812 C C . LYS B 1 336 ? 9.573 17.027 128.265 1.00 43.18 361 LYS B C 1
ATOM 5813 O O . LYS B 1 336 ? 9.151 17.999 128.894 1.00 40.71 361 LYS B O 1
ATOM 5819 N N . LEU B 1 337 ? 10.837 16.620 128.320 1.00 50.25 362 LEU B N 1
ATOM 5820 C CA . LEU B 1 337 ? 11.853 17.352 129.069 1.00 40.40 362 LEU B CA 1
ATOM 5821 C C . LEU B 1 337 ? 12.071 18.746 128.490 1.00 40.06 362 LEU B C 1
ATOM 5822 O O . LEU B 1 337 ? 12.046 19.737 129.216 1.00 31.72 362 LEU B O 1
ATOM 5827 N N . LYS B 1 338 ? 12.278 18.816 127.178 1.00 46.26 363 LYS B N 1
ATOM 5828 C CA . LYS B 1 338 ? 12.546 20.086 126.511 1.00 40.54 363 LYS B CA 1
ATOM 5829 C C . LYS B 1 338 ? 11.367 21.054 126.614 1.00 49.30 363 LYS B C 1
ATOM 5830 O O . LYS B 1 338 ? 11.537 22.263 126.458 1.00 44.91 363 LYS B O 1
ATOM 5836 N N . LYS B 1 339 ? 10.177 20.524 126.883 1.00 56.38 364 LYS B N 1
ATOM 5837 C CA . LYS B 1 339 ? 9.009 21.366 127.127 1.00 45.73 364 LYS B CA 1
ATOM 5838 C C . LYS B 1 339 ? 9.112 22.039 128.494 1.00 45.71 364 LYS B C 1
ATOM 5839 O O . LYS B 1 339 ? 8.373 22.976 128.794 1.00 52.65 364 LYS B O 1
ATOM 5845 N N . GLY B 1 340 ? 10.034 21.552 129.320 1.00 47.53 365 GLY B N 1
ATOM 5846 C CA . GLY B 1 340 ? 10.286 22.143 130.622 1.00 41.26 365 GLY B CA 1
ATOM 5847 C C . GLY B 1 340 ? 9.507 21.487 131.744 1.00 38.78 365 GLY B C 1
ATOM 5848 O O . GLY B 1 340 ? 9.289 22.094 132.793 1.00 36.57 365 GLY B O 1
ATOM 5849 N N . GLU B 1 341 ? 9.090 20.244 131.529 1.00 40.54 366 GLU B N 1
ATOM 5850 C CA . GLU B 1 341 ? 8.286 19.535 132.516 1.00 43.56 366 GLU B CA 1
ATOM 5851 C C . GLU B 1 341 ? 9.149 18.834 133.559 1.00 49.00 366 GLU B C 1
ATOM 5852 O O . GLU B 1 341 ? 9.265 17.607 133.565 1.00 54.47 366 GLU B O 1
ATOM 5858 N N . ILE B 1 342 ? 9.760 19.628 134.434 1.00 44.03 367 ILE B N 1
ATOM 5859 C CA . ILE B 1 342 ? 10.458 19.102 135.601 1.00 26.49 367 ILE B CA 1
ATOM 5860 C C . ILE B 1 342 ? 9.875 19.707 136.869 1.00 27.67 367 ILE B C 1
ATOM 5861 O O . ILE B 1 342 ? 9.890 20.926 137.043 1.00 44.25 367 ILE B O 1
ATOM 5866 N N . THR B 1 343 ? 9.365 18.859 137.754 1.00 32.47 368 THR B N 1
ATOM 5867 C CA . THR B 1 343 ? 8.762 19.338 138.993 1.00 39.91 368 THR B CA 1
ATOM 5868 C C . THR B 1 343 ? 9.820 19.879 139.940 1.00 46.56 368 THR B C 1
ATOM 5869 O O . THR B 1 343 ? 10.980 19.463 139.893 1.00 41.03 368 THR B O 1
ATOM 5873 N N . GLN B 1 344 ? 9.416 20.807 140.802 1.00 48.43 369 GLN B N 1
ATOM 5874 C CA . GLN B 1 344 ? 10.308 21.318 141.834 1.00 39.86 369 GLN B CA 1
ATOM 5875 C C . GLN B 1 344 ? 10.716 20.190 142.773 1.00 40.09 369 GLN B C 1
ATOM 5876 O O . GLN B 1 344 ? 11.840 20.165 143.277 1.00 33.38 369 GLN B O 1
ATOM 5882 N N . ALA B 1 345 ? 9.799 19.251 142.989 1.00 35.35 370 ALA B N 1
ATOM 5883 C CA . ALA B 1 345 ? 10.075 18.072 143.801 1.00 37.26 370 ALA B CA 1
ATOM 5884 C C . ALA B 1 345 ? 11.171 17.207 143.179 1.00 39.12 370 ALA B C 1
ATOM 5885 O O . ALA B 1 345 ? 12.045 16.706 143.883 1.00 29.65 370 ALA B O 1
ATOM 5887 N N . GLU B 1 346 ? 11.117 17.033 141.861 1.00 39.24 371 GLU B N 1
ATOM 5888 C CA . GLU B 1 346 ? 12.119 16.240 141.154 1.00 42.36 371 GLU B CA 1
ATOM 5889 C C . GLU B 1 346 ? 13.505 16.854 141.294 1.00 37.16 371 GLU B C 1
ATOM 5890 O O . GLU B 1 346 ? 14.468 16.165 141.634 1.00 34.07 371 GLU B O 1
ATOM 5896 N N . LEU B 1 347 ? 13.595 18.153 141.028 1.00 34.14 372 LEU B N 1
ATOM 5897 C CA . LEU B 1 347 ? 14.852 18.882 141.139 1.00 33.61 372 LEU B CA 1
ATOM 5898 C C . LEU B 1 347 ? 15.422 18.799 142.553 1.00 42.01 372 LEU B C 1
ATOM 5899 O O . LEU B 1 347 ? 16.635 18.741 142.744 1.00 46.68 372 LEU B O 1
ATOM 5904 N N . ASP B 1 348 ? 14.536 18.783 143.542 1.00 34.05 373 ASP B N 1
ATOM 5905 C CA . ASP B 1 348 ? 14.955 18.756 144.936 1.00 28.70 373 ASP B CA 1
ATOM 5906 C C . ASP B 1 348 ? 15.529 17.396 145.316 1.00 38.38 373 ASP B C 1
ATOM 5907 O O . ASP B 1 348 ? 16.486 17.312 146.088 1.00 33.67 373 ASP B O 1
ATOM 5912 N N . LYS B 1 349 ? 14.943 16.333 144.772 1.00 48.06 374 LYS B N 1
ATOM 5913 C CA . LYS B 1 349 ? 15.402 14.981 145.072 1.00 50.32 374 LYS B CA 1
ATOM 5914 C C . LYS B 1 349 ? 16.798 14.758 144.509 1.00 40.08 374 LYS B C 1
ATOM 5915 O O . LYS B 1 349 ? 17.611 14.048 145.100 1.00 37.28 374 LYS B O 1
ATOM 5921 N N . ILE B 1 350 ? 17.069 15.373 143.364 1.00 25.91 375 ILE B N 1
ATOM 5922 C CA . ILE B 1 350 ? 18.390 15.305 142.757 1.00 24.77 375 ILE B CA 1
ATOM 5923 C C . ILE B 1 350 ? 19.427 15.955 143.670 1.00 32.12 375 ILE B C 1
ATOM 5924 O O . ILE B 1 350 ? 20.519 15.423 143.865 1.00 41.26 375 ILE B O 1
ATOM 5929 N N . LYS B 1 351 ? 19.069 17.097 144.247 1.00 37.27 376 LYS B N 1
ATOM 5930 C CA . LYS B 1 351 ? 20.003 17.856 145.071 1.00 38.76 376 LYS B CA 1
ATOM 5931 C C . LYS B 1 351 ? 20.232 17.221 146.439 1.00 38.70 376 LYS B C 1
ATOM 5932 O O . LYS B 1 351 ? 21.337 17.286 146.976 1.00 33.44 376 LYS B O 1
ATOM 5938 N N . ILE B 1 352 ? 19.196 16.612 147.008 1.00 47.13 377 ILE B N 1
ATOM 5939 C CA . ILE B 1 352 ? 19.341 16.001 148.324 1.00 51.96 377 ILE B CA 1
ATOM 5940 C C . ILE B 1 352 ? 20.156 14.713 148.209 1.00 42.72 377 ILE B C 1
ATOM 5941 O O . ILE B 1 352 ? 20.900 14.358 149.124 1.00 40.13 377 ILE B O 1
ATOM 5946 N N . ASN B 1 353 ? 20.040 14.034 147.070 1.00 39.93 378 ASN B N 1
ATOM 5947 C CA . ASN B 1 353 ? 20.805 12.814 146.836 1.00 46.22 378 ASN B CA 1
ATOM 5948 C C . ASN B 1 353 ? 22.269 13.123 146.560 1.00 43.29 378 ASN B C 1
ATOM 5949 O O . ASN B 1 353 ? 23.157 12.354 146.932 1.00 50.44 378 ASN B O 1
ATOM 5954 N N . GLN B 1 354 ? 22.513 14.255 145.907 1.00 34.95 379 GLN B N 1
ATOM 5955 C CA . GLN B 1 354 ? 23.869 14.687 145.597 1.00 33.21 379 GLN B CA 1
ATOM 5956 C C . GLN B 1 354 ? 24.623 15.065 146.870 1.00 42.86 379 GLN B C 1
ATOM 5957 O O . GLN B 1 354 ? 25.827 14.832 146.982 1.00 39.79 379 GLN B O 1
ATOM 5963 N N . LYS B 1 355 ? 23.905 15.649 147.826 1.00 51.79 380 LYS B N 1
ATOM 5964 C CA . LYS B 1 355 ? 24.473 15.949 149.136 1.00 48.94 380 LYS B CA 1
ATOM 5965 C C . LYS B 1 355 ? 24.912 14.665 149.829 1.00 48.05 380 LYS B C 1
ATOM 5966 O O . LYS B 1 355 ? 26.032 14.571 150.331 1.00 59.06 380 LYS B O 1
ATOM 5972 N N . ALA B 1 356 ? 24.022 13.678 149.843 1.00 46.90 381 ALA B N 1
ATOM 5973 C CA . ALA B 1 356 ? 24.267 12.421 150.544 1.00 66.10 381 ALA B CA 1
ATOM 5974 C C . ALA B 1 356 ? 25.444 11.651 149.948 1.00 68.10 381 ALA B C 1
ATOM 5975 O O . ALA B 1 356 ? 26.245 11.066 150.679 1.00 68.29 381 ALA B O 1
ATOM 5977 N N . ASP B 1 357 ? 25.544 11.652 148.623 1.00 57.90 382 ASP B N 1
ATOM 5978 C CA . ASP B 1 357 ? 26.635 10.962 147.948 1.00 52.19 382 ASP B CA 1
ATOM 5979 C C . ASP B 1 357 ? 27.963 11.669 148.193 1.00 43.85 382 ASP B C 1
ATOM 5980 O O . ASP B 1 357 ? 29.000 11.025 148.349 1.00 40.43 382 ASP B O 1
ATOM 5985 N N . PHE B 1 358 ? 27.924 12.996 148.236 1.00 35.86 383 PHE B N 1
ATOM 5986 C CA . PHE B 1 358 ? 29.131 13.785 148.437 1.00 28.96 383 PHE B CA 1
ATOM 5987 C C . PHE B 1 358 ? 29.726 13.551 149.822 1.00 46.99 383 PHE B C 1
ATOM 5988 O O . PHE B 1 358 ? 30.915 13.261 149.946 1.00 67.81 383 PHE B O 1
ATOM 5996 N N . ILE B 1 359 ? 28.899 13.670 150.857 1.00 36.08 384 ILE B N 1
ATOM 5997 C CA . ILE B 1 359 ? 29.364 13.454 152.225 1.00 38.45 384 ILE B CA 1
ATOM 5998 C C . ILE B 1 359 ? 29.762 11.997 152.457 1.00 33.36 384 ILE B C 1
ATOM 5999 O O . ILE B 1 359 ? 30.602 11.707 153.306 1.00 46.89 384 ILE B O 1
ATOM 6004 N N . SER B 1 360 ? 29.164 11.084 151.699 1.00 37.58 385 SER B N 1
ATOM 6005 C CA . SER B 1 360 ? 29.515 9.672 151.790 1.00 44.75 385 SER B CA 1
ATOM 6006 C C . SER B 1 360 ? 30.895 9.425 151.191 1.00 61.76 385 SER B C 1
ATOM 6007 O O . SER B 1 360 ? 31.624 8.534 151.629 1.00 63.13 385 SER B O 1
ATOM 6009 N N . ASN B 1 361 ? 31.247 10.225 150.188 1.00 58.68 386 ASN B N 1
ATOM 6010 C CA . ASN B 1 361 ? 32.529 10.091 149.506 1.00 46.35 386 ASN B CA 1
ATOM 6011 C C . ASN B 1 361 ? 33.700 10.644 150.312 1.00 53.54 386 ASN B C 1
ATOM 6012 O O . ASN B 1 361 ? 34.823 10.156 150.194 1.00 68.65 386 ASN B O 1
ATOM 6017 N N . LEU B 1 362 ? 33.437 11.658 151.131 1.00 47.36 387 LEU B N 1
ATOM 6018 C CA . LEU B 1 362 ? 34.490 12.292 151.920 1.00 42.95 387 LEU B CA 1
ATOM 6019 C C . LEU B 1 362 ? 35.006 11.365 153.014 1.00 45.53 387 LEU B C 1
ATOM 6020 O O . LEU B 1 362 ? 36.046 11.624 153.620 1.00 44.47 387 LEU B O 1
ATOM 6025 N N . GLU B 1 363 ? 34.272 10.285 153.262 1.00 46.71 388 GLU B N 1
ATOM 6026 C CA . GLU B 1 363 ? 34.655 9.317 154.280 1.00 50.46 388 GLU B CA 1
ATOM 6027 C C . GLU B 1 363 ? 35.572 8.241 153.704 1.00 37.77 388 GLU B C 1
ATOM 6028 O O . GLU B 1 363 ? 36.285 7.564 154.441 1.00 49.19 388 GLU B O 1
ATOM 6030 N N . SER B 1 364 ? 35.553 8.092 152.384 1.00 36.65 389 SER B N 1
ATOM 6031 C CA . SER B 1 364 ? 36.343 7.060 151.719 1.00 47.92 389 SER B CA 1
ATOM 6032 C C . SER B 1 364 ? 37.454 7.648 150.858 1.00 46.41 389 SER B C 1
ATOM 6033 O O . SER B 1 364 ? 37.199 8.432 149.941 1.00 33.35 389 SER B O 1
ATOM 6036 N N . SER B 1 365 ? 38.688 7.247 151.150 1.00 46.92 390 SER B N 1
ATOM 6037 C CA . SER B 1 365 ? 39.848 7.719 150.406 1.00 41.31 390 SER B CA 1
ATOM 6038 C C . SER B 1 365 ? 39.796 7.278 148.946 1.00 47.69 390 SER B C 1
ATOM 6039 O O . SER B 1 365 ? 40.344 7.946 148.070 1.00 52.32 390 SER B O 1
ATOM 6042 N N . SER B 1 366 ? 39.132 6.154 148.689 1.00 50.17 391 SER B N 1
ATOM 6043 C CA . SER B 1 366 ? 38.972 5.651 147.327 1.00 44.98 391 SER B CA 1
ATOM 6044 C C . SER B 1 366 ? 38.085 6.572 146.500 1.00 44.44 391 SER B C 1
ATOM 6045 O O . SER B 1 366 ? 38.349 6.813 145.322 1.00 46.96 391 SER B O 1
ATOM 6048 N N . ASP B 1 367 ? 37.027 7.076 147.127 1.00 44.98 392 ASP B N 1
ATOM 6049 C CA . ASP B 1 367 ? 36.085 7.957 146.451 1.00 43.06 392 ASP B CA 1
ATOM 6050 C C . ASP B 1 367 ? 36.711 9.320 146.186 1.00 44.12 392 ASP B C 1
ATOM 6051 O O . ASP B 1 367 ? 36.573 9.875 145.095 1.00 49.35 392 ASP B O 1
ATOM 6056 N N . VAL B 1 368 ? 37.404 9.851 147.190 1.00 46.08 393 VAL B N 1
ATOM 6057 C CA . VAL B 1 368 ? 38.049 11.155 147.076 1.00 43.24 393 VAL B CA 1
ATOM 6058 C C . VAL B 1 368 ? 39.131 11.139 146.000 1.00 40.09 393 VAL B C 1
ATOM 6059 O O . VAL B 1 368 ? 39.258 12.083 145.216 1.00 30.14 393 VAL B O 1
ATOM 6063 N N . ALA B 1 369 ? 39.901 10.056 145.962 1.00 36.50 394 ALA B N 1
ATOM 6064 C CA . ALA B 1 369 ? 40.946 9.896 144.959 1.00 33.43 394 ALA B CA 1
ATOM 6065 C C . ALA B 1 369 ? 40.352 9.924 143.554 1.00 36.14 394 ALA B C 1
ATOM 6066 O O . ALA B 1 369 ? 40.843 10.637 142.681 1.00 45.24 394 ALA B O 1
ATOM 6068 N N . GLY B 1 370 ? 39.289 9.152 143.352 1.00 36.84 395 GLY B N 1
ATOM 6069 C CA . GLY B 1 370 ? 38.608 9.092 142.071 1.00 35.80 395 GLY B CA 1
ATOM 6070 C C . GLY B 1 370 ? 38.118 10.446 141.591 1.00 39.25 395 GLY B C 1
ATOM 6071 O O . GLY B 1 370 ? 38.125 10.728 140.393 1.00 50.47 395 GLY B O 1
ATOM 6072 N N . LEU B 1 371 ? 37.691 11.288 142.527 1.00 32.36 396 LEU B N 1
ATOM 6073 C CA . LEU B 1 371 ? 37.254 12.636 142.187 1.00 48.42 396 LEU B CA 1
ATOM 6074 C C . LEU B 1 371 ? 38.432 13.485 141.723 1.00 60.01 396 LEU B C 1
ATOM 6075 O O . LEU B 1 371 ? 38.399 14.069 140.639 1.00 70.36 396 LEU B O 1
ATOM 6080 N N . PHE B 1 372 ? 39.471 13.545 142.551 1.00 53.70 397 PHE B N 1
ATOM 6081 C CA . PHE B 1 372 ? 40.659 14.335 142.245 1.00 49.62 397 PHE B CA 1
ATOM 6082 C C . PHE B 1 372 ? 41.356 13.871 140.972 1.00 46.10 397 PHE B C 1
ATOM 6083 O O . PHE B 1 372 ? 41.846 14.689 140.195 1.00 52.82 397 PHE B O 1
ATOM 6091 N N . ALA B 1 373 ? 41.396 12.558 140.765 1.00 39.82 398 ALA B N 1
ATOM 6092 C CA . ALA B 1 373 ? 42.100 11.981 139.626 1.00 31.87 398 ALA B CA 1
ATOM 6093 C C . ALA B 1 373 ? 41.585 12.529 138.300 1.00 43.56 398 ALA B C 1
ATOM 6094 O O . ALA B 1 373 ? 42.365 12.832 137.397 1.00 54.96 398 ALA B O 1
ATOM 6096 N N . ASP B 1 374 ? 40.270 12.666 138.191 1.00 34.98 399 ASP B N 1
ATOM 6097 C CA . ASP B 1 374 ? 39.663 13.118 136.949 1.00 40.13 399 ASP B CA 1
ATOM 6098 C C . ASP B 1 374 ? 39.941 14.596 136.694 1.00 45.53 399 ASP B C 1
ATOM 6099 O O . ASP B 1 374 ? 40.116 15.010 135.548 1.00 52.92 399 ASP B O 1
ATOM 6104 N N . TYR B 1 375 ? 40.003 15.385 137.762 1.00 38.65 400 TYR B N 1
ATOM 6105 C CA . TYR B 1 375 ? 40.155 16.832 137.631 1.00 29.73 400 TYR B CA 1
ATOM 6106 C C . TYR B 1 375 ? 41.614 17.283 137.643 1.00 38.43 400 TYR B C 1
ATOM 6107 O O . TYR B 1 375 ? 41.938 18.360 137.144 1.00 42.09 400 TYR B O 1
ATOM 6116 N N . LEU B 1 376 ? 42.490 16.459 138.211 1.00 40.40 401 LEU B N 1
ATOM 6117 C CA . LEU B 1 376 ? 43.918 16.764 138.231 1.00 36.69 401 LEU B CA 1
ATOM 6118 C C . LEU B 1 376 ? 44.530 16.646 136.842 1.00 51.67 401 LEU B C 1
ATOM 6119 O O . LEU B 1 376 ? 45.284 17.518 136.413 1.00 68.47 401 LEU B O 1
ATOM 6124 N N . VAL B 1 377 ? 44.197 15.564 136.143 1.00 50.06 402 VAL B N 1
ATOM 6125 C CA . VAL B 1 377 ? 44.734 15.312 134.809 1.00 41.83 402 VAL B CA 1
ATOM 6126 C C . VAL B 1 377 ? 44.282 16.379 133.818 1.00 36.81 402 VAL B C 1
ATOM 6127 O O . VAL B 1 377 ? 44.871 16.532 132.748 1.00 37.55 402 VAL B O 1
ATOM 6131 N N . GLN B 1 378 ? 43.234 17.112 134.182 1.00 35.17 403 GLN B N 1
ATOM 6132 C CA . GLN B 1 378 ? 42.719 18.190 133.349 1.00 37.92 403 GLN B CA 1
ATOM 6133 C C . GLN B 1 378 ? 43.165 19.548 133.879 1.00 46.82 403 GLN B C 1
ATOM 6134 O O . GLN B 1 378 ? 42.906 20.581 133.256 1.00 49.41 403 GLN B O 1
ATOM 6140 N N . ASN B 1 379 ? 43.846 19.530 135.023 1.00 44.35 404 ASN B N 1
ATOM 6141 C CA . ASN B 1 379 ? 44.218 20.746 135.739 1.00 46.67 404 ASN B CA 1
ATOM 6142 C C . ASN B 1 379 ? 42.989 21.620 135.974 1.00 43.20 404 ASN B C 1
ATOM 6143 O O . ASN B 1 379 ? 42.941 22.775 135.554 1.00 46.40 404 ASN B O 1
ATOM 6148 N N . ASP B 1 380 ? 41.994 21.050 136.645 1.00 42.05 405 ASP B N 1
ATOM 6149 C CA . ASP B 1 380 ? 40.729 21.734 136.877 1.00 49.94 405 ASP B CA 1
ATOM 6150 C C . ASP B 1 380 ? 40.239 21.515 138.309 1.00 46.42 405 ASP B C 1
ATOM 6151 O O . ASP B 1 380 ? 39.086 21.149 138.531 1.00 44.78 405 ASP B O 1
ATOM 6156 N N . LEU B 1 381 ? 41.119 21.738 139.280 1.00 36.84 406 LEU B N 1
ATOM 6157 C CA . LEU B 1 381 ? 40.755 21.550 140.680 1.00 35.00 406 LEU B CA 1
ATOM 6158 C C . LEU B 1 381 ? 39.786 22.632 141.135 1.00 39.44 406 LEU B C 1
ATOM 6159 O O . LEU B 1 381 ? 38.962 22.408 142.023 1.00 44.27 406 LEU B O 1
ATOM 6164 N N . GLN B 1 382 ? 39.896 23.807 140.524 1.00 36.59 407 GLN B N 1
ATOM 6165 C CA . GLN B 1 382 ? 38.988 24.907 140.817 1.00 42.07 407 GLN B CA 1
ATOM 6166 C C . GLN B 1 382 ? 37.565 24.516 140.453 1.00 33.98 407 GLN B C 1
ATOM 6167 O O . GLN B 1 382 ? 36.618 24.842 141.167 1.00 34.07 407 GLN B O 1
ATOM 6173 N N . GLY B 1 383 ? 37.427 23.812 139.334 1.00 38.78 408 GLY B N 1
ATOM 6174 C CA . GLY B 1 383 ? 36.136 23.318 138.901 1.00 24.43 408 GLY B CA 1
ATOM 6175 C C . GLY B 1 383 ? 35.585 22.332 139.907 1.00 27.50 408 GLY B C 1
ATOM 6176 O O . GLY B 1 383 ? 34.396 22.356 140.220 1.00 46.00 408 GLY B O 1
ATOM 6177 N N . LEU B 1 384 ? 36.460 21.474 140.425 1.00 24.59 409 LEU B N 1
ATOM 6178 C CA . LEU B 1 384 ? 36.064 20.447 141.384 1.00 34.21 409 LEU B CA 1
ATOM 6179 C C . LEU B 1 384 ? 35.547 21.055 142.683 1.00 40.62 409 LEU B C 1
ATOM 6180 O O . LEU B 1 384 ? 34.518 20.626 143.211 1.00 33.50 409 LEU B O 1
ATOM 6185 N N . THR B 1 385 ? 36.261 22.052 143.195 1.00 36.32 410 THR B N 1
ATOM 6186 C CA . THR B 1 385 ? 35.870 22.696 144.443 1.00 40.89 410 THR B CA 1
ATOM 6187 C C . THR B 1 385 ? 34.556 23.453 144.279 1.00 44.42 410 THR B C 1
ATOM 6188 O O . THR B 1 385 ? 33.731 23.483 145.190 1.00 53.11 410 THR B O 1
ATOM 6192 N N . ASP B 1 386 ? 34.361 24.053 143.108 1.00 47.03 411 ASP B N 1
ATOM 6193 C CA . ASP B 1 386 ? 33.171 24.859 142.848 1.00 44.64 411 ASP B CA 1
ATOM 6194 C C . ASP B 1 386 ? 31.968 24.022 142.428 1.00 35.24 411 ASP B C 1
ATOM 6195 O O . ASP B 1 386 ? 30.897 24.566 142.167 1.00 35.52 411 ASP B O 1
ATOM 6200 N N . TYR B 1 387 ? 32.144 22.705 142.365 1.00 34.45 412 TYR B N 1
ATOM 6201 C CA . TYR B 1 387 ? 31.113 21.817 141.828 1.00 28.26 412 TYR B CA 1
ATOM 6202 C C . TYR B 1 387 ? 29.835 21.824 142.666 1.00 31.17 412 TYR B C 1
ATOM 6203 O O . TYR B 1 387 ? 28.755 22.130 142.157 1.00 24.00 412 TYR B O 1
ATOM 6212 N N . GLN B 1 388 ? 29.972 21.492 143.947 1.00 34.24 413 GLN B N 1
ATOM 6213 C CA . GLN B 1 388 ? 28.830 21.367 144.850 1.00 31.51 413 GLN B CA 1
ATOM 6214 C C . GLN B 1 388 ? 27.935 22.600 144.865 1.00 37.37 413 GLN B C 1
ATOM 6215 O O . GLN B 1 388 ? 26.712 22.484 144.794 1.00 39.46 413 GLN B O 1
ATOM 6221 N N . GLN B 1 389 ? 28.544 23.777 144.955 1.00 37.33 414 GLN B N 1
ATOM 6222 C CA . GLN B 1 389 ? 27.773 25.013 144.996 1.00 44.94 414 GLN B CA 1
ATOM 6223 C C . GLN B 1 389 ? 27.050 25.246 143.673 1.00 47.40 414 GLN B C 1
ATOM 6224 O O . GLN B 1 389 ? 25.912 25.712 143.654 1.00 50.29 414 GLN B O 1
ATOM 6230 N N . GLN B 1 390 ? 27.709 24.910 142.569 1.00 43.46 415 GLN B N 1
ATOM 6231 C CA . GLN B 1 390 ? 27.114 25.086 141.252 1.00 33.63 415 GLN B CA 1
ATOM 6232 C C . GLN B 1 390 ? 25.937 24.139 141.063 1.00 36.46 415 GLN B C 1
ATOM 6233 O O . GLN B 1 390 ? 24.940 24.485 140.424 1.00 27.24 415 GLN B O 1
ATOM 6239 N N . PHE B 1 391 ? 26.057 22.946 141.633 1.00 31.99 416 PHE B N 1
ATOM 6240 C CA . PHE B 1 391 ? 25.026 21.926 141.495 1.00 31.14 416 PHE B CA 1
ATOM 6241 C C . PHE B 1 391 ? 23.781 22.300 142.287 1.00 32.30 416 PHE B C 1
ATOM 6242 O O . PHE B 1 391 ? 22.658 22.130 141.813 1.00 29.82 416 PHE B O 1
ATOM 6250 N N . LEU B 1 392 ? 23.988 22.815 143.494 1.00 31.82 417 LEU B N 1
ATOM 6251 C CA . LEU B 1 392 ? 22.881 23.139 144.386 1.00 38.40 417 LEU B CA 1
ATOM 6252 C C . LEU B 1 392 ? 22.216 24.464 144.021 1.00 37.70 417 LEU B C 1
ATOM 6253 O O . LEU B 1 392 ? 21.151 24.792 144.540 1.00 47.50 417 LEU B O 1
ATOM 6258 N N . ASP B 1 393 ? 22.848 25.221 143.131 1.00 39.95 418 ASP B N 1
ATOM 6259 C CA . ASP B 1 393 ? 22.277 26.478 142.660 1.00 32.50 418 ASP B CA 1
ATOM 6260 C C . ASP B 1 393 ? 21.598 26.295 141.309 1.00 40.89 418 ASP B C 1
ATOM 6261 O O . ASP B 1 393 ? 21.125 27.259 140.709 1.00 65.14 418 ASP B O 1
ATOM 6266 N N . LEU B 1 394 ? 21.561 25.057 140.828 1.00 30.86 419 LEU B N 1
ATOM 6267 C CA . LEU B 1 394 ? 20.897 24.758 139.567 1.00 36.24 419 LEU B CA 1
ATOM 6268 C C . LEU B 1 394 ? 19.396 24.976 139.687 1.00 35.79 419 LEU B C 1
ATOM 6269 O O . LEU B 1 394 ? 18.761 24.485 140.617 1.00 32.24 419 LEU B O 1
ATOM 6274 N N . LYS B 1 395 ? 18.835 25.729 138.750 1.00 39.49 420 LYS B N 1
ATOM 6275 C CA . LYS B 1 395 ? 17.391 25.851 138.654 1.00 42.93 420 LYS B CA 1
ATOM 6276 C C . LYS B 1 395 ? 16.902 24.890 137.579 1.00 41.17 420 LYS B C 1
ATOM 6277 O O . LYS B 1 395 ? 17.693 24.425 136.760 1.00 43.24 420 LYS B O 1
ATOM 6283 N N . VAL B 1 396 ? 15.609 24.580 137.594 1.00 42.97 421 VAL B N 1
ATOM 6284 C CA . VAL B 1 396 ? 15.010 23.731 136.569 1.00 30.57 421 VAL B CA 1
ATOM 6285 C C . VAL B 1 396 ? 15.299 24.298 135.184 1.00 47.35 421 VAL B C 1
ATOM 6286 O O . VAL B 1 396 ? 15.599 23.558 134.245 1.00 54.51 421 VAL B O 1
ATOM 6290 N N . SER B 1 397 ? 15.223 25.622 135.077 1.00 52.73 422 SER B N 1
ATOM 6291 C CA . SER B 1 397 ? 15.485 26.320 133.825 1.00 37.50 422 SER B CA 1
ATOM 6292 C C . SER B 1 397 ? 16.870 25.988 133.277 1.00 36.09 422 SER B C 1
ATOM 6293 O O . SER B 1 397 ? 17.050 25.875 132.065 1.00 53.66 422 SER B O 1
ATOM 6296 N N . ASP B 1 398 ? 17.842 25.828 134.170 1.00 24.03 423 ASP B N 1
ATOM 6297 C CA . ASP B 1 398 ? 19.196 25.464 133.761 1.00 36.40 423 ASP B CA 1
ATOM 6298 C C . ASP B 1 398 ? 19.199 24.086 133.111 1.00 37.83 42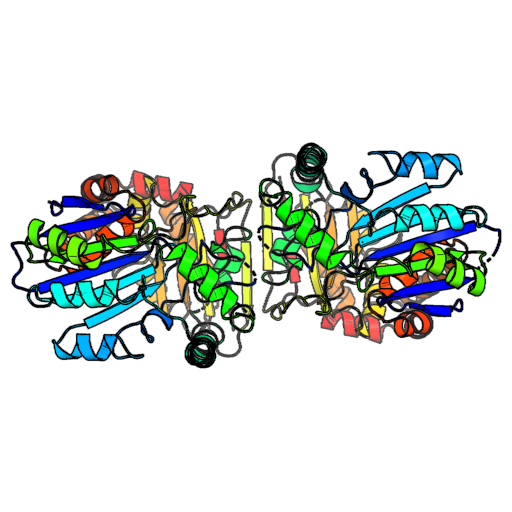3 ASP B C 1
ATOM 6299 O O . ASP B 1 398 ? 19.846 23.870 132.087 1.00 27.40 423 ASP B O 1
ATOM 6304 N N . LEU B 1 399 ? 18.460 23.159 133.708 1.00 31.04 424 LEU B N 1
ATOM 6305 C CA . LEU B 1 399 ? 18.354 21.807 133.179 1.00 29.22 424 LEU B CA 1
ATOM 6306 C C . LEU B 1 399 ? 17.653 21.795 131.822 1.00 37.21 424 LEU B C 1
ATOM 6307 O O . LEU B 1 399 ? 18.009 21.017 130.939 1.00 42.48 424 LEU B O 1
ATOM 6312 N N . VAL B 1 400 ? 16.661 22.666 131.660 1.00 39.87 425 VAL B N 1
ATOM 6313 C CA . VAL B 1 400 ? 15.876 22.713 130.430 1.00 27.93 425 VAL B CA 1
ATOM 6314 C C . VAL B 1 400 ? 16.626 23.449 129.317 1.00 31.88 425 VAL B C 1
ATOM 6315 O O . VAL B 1 400 ? 16.535 23.075 128.147 1.00 38.79 425 VAL B O 1
ATOM 6319 N N . ARG B 1 401 ? 17.370 24.490 129.682 1.00 32.29 426 ARG B N 1
ATOM 6320 C CA . ARG B 1 401 ? 18.216 25.198 128.722 1.00 22.47 426 ARG B CA 1
ATOM 6321 C C . ARG B 1 401 ? 19.255 24.258 128.124 1.00 26.64 426 ARG B C 1
ATOM 6322 O O . ARG B 1 401 ? 19.408 24.178 126.906 1.00 39.92 426 ARG B O 1
ATOM 6330 N N . VAL B 1 402 ? 19.967 23.554 128.997 1.00 24.86 427 VAL B N 1
ATOM 6331 C CA . VAL B 1 402 ? 21.000 22.616 128.584 1.00 20.27 427 VAL B CA 1
ATOM 6332 C C . VAL B 1 402 ? 20.400 21.493 127.744 1.00 40.18 427 VAL B C 1
ATOM 6333 O O . VAL B 1 402 ? 21.002 21.045 126.765 1.00 40.49 427 VAL B O 1
ATOM 6337 N N . ALA B 1 403 ? 19.201 21.058 128.124 1.00 34.73 428 ALA B N 1
ATOM 6338 C CA . ALA B 1 403 ? 18.488 20.024 127.386 1.00 24.14 428 ALA B CA 1
ATOM 6339 C C . ALA B 1 403 ? 18.245 20.447 125.940 1.00 36.28 428 ALA B C 1
ATOM 6340 O O . ALA B 1 403 ? 18.686 19.775 125.009 1.00 46.32 428 ALA B O 1
ATOM 6342 N N . ASN B 1 404 ? 17.554 21.569 125.756 1.00 28.88 429 ASN B N 1
ATOM 6343 C CA . ASN B 1 404 ? 17.257 22.070 124.416 1.00 33.09 429 ASN B CA 1
ATOM 6344 C C . ASN B 1 404 ? 18.505 22.447 123.625 1.00 38.83 429 ASN B C 1
ATOM 6345 O O . ASN B 1 404 ? 18.485 22.484 122.393 1.00 44.20 429 ASN B O 1
ATOM 6350 N N . GLU B 1 405 ? 19.590 22.726 124.337 1.00 33.29 430 GLU B N 1
ATOM 6351 C CA . GLU B 1 405 ? 20.825 23.158 123.700 1.00 28.98 430 GLU B CA 1
ATOM 6352 C C . GLU B 1 405 ? 21.521 22.018 122.970 1.00 35.24 430 GLU B C 1
ATOM 6353 O O . GLU B 1 405 ? 22.000 22.188 121.849 1.00 45.62 430 GLU B O 1
ATOM 6359 N N . TYR B 1 406 ? 21.570 20.852 123.605 1.00 40.09 431 TYR B N 1
ATOM 6360 C CA . TYR B 1 406 ? 22.386 19.757 123.096 1.00 35.43 431 TYR B CA 1
ATOM 6361 C C . TYR B 1 406 ? 21.571 18.559 122.622 1.00 32.95 431 TYR B C 1
ATOM 6362 O O . TYR B 1 406 ? 22.050 17.764 121.814 1.00 42.36 431 TYR B O 1
ATOM 6371 N N . PHE B 1 407 ? 20.345 18.424 123.117 1.00 18.28 432 PHE B N 1
ATOM 6372 C CA . PHE B 1 407 ? 19.523 17.278 122.741 1.00 27.25 432 PHE B CA 1
ATOM 6373 C C . PHE B 1 407 ? 18.729 17.565 121.472 1.00 34.65 432 PHE B C 1
ATOM 6374 O O . PHE B 1 407 ? 17.502 17.437 121.445 1.00 28.73 432 PHE B O 1
ATOM 6382 N N . LYS B 1 408 ? 19.448 17.962 120.425 1.00 40.34 433 LYS B N 1
ATOM 6383 C CA . LYS B 1 408 ? 18.874 18.151 119.100 1.00 28.25 433 LYS B CA 1
ATOM 6384 C C . LYS B 1 408 ? 19.271 16.988 118.200 1.00 19.71 433 LYS B C 1
ATOM 6385 O O . LYS B 1 408 ? 20.364 16.440 118.336 1.00 26.28 433 LYS B O 1
ATOM 6391 N N . ASP B 1 409 ? 18.386 16.616 117.282 1.00 30.69 434 ASP B N 1
ATOM 6392 C CA . ASP B 1 409 ? 18.645 15.495 116.379 1.00 44.63 434 ASP B CA 1
ATOM 6393 C C . ASP B 1 409 ? 19.897 15.710 115.526 1.00 40.95 434 ASP B C 1
ATOM 6394 O O . ASP B 1 409 ? 20.582 14.753 115.162 1.00 34.18 434 ASP B O 1
ATOM 6399 N N . THR B 1 410 ? 20.201 16.970 115.228 1.00 37.40 435 THR B N 1
ATOM 6400 C CA . THR B 1 410 ? 21.364 17.313 114.415 1.00 26.69 435 THR B CA 1
ATOM 6401 C C . THR B 1 410 ? 22.685 16.966 115.106 1.00 29.28 435 THR B C 1
ATOM 6402 O O . THR B 1 410 ? 23.741 16.973 114.476 1.00 27.04 435 THR B O 1
ATOM 6406 N N . GLN B 1 411 ? 22.621 16.672 116.401 1.00 41.41 436 GLN B N 1
ATOM 6407 C CA . GLN B 1 411 ? 23.795 16.236 117.151 1.00 37.30 436 GLN B CA 1
ATOM 6408 C C . GLN B 1 411 ? 23.587 14.822 117.676 1.00 38.32 436 GLN B C 1
ATOM 6409 O O . GLN B 1 411 ? 24.358 14.332 118.504 1.00 35.06 436 GLN B O 1
ATOM 6415 N N . SER B 1 412 ? 22.536 14.170 117.189 1.00 36.05 437 SER B N 1
ATOM 6416 C CA . SER B 1 412 ? 22.176 12.845 117.670 1.00 20.61 437 SER B CA 1
ATOM 6417 C C . SER B 1 412 ? 22.906 11.747 116.911 1.00 27.78 437 SER B C 1
ATOM 6418 O O . SER B 1 412 ? 23.127 11.840 115.706 1.00 36.50 437 SER B O 1
ATOM 6421 N N . THR B 1 413 ? 23.282 10.707 117.643 1.00 33.79 438 THR B N 1
ATOM 6422 C CA . THR B 1 413 ? 23.845 9.502 117.059 1.00 24.82 438 THR B CA 1
ATOM 6423 C C . THR B 1 413 ? 23.068 8.312 117.597 1.00 26.19 438 THR B C 1
ATOM 6424 O O . THR B 1 413 ? 22.897 8.173 118.806 1.00 36.37 438 THR B O 1
ATOM 6428 N N . THR B 1 414 ? 22.585 7.463 116.699 1.00 18.51 439 THR B N 1
ATOM 6429 C CA . THR B 1 414 ? 21.729 6.354 117.091 1.00 19.10 439 THR B CA 1
ATOM 6430 C C . THR B 1 414 ? 22.224 5.029 116.525 1.00 24.94 439 THR B C 1
ATOM 6431 O O . THR B 1 414 ? 22.418 4.894 115.320 1.00 19.97 439 THR B O 1
ATOM 6435 N N . VAL B 1 415 ? 22.426 4.048 117.399 1.00 24.32 440 VAL B N 1
ATOM 6436 C CA . VAL B 1 415 ? 22.872 2.729 116.964 1.00 23.98 440 VAL B CA 1
ATOM 6437 C C . VAL B 1 415 ? 21.929 1.638 117.459 1.00 33.77 440 VAL B C 1
ATOM 6438 O O . VAL B 1 415 ? 21.680 1.519 118.658 1.00 42.23 440 VAL B O 1
ATOM 6442 N N . PHE B 1 416 ? 21.406 0.847 116.525 1.00 36.36 441 PHE B N 1
ATOM 6443 C CA . PHE B 1 416 ? 20.492 -0.244 116.853 1.00 27.09 441 PHE B CA 1
ATOM 6444 C C . PHE B 1 416 ? 21.217 -1.586 116.900 1.00 35.91 441 PHE B C 1
ATOM 6445 O O . PHE B 1 416 ? 22.080 -1.866 116.066 1.00 41.07 441 PHE B O 1
ATOM 6453 N N . LEU B 1 417 ? 20.857 -2.418 117.872 1.00 38.05 442 LEU B N 1
ATOM 6454 C CA . LEU B 1 417 ? 21.430 -3.755 117.971 1.00 34.65 442 LEU B CA 1
ATOM 6455 C C . LEU B 1 417 ? 20.362 -4.820 117.739 1.00 43.97 442 LEU B C 1
ATOM 6456 O O . LEU B 1 417 ? 19.426 -4.959 118.524 1.00 38.65 442 LEU B O 1
ATOM 6461 N N . LYS B 1 418 ? 20.514 -5.566 116.650 1.00 43.89 443 LYS B N 1
ATOM 6462 C CA . LYS B 1 418 ? 19.534 -6.562 116.234 1.00 37.53 443 LYS B CA 1
ATOM 6463 C C . LYS B 1 418 ? 20.231 -7.883 115.900 1.00 58.23 443 LYS B C 1
ATOM 6464 O O . LYS B 1 418 ? 21.456 -7.922 115.801 1.00 73.16 443 LYS B O 1
ATOM 6470 N N . PRO B 1 419 ? 19.468 -8.980 115.751 1.00 56.18 444 PRO B N 1
ATOM 6471 C CA . PRO B 1 419 ? 18.046 -9.175 116.059 1.00 56.22 444 PRO B CA 1
ATOM 6472 C C . PRO B 1 419 ? 17.835 -9.569 117.514 1.00 66.76 444 PRO B C 1
ATOM 6473 O O . PRO B 1 419 ? 18.384 -10.591 117.925 1.00 71.54 444 PRO B O 1
#

Foldseek 3Di:
DFDKDWDAAPFQQIEIETAAADQKKKKKKKFQDAQLLDDLQALLQVVQQQLCQDWDPAHGNRLVVVLVVQPKDWDWDGFHGMTMTMIIDGNVCLLVVLQSNLRSLTRDGDPVNLVVVLVVLVVVCCVLLQLHDVVLCAVLLCWLFPPGSSNGTSSDDVSSVPDDPVSSCVVCLQRVFSSRMYIYMFYNDDNVVNVVSNCVRPNPRHHDDPDDRDDDDAGDQQQFATEAEDEDPNDQWKKKKKKWKAAAAQDLLQLLLQLLQCQAFNDCNHVCNVPCCNNVNQFVDWGWDFHHHGTGMTMIITTGDGPHYVVVVVVVSVVVLVCLLVLPDDPVSLVVSLVVCVVVVVVLSVDRVSVSVLVSVCVSNVNVVCSVCSNVSNNPDDSVSNNVVSVVTVDRSRMYMYMYHD/DFFDWDWDAFPQQAIEIEGADPLFAFKKKKKKKFQDALLLDDLQALLLVVQQQLQADWPPDHRNSLVVVLVVQPKDWDWDGWHTMTMIMIIGGPVCLLVNLQSNLRSLTRDRDPVNLVVVLVVLVVVCCVLQVQHQVVLCAVQQCWLFPPGSSNGISSDDVSSVPDDSVNSVVVCLQRVGSSRMYIYMFYHDDPVVSVVSNCVRPNPRHHPDDDDRDDDDATDQQQFATEAEAEDDNDQWKKKKKKWKAAAAQDLLQLLLVLLQCAAFDDCNHVCNCVCCNVVNFFVHWGWDFHHHGTGMTMIMTTGDHPHFHVNVVVVSVVVLVVLLVLPDDPVSLVVSLVVVVVVVVVQSSDNVSSCVLCSVCVSNVHVVCSVCSSVSNNPDDSVSSNVSSVVTVDRSRMYMYMYHD

CATH classification: 3.30.830.10 (+1 more: 3.30.830.10)

Sequence (815 aa):
LPKHESVTLKNGLQVVSVPLKTGVIEVDVLYKVGSRNEVGKSGIAHLEHLNFKSTKNLKAGEFDKIVKRFGGVSNASTSFDITRYFIKTSEANLDKSLELFAETGSLNLKEDEFLPERQVVAEERRWRTDNSPIGLYFRFFNTAYVYHPYHWTPIGFDDIQNWTLKDIKKFHSLYYQPKNAIVLVVGDVNSQKVFELTKKHFESLKNLDEKAIPTPYKEPKQDGARTAVVHKDGVHLEWVALGYKVPAFKHKDQVALDALSKLLGEGKSSWLQSELVDKKRLASQAFSHNQLQDESVFLFIAGGNPNIKAEALQKEIVALLEKLKKGEITQAELDKIKINQKADFISNLESSSDVAGLFADYLVQNDLQGLTDYQQQFLDLKVSDLVRVANEYFKDTQSTTVFLKPYLPKHESVTLKNGLQVVSVPLENKTGVIEVDVLYKVGSRNEVGKSGIAHLEHLNFKSTKNLKAGEFDKIVKRFGGVSNASTSFDITRYFIKTSEANLDKSLELFAETGSLNLKEDEFLPERQVVAEERRWRTDNSPIGLYFRFFNTAYVYHPYHWTPIGFDDIQNWTLKDIKKFHSLYYQPKNAIVLVVGDVNSQKVFELTKKHFESLKNLDEKAIPTPYKEPKQDGARTAVVHKDGVHLEWVALGYKVPAFKHKDQVALDALSKLLGEGKSSWLQSELVDKKRLASQAFSHNQLQDESVFLFIAGGNPNIKAEALQKEIVALLEKLKKGEITQAELDKIKINQKADFISNLESSSDVAGLFADYLVQNDLQGLTDYQQQFLDLKVSDLVRVANEYFKDTQSTTVFLKP

Solvent-accessible surface area: 33529 Å² total

Nearest PDB structures (foldseek):
  5euf-assembly1_A  TM=1.002E+00  e=7.591E-79  Helicobacter pylori
  5euf-assembly1_B  TM=1.001E+00  e=7.061E-73  Helicobacter pylori
  6ofs-assembly1_A  TM=7.752E-01  e=4.421E-25  Escherichia coli K-12
  8q1b-assembly1_M  TM=7.920E-01  e=1.517E-19  Schizosaccharomyces pombe
  3go9-assembly1_A  TM=6.566E-01  e=4.710E-18  Yersinia pestis

B-factor: mean 49.01, std 19.68, range [12.02, 131.7]